Protein AF-A0A931KH08-F1 (afdb_monomer_lite)

pLDDT: mean 78.49, std 17.37, range [25.48, 98.25]

Sequence (1056 aa):
MSSAIGNSGKSTNSNGVFVDVRDFGAKAEVGFDNSPAFQAAVDYVSSIEGGGTVYIPASSLANPYYLEKPVFINGHNVKIQGEGKRATFLKTWGSAFIVGRHPRYWESRKSTYVDSDTGATVNIRNTNNEVILDTRYRTDLFRFKAQGDLGSGPSGVPPLNFPFDTAGQYFGLRTRGVVKGTFRGSSLATGNTNSGNIVSGWENQSQVTFNFIYYAHNAKVFGGIAGCGEVANPDPWLLMGEGNDFIFSLSLTNDTLIDKGLVWLRFAQPATLGLHRVSVQVDFVNKRFSIFVDNVQVAFSMQTMQPLGFQSMSQADVFTKFDKINRWESSDFAIGSTSRSAGKLDANDGNVTDFTIVGVAAYPGAHFVHGSAGQAQARVDGQPINDSNLAMPYYPTVTGAIGCLFNKEATGADLKCIDRGGGFCYGMITPDGNGGNGGPSAISNPIISDLCIQGYDTFGCGEGITLGVYLHCEINDVAIRSTFYSSIGCLDLYVCYALYINDCELQSPGAGMFLVNQSWVIARNIKFGYVGRAAVRASGSSLQLYGGMTNDFEGYAEGFLIAYCGKSIGAGYRLEDIMVNLEGVRYSPRVAHIYIQKSIFHGGNKLILKNMILGSTSTIPSIYLDDPLLLDWTNYPGDVRIEDCGLPSDGPVLKIRGKDWRGTIDVARNSCFDDVVEVVPSMYDYINTKTVHRDFYSTPNLGGWTKDNHQIFIRTPQEGGVSVWGCSAAGREGTATPPSWIPLEFRTTRRKHVLSGNIRSTMYMTASAFLPNVANPMTMAMTVVSDMTAKAILRFLLNRTGTVDRDKIVFRYGVMTPFSFTDTMYGTTSQSSLLNNDANFWNVAANGLKTNKTAINLSAAFTPELVAVITRRAGFTCEIGNSNTASVFVGKTERVTRDFFTNASLSIPANGIQVANAIRDGSWSRYIQNRIADWLFGYPSQTFPSTFHVGLSKTPIAVDGTGITEISGGNYARVAVPLNTTNFRELGEYGTTWCNAIDIQFNNATADWGDCEWFFIADAANGGNVLASGPLNRPVSVKSGDTGPVFLRENLHFQI

Structure (mmCIF, N/CA/C/O backbone):
data_AF-A0A931KH08-F1
#
_entry.id   AF-A0A931KH08-F1
#
loop_
_atom_site.group_PDB
_atom_site.id
_atom_site.type_symbol
_atom_site.label_atom_id
_atom_site.label_alt_id
_atom_site.label_comp_id
_atom_site.label_asym_id
_atom_site.label_entity_id
_atom_site.label_seq_id
_atom_site.pdbx_PDB_ins_code
_atom_site.Cartn_x
_atom_site.Cartn_y
_atom_site.Cartn_z
_atom_site.occupancy
_atom_site.B_iso_or_equiv
_atom_site.auth_seq_id
_atom_site.auth_comp_id
_atom_site.auth_asym_id
_atom_site.auth_atom_id
_atom_site.pdbx_PDB_model_num
ATOM 1 N N . MET A 1 1 ? -50.574 -7.306 25.611 1.00 31.25 1 MET A N 1
ATOM 2 C CA . MET A 1 1 ? -51.346 -8.544 25.361 1.00 31.25 1 MET A CA 1
ATOM 3 C C . MET A 1 1 ? -50.976 -9.622 26.388 1.00 31.25 1 MET A C 1
ATOM 5 O O . MET A 1 1 ? -50.396 -10.637 26.038 1.00 31.25 1 MET A O 1
ATOM 9 N N . SER A 1 2 ? -51.293 -9.417 27.672 1.00 28.56 2 SER A N 1
ATOM 10 C CA . SER A 1 2 ? -50.866 -10.299 28.777 1.00 28.56 2 SER A CA 1
ATOM 11 C C . SER A 1 2 ? -51.854 -11.425 29.129 1.00 28.56 2 SER A C 1
ATOM 13 O O . SER A 1 2 ? -51.730 -12.028 30.188 1.00 28.56 2 SER A O 1
ATOM 15 N N . SER A 1 3 ? -52.828 -11.734 28.268 1.00 25.48 3 SER A N 1
ATOM 16 C CA . SER A 1 3 ? -53.854 -12.751 28.558 1.00 25.48 3 SER A CA 1
ATOM 17 C C . SER A 1 3 ? -53.970 -13.885 27.531 1.00 25.48 3 SER A C 1
ATOM 19 O O . SER A 1 3 ? -54.817 -14.752 27.711 1.00 25.48 3 SER A O 1
ATOM 21 N N . ALA A 1 4 ? -53.122 -13.936 26.493 1.00 31.17 4 ALA A N 1
ATOM 22 C CA . ALA A 1 4 ? -53.201 -14.974 25.451 1.00 31.17 4 ALA A CA 1
ATOM 23 C C . ALA A 1 4 ? -52.070 -16.022 25.474 1.00 31.17 4 ALA A C 1
ATOM 25 O O . ALA A 1 4 ? -52.181 -17.035 24.790 1.00 31.17 4 ALA A O 1
ATOM 26 N N . ILE A 1 5 ? -51.011 -15.845 26.270 1.00 39.91 5 ILE A N 1
ATOM 27 C CA . ILE A 1 5 ? -49.914 -16.827 26.365 1.00 39.91 5 ILE A CA 1
ATOM 28 C C . ILE A 1 5 ? -50.126 -17.669 27.623 1.00 39.91 5 ILE A C 1
ATOM 30 O O . ILE A 1 5 ? -49.432 -17.553 28.631 1.00 39.91 5 ILE A O 1
ATOM 34 N N . GLY A 1 6 ? -51.189 -18.469 27.581 1.00 29.52 6 GLY A N 1
ATOM 35 C CA . GLY A 1 6 ? -51.461 -19.483 28.583 1.00 29.52 6 GLY A CA 1
ATOM 36 C C . GLY A 1 6 ? -50.432 -20.604 28.488 1.00 29.52 6 GLY A C 1
ATOM 37 O O . GLY A 1 6 ? -50.304 -21.249 27.454 1.00 29.52 6 GLY A O 1
ATOM 38 N N . ASN A 1 7 ? -49.719 -20.815 29.590 1.00 35.66 7 ASN A N 1
ATOM 39 C CA . ASN A 1 7 ? -49.328 -22.118 30.117 1.00 35.66 7 ASN A CA 1
ATOM 40 C C . ASN A 1 7 ? -49.026 -23.211 29.067 1.00 35.66 7 ASN A C 1
ATOM 42 O O . ASN A 1 7 ? -49.883 -24.021 28.720 1.00 35.66 7 ASN A O 1
ATOM 46 N N . SER A 1 8 ? -47.771 -23.314 28.636 1.00 30.86 8 SER A N 1
ATOM 47 C CA . SER A 1 8 ? -47.222 -24.614 28.254 1.00 30.86 8 SER A CA 1
ATOM 48 C C . SER A 1 8 ? -45.765 -24.679 28.687 1.00 30.86 8 SER A C 1
ATOM 50 O O . SER A 1 8 ? -44.968 -23.783 28.409 1.00 30.86 8 SER A O 1
ATOM 52 N N . GLY A 1 9 ? -45.439 -25.719 29.457 1.00 33.12 9 GLY A N 1
ATOM 53 C CA . GLY A 1 9 ? -44.058 -26.057 29.763 1.00 33.12 9 GLY A CA 1
ATOM 54 C C . GLY A 1 9 ? -43.259 -26.174 28.471 1.00 33.12 9 GLY A C 1
ATOM 55 O O . GLY A 1 9 ? -43.836 -26.531 27.448 1.00 33.12 9 GLY A O 1
ATOM 56 N N . LYS A 1 10 ? -41.962 -25.836 28.550 1.00 37.25 10 LYS A N 1
ATOM 57 C CA . LYS A 1 10 ? -40.928 -26.024 27.517 1.00 37.25 10 LYS A CA 1
ATOM 58 C C . LYS A 1 10 ? -41.440 -26.865 26.346 1.00 37.25 10 LYS A C 1
ATOM 60 O O . LYS A 1 10 ? -41.394 -28.091 26.402 1.00 37.25 10 LYS A O 1
ATOM 65 N N . SER A 1 11 ? -41.996 -26.196 25.336 1.00 36.28 11 SER A N 1
ATOM 66 C CA . SER A 1 11 ? -42.480 -26.861 24.135 1.00 36.28 11 SER A CA 1
ATOM 67 C C . SER A 1 11 ? -41.288 -27.580 23.515 1.00 36.28 11 SER A C 1
ATOM 69 O O . SER A 1 11 ? -40.350 -26.943 23.046 1.00 36.28 11 SER A O 1
ATOM 71 N N . THR A 1 12 ? -41.347 -28.906 23.520 1.00 40.41 12 THR A N 1
ATOM 72 C CA . THR A 1 12 ? -40.404 -29.848 22.903 1.00 40.41 12 THR A CA 1
ATOM 73 C C . THR A 1 12 ? -40.452 -29.815 21.372 1.00 40.41 12 THR A C 1
ATOM 75 O O . THR A 1 12 ? -39.985 -30.742 20.715 1.00 40.41 12 THR A O 1
ATOM 78 N N . ASN A 1 13 ? -41.065 -28.790 20.779 1.00 42.53 13 ASN A N 1
ATOM 79 C CA . ASN A 1 13 ? -41.221 -28.696 19.340 1.00 42.53 13 ASN A CA 1
ATOM 80 C C . ASN A 1 13 ? -40.033 -27.920 18.778 1.00 42.53 13 ASN A C 1
ATOM 82 O O . ASN A 1 13 ? -39.915 -26.712 18.964 1.00 42.53 13 ASN A O 1
ATOM 86 N N . SER A 1 14 ? -39.183 -28.630 18.047 1.00 51.62 14 SER A N 1
ATOM 87 C CA . SER A 1 14 ? -38.019 -28.174 17.278 1.00 51.62 14 SER A CA 1
ATOM 88 C C . SER A 1 14 ? -38.341 -27.191 16.133 1.00 51.62 14 SER A C 1
ATOM 90 O O . SER A 1 14 ? -37.500 -26.947 15.270 1.00 51.62 14 SER A O 1
ATOM 92 N N . ASN A 1 15 ? -39.539 -26.600 16.118 1.00 59.22 15 ASN A N 1
ATOM 93 C CA . ASN A 1 15 ? -39.967 -25.636 15.112 1.00 59.22 15 ASN A CA 1
ATOM 94 C C . ASN A 1 15 ? -39.592 -24.224 15.584 1.00 59.22 15 ASN A C 1
ATOM 96 O O . ASN A 1 15 ? -40.020 -23.799 16.657 1.00 59.22 15 ASN A O 1
ATOM 100 N N . GLY A 1 16 ? -38.790 -23.504 14.796 1.00 68.69 16 GLY A N 1
ATOM 101 C CA . GLY A 1 16 ? -38.416 -22.121 15.102 1.00 68.69 16 GLY A CA 1
ATOM 102 C C . GLY A 1 16 ? -39.629 -21.183 15.164 1.00 68.69 16 GLY A C 1
ATOM 103 O O . GLY A 1 16 ? -40.637 -21.417 14.496 1.00 68.69 16 GLY A O 1
ATOM 104 N N . VAL A 1 17 ? -39.539 -20.118 15.964 1.00 83.50 17 VAL A N 1
ATOM 105 C CA . VAL A 1 17 ? -40.621 -19.124 16.129 1.00 83.50 17 VAL A CA 1
ATOM 106 C C . VAL A 1 17 ? -40.401 -17.858 15.306 1.00 83.50 17 VAL A C 1
ATOM 108 O O . VAL A 1 17 ? -39.280 -17.547 14.922 1.00 83.50 17 VAL A O 1
ATOM 111 N N . PHE A 1 18 ? -41.465 -17.097 15.064 1.00 90.12 18 PHE A N 1
ATOM 112 C CA . PHE A 1 18 ? -41.415 -15.767 14.457 1.00 90.12 18 PHE A CA 1
ATOM 113 C C . PHE A 1 18 ? -42.080 -14.768 15.406 1.00 90.12 18 PHE A C 1
ATOM 115 O O . PHE A 1 18 ? -43.188 -15.033 15.872 1.00 90.12 18 PHE A O 1
ATOM 122 N N . VAL A 1 19 ? -41.418 -13.646 15.699 1.00 90.25 19 VAL A N 1
ATOM 123 C CA . VAL A 1 19 ? -41.948 -12.601 16.588 1.00 90.25 19 VAL A CA 1
ATOM 124 C C . VAL A 1 19 ? -41.763 -11.204 16.009 1.00 90.25 19 VAL A C 1
ATOM 126 O O . VAL A 1 19 ? -40.718 -10.919 15.433 1.00 90.25 19 VAL A O 1
ATOM 129 N N . ASP A 1 20 ? -42.748 -10.324 16.191 1.00 92.19 20 ASP A N 1
ATOM 130 C CA . ASP A 1 20 ? -42.684 -8.911 15.798 1.00 92.19 20 ASP A CA 1
ATOM 131 C C . ASP A 1 20 ? -42.248 -8.053 16.997 1.00 92.19 20 ASP A C 1
ATOM 133 O O . ASP A 1 20 ? -42.787 -8.184 18.097 1.00 92.19 20 ASP A O 1
ATOM 137 N N . VAL A 1 21 ? -41.281 -7.150 16.812 1.00 90.56 21 VAL A N 1
ATOM 138 C CA . VAL A 1 21 ? -40.794 -6.272 17.897 1.00 90.56 21 VAL A CA 1
ATOM 139 C C . VAL A 1 21 ? -41.888 -5.380 18.504 1.00 90.56 21 VAL A C 1
ATOM 141 O O . VAL A 1 21 ? -41.793 -4.990 19.671 1.00 90.56 21 VAL A O 1
ATOM 144 N N . ARG A 1 22 ? -42.958 -5.074 17.761 1.00 88.44 22 ARG A N 1
ATOM 145 C CA . ARG A 1 22 ? -44.099 -4.286 18.260 1.00 88.44 22 ARG A CA 1
ATOM 146 C C . ARG A 1 22 ? -44.913 -5.038 19.309 1.00 88.44 22 ARG A C 1
ATOM 148 O O . ARG A 1 22 ? -45.469 -4.398 20.201 1.00 88.44 22 ARG A O 1
ATOM 155 N N . ASP A 1 23 ? -44.920 -6.372 19.273 1.00 89.94 23 ASP A N 1
ATOM 156 C CA . ASP A 1 23 ? -45.586 -7.195 20.294 1.00 89.94 23 ASP A CA 1
ATOM 157 C C . ASP A 1 23 ? -44.922 -7.044 21.674 1.00 89.94 23 ASP A C 1
ATOM 159 O O . ASP A 1 23 ? -45.567 -7.236 22.707 1.00 89.94 23 ASP A O 1
ATOM 163 N N . PHE A 1 24 ? -43.654 -6.615 21.689 1.00 88.81 24 PHE A N 1
ATOM 164 C CA . PHE A 1 24 ? -42.860 -6.305 22.880 1.00 88.81 24 PHE A CA 1
ATOM 165 C C . PHE A 1 24 ? -42.834 -4.804 23.217 1.00 88.81 24 PHE A C 1
ATOM 167 O O . PHE A 1 24 ? -42.130 -4.390 24.136 1.00 88.81 24 PHE A O 1
ATOM 174 N N . GLY A 1 25 ? -43.626 -3.984 22.516 1.00 88.75 25 GLY A N 1
ATOM 175 C CA . GLY A 1 25 ? -43.804 -2.561 22.816 1.00 88.75 25 GLY A CA 1
ATOM 176 C C . GLY A 1 25 ? -42.896 -1.599 22.048 1.00 88.75 25 GLY A C 1
ATOM 177 O O . GLY A 1 25 ? -42.836 -0.428 22.421 1.00 88.75 25 GLY A O 1
ATOM 178 N N . ALA A 1 26 ? -42.213 -2.051 20.990 1.00 89.81 26 ALA A N 1
ATOM 179 C CA . ALA A 1 26 ? -41.428 -1.166 20.128 1.00 89.81 26 ALA A CA 1
ATOM 180 C C . ALA A 1 26 ? -42.312 -0.160 19.364 1.00 89.81 26 ALA A C 1
ATOM 182 O O . ALA A 1 26 ? -43.406 -0.493 18.899 1.00 89.81 26 ALA A O 1
ATOM 183 N N . LYS A 1 27 ? -41.811 1.068 19.194 1.00 89.62 27 LYS A N 1
ATOM 184 C CA . LYS A 1 27 ? -42.458 2.181 18.494 1.00 89.62 27 LYS A CA 1
ATOM 185 C C . LYS A 1 27 ? -41.456 2.963 17.642 1.00 89.62 27 LYS A C 1
ATOM 187 O O . LYS A 1 27 ? -40.399 3.375 18.120 1.00 89.62 27 LYS A O 1
ATOM 192 N N . ALA A 1 28 ? -41.834 3.249 16.399 1.00 86.38 28 ALA A N 1
ATOM 193 C CA . ALA A 1 28 ? -41.097 4.137 15.497 1.00 86.38 28 ALA A CA 1
ATOM 194 C C . ALA A 1 28 ? -41.451 5.617 15.766 1.00 86.38 28 ALA A C 1
ATOM 196 O O . ALA A 1 28 ? -42.011 6.315 14.918 1.00 86.38 28 ALA A O 1
ATOM 197 N N . GLU A 1 29 ? -41.186 6.080 16.988 1.00 86.12 29 GLU A N 1
ATOM 198 C CA . GLU A 1 29 ? -41.440 7.448 17.454 1.00 86.12 29 GLU A CA 1
ATOM 199 C C . GLU A 1 29 ? -40.107 8.168 17.729 1.00 86.12 29 GLU A C 1
ATOM 201 O O . GLU A 1 29 ? -39.150 7.564 18.216 1.00 86.12 29 GLU A O 1
ATOM 206 N N . VAL A 1 30 ? -40.021 9.469 17.419 1.00 80.12 30 VAL A N 1
ATOM 207 C CA . VAL A 1 30 ? -38.789 10.255 17.620 1.00 80.12 30 VAL A CA 1
ATOM 208 C C . VAL A 1 30 ? -38.403 10.261 19.099 1.00 80.12 30 VAL A C 1
ATOM 210 O O . VAL A 1 30 ? -39.182 10.694 19.942 1.00 80.12 30 VAL A O 1
ATOM 213 N N . GLY A 1 31 ? -37.181 9.817 19.402 1.00 75.69 31 GLY A N 1
ATOM 214 C CA . GLY A 1 31 ? -36.634 9.820 20.761 1.00 75.69 31 GLY A CA 1
ATOM 215 C C . GLY A 1 31 ? -37.183 8.731 21.688 1.00 75.69 31 GLY A C 1
ATOM 216 O O . GLY A 1 31 ? -36.817 8.720 22.860 1.00 75.69 31 GLY A O 1
ATOM 217 N N . PHE A 1 32 ? -38.030 7.816 21.200 1.00 86.12 32 PHE A N 1
ATOM 218 C CA . PHE A 1 32 ? -38.492 6.674 21.990 1.00 86.12 32 PHE A CA 1
ATOM 219 C C . PHE A 1 32 ? -37.412 5.585 22.038 1.00 86.12 32 PHE A C 1
ATOM 221 O O . PHE A 1 32 ? -37.049 5.034 20.996 1.00 86.12 32 PHE A O 1
ATOM 228 N N . ASP A 1 33 ? -36.906 5.270 23.233 1.00 86.06 33 ASP A N 1
ATOM 229 C CA . ASP A 1 33 ? -35.927 4.194 23.421 1.00 86.06 33 ASP A CA 1
ATOM 230 C C . ASP A 1 33 ? -36.581 2.814 23.251 1.00 86.06 33 ASP A C 1
ATOM 232 O O . ASP A 1 33 ? -37.362 2.351 24.085 1.00 86.06 33 ASP A O 1
ATOM 236 N N . ASN A 1 34 ? -36.245 2.148 22.147 1.00 88.75 34 ASN A N 1
ATOM 237 C CA . ASN A 1 34 ? -36.730 0.816 21.807 1.00 88.75 34 ASN A CA 1
ATOM 238 C C . ASN A 1 34 ? -35.846 -0.313 22.354 1.00 88.75 34 ASN A C 1
ATOM 240 O O . ASN A 1 34 ? -36.223 -1.482 22.219 1.00 88.75 34 ASN A O 1
ATOM 244 N N . SER A 1 35 ? -34.695 -0.010 22.965 1.00 83.25 35 SER A N 1
ATOM 245 C CA . SER A 1 35 ? -33.733 -1.027 23.406 1.00 83.25 35 SER A CA 1
ATOM 246 C C . SER A 1 35 ? -34.346 -2.108 24.312 1.00 83.25 35 SER A C 1
ATOM 248 O O . SER A 1 35 ? -34.107 -3.290 24.042 1.00 83.25 35 SER A O 1
ATOM 250 N N . PRO A 1 36 ? -35.204 -1.793 25.309 1.00 82.25 36 PRO A N 1
ATOM 251 C CA . PRO A 1 36 ? -35.836 -2.822 26.140 1.00 82.25 36 PRO A CA 1
ATOM 252 C C . PRO A 1 36 ? -36.755 -3.776 25.359 1.00 82.25 36 PRO A C 1
ATOM 254 O O . PRO A 1 36 ? -36.759 -4.979 25.619 1.00 82.25 36 PRO A O 1
ATOM 257 N N . ALA A 1 37 ? -37.518 -3.258 24.389 1.00 85.44 37 ALA A N 1
ATOM 258 C CA . ALA A 1 37 ? -38.453 -4.053 23.591 1.00 85.44 37 ALA A CA 1
ATOM 259 C C . ALA A 1 37 ? -37.713 -5.018 22.654 1.00 85.44 37 ALA A C 1
ATOM 261 O O . ALA A 1 37 ? -38.057 -6.198 22.564 1.00 85.44 37 ALA A O 1
ATOM 262 N N . PHE A 1 38 ? -36.654 -4.535 21.999 1.00 88.69 38 PHE A N 1
ATOM 263 C CA . PHE A 1 38 ? -35.813 -5.362 21.135 1.00 88.69 38 PHE A CA 1
ATOM 264 C C . PHE A 1 38 ? -35.087 -6.449 21.936 1.00 88.69 38 PHE A C 1
ATOM 266 O O . PHE A 1 38 ? -35.073 -7.605 21.511 1.00 88.69 38 PHE A O 1
ATOM 273 N N . GLN A 1 39 ? -34.544 -6.116 23.114 1.00 84.75 39 GLN A N 1
ATOM 274 C CA . GLN A 1 39 ? -33.891 -7.101 23.979 1.00 84.75 39 GLN A CA 1
ATOM 275 C C . GLN A 1 39 ? -34.863 -8.209 24.406 1.00 84.75 39 GLN A C 1
ATOM 277 O O . GLN A 1 39 ? -34.530 -9.389 24.302 1.00 84.75 39 GLN A O 1
ATOM 282 N N . ALA A 1 40 ? -36.088 -7.849 24.799 1.00 83.00 40 ALA A N 1
ATOM 283 C CA . ALA A 1 40 ? -37.108 -8.818 25.190 1.00 83.00 40 ALA A CA 1
ATOM 284 C C . ALA A 1 40 ? -37.497 -9.771 24.042 1.00 83.00 40 ALA A C 1
ATOM 286 O O . ALA A 1 40 ? -37.642 -10.975 24.265 1.00 83.00 40 ALA A O 1
ATOM 287 N N . ALA A 1 41 ? -37.619 -9.260 22.812 1.00 87.81 41 ALA A N 1
ATOM 288 C CA . ALA A 1 41 ? -37.918 -10.081 21.638 1.00 87.81 41 ALA A CA 1
ATOM 289 C C . ALA A 1 41 ? -36.796 -11.093 21.340 1.00 87.81 41 ALA A C 1
ATOM 291 O O . ALA A 1 41 ? -37.061 -12.273 21.088 1.00 87.81 41 ALA A O 1
ATOM 292 N N . VAL A 1 42 ? -35.536 -10.652 21.415 1.00 86.12 42 VAL A N 1
ATOM 293 C CA . VAL A 1 42 ? -34.368 -11.519 21.205 1.00 86.12 42 VAL A CA 1
ATOM 294 C C . VAL A 1 42 ? -34.255 -12.580 22.298 1.00 86.12 42 VAL A C 1
ATOM 296 O O . VAL A 1 42 ? -34.029 -13.753 21.985 1.00 86.12 42 VAL A O 1
ATOM 299 N N . ASP A 1 43 ? -34.448 -12.203 23.562 1.00 83.31 43 ASP A N 1
ATOM 300 C CA . ASP A 1 43 ? -34.415 -13.132 24.694 1.00 83.31 43 ASP A CA 1
ATOM 301 C C . ASP A 1 43 ? -35.488 -14.216 24.572 1.00 83.31 43 ASP A C 1
ATOM 303 O O . ASP A 1 43 ? -35.210 -15.392 24.825 1.00 83.31 43 ASP A O 1
ATOM 307 N N . TYR A 1 44 ? -36.687 -13.841 24.118 1.00 83.06 44 TYR A N 1
ATOM 308 C CA . TYR A 1 44 ? -37.782 -14.776 23.893 1.00 83.06 44 TYR A CA 1
ATOM 309 C C . TYR A 1 44 ? -37.436 -15.819 22.826 1.00 83.06 44 TYR A C 1
ATOM 311 O O . TYR A 1 44 ? -37.467 -17.018 23.112 1.00 83.06 44 TYR A O 1
ATOM 319 N N . VAL A 1 45 ? -37.033 -15.386 21.626 1.00 85.62 45 VAL A N 1
ATOM 320 C CA . VAL A 1 45 ? -36.646 -16.295 20.530 1.00 85.62 45 VAL A CA 1
ATOM 321 C C . VAL A 1 45 ? -35.505 -17.216 20.951 1.00 85.62 45 VAL A C 1
ATOM 323 O O . VAL A 1 45 ? -35.523 -18.418 20.698 1.00 85.62 45 VAL A O 1
ATOM 326 N N . SER A 1 46 ? -34.521 -16.659 21.647 1.00 80.62 46 SER A N 1
ATOM 327 C CA . SER A 1 46 ? -33.332 -17.390 22.067 1.00 80.62 46 SER A CA 1
ATOM 328 C C . SER A 1 46 ? -33.596 -18.395 23.197 1.00 80.62 46 SER A C 1
ATOM 330 O O . SER A 1 46 ? -32.737 -19.238 23.477 1.00 80.62 46 SER A O 1
ATOM 332 N N . SER A 1 47 ? -34.728 -18.288 23.900 1.00 79.81 47 SER A N 1
ATOM 333 C CA . SER A 1 47 ? -35.133 -19.235 24.949 1.00 79.81 47 SER A CA 1
ATOM 334 C C . SER A 1 47 ? -35.669 -20.561 24.392 1.00 79.81 47 SER A C 1
ATOM 336 O O . SER A 1 47 ? -35.805 -21.531 25.140 1.00 79.81 47 SER A O 1
ATOM 338 N N . ILE A 1 48 ? -35.938 -20.615 23.084 1.00 77.12 48 ILE A N 1
ATOM 339 C CA . ILE A 1 48 ? -36.557 -21.745 22.391 1.00 77.12 48 ILE A CA 1
ATOM 340 C C . ILE A 1 48 ? -35.475 -22.591 21.716 1.00 77.12 48 ILE A C 1
ATOM 342 O O . ILE A 1 48 ? -34.571 -22.069 21.068 1.00 77.12 48 ILE A O 1
ATOM 346 N N . GLU A 1 49 ? -35.566 -23.914 21.860 1.00 72.88 49 GLU A N 1
ATOM 347 C CA . GLU A 1 49 ? -34.531 -24.864 21.419 1.00 72.88 49 GLU A CA 1
ATOM 348 C C . GLU A 1 49 ? -34.271 -24.818 19.899 1.00 72.88 49 GLU A C 1
ATOM 350 O O . GLU A 1 49 ? -33.125 -24.919 19.466 1.00 72.88 49 GLU A O 1
ATOM 355 N N . GLY A 1 50 ? -35.316 -24.589 19.094 1.00 75.06 50 GLY A N 1
ATOM 356 C CA . GLY A 1 50 ? -35.224 -24.430 17.636 1.00 75.06 50 GLY A CA 1
ATOM 357 C C . GLY A 1 50 ? -34.803 -23.034 17.152 1.00 75.06 50 GLY A C 1
ATOM 358 O O . GLY A 1 50 ? -34.645 -22.840 15.948 1.00 75.06 50 GLY A O 1
ATOM 359 N N . GLY A 1 51 ? -34.626 -22.064 18.055 1.00 84.00 51 GLY A N 1
ATOM 360 C CA . GLY A 1 51 ? -34.385 -20.664 17.704 1.00 84.00 51 GLY A CA 1
ATOM 361 C C . GLY A 1 51 ? -35.592 -19.992 17.037 1.00 84.00 51 GLY A C 1
ATOM 362 O O . GLY A 1 51 ? -36.747 -20.349 17.286 1.00 84.00 51 GLY A O 1
ATOM 363 N N . GLY A 1 52 ? -35.339 -18.993 16.190 1.00 88.50 52 GLY A N 1
ATOM 364 C CA . GLY A 1 52 ? -36.405 -18.256 15.509 1.00 88.50 52 GLY A CA 1
ATOM 365 C C . GLY A 1 52 ? -35.987 -16.909 14.920 1.00 88.50 52 GLY A C 1
ATOM 366 O O . GLY A 1 52 ? -34.810 -16.557 14.898 1.00 88.50 52 GLY A O 1
ATOM 367 N N . THR A 1 53 ? -36.970 -16.157 14.429 1.00 91.31 53 THR A N 1
ATOM 368 C CA . THR A 1 53 ? -36.814 -14.865 13.754 1.00 91.31 53 THR A CA 1
ATOM 369 C C . THR A 1 53 ? -37.451 -13.740 14.564 1.00 91.31 53 THR A C 1
ATOM 371 O O . THR A 1 53 ? -38.637 -13.797 14.880 1.00 91.31 53 THR A O 1
ATOM 374 N N . VAL A 1 54 ? -36.671 -12.699 14.849 1.00 93.38 54 VAL A N 1
ATOM 375 C CA . VAL A 1 54 ? -37.148 -11.394 15.315 1.00 93.38 54 VAL A CA 1
ATOM 376 C C . VAL A 1 54 ? -37.347 -10.503 14.094 1.00 93.38 54 VAL A C 1
ATOM 378 O O . VAL A 1 54 ? -36.394 -10.196 13.377 1.00 93.38 54 VAL A O 1
ATOM 381 N N . TYR A 1 55 ? -38.591 -10.112 13.856 1.00 93.25 55 TYR A N 1
ATOM 382 C CA . TYR A 1 55 ? -39.015 -9.303 12.727 1.00 93.25 55 TYR A CA 1
ATOM 383 C C . TYR A 1 55 ? -39.126 -7.829 13.100 1.00 93.25 55 TYR A C 1
ATOM 385 O O . TYR A 1 55 ? -39.757 -7.471 14.098 1.00 93.25 55 TYR A O 1
ATOM 393 N N . ILE A 1 56 ? -38.529 -6.982 12.264 1.00 92.31 56 ILE A N 1
ATOM 394 C CA . ILE A 1 56 ? -38.555 -5.529 12.378 1.00 92.31 56 ILE A CA 1
ATOM 395 C C . ILE A 1 56 ? -39.355 -4.990 11.183 1.00 92.31 56 ILE A C 1
ATOM 397 O O . ILE A 1 56 ? -38.839 -4.983 10.063 1.00 92.31 56 ILE A O 1
ATOM 401 N N . PRO A 1 57 ? -40.605 -4.553 11.398 1.00 88.88 57 PRO A N 1
ATOM 402 C CA . PRO A 1 57 ? -41.450 -4.060 10.321 1.00 88.88 57 PRO A CA 1
ATOM 403 C C . PRO A 1 57 ? -40.965 -2.708 9.805 1.00 88.88 57 PRO A C 1
ATOM 405 O O . PRO A 1 57 ? -40.412 -1.903 10.563 1.00 88.88 57 PRO A O 1
ATOM 408 N N . ALA A 1 58 ? -41.254 -2.418 8.538 1.00 82.69 58 ALA A N 1
ATOM 409 C CA . ALA A 1 58 ? -41.061 -1.090 7.977 1.00 82.69 58 ALA A CA 1
ATOM 410 C C . ALA A 1 58 ? -41.895 -0.061 8.757 1.00 82.69 58 ALA A C 1
ATOM 412 O O . ALA A 1 58 ? -43.032 -0.326 9.166 1.00 82.69 58 ALA A O 1
ATOM 413 N N . SER A 1 59 ? -41.347 1.138 8.962 1.00 69.00 59 SER A N 1
ATOM 414 C CA . SER A 1 59 ? -42.138 2.249 9.486 1.00 69.00 59 SER A CA 1
ATOM 415 C C . SER A 1 59 ? -42.798 2.989 8.321 1.00 69.00 59 SER A C 1
ATOM 417 O O . SER A 1 59 ? -42.161 3.372 7.345 1.00 69.00 59 SER A O 1
ATOM 419 N N . SER A 1 60 ? -44.113 3.195 8.409 1.00 58.22 60 SER A N 1
ATOM 420 C CA . SER A 1 60 ? -44.887 3.989 7.441 1.00 58.22 60 SER A CA 1
ATOM 421 C C . SER A 1 60 ? -44.702 5.506 7.616 1.00 58.22 60 SER A C 1
ATOM 423 O O . SER A 1 60 ? -45.336 6.298 6.920 1.00 58.22 60 SER A O 1
ATOM 425 N N . LEU A 1 61 ? -43.863 5.920 8.567 1.00 50.09 61 LEU A N 1
ATOM 426 C CA . LEU A 1 61 ? -43.673 7.291 9.028 1.00 50.09 61 LEU A CA 1
ATOM 427 C C . LEU A 1 61 ? -42.196 7.654 8.893 1.00 50.09 61 LEU A C 1
ATOM 429 O O . LEU A 1 61 ? -41.336 6.797 9.048 1.00 50.09 61 LEU A O 1
ATOM 433 N N . ALA A 1 62 ? -41.901 8.934 8.673 1.00 57.97 62 ALA A N 1
ATOM 434 C CA . ALA A 1 62 ? -40.555 9.496 8.506 1.00 57.97 62 ALA A CA 1
ATOM 435 C C . ALA A 1 62 ? -39.572 9.280 9.694 1.00 57.97 62 ALA A C 1
ATOM 437 O O . ALA A 1 62 ? -38.509 9.897 9.721 1.00 57.97 62 ALA A O 1
ATOM 438 N N . ASN A 1 63 ? -39.912 8.432 10.675 1.00 71.56 63 ASN A N 1
ATOM 439 C CA . ASN A 1 63 ? -39.210 8.237 11.940 1.00 71.56 63 ASN A CA 1
ATOM 440 C C . ASN A 1 63 ? -38.585 6.821 12.044 1.00 71.56 63 ASN A C 1
ATOM 442 O O . ASN A 1 63 ? -39.287 5.831 11.802 1.00 71.56 63 ASN A O 1
ATOM 446 N N . PRO A 1 64 ? -37.295 6.704 12.431 1.00 82.12 64 PRO A N 1
ATOM 447 C CA . PRO A 1 64 ? -36.624 5.425 12.708 1.00 82.12 64 PRO A CA 1
ATOM 448 C C . PRO A 1 64 ? -37.125 4.739 13.987 1.00 82.12 64 PRO A C 1
ATOM 450 O O . PRO A 1 64 ? -37.593 5.415 14.904 1.00 82.12 64 PRO A O 1
ATOM 453 N N . TYR A 1 65 ? -36.866 3.433 14.128 1.00 88.94 65 TYR A N 1
ATOM 454 C CA . TYR A 1 65 ? -36.736 2.828 15.463 1.00 88.94 65 TYR A CA 1
ATOM 455 C C . TYR A 1 65 ? -35.423 3.298 16.082 1.00 88.94 65 TYR A C 1
ATOM 457 O O . TYR A 1 65 ? -34.374 3.167 15.457 1.00 88.94 65 TYR A O 1
ATOM 465 N N . TYR A 1 66 ? -35.468 3.856 17.286 1.00 87.25 66 TYR A N 1
ATOM 466 C CA . TYR A 1 66 ? -34.281 4.363 17.968 1.00 87.25 66 TYR A CA 1
ATOM 467 C C . TYR A 1 66 ? -33.877 3.442 19.123 1.00 87.25 66 TYR A C 1
ATOM 469 O O . TYR A 1 66 ? -34.711 3.112 19.962 1.00 87.25 66 TYR A O 1
ATOM 477 N N . LEU A 1 67 ? -32.610 3.028 19.145 1.00 82.75 67 LEU A N 1
ATOM 478 C CA . LEU A 1 67 ? -31.991 2.274 20.233 1.00 82.75 67 LEU A CA 1
ATOM 479 C C . LEU A 1 67 ? -31.042 3.197 20.988 1.00 82.75 67 LEU A C 1
ATOM 481 O O . LEU A 1 67 ? -30.068 3.698 20.420 1.00 82.75 67 LEU A O 1
ATOM 485 N N . GLU A 1 68 ? -31.306 3.418 22.271 1.00 78.00 68 GLU A N 1
ATOM 486 C CA . GLU A 1 68 ? -30.357 4.135 23.118 1.00 78.00 68 GLU A CA 1
ATOM 487 C C . GLU A 1 68 ? -29.170 3.240 23.492 1.00 78.00 68 GLU A C 1
ATOM 489 O O . GLU A 1 68 ? -28.036 3.708 23.591 1.00 78.00 68 GLU A O 1
ATOM 494 N N . LYS A 1 69 ? -29.436 1.942 23.670 1.00 75.69 69 LYS A N 1
ATOM 495 C CA . LYS A 1 69 ? -28.489 0.936 24.159 1.00 75.69 69 LYS A CA 1
ATOM 496 C C . LYS A 1 69 ? -28.361 -0.248 23.197 1.00 75.69 69 LYS A C 1
ATOM 498 O O . LYS A 1 69 ? -29.328 -0.563 22.493 1.00 75.69 69 LYS A O 1
ATOM 503 N N . PRO A 1 70 ? -27.220 -0.956 23.208 1.00 78.25 70 PRO A N 1
ATOM 504 C CA . PRO A 1 70 ? -27.043 -2.142 22.380 1.00 78.25 70 PRO A CA 1
ATOM 505 C C . PRO A 1 70 ? -28.005 -3.297 22.702 1.00 78.25 70 PRO A C 1
ATOM 507 O O . PRO A 1 70 ? -28.380 -3.491 23.857 1.00 78.25 70 PRO A O 1
ATOM 510 N N . VAL A 1 71 ? -28.344 -4.107 21.689 1.00 80.75 71 VAL A N 1
ATOM 511 C CA . VAL A 1 71 ? -29.189 -5.314 21.820 1.00 80.75 71 VAL A CA 1
ATOM 512 C C . VAL A 1 71 ? -28.345 -6.586 21.670 1.00 80.75 71 VAL A C 1
ATOM 514 O O . VAL A 1 71 ? -27.586 -6.720 20.712 1.00 80.75 71 VAL A O 1
ATOM 517 N N . PHE A 1 72 ? -28.478 -7.553 22.583 1.00 79.25 72 PHE A N 1
ATOM 518 C CA . PHE A 1 72 ? -27.634 -8.756 22.638 1.00 79.25 72 PHE A CA 1
ATOM 519 C C . PHE A 1 72 ? -28.301 -10.002 22.049 1.00 79.25 72 PHE A C 1
ATOM 521 O O . PHE A 1 72 ? -29.395 -10.377 22.470 1.00 79.25 72 PHE A O 1
ATOM 528 N N . ILE A 1 73 ? -27.589 -10.727 21.177 1.00 79.88 73 ILE A N 1
ATOM 529 C CA . ILE A 1 73 ? -28.031 -12.023 20.630 1.00 79.88 73 ILE A CA 1
ATOM 530 C C . ILE A 1 73 ? -27.481 -13.172 21.483 1.00 79.88 73 ILE A C 1
ATOM 532 O O . ILE A 1 73 ? -26.296 -13.496 21.406 1.00 79.88 73 ILE A O 1
ATOM 536 N N . ASN A 1 74 ? -28.336 -13.815 22.288 1.00 68.81 74 ASN A N 1
ATOM 537 C CA . ASN A 1 74 ? -27.895 -14.735 23.343 1.00 68.81 74 ASN A CA 1
ATOM 538 C C . ASN A 1 74 ? -28.184 -16.240 23.102 1.00 68.81 74 ASN A C 1
ATOM 540 O O . ASN A 1 74 ? -27.884 -17.060 23.976 1.00 68.81 74 ASN A O 1
ATOM 544 N N . GLY A 1 75 ? -28.728 -16.616 21.938 1.00 69.06 75 GLY A N 1
ATOM 545 C CA . GLY A 1 75 ? -29.099 -17.993 21.575 1.00 69.06 75 GLY A CA 1
ATOM 546 C C . GLY A 1 75 ? -28.468 -18.508 20.277 1.00 69.06 75 GLY A C 1
ATOM 547 O O . GLY A 1 75 ? -27.828 -17.763 19.537 1.00 69.06 75 GLY A O 1
ATOM 548 N N . HIS A 1 76 ? -28.651 -19.803 20.011 1.00 78.56 76 HIS A N 1
ATOM 549 C CA . HIS A 1 76 ? -28.313 -20.425 18.726 1.00 78.56 76 HIS A CA 1
ATOM 550 C C . HIS A 1 76 ? -29.484 -20.275 17.747 1.00 78.56 76 HIS A C 1
ATOM 552 O O . HIS A 1 76 ? -30.633 -20.225 18.182 1.00 78.56 76 HIS A O 1
ATOM 558 N N . ASN A 1 77 ? -29.198 -20.248 16.441 1.00 84.31 77 ASN A N 1
ATOM 559 C CA . ASN A 1 77 ? -30.214 -20.191 15.379 1.00 84.31 77 ASN A CA 1
ATOM 560 C C . ASN A 1 77 ? -31.181 -18.992 15.515 1.00 84.31 77 ASN A C 1
ATOM 562 O O . ASN A 1 77 ? -32.393 -19.123 15.342 1.00 84.31 77 ASN A O 1
ATOM 566 N N . VAL A 1 78 ? -30.647 -17.819 15.867 1.00 87.75 78 VAL A N 1
ATOM 567 C CA . VAL A 1 78 ? -31.420 -16.574 15.990 1.00 87.75 78 VAL A CA 1
ATOM 568 C C . VAL A 1 78 ? -31.259 -15.754 14.717 1.00 87.75 78 VAL A C 1
ATOM 570 O O . VAL A 1 78 ? -30.135 -15.466 14.305 1.00 87.75 78 VAL A O 1
ATOM 573 N N . LYS A 1 79 ? -32.376 -15.335 14.124 1.00 91.31 79 LYS A N 1
ATOM 574 C CA . LYS A 1 79 ? -32.408 -14.443 12.967 1.00 91.31 79 LYS A CA 1
ATOM 575 C C . LYS A 1 79 ? -32.986 -13.081 13.344 1.00 91.31 79 LYS A C 1
ATOM 577 O O . LYS A 1 79 ? -34.062 -13.018 13.927 1.00 91.31 79 LYS A O 1
ATOM 582 N N . ILE A 1 80 ? -32.307 -12.003 12.969 1.00 93.44 80 ILE A N 1
ATOM 583 C CA . ILE A 1 80 ? -32.855 -10.642 12.977 1.00 93.44 80 ILE A CA 1
ATOM 584 C C . ILE A 1 80 ? -33.175 -10.265 11.531 1.00 93.44 80 ILE A C 1
ATOM 586 O O . ILE A 1 80 ? -32.282 -10.279 10.687 1.00 93.44 80 ILE A O 1
ATOM 590 N N . GLN A 1 81 ? -34.438 -9.961 11.243 1.00 92.81 81 GLN A N 1
ATOM 591 C CA . GLN A 1 81 ? -34.944 -9.732 9.889 1.00 92.81 81 GLN A CA 1
ATOM 592 C C . GLN A 1 81 ? -35.669 -8.388 9.818 1.00 92.81 81 GLN A C 1
ATOM 594 O O . GLN A 1 81 ? -36.672 -8.200 10.506 1.00 92.81 81 GLN A O 1
ATOM 599 N N . GLY A 1 82 ? -35.210 -7.484 8.955 1.00 90.75 82 GLY A N 1
ATOM 600 C CA . GLY A 1 82 ? -35.979 -6.298 8.575 1.00 90.75 82 GLY A CA 1
ATOM 601 C C . GLY A 1 82 ? -36.918 -6.542 7.392 1.00 90.75 82 GLY A C 1
ATOM 602 O O . GLY A 1 82 ? -36.820 -7.538 6.677 1.00 90.75 82 GLY A O 1
ATOM 603 N N . GLU A 1 83 ? -37.823 -5.604 7.145 1.00 88.62 83 GLU A N 1
ATOM 604 C CA . GLU A 1 83 ? -38.669 -5.532 5.949 1.00 88.62 83 GLU A CA 1
ATOM 605 C C . GLU A 1 83 ? -37.931 -4.798 4.808 1.00 88.62 83 GLU A C 1
ATOM 607 O O . GLU A 1 83 ? -38.383 -3.779 4.292 1.00 88.62 83 GLU A O 1
ATOM 612 N N . GLY A 1 84 ? -36.729 -5.268 4.458 1.00 83.06 84 GLY A N 1
ATOM 613 C CA . GLY A 1 84 ? -35.878 -4.713 3.400 1.00 83.06 84 GLY A CA 1
ATOM 614 C C . GLY A 1 84 ? -35.063 -3.481 3.816 1.00 83.06 84 GLY A C 1
ATOM 615 O O . GLY A 1 84 ? -35.577 -2.525 4.408 1.00 83.06 84 GLY A O 1
ATOM 616 N N . LYS A 1 85 ? -33.786 -3.424 3.404 1.00 82.06 85 LYS A N 1
ATOM 617 C CA . LYS A 1 85 ? -32.848 -2.362 3.828 1.00 82.06 85 LYS A CA 1
ATOM 618 C C . LYS A 1 85 ? -33.246 -0.931 3.449 1.00 82.06 85 LYS A C 1
ATOM 620 O O . LYS A 1 85 ? -32.702 0.022 3.991 1.00 82.06 85 LYS A O 1
ATOM 625 N N . ARG A 1 86 ? -34.149 -0.749 2.477 1.00 73.31 86 ARG A N 1
ATOM 626 C CA . ARG A 1 86 ? -34.626 0.581 2.044 1.00 73.31 86 ARG A CA 1
ATOM 627 C C . ARG A 1 86 ? -35.875 1.056 2.784 1.00 73.31 86 ARG A C 1
ATOM 629 O O . ARG A 1 86 ? -36.146 2.250 2.748 1.00 73.31 86 ARG A O 1
ATOM 636 N N . ALA A 1 87 ? -36.617 0.147 3.413 1.00 77.56 87 ALA A N 1
ATOM 637 C CA . ALA A 1 87 ? -37.861 0.460 4.114 1.00 77.56 87 ALA A CA 1
ATOM 638 C C . ALA A 1 87 ? -37.733 0.316 5.640 1.00 77.56 87 ALA A C 1
ATOM 640 O O . ALA A 1 87 ? -38.463 0.973 6.377 1.00 77.56 87 ALA A O 1
ATOM 641 N N . THR A 1 88 ? -36.774 -0.481 6.126 1.00 83.56 88 THR A N 1
ATOM 642 C CA . THR A 1 88 ? -36.516 -0.665 7.561 1.00 83.56 88 THR A CA 1
ATOM 643 C C . THR A 1 88 ? -35.292 0.123 8.009 1.00 83.56 88 THR A C 1
ATOM 645 O O . THR A 1 88 ? -34.177 -0.140 7.551 1.00 83.56 88 THR A O 1
ATOM 648 N N . PHE A 1 89 ? -35.499 1.073 8.925 1.00 83.62 89 PHE A N 1
ATOM 649 C CA . PHE A 1 89 ? -34.467 1.996 9.390 1.00 83.62 89 PHE A CA 1
ATOM 650 C C . PHE A 1 89 ? -34.339 2.005 10.918 1.00 83.62 89 PHE A C 1
ATOM 652 O O . PHE A 1 89 ? -35.284 2.339 11.639 1.00 83.62 89 PHE A O 1
ATOM 659 N N . LEU A 1 90 ? -33.148 1.652 11.397 1.00 88.44 90 LEU A N 1
ATOM 660 C CA . LEU A 1 90 ? -32.776 1.600 12.806 1.00 88.44 90 LEU A CA 1
ATOM 661 C C . LEU A 1 90 ? -31.733 2.680 13.097 1.00 88.44 90 LEU A C 1
ATOM 663 O O . LEU A 1 90 ? -30.704 2.729 12.430 1.00 88.44 90 LEU A O 1
ATOM 667 N N . LYS A 1 91 ? -31.969 3.524 14.100 1.00 87.06 91 LYS A N 1
ATOM 668 C CA . LYS A 1 91 ? -31.047 4.579 14.536 1.00 87.06 91 LYS A CA 1
ATOM 669 C C . LYS A 1 91 ? -30.487 4.256 15.921 1.00 87.06 91 LYS A C 1
ATOM 671 O O . LYS A 1 91 ? -31.244 3.847 16.791 1.00 87.06 91 LYS A O 1
ATOM 676 N N . THR A 1 92 ? -29.193 4.450 16.152 1.00 81.62 92 THR A N 1
ATOM 677 C CA . THR A 1 92 ? -28.552 4.092 17.434 1.00 81.62 92 THR A CA 1
ATOM 678 C C . THR A 1 92 ? -27.328 4.959 17.733 1.00 81.62 92 THR A C 1
ATOM 680 O O . THR A 1 92 ? -26.669 5.424 16.807 1.00 81.62 92 THR A O 1
ATOM 683 N N . TRP A 1 93 ? -27.009 5.192 19.009 1.00 74.88 93 TRP A N 1
ATOM 684 C CA . TRP A 1 93 ? -25.755 5.857 19.412 1.00 74.88 93 TRP A CA 1
ATOM 685 C C . TRP A 1 93 ? -24.543 4.926 19.383 1.00 74.88 93 TRP A C 1
ATOM 687 O O . TRP A 1 93 ? -23.461 5.334 18.977 1.00 74.88 93 TRP A O 1
ATOM 697 N N . GLY A 1 94 ? -24.726 3.686 19.837 1.00 74.12 94 GLY A N 1
ATOM 698 C CA . GLY A 1 94 ? -23.707 2.639 19.831 1.00 74.12 94 GLY A CA 1
ATOM 699 C C . GLY A 1 94 ? -24.103 1.502 18.898 1.00 74.12 94 GLY A C 1
ATOM 700 O O . GLY A 1 94 ? -24.933 1.673 18.008 1.00 74.12 94 GLY A O 1
ATOM 701 N N . SER A 1 95 ? -23.549 0.317 19.113 1.00 79.38 95 SER A N 1
ATOM 702 C CA . SER A 1 95 ? -23.882 -0.851 18.295 1.00 79.38 95 SER A CA 1
ATOM 703 C C . SER A 1 95 ? -25.350 -1.217 18.387 1.00 79.38 95 SER A C 1
ATOM 705 O O . SER A 1 95 ? -25.894 -1.329 19.479 1.00 79.38 95 SER A O 1
ATOM 707 N N . ALA A 1 96 ? -25.986 -1.414 17.232 1.00 80.44 96 ALA A N 1
ATOM 708 C CA . ALA A 1 96 ? -27.378 -1.842 17.176 1.00 80.44 96 ALA A CA 1
ATOM 709 C C . ALA A 1 96 ? -27.530 -3.258 17.736 1.00 80.44 96 ALA A C 1
ATOM 711 O O . ALA A 1 96 ? -28.411 -3.523 18.550 1.00 80.44 96 ALA A O 1
ATOM 712 N N . PHE A 1 97 ? -26.628 -4.154 17.328 1.00 81.50 97 PHE A N 1
ATOM 713 C CA . PHE A 1 97 ? -26.603 -5.538 17.777 1.00 81.50 97 PHE A CA 1
ATOM 714 C C . PHE A 1 97 ? -25.193 -5.926 18.214 1.00 81.50 97 PHE A C 1
ATOM 716 O O . PHE A 1 97 ? -24.219 -5.723 17.482 1.00 81.50 97 PHE A O 1
ATOM 723 N N . ILE A 1 98 ? -25.100 -6.518 19.400 1.00 69.50 98 ILE A N 1
ATOM 724 C CA . ILE A 1 98 ? -23.903 -7.184 19.897 1.00 69.50 98 ILE A CA 1
ATOM 725 C C . ILE A 1 98 ? -24.114 -8.685 19.702 1.00 69.50 98 ILE A C 1
ATOM 727 O O . ILE A 1 98 ? -25.046 -9.292 20.239 1.00 69.50 98 ILE A O 1
ATOM 731 N N . VAL A 1 99 ? -23.263 -9.285 18.881 1.00 62.94 99 VAL A N 1
ATOM 732 C CA . VAL A 1 99 ? -23.371 -10.681 18.463 1.00 62.94 99 VAL A CA 1
ATOM 733 C C . VAL A 1 99 ? -22.799 -11.599 19.527 1.00 62.94 99 VAL A C 1
ATOM 735 O O . VAL A 1 99 ? -21.698 -11.380 20.029 1.00 62.94 99 VAL A O 1
ATOM 738 N N . GLY A 1 100 ? -23.504 -12.701 19.772 1.00 54.66 100 GLY A N 1
ATOM 739 C CA . GLY A 1 100 ? -23.016 -13.784 20.607 1.00 54.66 100 GLY A CA 1
ATOM 740 C C . GLY A 1 100 ? -23.295 -13.587 22.073 1.00 54.66 100 GLY A C 1
ATOM 741 O O . GLY A 1 100 ? -22.954 -12.564 22.654 1.00 54.66 100 GLY A O 1
ATOM 742 N N . ARG A 1 101 ? -23.846 -14.634 22.691 1.00 47.25 101 ARG A N 1
ATOM 743 C CA . ARG A 1 101 ? -23.831 -14.859 24.129 1.00 47.25 101 ARG A CA 1
ATOM 744 C C . ARG A 1 101 ? -22.388 -14.717 24.621 1.00 47.25 101 ARG A C 1
ATOM 746 O O . ARG A 1 101 ? -21.667 -15.696 24.758 1.00 47.25 101 ARG A O 1
ATOM 753 N N . HIS A 1 102 ? -21.999 -13.512 25.020 1.00 43.81 102 HIS A N 1
ATOM 754 C CA . HIS A 1 102 ? -21.192 -13.370 26.220 1.00 43.81 102 HIS 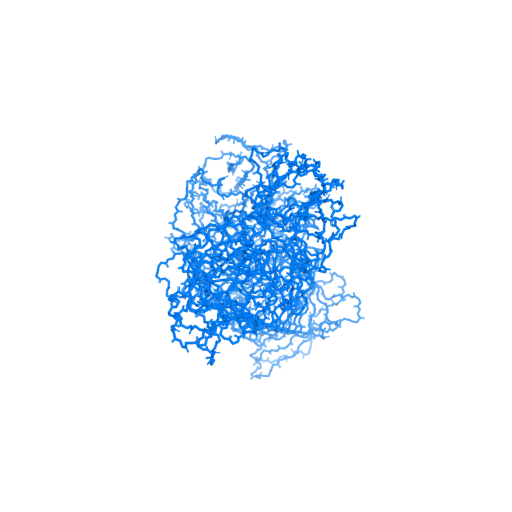A CA 1
ATOM 755 C C . HIS A 1 102 ? -21.853 -14.263 27.279 1.00 43.81 102 HIS A C 1
ATOM 757 O O . HIS A 1 102 ? -23.085 -14.220 27.355 1.00 43.81 102 HIS A O 1
ATOM 763 N N . PRO A 1 103 ? -21.121 -15.126 28.014 1.00 38.16 103 PRO A N 1
ATOM 764 C CA . PRO A 1 103 ? -21.713 -16.179 28.846 1.00 38.16 103 PRO A CA 1
ATOM 765 C C . PRO A 1 103 ? -22.955 -15.630 29.564 1.00 38.16 103 PRO A C 1
ATOM 767 O O . PRO A 1 103 ? -22.813 -14.674 30.319 1.00 38.16 103 PRO A O 1
ATOM 770 N N . ARG A 1 104 ? -24.160 -16.120 29.175 1.00 35.56 104 ARG A N 1
ATOM 771 C CA . ARG A 1 104 ? -25.478 -15.406 29.329 1.00 35.56 104 ARG A CA 1
ATOM 772 C C . ARG A 1 104 ? -25.691 -14.789 30.700 1.00 35.56 104 ARG A C 1
ATOM 774 O O . ARG A 1 104 ? -26.498 -13.885 30.808 1.00 35.56 104 ARG A O 1
ATOM 781 N N . TYR A 1 105 ? -25.060 -15.294 31.739 1.00 36.44 105 TYR A N 1
ATOM 782 C CA . TYR A 1 105 ? -25.044 -14.624 33.014 1.00 36.44 105 TYR A CA 1
ATOM 783 C C . TYR A 1 105 ? -23.660 -14.846 33.591 1.00 36.44 105 TYR A C 1
ATOM 785 O O . TYR A 1 105 ? -22.958 -15.802 33.237 1.00 36.44 105 TYR A O 1
ATOM 793 N N . TRP A 1 106 ? -23.319 -14.044 34.582 1.00 35.50 106 TRP A N 1
ATOM 794 C CA . TRP A 1 106 ? -22.496 -14.545 35.662 1.00 35.50 106 TRP A CA 1
ATOM 795 C C . TRP A 1 106 ? -23.273 -15.693 36.348 1.00 35.50 106 TRP A C 1
ATOM 797 O O . TRP A 1 106 ? -23.822 -15.553 37.433 1.00 35.50 106 TRP A O 1
ATOM 807 N N . GLU A 1 107 ? -23.421 -16.842 35.679 1.00 34.41 107 GLU A N 1
ATOM 808 C CA . GLU A 1 107 ? -23.865 -18.065 36.324 1.00 34.41 107 GLU A CA 1
ATOM 809 C C . GLU A 1 107 ? -22.628 -18.631 36.988 1.00 34.41 107 GLU A C 1
ATOM 811 O O . GLU A 1 107 ? -21.916 -19.476 36.446 1.00 34.41 107 GLU A O 1
ATOM 816 N N . SER A 1 108 ? -22.393 -18.177 38.213 1.00 33.09 108 SER A N 1
ATOM 817 C CA . SER A 1 108 ? -21.872 -19.074 39.224 1.00 33.09 108 SER A CA 1
ATOM 818 C C . SER A 1 108 ? -22.678 -20.382 39.126 1.00 33.09 108 SER A C 1
ATOM 820 O O . SER A 1 108 ? -23.794 -20.471 39.631 1.00 33.09 108 SER A O 1
ATOM 822 N N . ARG A 1 109 ? -22.151 -21.405 38.427 1.00 34.31 109 ARG A N 1
ATOM 823 C CA . ARG A 1 109 ? -22.703 -22.782 38.411 1.00 34.31 109 ARG A CA 1
ATOM 824 C C . ARG A 1 109 ? -22.837 -23.356 39.820 1.00 34.31 109 ARG A C 1
ATOM 826 O O . ARG A 1 109 ? -23.514 -24.351 40.043 1.00 34.31 109 ARG A O 1
ATOM 833 N N . LYS A 1 110 ? -22.169 -22.720 40.770 1.00 40.53 110 LYS A N 1
ATOM 834 C CA . LYS A 1 110 ? -22.403 -22.863 42.186 1.00 40.53 110 LYS A CA 1
ATOM 835 C C . LYS A 1 110 ? -23.800 -22.315 42.501 1.00 40.53 110 LYS A C 1
ATOM 837 O O . LYS A 1 110 ? -24.001 -21.110 42.592 1.00 40.53 110 LYS A O 1
ATOM 842 N N . SER A 1 111 ? -24.756 -23.220 42.712 1.00 42.44 111 SER A N 1
ATOM 843 C CA . SER A 1 111 ? -25.963 -22.928 43.499 1.00 42.44 111 SER A CA 1
ATOM 844 C C . SER A 1 111 ? -25.600 -22.512 44.920 1.00 42.44 111 SER A C 1
ATOM 846 O O . SER A 1 111 ? -26.441 -21.951 45.604 1.00 42.44 111 SER A O 1
ATOM 848 N N . THR A 1 112 ? -24.354 -22.766 45.334 1.00 48.81 112 THR A N 1
ATOM 849 C CA . THR A 1 112 ? -23.774 -22.373 46.608 1.00 48.81 112 THR A CA 1
ATOM 850 C C . THR A 1 112 ? -22.303 -21.992 46.492 1.00 48.81 112 THR A C 1
ATOM 852 O O . THR A 1 112 ? -21.551 -22.733 45.858 1.00 48.81 112 THR A O 1
ATOM 855 N N . TYR A 1 113 ? -21.828 -20.959 47.183 1.00 44.12 113 TYR A N 1
ATOM 856 C CA . TYR A 1 113 ? -20.386 -20.736 47.378 1.00 44.12 113 TYR A CA 1
ATOM 857 C C . TYR A 1 113 ? -20.017 -20.723 48.857 1.00 44.12 113 TYR A C 1
ATOM 859 O O . TYR A 1 113 ? -20.871 -20.504 49.706 1.00 44.12 113 TYR A O 1
ATOM 867 N N . VAL A 1 114 ? -18.744 -20.994 49.144 1.00 42.97 114 VAL A N 1
ATOM 868 C CA . VAL A 1 114 ? -18.180 -20.883 50.490 1.00 42.97 114 VAL A CA 1
ATOM 869 C C . VAL A 1 114 ? -17.623 -19.473 50.621 1.00 42.97 114 VAL A C 1
ATOM 871 O O . VAL A 1 114 ? -16.768 -19.085 49.825 1.00 42.97 114 VAL A O 1
ATOM 874 N N . ASP A 1 115 ? -18.144 -18.708 51.569 1.00 42.66 115 ASP A N 1
ATOM 875 C CA . ASP A 1 115 ? -17.666 -17.374 51.906 1.00 42.66 115 ASP A CA 1
ATOM 876 C C . ASP A 1 115 ? -16.217 -17.453 52.411 1.00 42.66 115 ASP A C 1
ATOM 878 O O . ASP A 1 115 ? -15.940 -18.157 53.378 1.00 42.66 115 ASP A O 1
ATOM 882 N N . SER A 1 116 ? -15.287 -16.751 51.762 1.00 38.47 116 SER A N 1
ATOM 883 C CA . SER A 1 116 ? -13.872 -16.736 52.153 1.00 38.47 116 SER A CA 1
ATOM 884 C C . SER A 1 116 ? -13.616 -16.005 53.469 1.00 38.47 116 SER A C 1
ATOM 886 O O . SER A 1 116 ? -12.621 -16.291 54.129 1.00 38.47 116 SER A O 1
ATOM 888 N N . ASP A 1 117 ? -14.513 -15.101 53.862 1.00 39.31 117 ASP A N 1
ATOM 889 C CA . ASP A 1 117 ? -14.347 -14.261 55.047 1.00 39.31 117 ASP A CA 1
ATOM 890 C C . ASP A 1 117 ? -14.975 -14.915 56.288 1.00 39.31 117 ASP A C 1
ATOM 892 O O . ASP A 1 117 ? -14.586 -14.618 57.417 1.00 39.31 117 ASP A O 1
ATOM 896 N N . THR A 1 118 ? -15.944 -15.824 56.098 1.00 48.75 118 THR A N 1
ATOM 897 C CA . THR A 1 118 ? -16.669 -16.479 57.207 1.00 48.75 118 THR A CA 1
ATOM 898 C C . THR A 1 118 ? -16.743 -18.007 57.143 1.00 48.75 118 THR A C 1
ATOM 900 O O . THR A 1 118 ? -17.167 -18.635 58.111 1.00 48.75 118 THR A O 1
ATOM 903 N N . GLY A 1 119 ? -16.347 -18.631 56.033 1.00 47.06 119 GLY A N 1
ATOM 904 C CA . GLY A 1 119 ? -16.383 -20.083 55.821 1.00 47.06 119 GLY A CA 1
ATOM 905 C C . GLY A 1 119 ? -17.774 -20.680 55.556 1.00 47.06 119 GLY A C 1
ATOM 906 O O . GLY A 1 119 ? -17.895 -21.895 55.399 1.00 47.06 119 GLY A O 1
ATOM 907 N N . ALA A 1 120 ? -18.837 -19.871 55.506 1.00 51.31 120 ALA A N 1
ATOM 908 C CA . ALA A 1 120 ? -20.214 -20.351 55.371 1.00 51.31 120 ALA A CA 1
ATOM 909 C C . ALA A 1 120 ? -20.594 -20.687 53.918 1.00 51.31 120 ALA A C 1
ATOM 911 O O . ALA A 1 120 ? -20.215 -19.982 52.989 1.00 51.31 120 ALA A O 1
ATOM 912 N N . THR A 1 121 ? -21.391 -21.743 53.717 1.00 50.03 121 THR A N 1
ATOM 913 C CA . THR A 1 121 ? -21.930 -22.110 52.394 1.00 50.03 121 THR A CA 1
ATOM 914 C C . THR A 1 121 ? -23.251 -21.378 52.138 1.00 50.03 121 THR A C 1
ATOM 916 O O . THR A 1 121 ? -24.224 -21.598 52.855 1.00 50.03 121 THR A O 1
ATOM 919 N N . VAL A 1 122 ? -23.296 -20.516 51.121 1.00 52.09 122 VAL A N 1
ATOM 920 C CA . VAL A 1 122 ? -24.416 -19.600 50.838 1.00 52.09 122 VAL A CA 1
ATOM 921 C C . VAL A 1 122 ? -25.100 -19.978 49.532 1.00 52.09 122 VAL A C 1
ATOM 923 O O . VAL A 1 122 ? -24.431 -20.029 48.504 1.00 52.09 122 VAL A O 1
ATOM 926 N N . ASN A 1 123 ? -26.421 -20.201 49.562 1.00 51.25 123 ASN A N 1
ATOM 927 C CA . ASN A 1 123 ? -27.234 -20.495 48.377 1.00 51.25 123 ASN A CA 1
ATOM 928 C C . ASN A 1 123 ? -27.416 -19.249 47.491 1.00 51.25 123 ASN A C 1
ATOM 930 O O . ASN A 1 123 ? -27.833 -18.197 47.962 1.00 51.25 123 ASN A O 1
ATOM 934 N N . ILE A 1 124 ? -27.166 -19.391 46.193 1.00 45.91 124 ILE A N 1
ATOM 935 C CA . ILE A 1 124 ? -27.208 -18.323 45.187 1.00 45.91 124 ILE A CA 1
ATOM 936 C C . ILE A 1 124 ? -28.511 -18.381 44.370 1.00 45.91 124 ILE A C 1
ATOM 938 O O . ILE A 1 124 ? -28.811 -17.443 43.637 1.00 45.91 124 ILE A O 1
ATOM 942 N N . ARG A 1 125 ? -29.319 -19.450 44.476 1.00 45.88 125 ARG A N 1
ATOM 943 C CA . ARG A 1 125 ? -30.555 -19.631 43.686 1.00 45.88 125 ARG A CA 1
ATOM 944 C C . ARG A 1 125 ? -31.707 -20.244 44.467 1.00 45.88 125 ARG A C 1
ATOM 946 O O . ARG A 1 125 ? -31.482 -21.111 45.307 1.00 45.88 125 ARG A O 1
ATOM 953 N N . ASN A 1 126 ? -32.926 -19.797 44.166 1.00 52.59 126 ASN A N 1
ATOM 954 C CA . ASN A 1 126 ? -34.154 -20.298 44.768 1.00 52.59 126 ASN A CA 1
ATOM 955 C C . ASN A 1 126 ? -34.684 -21.492 43.964 1.00 52.59 126 ASN A C 1
ATOM 957 O O . ASN A 1 126 ? -34.136 -21.878 42.930 1.00 52.59 126 ASN A O 1
ATOM 961 N N . THR A 1 127 ? -35.775 -22.080 44.437 1.00 48.88 127 THR A N 1
ATOM 962 C CA . THR A 1 127 ? -36.436 -23.231 43.808 1.00 48.88 127 THR A CA 1
ATOM 963 C C . THR A 1 127 ? -37.005 -22.952 42.412 1.00 48.88 127 THR A C 1
ATOM 965 O O . THR A 1 127 ? -37.211 -23.900 41.661 1.00 48.88 127 THR A O 1
ATOM 968 N N . ASN A 1 128 ? -37.184 -21.684 42.025 1.00 41.91 128 ASN A N 1
ATOM 969 C CA . ASN A 1 128 ? -37.578 -21.262 40.674 1.00 41.91 128 ASN A CA 1
ATOM 970 C C . ASN A 1 128 ? -36.366 -20.975 39.764 1.00 41.91 128 ASN A C 1
ATOM 972 O O . ASN A 1 128 ? -36.529 -20.506 38.640 1.00 41.91 128 ASN A O 1
ATOM 976 N N . ASN A 1 129 ? -35.146 -21.268 40.235 1.00 42.03 129 ASN A N 1
ATOM 977 C CA . ASN A 1 129 ? -33.872 -20.984 39.572 1.00 42.03 129 ASN A CA 1
ATOM 978 C C . ASN A 1 129 ? -33.562 -19.483 39.397 1.00 42.03 129 ASN A C 1
ATOM 980 O O . ASN A 1 129 ? -32.685 -19.111 38.613 1.00 42.03 129 ASN A O 1
ATOM 984 N N . GLU A 1 130 ? -34.252 -18.636 40.158 1.00 41.06 130 GLU A N 1
ATOM 985 C CA . GLU A 1 130 ? -34.014 -17.199 40.260 1.00 41.06 130 GLU A CA 1
ATOM 986 C C . GLU A 1 130 ? -32.919 -16.951 41.306 1.00 41.06 130 GLU A C 1
ATOM 988 O O . GLU A 1 130 ? -32.786 -17.702 42.275 1.00 41.06 130 GLU A O 1
ATOM 993 N N . VAL A 1 131 ? -32.106 -15.911 41.127 1.00 42.41 131 VAL A N 1
ATOM 994 C CA . VAL A 1 131 ? -31.000 -15.608 42.050 1.00 42.41 131 VAL A CA 1
ATOM 995 C C . VAL A 1 131 ? -31.557 -15.236 43.434 1.00 42.41 131 VAL A C 1
ATOM 997 O O . VAL A 1 131 ? -32.367 -14.315 43.530 1.00 42.41 131 VAL A O 1
ATOM 1000 N N . ILE A 1 132 ? -31.137 -15.934 44.506 1.00 41.84 132 ILE A N 1
ATOM 1001 C CA . ILE A 1 132 ? -31.499 -15.572 45.892 1.00 41.84 132 ILE A CA 1
ATOM 1002 C C . ILE A 1 132 ? -30.747 -14.306 46.275 1.00 41.84 132 ILE A C 1
ATOM 1004 O O . ILE A 1 132 ? -29.541 -14.170 46.094 1.00 41.84 132 ILE A O 1
ATOM 1008 N N . LEU A 1 133 ? -31.500 -13.371 46.827 1.00 42.12 133 LEU A N 1
ATOM 1009 C CA . LEU A 1 133 ? -31.106 -11.996 47.039 1.00 42.12 133 LEU A CA 1
ATOM 1010 C C . LEU A 1 133 ? -30.629 -11.799 48.487 1.00 42.12 133 LEU A C 1
ATOM 1012 O O . LEU A 1 133 ? -31.347 -11.207 49.288 1.00 42.12 133 LEU A O 1
ATOM 1016 N N . ASP A 1 134 ? -29.434 -12.296 48.825 1.00 38.47 134 ASP A N 1
ATOM 1017 C CA . ASP A 1 134 ? -28.819 -12.040 50.138 1.00 38.47 134 ASP A CA 1
ATOM 1018 C C . ASP A 1 134 ? -28.191 -10.633 50.191 1.00 38.47 134 ASP A C 1
ATOM 1020 O O . ASP A 1 134 ? -27.383 -10.230 49.349 1.00 38.47 134 ASP A O 1
ATOM 1024 N N . THR A 1 135 ? -28.584 -9.880 51.216 1.00 39.31 135 THR A N 1
ATOM 1025 C CA . THR A 1 135 ? -28.149 -8.527 51.580 1.00 39.31 135 THR A CA 1
ATOM 1026 C C . THR A 1 135 ? -26.639 -8.325 51.738 1.00 39.31 135 THR A C 1
ATOM 1028 O O . THR A 1 135 ? -26.187 -7.193 51.571 1.00 39.31 135 THR A O 1
ATOM 1031 N N . ARG A 1 136 ? -25.845 -9.362 52.043 1.00 38.84 136 ARG A N 1
ATOM 1032 C CA . ARG A 1 136 ? -24.400 -9.204 52.311 1.00 38.84 136 ARG A CA 1
ATOM 1033 C C . ARG A 1 136 ? -23.528 -9.130 51.048 1.00 38.84 136 ARG A C 1
ATOM 1035 O O . ARG A 1 136 ? -22.523 -8.429 51.067 1.00 38.84 136 ARG A O 1
ATOM 1042 N N . TYR A 1 137 ? -23.911 -9.811 49.966 1.00 37.44 137 TYR A N 1
ATOM 1043 C CA . TYR A 1 137 ? -23.070 -9.982 48.762 1.00 37.44 137 TYR A CA 1
ATOM 1044 C C . TYR A 1 137 ? -23.718 -9.424 47.483 1.00 37.44 137 TYR A C 1
ATOM 1046 O O . TYR A 1 137 ? -23.162 -9.500 46.392 1.00 37.44 137 TYR A O 1
ATOM 1054 N N . ARG A 1 138 ? -24.902 -8.814 47.630 1.00 37.69 138 ARG A N 1
ATOM 1055 C CA . ARG A 1 138 ? -25.622 -8.045 46.601 1.00 37.69 138 ARG A CA 1
ATOM 1056 C C . ARG A 1 138 ? -24.916 -6.757 46.158 1.00 37.69 138 ARG A C 1
ATOM 1058 O O . ARG A 1 138 ? -25.360 -6.107 45.214 1.00 37.69 138 ARG A O 1
ATOM 1065 N N . THR A 1 139 ? -23.913 -6.295 46.889 1.00 35.41 139 THR A N 1
ATOM 1066 C CA . THR A 1 139 ? -23.580 -4.867 46.926 1.00 35.41 139 THR A CA 1
ATOM 1067 C C . THR A 1 139 ? -22.647 -4.371 45.824 1.00 35.41 139 THR A C 1
ATOM 1069 O O . THR A 1 139 ? -22.476 -3.167 45.684 1.00 35.41 139 THR A O 1
ATOM 1072 N N . ASP A 1 140 ? -22.081 -5.252 45.013 1.00 35.19 140 ASP A N 1
ATOM 1073 C CA . ASP A 1 140 ? -20.937 -4.920 44.158 1.00 35.19 140 ASP A CA 1
ATOM 1074 C C . ASP A 1 140 ? -21.392 -4.363 42.800 1.00 35.19 140 ASP A C 1
ATOM 1076 O O . ASP A 1 140 ? -20.766 -3.458 42.259 1.00 35.19 140 ASP A O 1
ATOM 1080 N N . LEU A 1 141 ? -22.529 -4.862 42.292 1.00 36.78 141 LEU A N 1
ATOM 1081 C CA . LEU A 1 141 ? -23.164 -4.411 41.047 1.00 36.78 141 LEU A CA 1
ATOM 1082 C C . LEU A 1 141 ? -24.347 -3.454 41.255 1.00 36.78 141 LEU A C 1
ATOM 1084 O O . LEU A 1 141 ? -24.804 -2.854 40.289 1.00 36.78 141 LEU A O 1
ATOM 1088 N N . PHE A 1 142 ? -24.872 -3.315 42.480 1.00 34.44 142 PHE A N 1
ATOM 1089 C CA . PHE A 1 142 ? -26.064 -2.492 42.754 1.00 34.44 142 PHE A CA 1
ATOM 1090 C C . PHE A 1 142 ? -25.895 -1.436 43.859 1.00 34.44 142 PHE A C 1
ATOM 1092 O O . PHE A 1 142 ? -26.836 -0.683 44.106 1.00 34.44 142 PHE A O 1
ATOM 1099 N N . ARG A 1 143 ? -24.698 -1.244 44.446 1.00 38.50 143 ARG A N 1
ATOM 1100 C CA . ARG A 1 143 ? -24.384 0.010 45.181 1.00 38.50 143 ARG A CA 1
ATOM 1101 C C . ARG A 1 143 ? -24.306 1.250 44.272 1.00 38.50 143 ARG A C 1
ATOM 1103 O O . ARG A 1 143 ? -24.008 2.339 44.745 1.00 38.50 143 ARG A O 1
ATOM 1110 N N . PHE A 1 144 ? -24.636 1.098 42.992 1.00 40.03 144 PHE A N 1
ATOM 1111 C CA . PHE A 1 144 ? -24.733 2.167 42.006 1.00 40.03 144 PHE A CA 1
ATOM 1112 C C . PHE A 1 144 ? -26.069 2.928 42.013 1.00 40.03 144 PHE A C 1
ATOM 1114 O O . PHE A 1 144 ? -26.244 3.775 41.153 1.00 40.03 144 PHE A O 1
ATOM 1121 N N . LYS A 1 145 ? -27.001 2.693 42.959 1.00 30.14 145 LYS A N 1
ATOM 1122 C CA . LYS A 1 145 ? -28.180 3.565 43.173 1.00 30.14 145 LYS A CA 1
ATOM 1123 C C . LYS A 1 145 ? -28.030 4.498 44.365 1.00 30.14 145 LYS A C 1
ATOM 1125 O O . LYS A 1 145 ? -27.864 4.054 45.496 1.00 30.14 145 LYS A O 1
ATOM 1130 N N . ALA A 1 146 ? -28.213 5.791 44.096 1.00 33.69 146 ALA A N 1
ATOM 1131 C CA . ALA A 1 146 ? -28.612 6.774 45.086 1.00 33.69 146 ALA A CA 1
ATOM 1132 C C . ALA A 1 146 ? -30.118 6.634 45.349 1.00 33.69 146 ALA A C 1
ATOM 1134 O O . ALA A 1 146 ? -30.940 6.964 44.499 1.00 33.69 146 ALA A O 1
ATOM 1135 N N . GLN A 1 147 ? -30.485 6.175 46.536 1.00 26.47 147 GLN A N 1
ATOM 1136 C CA . GLN A 1 147 ? -31.638 6.733 47.230 1.00 26.47 147 GLN A CA 1
ATOM 1137 C C . GLN A 1 147 ? -31.333 6.711 48.723 1.00 26.47 147 GLN A C 1
ATOM 1139 O O . GLN A 1 147 ? -30.637 5.818 49.200 1.00 26.47 147 GLN A O 1
ATOM 1144 N N . GLY A 1 148 ? -31.728 7.797 49.381 1.00 34.91 148 GLY A N 1
ATOM 1145 C CA . GLY A 1 148 ? -31.163 8.278 50.632 1.00 34.91 148 GLY A CA 1
ATOM 1146 C C . GLY A 1 148 ? -31.231 7.305 51.803 1.00 34.91 148 GLY A C 1
ATOM 1147 O O . GLY A 1 148 ? -31.994 6.344 51.814 1.00 34.91 148 GLY A O 1
ATOM 1148 N N . ASP A 1 149 ? -30.402 7.647 52.785 1.00 33.97 149 ASP A N 1
ATOM 1149 C CA . ASP A 1 149 ? -30.299 7.089 54.129 1.00 33.97 149 ASP A CA 1
ATOM 1150 C C . ASP A 1 149 ? -29.845 5.628 54.211 1.00 33.97 149 ASP A C 1
ATOM 1152 O O . ASP A 1 149 ? -30.614 4.711 54.488 1.00 33.97 149 ASP A O 1
ATOM 1156 N N . LEU A 1 150 ? -28.532 5.411 54.078 1.00 35.06 150 LEU A N 1
ATOM 1157 C CA . LEU A 1 150 ? -27.896 4.194 54.582 1.00 35.06 150 LEU A CA 1
ATOM 1158 C C . LEU A 1 150 ? -26.925 4.542 55.705 1.00 35.06 150 LEU A C 1
ATOM 1160 O O . LEU A 1 150 ? -25.766 4.896 55.488 1.00 35.06 150 LEU A O 1
ATOM 1164 N N . GLY A 1 151 ? -27.451 4.416 56.923 1.00 33.00 151 GLY A N 1
ATOM 1165 C CA . GLY A 1 151 ? -26.668 4.264 58.137 1.00 33.00 151 GLY A CA 1
ATOM 1166 C C . GLY A 1 151 ? -25.841 2.974 58.132 1.00 33.00 151 GLY A C 1
ATOM 1167 O O . GLY A 1 151 ? -26.069 2.052 57.349 1.00 33.00 151 GLY A O 1
ATOM 1168 N N . SER A 1 152 ? -24.862 2.957 59.033 1.00 29.70 152 SER A N 1
ATOM 1169 C CA . SER A 1 152 ? -23.892 1.899 59.328 1.00 29.70 152 SER A CA 1
ATOM 1170 C C . SER A 1 152 ? -24.424 0.467 59.169 1.00 29.70 152 SER A C 1
ATOM 1172 O O . SER A 1 152 ? -24.942 -0.134 60.110 1.00 29.70 152 SER A O 1
ATOM 1174 N N . GLY A 1 153 ? -24.240 -0.107 57.982 1.00 32.66 153 GLY A N 1
ATOM 1175 C CA . GLY A 1 153 ? -24.302 -1.550 57.785 1.00 32.66 153 GLY A CA 1
ATOM 1176 C C . GLY A 1 153 ? -22.987 -2.209 58.238 1.00 32.66 153 GLY A C 1
ATOM 1177 O O . GLY A 1 153 ? -21.930 -1.586 58.098 1.00 32.66 153 GLY A O 1
ATOM 1178 N N . PRO A 1 154 ? -22.999 -3.470 58.716 1.00 31.77 154 PRO A N 1
ATOM 1179 C CA . PRO A 1 154 ? -21.849 -4.135 59.351 1.00 31.77 154 PRO A CA 1
ATOM 1180 C C . PRO A 1 154 ? -20.589 -4.291 58.483 1.00 31.77 154 PRO A C 1
ATOM 1182 O O . PRO A 1 154 ? -19.575 -4.769 58.977 1.00 31.77 154 PRO A O 1
ATOM 1185 N N . SER A 1 155 ? -20.641 -3.935 57.193 1.00 35.41 155 SER A N 1
ATOM 1186 C CA . SER A 1 155 ? -19.499 -4.044 56.282 1.00 35.41 155 SER A CA 1
ATOM 1187 C C . SER A 1 155 ? -18.574 -2.824 56.303 1.00 35.41 155 SER A C 1
ATOM 1189 O O . SER A 1 155 ? -17.540 -2.890 55.655 1.00 35.41 155 SER A O 1
ATOM 1191 N N . GLY A 1 156 ? -18.930 -1.710 56.961 1.00 34.75 156 GLY A N 1
ATOM 1192 C CA . GLY A 1 156 ? -18.041 -0.549 57.150 1.00 34.75 156 GLY A CA 1
ATOM 1193 C C . GLY A 1 156 ? -17.529 0.167 55.885 1.00 34.75 156 GLY A C 1
ATOM 1194 O O . GLY A 1 156 ? -16.788 1.135 56.011 1.00 34.75 156 GLY A O 1
ATOM 1195 N N . VAL A 1 157 ? -17.910 -0.257 54.675 1.00 37.56 157 VAL A N 1
ATOM 1196 C CA . VAL A 1 157 ? -17.420 0.323 53.413 1.00 37.56 157 VAL A CA 1
ATOM 1197 C C . VAL A 1 157 ? -18.526 1.178 52.783 1.00 37.56 157 VAL A C 1
ATOM 1199 O O . VAL A 1 157 ? -19.561 0.609 52.417 1.00 37.56 157 VAL A O 1
ATOM 1202 N N . PRO A 1 158 ? -18.352 2.503 52.625 1.00 34.62 158 PRO A N 1
ATOM 1203 C CA . PRO A 1 158 ? -19.333 3.365 51.967 1.00 34.62 158 PRO A CA 1
ATOM 1204 C C . PRO A 1 158 ? -19.403 3.093 50.450 1.00 34.62 158 PRO A C 1
ATOM 1206 O O . PRO A 1 158 ? -18.382 2.770 49.842 1.00 34.62 158 PRO A O 1
ATOM 1209 N N . PRO A 1 159 ? -20.567 3.240 49.789 1.00 41.25 159 PRO A N 1
ATOM 1210 C CA . PRO A 1 159 ? -20.596 3.441 48.341 1.00 41.25 159 PRO A CA 1
ATOM 1211 C C . PRO A 1 159 ? -19.847 4.741 47.991 1.00 41.25 159 PRO A C 1
ATOM 1213 O O . PRO A 1 159 ? -20.098 5.778 48.605 1.00 41.25 159 PRO A O 1
ATOM 1216 N N . LEU A 1 160 ? -18.932 4.700 47.014 1.00 46.47 160 LEU A N 1
ATOM 1217 C CA . LEU A 1 160 ? -18.253 5.893 46.489 1.00 46.47 160 LEU A CA 1
ATOM 1218 C C . LEU A 1 160 ? -19.250 6.727 45.668 1.00 46.47 160 LEU A C 1
ATOM 1220 O O . LEU A 1 160 ? -19.298 6.644 44.445 1.00 46.47 160 LEU A O 1
ATOM 1224 N N . ASN A 1 161 ? -20.076 7.513 46.357 1.00 44.84 161 ASN A N 1
ATOM 1225 C CA . ASN A 1 161 ? -20.811 8.620 45.760 1.00 44.84 161 ASN A CA 1
ATOM 1226 C C . ASN A 1 161 ? -19.804 9.762 45.592 1.00 44.84 161 ASN A C 1
ATOM 1228 O O . ASN A 1 161 ? -19.495 10.450 46.564 1.00 44.84 161 ASN A O 1
ATOM 1232 N N . PHE A 1 162 ? -19.211 9.892 44.403 1.00 49.59 162 PHE A N 1
ATOM 1233 C CA . PHE A 1 162 ? -18.192 10.906 44.145 1.00 49.59 162 PHE A CA 1
ATOM 1234 C C . PHE A 1 162 ? -18.821 12.088 43.390 1.00 49.59 162 PHE A C 1
ATOM 1236 O O . PHE A 1 162 ? -19.032 11.998 42.178 1.00 49.59 162 PHE A O 1
ATOM 1243 N N . PRO A 1 163 ? -19.188 13.186 44.080 1.00 48.03 163 PRO A N 1
ATOM 1244 C CA . PRO A 1 163 ? -19.584 14.414 43.412 1.00 48.03 163 PRO A CA 1
ATOM 1245 C C . PRO A 1 163 ? -18.345 15.025 42.768 1.00 48.03 163 PRO A C 1
ATOM 1247 O O . PRO A 1 163 ? -17.537 15.645 43.448 1.00 48.03 163 PRO A O 1
ATOM 1250 N N . PHE A 1 164 ? -18.208 14.881 41.455 1.00 50.22 164 PHE A N 1
ATOM 1251 C CA . PHE A 1 164 ? -17.218 15.660 40.718 1.00 50.22 164 PHE A CA 1
ATOM 1252 C C . PHE A 1 164 ? -17.539 17.158 40.706 1.00 50.22 164 PHE A C 1
ATOM 1254 O O . PHE A 1 164 ? -16.626 17.930 40.4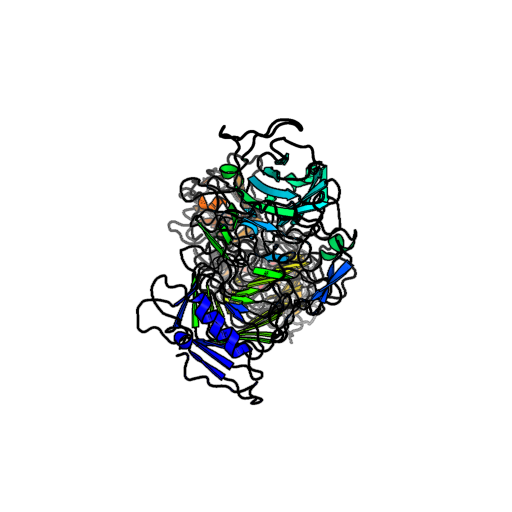98 1.00 50.22 164 PHE A O 1
ATOM 1261 N N . ASP A 1 165 ? -18.798 17.536 40.972 1.00 42.03 165 ASP A N 1
ATOM 1262 C CA . ASP A 1 165 ? -19.261 18.899 41.310 1.00 42.03 165 ASP A CA 1
ATOM 1263 C C . ASP A 1 165 ? -20.770 18.922 41.667 1.00 42.03 165 ASP A C 1
ATOM 1265 O O . ASP A 1 165 ? -21.301 19.909 42.170 1.00 42.03 165 ASP A O 1
ATOM 1269 N N . THR A 1 166 ? -21.510 17.824 41.439 1.00 47.94 166 THR A N 1
ATOM 1270 C CA . THR A 1 166 ? -22.916 17.662 41.858 1.00 47.94 166 THR A CA 1
ATOM 1271 C C . THR A 1 166 ? -23.141 16.258 42.422 1.00 47.94 166 THR A C 1
ATOM 1273 O O . THR A 1 166 ? -22.842 15.258 41.769 1.00 47.94 166 THR A O 1
ATOM 1276 N N . ALA A 1 167 ? -23.641 16.162 43.657 1.00 44.47 167 ALA A N 1
ATOM 1277 C CA . ALA A 1 167 ? -23.878 14.883 44.330 1.00 44.47 167 ALA A CA 1
ATOM 1278 C C . ALA A 1 167 ? -24.898 14.009 43.585 1.00 44.47 167 ALA A C 1
ATOM 1280 O O . ALA A 1 167 ? -25.956 14.487 43.183 1.00 44.47 167 ALA A O 1
ATOM 1281 N N . GLY A 1 168 ? -24.582 12.716 43.429 1.00 45.84 168 GLY A N 1
ATOM 1282 C CA . GLY A 1 168 ? -25.497 11.708 42.885 1.00 45.84 168 GLY A CA 1
ATOM 1283 C C . GLY A 1 168 ? -25.536 11.557 41.359 1.00 45.84 168 GLY A C 1
ATOM 1284 O O . GLY A 1 168 ? -26.393 10.824 40.874 1.00 45.84 168 GLY A O 1
ATOM 1285 N N . GLN A 1 169 ? -24.647 12.211 40.598 1.00 46.91 169 GLN A N 1
ATOM 1286 C CA . GLN A 1 169 ? -24.664 12.146 39.125 1.00 46.91 169 GLN A CA 1
ATOM 1287 C C . GLN A 1 169 ? -23.717 11.102 38.498 1.00 46.91 169 GLN A C 1
ATOM 1289 O O . GLN A 1 169 ? -23.980 10.669 37.375 1.00 46.91 169 GLN A O 1
ATOM 1294 N N . TYR A 1 170 ? -22.652 10.676 39.195 1.00 52.34 170 TYR A N 1
ATOM 1295 C CA . TYR A 1 170 ? -21.559 9.886 38.601 1.00 52.34 170 TYR A CA 1
ATOM 1296 C C . TYR A 1 170 ? -21.060 8.746 39.501 1.00 52.34 170 TYR A C 1
ATOM 1298 O O . TYR A 1 170 ? -21.103 8.852 40.728 1.00 52.34 170 TYR A O 1
ATOM 1306 N N . PHE A 1 171 ? -20.552 7.669 38.882 1.00 54.66 171 PHE A N 1
ATOM 1307 C CA . PHE A 1 171 ? -20.114 6.444 39.570 1.00 54.66 171 PHE A CA 1
ATOM 1308 C C . PHE A 1 171 ? -18.798 5.876 39.002 1.00 54.66 171 PHE A C 1
ATOM 1310 O O . PHE A 1 171 ? -18.560 5.926 37.796 1.00 54.66 171 PHE A O 1
ATOM 1317 N N . GLY A 1 172 ? -17.949 5.287 39.852 1.00 58.81 172 GLY A N 1
ATOM 1318 C CA . GLY A 1 172 ? -16.727 4.588 39.420 1.00 58.81 172 GLY A CA 1
ATOM 1319 C C . GLY A 1 172 ? -16.946 3.091 39.161 1.00 58.81 172 GLY A C 1
ATOM 1320 O O . GLY A 1 172 ? -17.768 2.474 39.830 1.00 58.81 172 GLY A O 1
ATOM 1321 N N . LEU A 1 173 ? -16.203 2.479 38.231 1.00 64.56 173 LEU A N 1
ATOM 1322 C CA . LEU A 1 173 ? -16.285 1.034 37.975 1.00 64.56 173 LEU A CA 1
ATOM 1323 C C . LEU A 1 173 ? -15.295 0.256 38.851 1.00 64.56 173 LEU A C 1
ATOM 1325 O O . LEU A 1 173 ? -14.086 0.475 38.772 1.00 64.56 173 LEU A O 1
ATOM 1329 N N . ARG A 1 174 ? -15.798 -0.679 39.662 1.00 68.69 174 ARG A N 1
ATOM 1330 C CA . ARG A 1 174 ? -14.990 -1.588 40.491 1.00 68.69 174 ARG A CA 1
ATOM 1331 C C . ARG A 1 174 ? -14.686 -2.876 39.726 1.00 68.69 174 ARG A C 1
ATOM 1333 O O . ARG A 1 174 ? -15.602 -3.493 39.194 1.00 68.69 174 ARG A O 1
ATOM 1340 N N . THR A 1 175 ? -13.419 -3.281 39.674 1.00 58.28 175 THR A N 1
ATOM 1341 C CA . THR A 1 175 ? -12.923 -4.288 38.711 1.00 58.28 175 THR A CA 1
ATOM 1342 C C . THR A 1 175 ? -12.644 -5.676 39.300 1.00 58.28 175 THR A C 1
ATOM 1344 O O . THR A 1 175 ? -12.412 -6.593 38.521 1.00 58.28 175 THR A O 1
ATOM 1347 N N . ARG A 1 176 ? -12.685 -5.850 40.635 1.00 57.94 176 ARG A N 1
ATOM 1348 C CA . ARG A 1 176 ? -12.330 -7.063 41.423 1.00 57.94 176 ARG A CA 1
ATOM 1349 C C . ARG A 1 176 ? -12.301 -8.390 40.625 1.00 57.94 176 ARG A C 1
ATOM 1351 O O . ARG A 1 176 ? -13.254 -9.159 40.673 1.00 57.94 176 ARG A O 1
ATOM 1358 N N . GLY A 1 177 ? -11.193 -8.651 39.922 1.00 49.38 177 GLY A N 1
ATOM 1359 C CA . GLY A 1 177 ? -10.764 -9.931 39.326 1.00 49.38 177 GLY A CA 1
ATOM 1360 C C . GLY A 1 177 ? -11.702 -10.713 38.410 1.00 49.38 177 GLY A C 1
ATOM 1361 O O . GLY A 1 177 ? -11.438 -11.897 38.211 1.00 49.38 177 GLY A O 1
ATOM 1362 N N . VAL A 1 178 ? -12.811 -10.152 37.915 1.00 46.41 178 VAL A N 1
ATOM 1363 C CA . VAL A 1 178 ? -13.789 -10.965 37.158 1.00 46.41 178 VAL A CA 1
ATOM 1364 C C . VAL A 1 178 ? -14.450 -10.238 35.981 1.00 46.41 178 VAL A C 1
ATOM 1366 O O . VAL A 1 178 ? -15.009 -10.892 35.098 1.00 46.41 178 VAL A O 1
ATOM 1369 N N . VAL A 1 179 ? -14.399 -8.903 35.932 1.00 51.66 179 VAL A N 1
ATOM 1370 C CA . VAL A 1 179 ? -15.191 -8.106 34.988 1.00 51.66 179 VAL A CA 1
ATOM 1371 C C . VAL A 1 179 ? -14.355 -6.991 34.370 1.00 51.66 179 VAL A C 1
ATOM 1373 O O . VAL A 1 179 ? -13.840 -6.121 35.069 1.00 51.66 179 VAL A O 1
ATOM 1376 N N . LYS A 1 180 ? -14.295 -6.996 33.037 1.00 64.69 180 LYS A N 1
ATOM 1377 C CA . LYS A 1 180 ? -13.706 -5.936 32.216 1.00 64.69 180 LYS A CA 1
ATOM 1378 C C . LYS A 1 180 ? -14.811 -5.146 31.523 1.00 64.69 180 LYS A C 1
ATOM 1380 O O . LYS A 1 180 ? -15.726 -5.745 30.962 1.00 64.69 180 LYS A O 1
ATOM 1385 N N . GLY A 1 181 ? -14.697 -3.820 31.506 1.00 70.38 181 GLY A N 1
ATOM 1386 C CA . GLY A 1 181 ? -15.497 -2.958 30.633 1.00 70.38 181 GLY A CA 1
ATOM 1387 C C . GLY A 1 181 ? -14.764 -2.712 29.319 1.00 70.38 181 GLY A C 1
ATOM 1388 O O . GLY A 1 181 ? -13.628 -2.250 29.349 1.00 70.38 181 GLY A O 1
ATOM 1389 N N . THR A 1 182 ? -15.378 -3.024 28.180 1.00 74.94 182 THR A N 1
ATOM 1390 C CA . THR A 1 182 ? -14.782 -2.825 26.850 1.00 74.94 182 THR A CA 1
ATOM 1391 C C . THR A 1 182 ? -15.589 -1.812 26.037 1.00 74.94 182 THR A C 1
ATOM 1393 O O . THR A 1 182 ? -16.801 -1.968 25.914 1.00 74.94 182 THR A O 1
ATOM 1396 N N . PHE A 1 183 ? -14.921 -0.820 25.438 1.00 77.94 183 PHE A N 1
ATOM 1397 C CA . PHE A 1 183 ? -15.535 0.270 24.667 1.00 77.94 183 PHE A CA 1
ATOM 1398 C C . PHE A 1 183 ? -14.951 0.329 23.254 1.00 77.94 183 PHE A C 1
ATOM 1400 O O . PHE A 1 183 ? -13.792 0.700 23.051 1.00 77.94 183 PHE A O 1
ATOM 1407 N N . ARG A 1 184 ? -15.759 -0.041 22.262 1.00 75.81 184 ARG A N 1
ATOM 1408 C CA . ARG A 1 184 ? -15.333 -0.142 20.861 1.00 75.81 184 ARG A CA 1
ATOM 1409 C C . ARG A 1 184 ? -15.350 1.212 20.177 1.00 75.81 184 ARG A C 1
ATOM 1411 O O . ARG A 1 184 ? -16.294 1.973 20.345 1.00 75.81 184 ARG A O 1
ATOM 1418 N N . GLY A 1 185 ? -14.314 1.516 19.396 1.00 74.94 185 GLY A N 1
ATOM 1419 C CA . GLY A 1 185 ? -14.242 2.787 18.668 1.00 74.94 185 GLY A CA 1
ATOM 1420 C C . GLY A 1 185 ? -14.214 4.026 19.572 1.00 74.94 185 GLY A C 1
ATOM 1421 O O . GLY A 1 185 ? -14.426 5.130 19.084 1.00 74.94 185 GLY A O 1
ATOM 1422 N N . SER A 1 186 ? -13.958 3.856 20.875 1.00 80.25 186 SER A N 1
ATOM 1423 C CA . SER A 1 186 ? -13.777 4.962 21.813 1.00 80.25 186 SER A CA 1
ATOM 1424 C C . SER A 1 186 ? -12.602 5.837 21.379 1.00 80.25 186 SER A C 1
ATOM 1426 O O . SER A 1 186 ? -11.545 5.323 21.007 1.00 80.25 186 SER A O 1
ATOM 1428 N N . SER A 1 187 ? -12.733 7.158 21.506 1.00 80.25 187 SER A N 1
ATOM 1429 C CA . SER A 1 187 ? -11.627 8.099 21.293 1.00 80.25 187 SER A CA 1
ATOM 1430 C C . SER A 1 187 ? -10.418 7.846 22.196 1.00 80.25 187 SER A C 1
ATOM 1432 O O . SER A 1 187 ? -9.300 8.191 21.822 1.00 80.25 187 SER A O 1
ATOM 1434 N N . LEU A 1 188 ? -10.604 7.191 23.349 1.00 83.38 188 LEU A N 1
ATOM 1435 C CA . LEU A 1 188 ? -9.504 6.750 24.213 1.00 83.38 188 LEU A CA 1
ATOM 1436 C C . LEU A 1 188 ? -8.719 5.568 23.617 1.00 83.38 188 LEU A C 1
ATOM 1438 O O . LEU A 1 188 ? -7.537 5.419 23.923 1.00 83.38 188 LEU A O 1
ATOM 1442 N N . ALA A 1 189 ? -9.337 4.767 22.743 1.00 85.00 189 ALA A N 1
ATOM 1443 C CA . ALA A 1 189 ? -8.632 3.786 21.919 1.00 85.00 189 ALA A CA 1
ATOM 1444 C C . ALA A 1 189 ? -8.008 4.463 20.701 1.00 85.00 189 ALA A C 1
ATOM 1446 O O . ALA A 1 189 ? -6.815 4.331 20.464 1.00 85.00 189 ALA A O 1
ATOM 1447 N N . THR A 1 190 ? -8.807 5.214 19.941 1.00 81.25 190 THR A N 1
ATOM 1448 C CA . THR A 1 190 ? -8.472 5.634 18.571 1.00 81.25 190 THR A CA 1
ATOM 1449 C C . THR A 1 190 ? -7.630 6.906 18.490 1.00 81.25 190 THR A C 1
ATOM 1451 O O . THR A 1 190 ? -6.947 7.116 17.487 1.00 81.25 190 THR A O 1
ATOM 1454 N N . GLY A 1 191 ? -7.665 7.750 19.525 1.00 82.50 191 GLY A N 1
ATOM 1455 C CA . GLY A 1 191 ? -7.020 9.064 19.536 1.00 82.50 191 GLY A CA 1
ATOM 1456 C C . GLY A 1 191 ? -7.791 10.134 18.758 1.00 82.50 191 GLY A C 1
ATOM 1457 O O . GLY A 1 191 ? -7.234 11.197 18.474 1.00 82.50 191 GLY A O 1
ATOM 1458 N N . ASN A 1 192 ? -9.051 9.861 18.392 1.00 75.38 192 ASN A N 1
ATOM 1459 C CA . ASN A 1 192 ? -9.854 10.747 17.555 1.00 75.38 192 ASN A CA 1
ATOM 1460 C C . ASN A 1 192 ? -10.647 11.798 18.333 1.00 75.38 192 ASN A C 1
ATOM 1462 O O . ASN A 1 192 ? -11.473 11.480 19.179 1.00 75.38 192 ASN A O 1
ATOM 1466 N N . THR A 1 193 ? -10.404 13.066 18.005 1.00 63.00 193 THR A N 1
ATOM 1467 C CA . THR A 1 193 ? -10.938 14.258 18.671 1.00 63.00 193 THR A CA 1
ATOM 1468 C C . THR A 1 193 ? -12.232 14.806 18.049 1.00 63.00 193 THR A C 1
ATOM 1470 O O . THR A 1 193 ? -12.674 15.871 18.464 1.00 63.00 193 THR A O 1
ATOM 1473 N N . ASN A 1 194 ? -12.847 14.121 17.075 1.00 60.56 194 ASN A N 1
ATOM 1474 C CA . ASN A 1 194 ? -14.189 14.406 16.524 1.00 60.56 194 ASN A CA 1
ATOM 1475 C C . ASN A 1 194 ? -14.492 15.890 16.195 1.00 60.56 194 ASN A C 1
ATOM 1477 O O . ASN A 1 194 ? -15.593 16.382 16.427 1.00 60.56 194 ASN A O 1
ATOM 1481 N N . SER A 1 195 ? -13.538 16.621 15.605 1.00 49.25 195 SER A N 1
ATOM 1482 C CA . SER A 1 195 ? -13.680 18.053 15.278 1.00 49.25 195 SER A CA 1
ATOM 1483 C C . SER A 1 195 ? -14.238 18.348 13.873 1.00 49.25 195 SER A C 1
ATOM 1485 O O . SER A 1 195 ? -13.848 19.338 13.260 1.00 49.25 195 SER A O 1
ATOM 1487 N N . GLY A 1 196 ? -15.091 17.485 13.307 1.00 47.78 196 GLY A N 1
ATOM 1488 C CA . GLY A 1 196 ? -15.589 17.648 11.925 1.00 47.78 196 GLY A CA 1
ATOM 1489 C C . GLY A 1 196 ? -14.539 17.418 10.825 1.00 47.78 196 GLY A C 1
ATOM 1490 O O . GLY A 1 196 ? -14.822 17.595 9.648 1.00 47.78 196 GLY A O 1
ATOM 1491 N N . ASN A 1 197 ? -13.339 17.009 11.225 1.00 47.06 197 ASN A N 1
ATOM 1492 C CA . ASN A 1 197 ? -12.185 16.676 10.405 1.00 47.06 197 ASN A CA 1
ATOM 1493 C C . ASN A 1 197 ? -11.562 15.464 11.113 1.00 47.06 197 ASN A C 1
ATOM 1495 O O . ASN A 1 197 ? -11.031 15.636 12.211 1.00 47.06 197 ASN A O 1
ATOM 1499 N N . ILE A 1 198 ? -11.636 14.245 10.563 1.00 48.69 198 ILE A N 1
ATOM 1500 C CA . ILE A 1 198 ? -11.170 13.000 11.231 1.00 48.69 198 ILE A CA 1
ATOM 1501 C C . ILE A 1 198 ? -9.622 12.901 11.166 1.00 48.69 198 ILE A C 1
ATOM 1503 O O . ILE A 1 198 ? -9.000 11.851 11.286 1.00 48.69 198 ILE A O 1
ATOM 1507 N N . VAL A 1 199 ? -8.956 14.058 11.076 1.00 51.75 199 VAL A N 1
ATOM 1508 C CA . VAL A 1 199 ? -7.501 14.268 11.018 1.00 51.75 199 VAL A CA 1
ATOM 1509 C C . VAL A 1 199 ? -6.836 14.090 12.392 1.00 51.75 199 VAL A C 1
ATOM 1511 O O . VAL A 1 199 ? -5.677 14.440 12.588 1.00 51.75 199 VAL A O 1
ATOM 1514 N N . SER A 1 200 ? -7.524 13.525 13.380 1.00 61.81 200 SER A N 1
ATOM 1515 C CA . SER A 1 200 ? -6.954 13.245 14.698 1.00 61.81 200 SER A CA 1
ATOM 1516 C C . SER A 1 200 ? -6.912 11.744 14.942 1.00 61.81 200 SER A C 1
ATOM 1518 O O . SER A 1 200 ? -7.931 11.133 15.214 1.00 61.81 200 SER A O 1
ATOM 1520 N N . GLY A 1 201 ? -5.737 11.141 14.818 1.00 78.44 201 GLY A N 1
ATOM 1521 C CA . GLY A 1 201 ? -5.390 9.886 15.480 1.00 78.44 201 GLY A CA 1
ATOM 1522 C C . GLY A 1 201 ? -4.307 10.168 16.516 1.00 78.44 201 GLY A C 1
ATOM 1523 O O . GLY A 1 201 ? -3.820 11.302 16.620 1.00 78.44 201 GLY A O 1
ATOM 1524 N N . TRP A 1 202 ? -3.900 9.149 17.271 1.00 87.31 202 TRP A N 1
ATOM 1525 C CA . TRP A 1 202 ? -2.766 9.264 18.194 1.00 87.31 202 TRP A CA 1
ATOM 1526 C C . TRP A 1 202 ? -1.487 9.730 17.490 1.00 87.31 202 TRP A C 1
ATOM 1528 O O . TRP A 1 202 ? -0.748 10.550 18.031 1.00 87.31 202 TRP A O 1
ATOM 1538 N N . GLU A 1 203 ? -1.281 9.306 16.244 1.00 84.62 203 GLU A N 1
ATOM 1539 C CA . GLU A 1 203 ? -0.123 9.666 15.429 1.00 84.62 203 GLU A CA 1
ATOM 1540 C C . GLU A 1 203 ? -0.100 11.136 14.983 1.00 84.62 203 GLU A C 1
ATOM 1542 O O . GLU A 1 203 ? 0.905 11.615 14.462 1.00 84.62 203 GLU A O 1
ATOM 1547 N N . ASN A 1 204 ? -1.196 11.869 15.189 1.00 80.06 204 ASN A N 1
ATOM 1548 C CA . ASN A 1 204 ? -1.282 13.294 14.874 1.00 80.06 204 ASN A CA 1
ATOM 1549 C C . ASN A 1 204 ? -1.114 14.179 16.122 1.00 80.06 204 ASN A C 1
ATOM 1551 O O . ASN A 1 204 ? -1.109 15.404 15.994 1.00 80.06 204 ASN A O 1
ATOM 1555 N N . GLN A 1 205 ? -0.951 13.587 17.313 1.00 81.31 205 GLN A N 1
ATOM 1556 C CA . GLN A 1 205 ? -0.751 14.321 18.562 1.00 81.31 205 GLN A CA 1
ATOM 1557 C C . GLN A 1 205 ? 0.744 14.539 18.828 1.00 81.31 205 GLN A C 1
ATOM 1559 O O . GLN A 1 205 ? 1.484 13.600 19.114 1.00 81.31 205 GLN A O 1
ATOM 1564 N N . SER A 1 206 ? 1.194 15.792 18.774 1.00 81.56 206 SER A N 1
ATOM 1565 C CA . SER A 1 206 ? 2.576 16.167 19.118 1.00 81.56 206 SER A CA 1
ATOM 1566 C C . SER A 1 206 ? 2.817 16.244 20.630 1.00 81.56 206 SER A C 1
ATOM 1568 O O . SER A 1 206 ? 3.951 16.131 21.099 1.00 81.56 206 SER A O 1
ATOM 1570 N N . GLN A 1 207 ? 1.748 16.443 21.398 1.00 88.81 207 GLN A N 1
ATOM 1571 C CA . GLN A 1 207 ? 1.751 16.494 22.852 1.00 88.81 207 GLN A CA 1
ATOM 1572 C C . GLN A 1 207 ? 0.435 15.915 23.370 1.00 88.81 207 GLN A C 1
ATOM 1574 O O . GLN A 1 207 ? -0.621 16.199 22.801 1.00 88.81 207 GLN A O 1
ATOM 1579 N N . VAL A 1 208 ? 0.484 15.135 24.448 1.00 91.75 208 VAL A N 1
ATOM 1580 C CA . VAL A 1 208 ? -0.701 14.533 25.075 1.00 91.75 208 VAL A CA 1
ATOM 1581 C C . VAL A 1 208 ? -0.549 14.524 26.588 1.00 91.75 208 VAL A C 1
ATOM 1583 O O . VAL A 1 208 ? 0.524 14.210 27.100 1.00 91.75 208 VAL A O 1
ATOM 1586 N N . THR A 1 209 ? -1.642 14.788 27.301 1.00 92.25 209 THR A N 1
ATOM 1587 C CA . THR A 1 209 ? -1.751 14.584 28.749 1.00 92.25 209 THR A CA 1
ATOM 1588 C C . THR A 1 209 ? -2.828 13.546 29.064 1.00 92.25 209 THR A C 1
ATOM 1590 O O . THR A 1 209 ? -4.004 13.770 28.781 1.00 92.25 209 THR A O 1
ATOM 1593 N N . PHE A 1 210 ? -2.438 12.424 29.666 1.00 92.94 210 PHE A N 1
ATOM 1594 C CA . PHE A 1 210 ? -3.335 11.389 30.184 1.00 92.94 210 PHE A CA 1
ATOM 1595 C C . PHE A 1 210 ? -3.599 11.630 31.668 1.00 92.94 210 PHE A C 1
ATOM 1597 O O . PHE A 1 210 ? -2.650 11.836 32.419 1.00 92.94 210 PHE A O 1
ATOM 1604 N N . ASN A 1 211 ? -4.856 11.560 32.092 1.00 90.00 211 ASN A N 1
ATOM 1605 C CA . ASN A 1 211 ? -5.285 11.725 33.476 1.00 90.00 211 ASN A CA 1
ATOM 1606 C C . ASN A 1 211 ? -6.101 10.514 33.929 1.00 90.00 211 ASN A C 1
ATOM 1608 O O . ASN A 1 211 ? -6.995 10.044 33.221 1.00 90.00 211 ASN A O 1
ATOM 1612 N N . PHE A 1 212 ? -5.814 10.050 35.139 1.00 87.50 212 PHE A N 1
ATOM 1613 C CA . PHE A 1 212 ? -6.429 8.885 35.756 1.00 87.50 212 PHE A CA 1
ATOM 1614 C C . PHE A 1 212 ? -6.819 9.212 37.191 1.00 87.50 212 PHE A C 1
ATOM 1616 O O . PHE A 1 212 ? -6.020 9.756 37.955 1.00 87.50 212 PHE A O 1
ATOM 1623 N N . ILE A 1 213 ? -8.039 8.837 37.563 1.00 83.50 213 ILE A N 1
ATOM 1624 C CA . ILE A 1 213 ? -8.541 8.912 38.931 1.00 83.50 213 ILE A CA 1
ATOM 1625 C C . ILE A 1 213 ? -9.036 7.523 39.310 1.00 83.50 213 ILE A C 1
ATOM 1627 O O . ILE A 1 213 ? -9.927 6.969 38.659 1.00 83.50 213 ILE A O 1
ATOM 1631 N N . TYR A 1 214 ? -8.462 6.958 40.367 1.00 82.12 214 TYR A N 1
ATOM 1632 C CA . TYR A 1 214 ? -8.847 5.648 40.880 1.00 82.12 214 TYR A CA 1
ATOM 1633 C C . TYR A 1 214 ? -8.891 5.655 42.410 1.00 82.12 214 TYR A C 1
ATOM 1635 O O . TYR A 1 214 ? -8.349 6.545 43.063 1.00 82.12 214 TYR A O 1
ATOM 1643 N N . TYR A 1 215 ? -9.556 4.658 42.980 1.00 80.44 215 TYR A N 1
ATOM 1644 C CA . TYR A 1 215 ? -9.654 4.426 44.411 1.00 80.44 215 TYR A CA 1
ATOM 1645 C C . TYR A 1 215 ? -9.136 3.025 44.746 1.00 80.44 215 TYR A C 1
ATOM 1647 O O . TYR A 1 215 ? -9.701 2.040 44.267 1.00 80.44 215 TYR A O 1
ATOM 1655 N N . ALA A 1 216 ? -8.085 2.925 45.558 1.00 80.75 216 ALA A N 1
ATOM 1656 C CA . ALA A 1 216 ? -7.565 1.662 46.085 1.00 80.75 216 ALA A CA 1
ATOM 1657 C C . ALA A 1 216 ? -8.336 1.249 47.349 1.00 80.75 216 ALA A C 1
ATOM 1659 O O . ALA A 1 216 ? -8.334 1.996 48.328 1.00 80.75 216 ALA A O 1
ATOM 1660 N N . HIS A 1 217 ? -8.975 0.070 47.351 1.00 75.25 217 HIS A N 1
ATOM 1661 C CA . HIS A 1 217 ? -9.777 -0.394 48.496 1.00 75.25 217 HIS A CA 1
ATOM 1662 C C . HIS A 1 217 ? -8.972 -1.178 49.526 1.00 75.25 217 HIS A C 1
ATOM 1664 O O . HIS A 1 217 ? -9.158 -0.973 50.722 1.00 75.25 217 HIS A O 1
ATOM 1670 N N . ASN A 1 218 ? -8.125 -2.106 49.081 1.00 71.19 218 ASN A N 1
ATOM 1671 C CA . ASN A 1 218 ? -7.509 -3.099 49.969 1.00 71.19 218 ASN A CA 1
ATOM 1672 C C . ASN A 1 218 ? -5.979 -3.172 49.879 1.00 71.19 218 ASN A C 1
ATOM 1674 O O . ASN A 1 218 ? -5.334 -3.544 50.856 1.00 71.19 218 ASN A O 1
ATOM 1678 N N . ALA A 1 219 ? -5.397 -2.825 48.733 1.00 78.31 219 ALA A N 1
ATOM 1679 C CA . ALA A 1 219 ? -3.964 -2.875 48.482 1.00 78.31 219 ALA A CA 1
ATOM 1680 C C . ALA A 1 219 ? -3.575 -1.897 47.364 1.00 78.31 219 ALA A C 1
ATOM 1682 O O . ALA A 1 219 ? -4.439 -1.338 46.682 1.00 78.31 219 ALA A O 1
ATOM 1683 N N . LYS A 1 220 ? -2.262 -1.733 47.157 1.00 84.06 220 LYS A N 1
ATOM 1684 C CA . LYS A 1 220 ? -1.719 -1.156 45.921 1.00 84.06 220 LYS A CA 1
ATOM 1685 C C . LYS A 1 220 ? -2.256 -1.918 44.716 1.00 84.06 220 LYS A C 1
ATOM 1687 O O . LYS A 1 220 ? -2.497 -3.120 44.806 1.00 84.06 220 LYS A O 1
ATOM 1692 N N . VAL A 1 221 ? -2.455 -1.214 43.609 1.00 79.75 221 VAL A N 1
ATOM 1693 C CA . VAL A 1 221 ? -3.085 -1.797 42.428 1.00 79.75 221 VAL A CA 1
ATOM 1694 C C . VAL A 1 221 ? -2.108 -2.752 41.757 1.00 79.75 221 VAL A C 1
ATOM 1696 O O . VAL A 1 221 ? -0.928 -2.446 41.588 1.00 79.75 221 VAL A O 1
ATOM 1699 N N . PHE A 1 222 ? -2.623 -3.903 41.357 1.00 77.19 222 PHE A N 1
ATOM 1700 C CA . PHE A 1 222 ? -1.928 -4.896 40.557 1.00 77.19 222 PHE A CA 1
ATOM 1701 C C . PHE A 1 222 ? -2.781 -5.205 39.329 1.00 77.19 222 PHE A C 1
ATOM 1703 O O . PHE A 1 222 ? -3.996 -5.372 39.454 1.00 77.19 222 PHE A O 1
ATOM 1710 N N . GLY A 1 223 ? -2.145 -5.258 38.160 1.00 73.50 223 GLY A N 1
ATOM 1711 C CA . GLY A 1 223 ? -2.809 -5.510 36.884 1.00 73.50 223 GLY A CA 1
ATOM 1712 C C . GLY A 1 223 ? -3.259 -4.240 36.152 1.00 73.50 223 GLY A C 1
ATOM 1713 O O . GLY A 1 223 ? -2.951 -3.108 36.540 1.00 73.50 223 GLY A O 1
ATOM 1714 N N . GLY A 1 224 ? -3.950 -4.441 35.027 1.00 75.88 224 GLY A N 1
ATOM 1715 C CA . GLY A 1 224 ? -4.382 -3.371 34.125 1.00 75.88 224 GLY A CA 1
ATOM 1716 C C . GLY A 1 224 ? -5.436 -2.448 34.742 1.00 75.88 224 GLY A C 1
ATOM 1717 O O . GLY A 1 224 ? -6.479 -2.907 35.205 1.00 75.88 224 GLY A O 1
ATOM 1718 N N . ILE A 1 225 ? -5.182 -1.137 34.701 1.00 80.44 225 ILE A N 1
ATOM 1719 C CA . ILE A 1 225 ? -6.113 -0.103 35.170 1.00 80.44 225 ILE A CA 1
ATOM 1720 C C . ILE A 1 225 ? -6.983 0.353 34.001 1.00 80.44 225 ILE A C 1
ATOM 1722 O O . ILE A 1 225 ? -8.193 0.142 34.008 1.00 80.44 225 ILE A O 1
ATOM 1726 N N . ALA A 1 226 ? -6.368 0.952 32.981 1.00 83.25 226 ALA A N 1
ATOM 1727 C CA . ALA A 1 226 ? -7.062 1.438 31.795 1.00 83.25 226 ALA A CA 1
ATOM 1728 C C . ALA A 1 226 ? -6.116 1.503 30.595 1.00 83.25 226 ALA A C 1
ATOM 1730 O O . ALA A 1 226 ? -4.928 1.801 30.749 1.00 83.25 226 ALA A O 1
ATOM 1731 N N . GLY A 1 227 ? -6.654 1.266 29.402 1.00 85.75 227 GLY A N 1
ATOM 1732 C CA . GLY A 1 227 ? -5.918 1.379 28.146 1.00 85.75 227 GLY A CA 1
ATOM 1733 C C . GLY A 1 227 ? -6.260 0.262 27.173 1.00 85.75 227 GLY A C 1
ATOM 1734 O O . GLY A 1 227 ? -7.346 -0.311 27.234 1.00 85.75 227 GLY A O 1
ATOM 1735 N N . CYS A 1 228 ? -5.333 -0.024 26.265 1.00 82.56 228 CYS A N 1
ATOM 1736 C CA . CYS A 1 228 ? -5.516 -0.940 25.146 1.00 82.56 228 CYS A CA 1
ATOM 1737 C C . CYS A 1 228 ? -4.293 -1.862 24.994 1.00 82.56 228 CYS A C 1
ATOM 1739 O O . CYS A 1 228 ? -3.151 -1.441 25.189 1.00 82.56 228 CYS A O 1
ATOM 1741 N N . GLY A 1 229 ? -4.521 -3.107 24.575 1.00 77.56 229 GLY A N 1
ATOM 1742 C CA . GLY A 1 229 ? -3.456 -4.082 24.311 1.00 77.56 229 GLY A CA 1
ATOM 1743 C C . GLY A 1 229 ? -2.936 -4.782 25.571 1.00 77.56 229 GLY A C 1
ATOM 1744 O O . GLY A 1 229 ? -3.706 -5.095 26.487 1.00 77.56 229 GLY A O 1
ATOM 1745 N N . GLU A 1 230 ? -1.638 -5.080 25.590 1.00 72.44 230 GLU A N 1
ATOM 1746 C CA . GLU A 1 230 ? -0.931 -5.779 26.676 1.00 72.44 230 GLU A CA 1
ATOM 1747 C C . GLU A 1 230 ? 0.368 -5.037 27.033 1.00 72.44 230 GLU A C 1
ATOM 1749 O O . GLU A 1 230 ? 0.855 -4.221 26.259 1.00 72.44 230 GLU A O 1
ATOM 1754 N N . VAL A 1 231 ? 0.990 -5.342 28.178 1.00 70.69 231 VAL A N 1
ATOM 1755 C CA . VAL A 1 231 ? 2.203 -4.639 28.660 1.00 70.69 231 VAL A CA 1
ATOM 1756 C C . VAL A 1 231 ? 3.315 -4.576 27.610 1.00 70.69 231 VAL A C 1
ATOM 1758 O O . VAL A 1 231 ? 3.866 -3.507 27.344 1.00 70.69 231 VAL A O 1
ATOM 1761 N N . ALA A 1 232 ? 3.610 -5.720 26.988 1.00 71.75 232 ALA A N 1
ATOM 1762 C CA . ALA A 1 232 ? 4.653 -5.868 25.975 1.00 71.75 232 ALA A CA 1
ATOM 1763 C C . ALA A 1 232 ? 4.215 -5.437 24.565 1.00 71.75 232 ALA A C 1
ATOM 1765 O O . ALA A 1 232 ? 5.058 -5.357 23.678 1.00 71.75 232 ALA A O 1
ATOM 1766 N N . ASN A 1 233 ? 2.921 -5.179 24.353 1.00 74.69 233 ASN A N 1
ATOM 1767 C CA . ASN A 1 233 ? 2.336 -4.775 23.074 1.00 74.69 233 ASN A CA 1
ATOM 1768 C C . ASN A 1 233 ? 1.130 -3.837 23.326 1.00 74.69 233 ASN A C 1
ATOM 1770 O O . ASN A 1 233 ? -0.015 -4.256 23.125 1.00 74.69 233 ASN A O 1
ATOM 1774 N N . PRO A 1 234 ? 1.342 -2.607 23.836 1.00 83.25 234 PRO A N 1
ATOM 1775 C CA . PRO A 1 234 ? 0.252 -1.659 24.057 1.00 83.25 234 PRO A CA 1
ATOM 1776 C C . PRO A 1 234 ? -0.278 -1.141 22.713 1.00 83.25 234 PRO A C 1
ATOM 1778 O O . PRO A 1 234 ? 0.474 -1.047 21.739 1.00 83.25 234 PRO A O 1
ATOM 1781 N N . ASP A 1 235 ? -1.560 -0.777 22.657 1.00 84.12 235 ASP A N 1
ATOM 1782 C CA . ASP A 1 235 ? -2.230 -0.437 21.390 1.00 84.12 235 ASP A CA 1
ATOM 1783 C C . ASP A 1 235 ? -3.163 0.793 21.487 1.00 84.12 235 ASP A C 1
ATOM 1785 O O . ASP A 1 235 ? -4.381 0.652 21.419 1.00 84.12 235 ASP A O 1
ATOM 1789 N N . PRO A 1 236 ? -2.629 2.016 21.658 1.00 88.56 236 PRO A N 1
ATOM 1790 C CA . PRO A 1 236 ? -1.203 2.316 21.753 1.00 88.56 236 PRO A CA 1
ATOM 1791 C C . PRO A 1 236 ? -0.712 2.584 23.175 1.00 88.56 236 PRO A C 1
ATOM 1793 O O . PRO A 1 236 ? 0.488 2.747 23.364 1.00 88.56 236 PRO A O 1
ATOM 1796 N N . TRP A 1 237 ? -1.584 2.642 24.180 1.00 91.75 237 TRP A N 1
ATOM 1797 C CA . TRP A 1 237 ? -1.192 2.974 25.549 1.00 91.75 237 TRP A CA 1
ATOM 1798 C C . TRP A 1 237 ? -1.907 2.102 26.580 1.00 91.75 237 TRP A C 1
ATOM 1800 O O . TRP A 1 237 ? -3.021 1.632 26.348 1.00 91.75 237 TRP A O 1
ATOM 1810 N N . LEU A 1 238 ? -1.267 1.901 27.732 1.00 87.69 238 LEU A N 1
ATOM 1811 C CA . LEU A 1 238 ? -1.801 1.113 28.839 1.00 87.69 238 LEU A CA 1
ATOM 1812 C C . LEU A 1 238 ? -1.198 1.570 30.172 1.00 87.69 238 LEU A C 1
ATOM 1814 O O . LEU A 1 238 ? 0.023 1.633 30.305 1.00 87.69 238 LEU A O 1
ATOM 1818 N N . LEU A 1 239 ? -2.047 1.842 31.165 1.00 89.50 239 LEU A N 1
ATOM 1819 C CA . LEU A 1 239 ? -1.640 2.048 32.555 1.00 89.50 239 LEU A CA 1
ATOM 1820 C C . LEU A 1 239 ? -1.961 0.802 33.388 1.00 89.50 239 LEU A C 1
ATOM 1822 O O . LEU A 1 239 ? -3.080 0.284 33.341 1.00 89.50 239 LEU A O 1
ATOM 1826 N N . MET A 1 240 ? -1.000 0.358 34.193 1.00 83.75 240 MET A N 1
ATOM 1827 C CA . MET A 1 240 ? -1.150 -0.775 35.111 1.00 83.75 240 MET A CA 1
ATOM 1828 C C . MET A 1 240 ? -0.368 -0.567 36.404 1.00 83.75 240 MET A C 1
ATOM 1830 O O . MET A 1 240 ? 0.555 0.249 36.446 1.00 83.75 240 MET A O 1
ATOM 1834 N N . GLY A 1 241 ? -0.703 -1.350 37.426 1.00 82.75 241 GLY A N 1
ATOM 1835 C CA . GLY A 1 241 ? 0.095 -1.479 38.643 1.00 82.75 241 GLY A CA 1
ATOM 1836 C C . GLY A 1 241 ? 0.864 -2.803 38.708 1.00 82.75 241 GLY A C 1
ATOM 1837 O O . GLY A 1 241 ? 0.372 -3.837 38.260 1.00 82.75 241 GLY A O 1
ATOM 1838 N N . GLU A 1 242 ? 2.067 -2.767 39.279 1.00 80.56 242 GLU A N 1
ATOM 1839 C CA . GLU A 1 242 ? 2.915 -3.929 39.557 1.00 80.56 242 GLU A CA 1
ATOM 1840 C C . GLU A 1 242 ? 3.647 -3.719 40.892 1.00 80.56 242 GLU A C 1
ATOM 1842 O O . GLU A 1 242 ? 4.585 -2.925 41.007 1.00 80.56 242 GLU A O 1
ATOM 1847 N N . GLY A 1 243 ? 3.200 -4.418 41.937 1.00 81.00 243 GLY A N 1
ATOM 1848 C CA . GLY A 1 243 ? 3.778 -4.321 43.278 1.00 81.00 243 GLY A CA 1
ATOM 1849 C C . GLY A 1 243 ? 3.767 -2.892 43.840 1.00 81.00 243 GLY A C 1
ATOM 1850 O O . GLY A 1 243 ? 2.729 -2.382 44.255 1.00 81.00 243 GLY A O 1
ATOM 1851 N N . ASN A 1 244 ? 4.943 -2.259 43.900 1.00 88.12 244 ASN A N 1
ATOM 1852 C CA . ASN A 1 244 ? 5.115 -0.904 44.435 1.00 88.12 244 ASN A CA 1
ATOM 1853 C C . ASN A 1 244 ? 5.033 0.208 43.383 1.00 88.12 244 ASN A C 1
ATOM 1855 O O . ASN A 1 244 ? 4.957 1.373 43.780 1.00 88.12 244 ASN A O 1
ATOM 1859 N N . ASP A 1 245 ? 5.019 -0.134 42.095 1.00 90.81 245 ASP A N 1
ATOM 1860 C CA . ASP A 1 245 ? 5.132 0.818 40.993 1.00 90.81 245 ASP A CA 1
ATOM 1861 C C . ASP A 1 245 ? 3.919 0.761 40.056 1.00 90.81 245 ASP A C 1
ATOM 1863 O O . ASP A 1 245 ? 3.234 -0.256 39.937 1.00 90.81 245 ASP A O 1
ATOM 1867 N N . PHE A 1 246 ? 3.644 1.873 39.390 1.00 91.75 246 PHE A N 1
ATOM 1868 C CA . PHE A 1 246 ? 2.863 1.931 38.167 1.00 91.75 246 PHE A CA 1
ATOM 1869 C C . PHE A 1 246 ? 3.771 1.775 36.955 1.00 91.75 246 PHE A C 1
ATOM 1871 O O . PHE A 1 246 ? 4.925 2.212 36.962 1.00 91.75 246 PHE A O 1
ATOM 1878 N N . ILE A 1 247 ? 3.213 1.210 35.887 1.00 90.19 247 ILE A N 1
ATOM 1879 C CA . ILE A 1 247 ? 3.816 1.199 34.558 1.00 90.19 247 ILE A CA 1
ATOM 1880 C C . ILE A 1 247 ? 2.850 1.859 33.589 1.00 90.19 247 ILE A C 1
ATOM 1882 O O . ILE A 1 247 ? 1.730 1.385 33.385 1.00 90.19 247 ILE A O 1
ATOM 1886 N N . PHE A 1 248 ? 3.314 2.933 32.957 1.00 92.94 248 PHE A N 1
ATOM 1887 C CA . PHE A 1 248 ? 2.689 3.479 31.764 1.00 92.94 248 PHE A CA 1
ATOM 1888 C C . PHE A 1 248 ? 3.439 2.967 30.535 1.00 92.94 248 PHE A C 1
ATOM 1890 O O . PHE A 1 248 ? 4.602 3.309 30.310 1.00 92.94 248 PHE A O 1
ATOM 1897 N N . SER A 1 249 ? 2.773 2.112 29.769 1.00 89.38 249 SER A N 1
ATOM 1898 C CA . SER A 1 249 ? 3.280 1.527 28.534 1.00 89.38 249 SER A CA 1
ATOM 1899 C C . SER A 1 249 ? 2.747 2.315 27.342 1.00 89.38 249 SER A C 1
ATOM 1901 O O . SER A 1 249 ? 1.546 2.579 27.272 1.00 89.38 249 SER A O 1
ATOM 1903 N N . LEU A 1 250 ? 3.629 2.699 26.420 1.00 91.44 250 LEU A N 1
ATOM 1904 C CA . LEU A 1 250 ? 3.298 3.508 25.249 1.00 91.44 250 LEU A CA 1
ATOM 1905 C C . LEU A 1 250 ? 3.999 2.966 24.004 1.00 91.44 250 LEU A C 1
ATOM 1907 O O . LEU A 1 250 ? 5.226 2.857 23.966 1.00 91.44 250 LEU A O 1
ATOM 1911 N N . SER A 1 251 ? 3.221 2.679 22.965 1.00 89.94 251 SER A N 1
ATOM 1912 C CA . SER A 1 251 ? 3.734 2.400 21.633 1.00 89.94 251 SER A CA 1
ATOM 1913 C C . SER A 1 251 ? 3.938 3.708 20.872 1.00 89.94 251 SER A C 1
ATOM 1915 O O . SER A 1 251 ? 3.089 4.599 20.882 1.00 89.94 251 SER A O 1
ATOM 1917 N N . LEU A 1 252 ? 5.083 3.814 20.210 1.00 89.56 252 LEU A N 1
ATOM 1918 C CA . LEU A 1 252 ? 5.511 4.948 19.400 1.00 89.56 252 LEU A CA 1
ATOM 1919 C C . LEU A 1 252 ? 5.591 4.544 17.932 1.00 89.56 252 LEU A C 1
ATOM 1921 O O . LEU A 1 252 ? 5.759 3.363 17.641 1.00 89.56 252 LEU A O 1
ATOM 1925 N N . THR A 1 253 ? 5.516 5.502 17.017 1.00 86.88 253 THR A N 1
ATOM 1926 C CA . THR A 1 253 ? 5.742 5.262 15.588 1.00 86.88 253 THR A CA 1
ATOM 1927 C C . THR A 1 253 ? 6.571 6.376 14.957 1.00 86.88 253 THR A C 1
ATOM 1929 O O . THR A 1 253 ? 6.870 7.390 15.591 1.00 86.88 253 THR A O 1
ATOM 1932 N N . ASN A 1 254 ? 7.013 6.129 13.728 1.00 82.25 254 ASN A N 1
ATOM 1933 C CA . ASN A 1 254 ? 7.755 7.071 12.904 1.00 82.25 254 ASN A CA 1
ATOM 1934 C C . ASN A 1 254 ? 6.881 7.547 11.733 1.00 82.25 254 ASN A C 1
ATOM 1936 O O . ASN A 1 254 ? 5.686 7.259 11.643 1.00 82.25 254 ASN A O 1
ATOM 1940 N N . ASP A 1 255 ? 7.495 8.237 10.779 1.00 76.44 255 ASP A N 1
ATOM 1941 C CA . ASP A 1 255 ? 6.817 8.681 9.566 1.00 76.44 255 ASP A CA 1
ATOM 1942 C C . ASP A 1 255 ? 6.142 7.565 8.763 1.00 76.44 255 ASP A C 1
ATOM 1944 O O . ASP A 1 255 ? 5.131 7.830 8.130 1.00 76.44 255 ASP A O 1
ATOM 1948 N N . THR A 1 256 ? 6.615 6.318 8.798 1.00 76.50 256 THR A N 1
ATOM 1949 C CA . THR A 1 256 ? 5.986 5.229 8.027 1.00 76.50 256 THR A CA 1
ATOM 1950 C C . THR A 1 256 ? 4.634 4.782 8.585 1.00 76.50 256 THR A C 1
ATOM 1952 O O . THR A 1 256 ? 3.907 4.078 7.886 1.00 76.50 256 THR A O 1
ATOM 1955 N N . LEU A 1 257 ? 4.310 5.148 9.833 1.00 81.69 257 LEU A N 1
ATOM 1956 C CA . LEU A 1 257 ? 3.170 4.642 10.612 1.00 81.69 257 LEU A CA 1
ATOM 1957 C C . LEU A 1 257 ? 3.130 3.113 10.799 1.00 81.69 257 LEU A C 1
ATOM 1959 O O . LEU A 1 257 ? 2.107 2.575 11.224 1.00 81.69 257 LEU A O 1
ATOM 1963 N N . ILE A 1 258 ? 4.208 2.411 10.442 1.00 83.31 258 ILE A N 1
ATOM 1964 C CA . ILE A 1 258 ? 4.314 0.949 10.501 1.00 83.31 258 ILE A CA 1
ATOM 1965 C C . ILE A 1 258 ? 5.366 0.521 11.509 1.00 83.31 258 ILE A C 1
ATOM 1967 O O . ILE A 1 258 ? 5.116 -0.372 12.318 1.00 83.31 258 ILE A O 1
ATOM 1971 N N . ASP A 1 259 ? 6.541 1.150 11.473 1.00 81.75 259 ASP A N 1
ATOM 1972 C CA . ASP A 1 259 ? 7.559 0.861 12.471 1.00 81.75 259 ASP A CA 1
ATOM 1973 C C . ASP A 1 259 ? 7.075 1.327 13.832 1.00 81.75 259 ASP A C 1
ATOM 1975 O O . ASP A 1 259 ? 6.601 2.456 13.999 1.00 81.75 259 ASP A O 1
ATOM 1979 N N . LYS A 1 260 ? 7.224 0.444 14.812 1.00 81.88 260 LYS A N 1
ATOM 1980 C CA . LYS A 1 260 ? 6.810 0.714 16.176 1.00 81.88 260 LYS A CA 1
ATOM 1981 C C . LYS A 1 260 ? 8.012 0.764 17.099 1.00 81.88 260 LYS A C 1
ATOM 1983 O O . LYS A 1 260 ? 8.994 0.052 16.908 1.00 81.88 260 LYS A O 1
ATOM 1988 N N . GLY A 1 261 ? 7.901 1.587 18.125 1.00 84.06 261 GLY A N 1
ATOM 1989 C CA . GLY A 1 261 ? 8.726 1.561 19.324 1.00 84.06 261 GLY A CA 1
ATOM 1990 C C . GLY A 1 261 ? 7.860 1.288 20.538 1.00 84.06 261 GLY A C 1
ATOM 1991 O O . GLY A 1 261 ? 6.647 1.490 20.491 1.00 84.06 261 GLY A O 1
ATOM 1992 N N . LEU A 1 262 ? 8.478 0.852 21.628 1.00 86.06 262 LEU A N 1
ATOM 1993 C CA . LEU A 1 262 ? 7.817 0.686 22.914 1.00 86.06 262 LEU A CA 1
ATOM 1994 C C . LEU A 1 262 ? 8.612 1.398 24.002 1.00 86.06 262 LEU A C 1
ATOM 1996 O O . LEU A 1 262 ? 9.833 1.243 24.094 1.00 86.06 262 LEU A O 1
ATOM 2000 N N . VAL A 1 263 ? 7.901 2.144 24.843 1.00 89.31 263 VAL A N 1
ATOM 2001 C CA . VAL A 1 263 ? 8.440 2.780 26.041 1.00 89.31 263 VAL A CA 1
ATOM 2002 C C . VAL A 1 263 ? 7.615 2.367 27.253 1.00 89.31 263 VAL A C 1
ATOM 2004 O O . VAL A 1 263 ? 6.387 2.426 27.228 1.00 89.31 263 VAL A O 1
ATOM 2007 N N . TRP A 1 264 ? 8.302 1.989 28.326 1.00 89.94 264 TRP A N 1
ATOM 2008 C CA . TRP A 1 264 ? 7.736 1.791 29.654 1.00 89.94 264 TRP A CA 1
ATOM 2009 C C . TRP A 1 264 ? 8.252 2.869 30.588 1.00 89.94 264 TRP A C 1
ATOM 2011 O O . TRP A 1 264 ? 9.459 2.993 30.803 1.00 89.94 264 TRP A O 1
ATOM 2021 N N . LEU A 1 265 ? 7.326 3.624 31.163 1.00 92.69 265 LEU A N 1
ATOM 2022 C CA . LEU A 1 265 ? 7.607 4.583 32.217 1.00 92.69 265 LEU A CA 1
ATOM 2023 C C . LEU A 1 265 ? 7.170 3.963 33.542 1.00 92.69 265 LEU A C 1
ATOM 2025 O O . LEU A 1 265 ? 5.972 3.795 33.776 1.00 92.69 265 LEU A O 1
ATOM 2029 N N . ARG A 1 266 ? 8.135 3.608 34.393 1.00 93.56 266 ARG A N 1
ATOM 2030 C CA . ARG A 1 266 ? 7.884 3.019 35.713 1.00 93.56 266 ARG A CA 1
ATOM 2031 C C . ARG A 1 266 ? 8.082 4.060 36.812 1.00 93.56 266 ARG A C 1
ATOM 2033 O O . ARG A 1 266 ? 9.141 4.689 36.868 1.00 93.56 266 ARG A O 1
ATOM 2040 N N . PHE A 1 267 ? 7.081 4.239 37.669 1.00 95.75 267 PHE A N 1
ATOM 2041 C CA . PHE A 1 267 ? 7.044 5.260 38.726 1.00 95.75 267 PHE A CA 1
ATOM 2042 C C . PHE A 1 267 ? 6.262 4.770 39.950 1.00 95.75 267 PHE A C 1
ATOM 2044 O O . PHE A 1 267 ? 5.410 3.902 39.822 1.00 95.75 267 PHE A O 1
ATOM 2051 N N . ALA A 1 268 ? 6.530 5.317 41.135 1.00 94.50 268 ALA A N 1
ATOM 2052 C CA . ALA A 1 268 ? 5.986 4.784 42.387 1.00 94.50 268 ALA A CA 1
ATOM 2053 C C . ALA A 1 268 ? 4.456 4.936 42.513 1.00 94.50 268 ALA A C 1
ATOM 2055 O O . ALA A 1 268 ? 3.896 5.985 42.180 1.00 94.50 268 ALA A O 1
ATOM 2056 N N . GLN A 1 269 ? 3.793 3.918 43.076 1.00 92.06 269 GLN A N 1
ATOM 2057 C CA . GLN A 1 269 ? 2.407 4.029 43.542 1.00 92.06 269 GLN A CA 1
ATOM 2058 C C . GLN A 1 269 ? 2.337 4.735 44.906 1.00 92.06 269 GLN A C 1
ATOM 2060 O O . GLN A 1 269 ? 3.237 4.550 45.738 1.00 92.06 269 GLN A O 1
ATOM 2065 N N . PRO A 1 270 ? 1.237 5.454 45.199 1.00 91.06 270 PRO A N 1
ATOM 2066 C CA . PRO A 1 270 ? 0.929 5.926 46.543 1.00 91.06 270 PRO A CA 1
ATOM 2067 C C . PRO A 1 270 ? 1.011 4.802 47.585 1.00 91.06 270 PRO A C 1
ATOM 2069 O O . PRO A 1 270 ? 0.599 3.667 47.348 1.00 91.06 270 PRO A O 1
ATOM 2072 N N . ALA A 1 271 ? 1.576 5.107 48.755 1.00 84.81 271 ALA A N 1
ATOM 2073 C CA . ALA A 1 271 ? 1.688 4.144 49.854 1.00 84.81 271 ALA A CA 1
ATOM 2074 C C . ALA A 1 271 ? 0.377 3.978 50.642 1.00 84.81 271 ALA A C 1
ATOM 2076 O O . ALA A 1 271 ? 0.215 3.003 51.373 1.00 84.81 271 ALA A O 1
ATOM 2077 N N . THR A 1 272 ? -0.535 4.940 50.521 1.00 84.88 272 THR A N 1
ATOM 2078 C CA . THR A 1 272 ? -1.826 4.965 51.209 1.00 84.88 272 THR A CA 1
ATOM 2079 C C . THR A 1 272 ? -2.909 4.317 50.354 1.00 84.88 272 THR A C 1
ATOM 2081 O O . THR A 1 272 ? -2.829 4.345 49.133 1.00 84.88 272 THR A O 1
ATOM 2084 N N . LEU A 1 273 ? -3.933 3.756 50.998 1.00 83.75 273 LEU A N 1
ATOM 2085 C CA . LEU A 1 273 ? -5.183 3.382 50.331 1.00 83.75 273 LEU A CA 1
ATOM 2086 C C . LEU A 1 273 ? -6.072 4.622 50.157 1.00 83.75 273 LEU A C 1
ATOM 2088 O O . LEU A 1 273 ? -5.882 5.626 50.849 1.00 83.75 273 LEU A O 1
ATOM 2092 N N . GLY A 1 274 ? -7.080 4.532 49.290 1.00 78.75 274 GLY A N 1
ATOM 2093 C CA . GLY A 1 274 ? -8.017 5.621 49.032 1.00 78.75 274 GLY A CA 1
ATOM 2094 C C . GLY A 1 274 ? -7.914 6.199 47.624 1.00 78.75 274 GLY A C 1
ATOM 2095 O O . GLY A 1 274 ? -7.554 5.503 46.677 1.00 78.75 274 GLY A O 1
ATOM 2096 N N . LEU A 1 275 ? -8.326 7.459 47.479 1.00 81.88 275 LEU A N 1
ATOM 2097 C CA . LEU A 1 275 ? -8.453 8.138 46.191 1.00 81.88 275 LEU A CA 1
ATOM 2098 C C . LEU A 1 275 ? -7.114 8.717 45.729 1.00 81.88 275 LEU A C 1
ATOM 2100 O O . LEU A 1 275 ? -6.516 9.514 46.448 1.00 81.88 275 LEU A O 1
ATOM 2104 N N . HIS A 1 276 ? -6.733 8.414 44.491 1.00 87.19 276 HIS A N 1
ATOM 2105 C CA . HIS A 1 276 ? -5.464 8.830 43.909 1.00 87.19 276 HIS A CA 1
ATOM 2106 C C . HIS A 1 276 ? -5.614 9.386 42.495 1.00 87.19 276 HIS A C 1
ATOM 2108 O O . HIS A 1 276 ? -6.480 8.958 41.724 1.00 87.19 276 HIS A O 1
ATOM 2114 N N . ARG A 1 277 ? -4.741 10.342 42.160 1.00 88.69 277 ARG A N 1
ATOM 2115 C CA . ARG A 1 277 ? -4.679 11.023 40.858 1.00 88.69 277 ARG A CA 1
ATOM 2116 C C . ARG A 1 277 ? -3.338 10.761 40.204 1.00 88.69 277 ARG A C 1
ATOM 2118 O O . ARG A 1 277 ? -2.301 10.985 40.821 1.00 88.69 277 ARG A O 1
ATOM 2125 N N . VAL A 1 278 ? -3.361 10.327 38.952 1.00 92.69 278 VAL A N 1
ATOM 2126 C CA . VAL A 1 278 ? -2.152 10.102 38.157 1.00 92.69 278 VAL A CA 1
ATOM 2127 C C . VAL A 1 278 ? -2.282 10.856 36.842 1.00 92.69 278 VAL A C 1
ATOM 2129 O O . VAL A 1 278 ? -3.285 10.713 36.145 1.00 92.69 278 VAL A O 1
ATOM 2132 N N . SER A 1 279 ? -1.258 11.627 36.487 1.00 93.56 279 SER A N 1
ATOM 2133 C CA . SER A 1 279 ? -1.166 12.311 35.197 1.00 93.56 279 SER A CA 1
ATOM 2134 C C . SER A 1 279 ? 0.141 11.961 34.498 1.00 93.56 279 SER A C 1
ATOM 2136 O O . SER A 1 279 ? 1.208 12.060 35.102 1.00 93.56 279 SER A O 1
ATOM 2138 N N . VAL A 1 280 ? 0.080 11.600 33.216 1.00 96.12 280 VAL A N 1
ATOM 2139 C CA . VAL A 1 280 ? 1.254 11.309 32.377 1.00 96.12 280 VAL A CA 1
ATOM 2140 C C . VAL A 1 280 ? 1.234 12.219 31.153 1.00 96.12 280 VAL A C 1
ATOM 2142 O O . VAL A 1 280 ? 0.266 12.218 30.399 1.00 96.12 280 VAL A O 1
ATOM 2145 N N . GLN A 1 281 ? 2.300 12.991 30.941 1.00 94.44 281 GLN A N 1
ATOM 2146 C CA . GLN A 1 281 ? 2.460 13.872 29.782 1.00 94.44 281 GLN A CA 1
ATOM 2147 C C . GLN A 1 281 ? 3.528 13.351 28.831 1.00 94.44 281 GLN A C 1
ATOM 2149 O O . GLN A 1 281 ? 4.660 13.082 29.242 1.00 94.44 281 GLN A O 1
ATOM 2154 N N . VAL A 1 282 ? 3.169 13.292 27.554 1.00 94.44 282 VAL A N 1
ATOM 2155 C CA . VAL A 1 282 ? 4.049 13.000 26.424 1.00 94.44 282 VAL A CA 1
ATOM 2156 C C . VAL A 1 282 ? 4.244 14.289 25.636 1.00 94.44 282 VAL A C 1
ATOM 2158 O O . VAL A 1 282 ? 3.264 14.929 25.259 1.00 94.44 282 VAL A O 1
ATOM 2161 N N . ASP A 1 283 ? 5.493 14.682 25.390 1.00 92.31 283 ASP A N 1
ATOM 2162 C CA . ASP A 1 283 ? 5.833 15.937 24.715 1.00 92.31 283 ASP A CA 1
ATOM 2163 C C . ASP A 1 283 ? 6.927 15.693 23.665 1.00 92.31 283 ASP A C 1
ATOM 2165 O O . ASP A 1 283 ? 8.118 15.733 23.982 1.00 92.31 283 ASP A O 1
ATOM 2169 N N . PHE A 1 284 ? 6.537 15.420 22.412 1.00 87.81 284 PHE A N 1
ATOM 2170 C CA . PHE A 1 284 ? 7.493 15.217 21.311 1.00 87.81 284 PHE A CA 1
ATOM 2171 C C . PHE A 1 284 ? 8.141 16.524 20.852 1.00 87.81 284 PHE A C 1
ATOM 2173 O O . PHE A 1 284 ? 9.263 16.499 20.352 1.00 87.81 284 PHE A O 1
ATOM 2180 N N . VAL A 1 285 ? 7.480 17.667 21.072 1.00 87.69 285 VAL A N 1
ATOM 2181 C CA . VAL A 1 285 ? 8.005 18.995 20.717 1.00 87.69 285 VAL A CA 1
ATOM 2182 C C . VAL A 1 285 ? 9.260 19.299 21.531 1.00 87.69 285 VAL A C 1
ATOM 2184 O O . VAL A 1 285 ? 10.296 19.647 20.969 1.00 87.69 285 VAL A O 1
ATOM 2187 N N . ASN A 1 286 ? 9.190 19.105 22.850 1.00 90.06 286 ASN A N 1
ATOM 2188 C CA . ASN A 1 286 ? 10.326 19.315 23.753 1.00 90.06 286 ASN A CA 1
ATOM 2189 C C . ASN A 1 286 ? 11.065 18.017 24.119 1.00 90.06 286 ASN A C 1
ATOM 2191 O O . ASN A 1 286 ? 11.931 18.041 24.992 1.00 90.06 286 ASN A O 1
ATOM 2195 N N . LYS A 1 287 ? 10.728 16.895 23.467 1.00 90.75 287 LYS A N 1
ATOM 2196 C CA . LYS A 1 287 ? 11.384 15.583 23.599 1.00 90.75 287 LYS A CA 1
ATOM 2197 C C . LYS A 1 287 ? 11.492 15.087 25.047 1.00 90.75 287 LYS A C 1
ATOM 2199 O O . LYS A 1 287 ? 12.579 14.757 25.522 1.00 90.75 287 LYS A O 1
ATOM 2204 N N . ARG A 1 288 ? 10.370 15.067 25.776 1.00 91.19 288 ARG A N 1
ATOM 2205 C CA . ARG A 1 288 ? 10.337 14.700 27.205 1.00 91.19 288 ARG A CA 1
ATOM 2206 C C . ARG A 1 288 ? 9.040 14.020 27.641 1.00 91.19 288 ARG A C 1
ATOM 2208 O O . ARG A 1 288 ? 8.007 14.130 26.985 1.00 91.19 288 ARG A O 1
ATOM 2215 N N . PHE A 1 289 ? 9.102 13.384 28.811 1.00 93.81 289 PHE A N 1
ATOM 2216 C CA . PHE A 1 289 ? 7.945 12.882 29.558 1.00 93.81 289 PHE A CA 1
ATOM 2217 C C . PHE A 1 289 ? 7.841 13.582 30.918 1.00 93.81 289 PHE A C 1
ATOM 2219 O O . PHE A 1 289 ? 8.845 14.032 31.471 1.00 93.81 289 PHE A O 1
ATOM 2226 N N . SER A 1 290 ? 6.632 13.707 31.465 1.00 95.50 290 SER A N 1
ATOM 2227 C CA . SER A 1 290 ? 6.398 14.213 32.831 1.00 95.50 290 SER A CA 1
ATOM 2228 C C . SER A 1 290 ? 5.304 13.405 33.508 1.00 95.50 290 SER A C 1
ATOM 2230 O O . SER A 1 290 ? 4.302 13.102 32.868 1.00 95.50 290 SER A O 1
ATOM 2232 N N . ILE A 1 291 ? 5.481 13.066 34.785 1.00 97.19 291 ILE A N 1
ATOM 2233 C CA . ILE A 1 291 ? 4.528 12.239 35.531 1.00 97.19 291 ILE A CA 1
ATOM 2234 C C . ILE A 1 291 ? 4.206 12.914 36.855 1.00 97.19 291 ILE A C 1
ATOM 2236 O O . ILE A 1 291 ? 5.111 13.382 37.547 1.00 97.19 291 ILE A O 1
ATOM 2240 N N . PHE A 1 292 ? 2.924 12.948 37.199 1.00 95.31 292 PHE A N 1
ATOM 2241 C CA . PHE A 1 292 ? 2.418 13.512 38.440 1.00 95.31 292 PHE A CA 1
ATOM 2242 C C . PHE A 1 292 ? 1.561 12.477 39.161 1.00 95.31 292 PHE A C 1
ATOM 2244 O O . PHE A 1 292 ? 0.749 11.796 38.533 1.00 95.31 292 PHE A O 1
ATOM 2251 N N . VAL A 1 293 ? 1.745 12.369 40.473 1.00 94.38 293 VAL A N 1
ATOM 2252 C CA . VAL A 1 293 ? 0.945 11.527 41.365 1.00 94.38 293 VAL A CA 1
ATOM 2253 C C . VAL A 1 293 ? 0.492 12.399 42.528 1.00 94.38 293 VAL A C 1
ATOM 2255 O O . VAL A 1 293 ? 1.313 13.078 43.138 1.00 94.38 293 VAL A O 1
ATOM 2258 N N . ASP A 1 294 ? -0.813 12.421 42.793 1.00 91.62 294 ASP A N 1
ATOM 2259 C CA . ASP A 1 294 ? -1.444 13.197 43.869 1.00 91.62 294 ASP A CA 1
ATOM 2260 C C . ASP A 1 294 ? -0.971 14.659 43.934 1.00 91.62 294 ASP A C 1
ATOM 2262 O O . ASP A 1 294 ? -0.585 15.177 44.981 1.00 91.62 294 ASP A O 1
ATOM 2266 N N . ASN A 1 295 ? -1.022 15.339 42.784 1.00 89.56 295 ASN A N 1
ATOM 2267 C CA . ASN A 1 295 ? -0.624 16.738 42.610 1.00 89.56 295 ASN A CA 1
ATOM 2268 C C . ASN A 1 295 ? 0.867 17.030 42.835 1.00 89.56 295 ASN A C 1
ATOM 2270 O O . ASN A 1 295 ? 1.238 18.181 43.066 1.00 89.56 295 ASN A O 1
ATOM 2274 N N . VAL A 1 296 ? 1.741 16.028 42.731 1.00 93.38 296 VAL A N 1
ATOM 2275 C CA . VAL A 1 296 ? 3.196 16.196 42.847 1.00 93.38 296 VAL A CA 1
ATOM 2276 C C . VAL A 1 296 ? 3.892 15.538 41.665 1.00 93.38 296 VAL A C 1
ATOM 2278 O O . VAL A 1 296 ? 3.568 14.413 41.292 1.00 93.38 296 VAL A O 1
ATOM 2281 N N . GLN A 1 297 ? 4.870 16.218 41.067 1.00 95.81 297 GLN A N 1
ATOM 2282 C CA . GLN A 1 297 ? 5.700 15.621 40.027 1.00 95.81 297 GLN A CA 1
ATOM 2283 C C . GLN A 1 297 ? 6.592 14.533 40.629 1.00 95.81 297 GLN A C 1
ATOM 2285 O O . GLN A 1 297 ? 7.302 14.776 41.605 1.00 95.81 297 GLN A O 1
ATOM 2290 N N . VAL A 1 298 ? 6.605 13.345 40.032 1.00 96.88 298 VAL A N 1
ATOM 2291 C CA . VAL A 1 298 ? 7.379 12.198 40.527 1.00 96.88 298 VAL A CA 1
ATOM 2292 C C . VAL A 1 298 ? 8.530 11.840 39.595 1.00 96.88 298 VAL A C 1
ATOM 2294 O O . VAL A 1 298 ? 8.512 12.130 38.397 1.00 96.88 298 VAL A O 1
ATOM 2297 N N . ALA A 1 299 ? 9.552 11.200 40.161 1.00 95.25 299 ALA A N 1
ATOM 2298 C CA . ALA A 1 299 ? 10.600 10.564 39.376 1.00 95.25 299 ALA A CA 1
ATOM 2299 C C . ALA A 1 299 ? 10.070 9.282 38.715 1.00 95.25 299 ALA A C 1
ATOM 2301 O O . ALA A 1 299 ? 9.171 8.622 39.239 1.00 95.25 299 ALA A O 1
ATOM 2302 N N . PHE A 1 300 ? 10.661 8.916 37.581 1.00 94.94 300 PHE A N 1
ATOM 2303 C CA . PHE A 1 300 ? 10.354 7.685 36.865 1.00 94.94 300 PHE A CA 1
ATOM 2304 C C . PHE A 1 300 ? 11.622 7.096 36.249 1.00 94.94 300 PHE A C 1
ATOM 2306 O O . PHE A 1 300 ? 12.603 7.801 36.010 1.00 94.94 300 PHE A O 1
ATOM 2313 N N . SER A 1 301 ? 11.590 5.798 35.971 1.00 92.81 301 SER A N 1
ATOM 2314 C CA . SER A 1 301 ? 12.584 5.117 35.145 1.00 92.81 301 SER A CA 1
ATOM 2315 C C . SER A 1 301 ? 11.975 4.771 33.790 1.00 92.81 301 SER A C 1
ATOM 2317 O O . SER A 1 301 ? 10.779 4.496 33.694 1.00 92.81 301 SER A O 1
ATOM 2319 N N . MET A 1 302 ? 12.791 4.818 32.737 1.00 89.94 302 MET A N 1
ATOM 2320 C CA . MET A 1 302 ? 12.359 4.521 31.374 1.00 89.94 302 MET A CA 1
ATOM 2321 C C . MET A 1 302 ? 13.055 3.264 30.856 1.00 89.94 302 MET A C 1
ATOM 2323 O O . MET A 1 302 ? 14.285 3.204 30.807 1.00 89.94 302 MET A O 1
ATOM 2327 N N . GLN A 1 303 ? 12.268 2.281 30.436 1.00 86.69 303 GLN A N 1
ATOM 2328 C CA . GLN A 1 303 ? 12.736 1.123 29.682 1.00 86.69 303 GLN A CA 1
ATOM 2329 C C . GLN A 1 303 ? 12.188 1.209 28.265 1.00 86.69 303 GLN A C 1
ATOM 2331 O O . GLN A 1 303 ? 11.082 1.694 28.040 1.00 86.69 303 GLN A O 1
ATOM 2336 N N . THR A 1 304 ? 12.975 0.772 27.296 1.00 79.69 304 THR A N 1
ATOM 2337 C CA . THR A 1 304 ? 12.632 0.886 25.883 1.00 79.69 304 THR A CA 1
ATOM 2338 C C . THR A 1 304 ? 12.860 -0.457 25.207 1.00 79.69 304 THR A C 1
ATOM 2340 O O . THR A 1 304 ? 13.808 -1.190 25.508 1.00 79.69 304 THR A O 1
ATOM 2343 N N . MET A 1 305 ? 11.977 -0.795 24.280 1.00 69.19 305 MET A N 1
ATOM 2344 C CA . MET A 1 305 ? 12.026 -2.056 23.556 1.00 69.19 305 MET A CA 1
ATOM 2345 C C . MET A 1 305 ? 11.651 -1.815 22.098 1.00 69.19 305 MET A C 1
ATOM 2347 O O . MET A 1 305 ? 10.829 -0.956 21.778 1.00 69.19 305 MET A O 1
ATOM 2351 N N . GLN A 1 306 ? 12.238 -2.594 21.197 1.00 62.97 306 GLN A N 1
ATOM 2352 C CA . GLN A 1 306 ? 11.632 -2.822 19.892 1.00 62.97 306 GLN A CA 1
ATOM 2353 C C . GLN A 1 306 ? 10.384 -3.715 20.066 1.00 62.97 306 GLN A C 1
ATOM 2355 O O . GLN A 1 306 ? 10.357 -4.558 20.974 1.00 62.97 306 GLN A O 1
ATOM 2360 N N . PRO A 1 307 ? 9.356 -3.566 19.214 1.00 51.72 307 PRO A N 1
ATOM 2361 C CA . PRO A 1 307 ? 8.200 -4.453 19.191 1.00 51.72 307 PRO A CA 1
ATOM 2362 C C . PRO A 1 307 ? 8.668 -5.900 19.105 1.00 51.72 307 PRO A C 1
ATOM 2364 O O . PRO A 1 307 ? 9.670 -6.197 18.455 1.00 51.72 307 PRO A O 1
ATOM 2367 N N . LEU A 1 308 ? 7.943 -6.800 19.766 1.00 51.88 308 LEU A N 1
ATOM 2368 C CA . LEU A 1 308 ? 8.229 -8.237 19.764 1.00 51.88 308 LEU A CA 1
ATOM 2369 C C . LEU A 1 308 ? 9.553 -8.645 20.449 1.00 51.88 308 LEU A C 1
ATOM 2371 O O . LEU A 1 308 ? 9.899 -9.818 20.413 1.00 51.88 308 LEU A O 1
ATOM 2375 N N . GLY A 1 309 ? 10.236 -7.736 21.161 1.00 48.09 309 GLY A N 1
ATOM 2376 C CA . GLY A 1 309 ? 11.198 -8.095 22.213 1.00 48.09 309 GLY A CA 1
ATOM 2377 C C . GLY A 1 309 ? 12.649 -8.339 21.791 1.00 48.09 309 GLY A C 1
ATOM 2378 O O . GLY A 1 309 ? 13.393 -8.925 22.572 1.00 48.09 309 GLY A O 1
ATOM 2379 N N . PHE A 1 310 ? 13.083 -7.898 20.605 1.00 50.47 310 PHE A N 1
ATOM 2380 C CA . PHE A 1 310 ? 14.378 -8.345 20.069 1.00 50.47 310 PHE A CA 1
ATOM 2381 C C . PHE A 1 310 ? 15.579 -7.407 20.250 1.00 50.47 310 PHE A C 1
ATOM 2383 O O . PHE A 1 310 ? 16.689 -7.923 20.186 1.00 50.47 310 PHE A O 1
ATOM 2390 N N . GLN A 1 311 ? 15.423 -6.109 20.563 1.00 52.84 311 GLN A N 1
ATOM 2391 C CA . GLN A 1 311 ? 16.530 -5.241 21.030 1.00 52.84 311 GLN A CA 1
ATOM 2392 C C . GLN A 1 311 ? 16.022 -4.071 21.897 1.00 52.84 311 GLN A C 1
ATOM 2394 O O . GLN A 1 311 ? 15.044 -3.407 21.549 1.00 52.84 311 GLN A O 1
ATOM 2399 N N . SER A 1 312 ? 16.695 -3.789 23.016 1.00 56.97 312 SER A N 1
ATOM 2400 C CA . SER A 1 312 ? 16.517 -2.555 23.794 1.00 56.97 312 SER A CA 1
ATOM 2401 C C . SER A 1 312 ? 17.165 -1.385 23.054 1.00 56.97 312 SER A C 1
ATOM 2403 O O . SER A 1 312 ? 18.345 -1.445 22.712 1.00 56.97 312 SER A O 1
ATOM 2405 N N . MET A 1 313 ? 16.405 -0.325 22.788 1.00 69.19 313 MET A N 1
ATOM 2406 C CA . MET A 1 313 ? 16.932 0.899 22.171 1.00 69.19 313 MET A CA 1
ATOM 2407 C C . MET A 1 313 ? 17.511 1.839 23.236 1.00 69.19 313 MET A C 1
ATOM 2409 O O . MET A 1 313 ? 17.148 1.751 24.403 1.00 69.19 313 MET A O 1
ATOM 2413 N N . SER A 1 314 ? 18.408 2.760 22.894 1.00 71.88 314 SER A N 1
ATOM 2414 C CA . SER A 1 314 ? 18.878 3.713 23.910 1.00 71.88 314 SER A CA 1
ATOM 2415 C C . SER A 1 314 ? 17.749 4.687 24.298 1.00 71.88 314 SER A C 1
ATOM 2417 O O . SER A 1 314 ? 16.860 4.968 23.494 1.00 71.88 314 SER A O 1
ATOM 2419 N N . GLN A 1 315 ? 17.769 5.242 25.514 1.00 72.94 315 GLN A N 1
ATOM 2420 C CA . GLN A 1 315 ? 16.814 6.295 25.895 1.00 72.94 315 GLN A CA 1
ATOM 2421 C C . GLN A 1 315 ? 16.960 7.556 25.020 1.00 72.94 315 GLN A C 1
ATOM 2423 O O . GLN A 1 315 ? 15.968 8.225 24.739 1.00 72.94 315 GLN A O 1
ATOM 2428 N N . ALA A 1 316 ? 18.175 7.848 24.539 1.00 71.44 316 ALA A N 1
ATOM 2429 C CA . ALA A 1 316 ? 18.442 8.950 23.612 1.00 71.44 316 ALA A CA 1
ATOM 2430 C C . ALA A 1 316 ? 17.849 8.704 22.210 1.00 71.44 316 ALA A C 1
ATOM 2432 O O . ALA A 1 316 ? 17.593 9.649 21.460 1.00 71.44 316 ALA A O 1
ATOM 2433 N N . ASP A 1 317 ? 17.582 7.441 21.867 1.00 76.56 317 ASP A N 1
ATOM 2434 C CA . ASP A 1 317 ? 17.051 7.059 20.562 1.00 76.56 317 ASP A CA 1
ATOM 2435 C C . ASP A 1 317 ? 15.535 7.281 20.445 1.00 76.56 317 ASP A C 1
ATOM 2437 O O . ASP A 1 317 ? 15.017 7.346 19.333 1.00 76.56 317 ASP A O 1
ATOM 2441 N N . VAL A 1 318 ? 14.811 7.390 21.567 1.00 84.19 318 VAL A N 1
ATOM 2442 C CA . VAL A 1 318 ? 13.337 7.454 21.582 1.00 84.19 318 VAL A CA 1
ATOM 2443 C C . VAL A 1 318 ? 12.831 8.612 20.725 1.00 84.19 318 VAL A C 1
ATOM 2445 O O . VAL A 1 318 ? 12.086 8.389 19.780 1.00 84.19 318 VAL A O 1
ATOM 2448 N N . PHE A 1 319 ? 13.306 9.828 21.000 1.00 85.00 319 PHE A N 1
ATOM 2449 C CA . PHE A 1 319 ? 12.880 11.054 20.314 1.00 85.00 319 PHE A CA 1
ATOM 2450 C C . PHE A 1 319 ? 13.668 11.372 19.032 1.00 85.00 319 PHE A C 1
ATOM 2452 O O . PHE A 1 319 ? 13.530 12.460 18.468 1.00 85.00 319 PHE A O 1
ATOM 2459 N N . THR A 1 320 ? 14.568 10.480 18.612 1.00 83.75 320 THR A N 1
ATOM 2460 C CA . THR A 1 320 ? 15.300 10.608 17.340 1.00 83.75 320 THR A CA 1
ATOM 2461 C C . THR A 1 320 ? 14.808 9.606 16.301 1.00 83.75 320 THR A C 1
ATOM 2463 O O . THR A 1 320 ? 14.797 9.933 15.119 1.00 83.75 320 THR A O 1
ATOM 2466 N N . LYS A 1 321 ? 14.367 8.416 16.729 1.00 81.06 321 LYS A N 1
ATOM 2467 C CA . LYS A 1 321 ? 13.778 7.386 15.860 1.00 81.06 321 LYS A CA 1
ATOM 2468 C C . LYS A 1 321 ? 12.261 7.493 15.749 1.00 81.06 321 LYS A C 1
ATOM 2470 O O . LYS A 1 321 ? 11.715 7.132 14.709 1.00 81.06 321 LYS A O 1
ATOM 2475 N N . PHE A 1 322 ? 11.599 7.964 16.803 1.00 86.06 322 PHE A N 1
ATOM 2476 C CA . PHE A 1 322 ? 10.150 8.098 16.862 1.00 86.06 322 PHE A CA 1
ATOM 2477 C C . PHE A 1 322 ? 9.752 9.524 17.224 1.00 86.06 322 PHE A C 1
ATOM 2479 O O . PHE A 1 322 ? 10.376 10.179 18.060 1.00 86.06 322 PHE A O 1
ATOM 2486 N N . ASP A 1 323 ? 8.692 9.997 16.587 1.00 82.56 323 ASP A N 1
ATOM 2487 C CA . ASP A 1 323 ? 8.207 11.371 16.696 1.00 82.56 323 ASP A CA 1
ATOM 2488 C C . ASP A 1 323 ? 6.701 11.443 16.983 1.00 82.56 323 ASP A C 1
ATOM 2490 O O . ASP A 1 323 ? 6.149 12.534 17.131 1.00 82.56 323 ASP A O 1
ATOM 2494 N N . LYS A 1 324 ? 6.037 10.283 17.060 1.00 85.69 324 LYS A N 1
ATOM 2495 C CA . LYS A 1 324 ? 4.584 10.153 17.184 1.00 85.69 324 LYS A CA 1
ATOM 2496 C C . LYS A 1 324 ? 4.215 9.023 18.134 1.00 85.69 324 LYS A C 1
ATOM 2498 O O . LYS A 1 324 ? 4.932 8.027 18.259 1.00 85.69 324 LYS A O 1
ATOM 2503 N N . ILE A 1 325 ? 3.047 9.146 18.758 1.00 90.50 325 ILE A N 1
ATOM 2504 C CA . ILE A 1 325 ? 2.389 8.004 19.401 1.00 90.50 325 ILE A CA 1
ATOM 2505 C C . ILE A 1 325 ? 1.922 7.056 18.297 1.00 90.50 325 ILE A C 1
ATOM 2507 O O . ILE A 1 325 ? 1.448 7.501 17.252 1.00 90.50 325 ILE A O 1
ATOM 2511 N N . ASN A 1 326 ? 2.069 5.751 18.511 1.00 88.81 326 ASN A N 1
ATOM 2512 C CA . ASN A 1 326 ? 1.548 4.777 17.571 1.00 88.81 326 ASN A CA 1
ATOM 2513 C C . ASN A 1 326 ? 0.018 4.869 17.494 1.00 88.81 326 ASN A C 1
ATOM 2515 O O . ASN A 1 326 ? -0.664 5.288 18.426 1.00 88.81 326 ASN A O 1
ATOM 2519 N N . ARG A 1 327 ? -0.528 4.458 16.363 1.00 85.69 327 ARG A N 1
ATOM 2520 C CA . ARG A 1 327 ? -1.964 4.448 16.117 1.00 85.69 327 ARG A CA 1
ATOM 2521 C C . ARG A 1 327 ? -2.638 3.227 16.743 1.00 85.69 327 ARG A C 1
ATOM 2523 O O . ARG A 1 327 ? -1.988 2.226 17.014 1.00 85.69 327 ARG A O 1
ATOM 2530 N N . TRP A 1 328 ? -3.959 3.299 16.889 1.00 86.25 328 TRP A N 1
ATOM 2531 C CA . TRP A 1 328 ? -4.793 2.162 17.293 1.00 86.25 328 TRP A CA 1
ATOM 2532 C C . TRP A 1 328 ? -4.927 1.135 16.171 1.00 86.25 328 TRP A C 1
ATOM 2534 O O . TRP A 1 328 ? -5.351 1.507 15.072 1.00 86.25 328 TRP A O 1
ATOM 2544 N N . GLU A 1 329 ? -4.630 -0.131 16.423 1.00 80.69 329 GLU A N 1
ATOM 2545 C CA . GLU A 1 329 ? -4.604 -1.159 15.382 1.00 80.69 329 GLU A CA 1
ATOM 2546 C C . GLU A 1 329 ? -5.616 -2.280 15.573 1.00 80.69 329 GLU A C 1
ATOM 2548 O O . GLU A 1 329 ? -6.216 -2.716 14.592 1.00 80.69 329 GLU A O 1
ATOM 2553 N N . SER A 1 330 ? -5.802 -2.776 16.792 1.00 77.25 330 SER A N 1
ATOM 2554 C CA . SER A 1 330 ? -6.530 -4.032 16.993 1.00 77.25 330 SER A CA 1
ATOM 2555 C C . SER A 1 330 ? -7.200 -4.216 18.356 1.00 77.25 330 SER A C 1
ATOM 2557 O O . SER A 1 330 ? -8.154 -4.985 18.444 1.00 77.25 330 SER A O 1
ATOM 2559 N N . SER A 1 331 ? -6.733 -3.529 19.400 1.00 78.00 331 SER A N 1
ATOM 2560 C CA . SER A 1 331 ? -7.102 -3.828 20.788 1.00 78.00 331 SER A CA 1
ATOM 2561 C C . SER A 1 331 ? -8.005 -2.780 21.395 1.00 78.00 331 SER A C 1
ATOM 2563 O O . SER A 1 331 ? -7.737 -1.595 21.321 1.00 78.00 331 SER A O 1
ATOM 2565 N N . ASP A 1 332 ? -9.030 -3.187 22.108 1.00 78.50 332 ASP A N 1
ATOM 2566 C CA . ASP A 1 332 ? -10.058 -2.236 22.534 1.00 78.50 332 ASP A CA 1
ATOM 2567 C C . ASP A 1 332 ? -9.692 -1.465 23.771 1.00 78.50 332 ASP A C 1
ATOM 2569 O O . ASP A 1 332 ? -9.009 -1.991 24.656 1.00 78.50 332 ASP A O 1
ATOM 2573 N N . PHE A 1 333 ? -10.269 -0.267 23.870 1.00 82.94 333 PHE A N 1
ATOM 2574 C CA . PHE A 1 333 ? -10.221 0.451 25.123 1.00 82.94 333 PHE A CA 1
ATOM 2575 C C . PHE A 1 333 ? -10.956 -0.344 26.192 1.00 82.94 333 PHE A C 1
ATOM 2577 O O . PHE A 1 333 ? -12.107 -0.767 26.028 1.00 82.94 333 PHE A O 1
ATOM 2584 N N . ALA A 1 334 ? -10.242 -0.543 27.287 1.00 78.75 334 ALA A N 1
ATOM 2585 C CA . ALA A 1 334 ? -10.629 -1.394 28.378 1.00 78.75 334 ALA A CA 1
ATOM 2586 C C . ALA A 1 334 ? -10.373 -0.741 29.730 1.00 78.75 334 ALA A C 1
ATOM 2588 O O . ALA A 1 334 ? -9.437 0.044 29.891 1.00 78.75 334 ALA A O 1
ATOM 2589 N N . ILE A 1 335 ? -11.178 -1.150 30.706 1.00 75.19 335 ILE A N 1
ATOM 2590 C CA . ILE A 1 335 ? -10.997 -0.874 32.131 1.00 75.19 335 ILE A CA 1
ATOM 2591 C C . ILE A 1 335 ? -11.046 -2.177 32.929 1.00 75.19 335 ILE A C 1
ATOM 2593 O O . ILE A 1 335 ? -11.914 -3.020 32.678 1.00 75.19 335 ILE A O 1
ATOM 2597 N N . GLY A 1 336 ? -10.123 -2.333 33.884 1.00 66.12 336 GLY A N 1
ATOM 2598 C CA . GLY A 1 336 ? -9.813 -3.642 34.482 1.00 66.12 336 GLY A CA 1
ATOM 2599 C C . GLY A 1 336 ? -8.962 -4.513 33.544 1.00 66.12 336 GLY A C 1
ATOM 2600 O O . GLY A 1 336 ? -8.780 -4.155 32.382 1.00 66.12 336 GLY A O 1
ATOM 2601 N N . SER A 1 337 ? -8.398 -5.611 34.055 1.00 55.81 337 SER A N 1
ATOM 2602 C CA . SER A 1 337 ? -7.319 -6.410 33.445 1.00 55.81 337 SER A CA 1
ATOM 2603 C C . SER A 1 337 ? -7.467 -6.761 31.948 1.00 55.81 337 SER A C 1
ATOM 2605 O O . SER A 1 337 ? -8.530 -6.781 31.327 1.00 55.81 337 SER A O 1
ATOM 2607 N N . THR A 1 338 ? -6.295 -6.964 31.356 1.00 53.41 338 THR A N 1
ATOM 2608 C CA . THR A 1 338 ? -5.900 -6.765 29.956 1.00 53.41 338 THR A CA 1
ATOM 2609 C C . THR A 1 338 ? -6.248 -7.902 28.983 1.00 53.41 338 THR A C 1
ATOM 2611 O O . THR A 1 338 ? -6.570 -9.015 29.376 1.00 53.41 338 THR A O 1
ATOM 2614 N N . SER A 1 339 ? -6.191 -7.586 27.683 1.00 45.91 339 SER A N 1
ATOM 2615 C CA . SER A 1 339 ? -6.556 -8.427 26.526 1.00 45.91 339 SER A CA 1
ATOM 2616 C C . SER A 1 339 ? -5.949 -9.849 26.492 1.00 45.91 339 SER A C 1
ATOM 2618 O O . SER A 1 339 ? -5.009 -10.157 27.217 1.00 45.91 339 SER A O 1
ATOM 2620 N N . ARG A 1 340 ? -6.566 -10.706 25.656 1.00 44.28 340 ARG A N 1
ATOM 2621 C CA . ARG A 1 340 ? -6.416 -12.150 25.341 1.00 44.28 340 ARG A CA 1
ATOM 2622 C C . ARG A 1 340 ? -5.287 -13.016 25.948 1.00 44.28 340 ARG A C 1
ATOM 2624 O O . ARG A 1 340 ? -5.457 -14.234 26.003 1.00 44.28 340 ARG A O 1
ATOM 2631 N N . SER A 1 341 ? -4.118 -12.507 26.333 1.00 38.19 341 SER A N 1
ATOM 2632 C CA . SER A 1 341 ? -3.011 -13.285 26.924 1.00 38.19 341 SER A CA 1
ATOM 2633 C C . SER A 1 341 ? -2.378 -12.668 28.183 1.00 38.19 341 SER A C 1
ATOM 2635 O O . SER A 1 341 ? -1.438 -13.250 28.731 1.00 38.19 341 SER A O 1
ATOM 2637 N N . ALA A 1 342 ? -2.891 -11.551 28.697 1.00 34.62 342 ALA A N 1
ATOM 2638 C CA . ALA A 1 342 ? -2.341 -10.890 29.879 1.00 34.62 342 ALA A CA 1
ATOM 2639 C C . ALA A 1 342 ? -2.707 -11.532 31.230 1.00 34.62 342 ALA A C 1
ATOM 2641 O O . ALA A 1 342 ? -2.121 -11.176 32.254 1.00 34.62 342 ALA A O 1
ATOM 2642 N N . GLY A 1 343 ? -3.524 -12.589 31.220 1.00 38.03 343 GLY A N 1
ATOM 2643 C CA . GLY A 1 343 ? -3.650 -13.503 32.357 1.00 38.03 343 GLY A CA 1
ATOM 2644 C C . GLY A 1 343 ? -2.309 -14.093 32.824 1.00 38.03 343 GLY A C 1
ATOM 2645 O O . GLY A 1 343 ? -2.251 -14.676 33.895 1.00 38.03 343 GLY A O 1
ATOM 2646 N N . LYS A 1 344 ? -1.203 -13.923 32.080 1.00 40.53 344 LYS A N 1
ATOM 2647 C CA . LYS A 1 344 ? 0.140 -14.294 32.552 1.00 40.53 344 LYS A CA 1
ATOM 2648 C C . LYS A 1 344 ? 0.653 -13.468 33.737 1.00 40.53 344 LYS A C 1
ATOM 2650 O O . LYS A 1 344 ? 1.453 -14.009 34.489 1.00 40.53 344 LYS A O 1
ATOM 2655 N N . LEU A 1 345 ? 0.241 -12.208 33.916 1.00 42.84 345 LEU A N 1
ATOM 2656 C CA . LEU A 1 345 ? 0.679 -11.406 35.072 1.00 42.84 345 LEU A CA 1
ATOM 2657 C C . LEU A 1 345 ? -0.331 -11.441 36.220 1.00 42.84 345 LEU A C 1
ATOM 2659 O O . LEU A 1 345 ? 0.097 -11.575 37.361 1.00 42.84 345 LEU A O 1
ATOM 2663 N N . ASP A 1 346 ? -1.637 -11.486 35.937 1.00 41.22 346 ASP A N 1
ATOM 2664 C CA . ASP A 1 346 ? -2.646 -11.764 36.975 1.00 41.22 346 ASP A CA 1
ATOM 2665 C C . ASP A 1 346 ? -2.477 -13.175 37.584 1.00 41.22 346 ASP A C 1
ATOM 2667 O O . ASP A 1 346 ? -2.804 -13.399 38.749 1.00 41.22 346 ASP A O 1
ATOM 2671 N N . ALA A 1 347 ? -1.898 -14.123 36.832 1.00 38.53 347 ALA A N 1
ATOM 2672 C CA . ALA A 1 347 ? -1.566 -15.463 37.323 1.00 38.53 347 ALA A CA 1
ATOM 2673 C C . ALA A 1 347 ? -0.163 -15.603 37.941 1.00 38.53 347 ALA A C 1
ATOM 2675 O O . ALA A 1 347 ? 0.093 -16.637 38.556 1.00 38.53 347 ALA A O 1
ATOM 2676 N N . ASN A 1 348 ? 0.744 -14.626 37.794 1.00 41.38 348 ASN A N 1
ATOM 2677 C CA . ASN A 1 348 ? 2.106 -14.780 38.321 1.00 41.38 348 ASN A CA 1
ATOM 2678 C C . ASN A 1 348 ? 2.197 -14.570 39.842 1.00 41.38 348 ASN A C 1
ATOM 2680 O O . ASN A 1 348 ? 3.091 -15.154 40.441 1.00 41.38 348 ASN A O 1
ATOM 2684 N N . ASP A 1 349 ? 1.264 -13.839 40.472 1.00 43.09 349 ASP A N 1
ATOM 2685 C CA . ASP A 1 349 ? 1.353 -13.514 41.912 1.00 43.09 349 ASP A CA 1
ATOM 2686 C C . ASP A 1 349 ? 0.081 -13.779 42.747 1.00 43.09 349 ASP A C 1
ATOM 2688 O O . ASP A 1 349 ? 0.059 -13.496 43.944 1.00 43.09 349 ASP A O 1
ATOM 2692 N N . GLY A 1 350 ? -0.992 -14.337 42.172 1.00 49.00 350 GLY A N 1
ATOM 2693 C CA . GLY A 1 350 ? -2.154 -14.836 42.932 1.00 49.00 350 GLY A CA 1
ATOM 2694 C C . GLY A 1 350 ? -2.989 -13.795 43.706 1.00 49.00 350 GLY A C 1
ATOM 2695 O O . GLY A 1 350 ? -3.960 -14.175 44.361 1.00 49.00 350 GLY A O 1
ATOM 2696 N N . ASN A 1 351 ? -2.665 -12.501 43.624 1.00 52.41 351 ASN A N 1
ATOM 2697 C CA . ASN A 1 351 ? -3.307 -11.435 44.396 1.00 52.41 351 ASN A CA 1
ATOM 2698 C C . ASN A 1 351 ? -4.160 -10.526 43.502 1.00 52.41 351 ASN A C 1
ATOM 2700 O O . ASN A 1 351 ? -3.690 -9.519 42.976 1.00 52.41 351 ASN A O 1
ATOM 2704 N N . VAL A 1 352 ? -5.446 -10.849 43.363 1.00 59.38 352 VAL A N 1
ATOM 2705 C CA . VAL A 1 352 ? -6.431 -9.950 42.743 1.00 59.38 352 VAL A CA 1
ATOM 2706 C C . VAL A 1 352 ? -6.619 -8.719 43.639 1.00 59.38 352 VAL A C 1
ATOM 2708 O O . VAL A 1 352 ? -7.130 -8.830 44.756 1.00 59.38 352 VAL A O 1
ATOM 2711 N N . THR A 1 353 ? -6.231 -7.540 43.148 1.00 68.50 353 THR A N 1
ATOM 2712 C CA . THR A 1 353 ? -6.382 -6.273 43.885 1.00 68.50 353 THR A CA 1
ATOM 2713 C C . THR A 1 353 ? -7.766 -5.672 43.667 1.00 68.50 353 THR A C 1
ATOM 2715 O O . THR A 1 353 ? -8.376 -5.826 42.607 1.00 68.50 353 THR A O 1
ATOM 2718 N N . ASP A 1 354 ? -8.296 -5.010 44.693 1.00 70.69 354 ASP A N 1
ATOM 2719 C CA . ASP A 1 354 ? -9.626 -4.417 44.663 1.00 70.69 354 ASP A CA 1
ATOM 2720 C C . ASP A 1 354 ? -9.519 -2.897 44.562 1.00 70.69 354 ASP A C 1
ATOM 2722 O O . ASP A 1 354 ? -9.053 -2.212 45.477 1.00 70.69 354 ASP A O 1
ATOM 2726 N N . PHE A 1 355 ? -9.945 -2.364 43.424 1.00 74.00 355 PHE A N 1
ATOM 2727 C CA . PHE A 1 355 ? -9.895 -0.940 43.140 1.00 74.00 355 PHE A CA 1
ATOM 2728 C C . PHE A 1 355 ? -11.100 -0.504 42.307 1.00 74.00 355 PHE A C 1
ATOM 2730 O O . PHE A 1 355 ? -11.827 -1.306 41.717 1.00 74.00 355 PHE A O 1
ATOM 2737 N N . THR A 1 356 ? -11.352 0.800 42.301 1.00 74.44 356 THR A N 1
ATOM 2738 C CA . THR A 1 356 ? -12.418 1.432 41.524 1.00 74.44 356 THR A CA 1
ATOM 2739 C C . THR A 1 356 ? -11.837 2.514 40.640 1.00 74.44 356 THR A C 1
ATOM 2741 O O . THR A 1 356 ? -11.161 3.412 41.124 1.00 74.44 356 THR A O 1
ATOM 2744 N N . ILE A 1 357 ? -12.115 2.450 39.345 1.00 77.62 357 ILE A N 1
ATOM 2745 C CA . ILE A 1 357 ? -11.736 3.491 38.391 1.00 77.62 357 ILE A CA 1
ATOM 2746 C C . ILE A 1 357 ? -12.837 4.541 38.408 1.00 77.62 357 ILE A C 1
ATOM 2748 O O . ILE A 1 357 ? -13.992 4.231 38.119 1.00 77.62 357 ILE A O 1
ATOM 2752 N N . VAL A 1 358 ? -12.488 5.769 38.773 1.00 73.88 358 VAL A N 1
ATOM 2753 C CA . VAL A 1 358 ? -13.444 6.872 38.927 1.00 73.88 358 VAL A CA 1
ATOM 2754 C C . VAL A 1 358 ? -13.501 7.721 37.656 1.00 73.88 358 VAL A C 1
ATOM 2756 O O . VAL A 1 358 ? -14.583 8.137 37.256 1.00 73.88 358 VAL A O 1
ATOM 2759 N N . GLY A 1 359 ? -12.364 7.936 36.988 1.00 76.56 359 GLY A N 1
ATOM 2760 C CA . GLY A 1 359 ? -12.310 8.700 35.743 1.00 76.56 359 GLY A CA 1
ATOM 2761 C C . GLY A 1 359 ? -11.018 8.482 34.966 1.00 76.56 359 GLY A C 1
ATOM 2762 O O . GLY A 1 359 ? -9.951 8.277 35.546 1.00 76.56 359 GLY A O 1
ATOM 2763 N N . VAL A 1 360 ? -11.123 8.532 33.640 1.00 82.50 360 VAL A N 1
ATOM 2764 C CA . VAL A 1 360 ? -9.987 8.479 32.711 1.00 82.50 360 VAL A CA 1
ATOM 2765 C C . VAL A 1 360 ? -10.218 9.528 31.638 1.00 82.50 360 VAL A C 1
ATOM 2767 O O . VAL A 1 360 ? -11.310 9.580 31.078 1.00 82.50 360 VAL A O 1
ATOM 2770 N N . ALA A 1 361 ? -9.211 10.338 31.331 1.00 84.88 361 ALA A N 1
ATOM 2771 C CA . ALA A 1 361 ? -9.280 11.312 30.249 1.00 84.88 361 ALA A CA 1
ATOM 2772 C C . ALA A 1 361 ? -7.923 11.481 29.564 1.00 84.88 361 ALA A C 1
ATOM 2774 O O . ALA A 1 361 ? -6.876 11.335 30.190 1.00 84.88 361 ALA A O 1
ATOM 2775 N N . ALA A 1 362 ? -7.943 11.827 28.283 1.00 87.75 362 ALA A N 1
ATOM 2776 C CA . ALA A 1 362 ? -6.756 12.230 27.540 1.00 87.75 362 ALA A CA 1
ATOM 2777 C C . ALA A 1 362 ? -6.997 13.588 26.882 1.00 87.75 362 ALA A C 1
ATOM 2779 O O . ALA A 1 362 ? -8.085 13.833 26.367 1.00 87.75 362 ALA A O 1
ATOM 2780 N N . TYR A 1 363 ? -5.987 14.454 26.874 1.00 85.44 363 TYR A N 1
ATOM 2781 C CA . TYR A 1 363 ? -6.046 15.802 26.311 1.00 85.44 363 TYR A CA 1
ATOM 2782 C C . TYR A 1 363 ? -4.912 16.027 25.309 1.00 85.44 363 TYR A C 1
ATOM 2784 O O . TYR A 1 363 ? -3.804 15.540 25.544 1.00 85.44 363 TYR A O 1
ATOM 2792 N N . PRO A 1 364 ? -5.149 16.776 24.219 1.00 83.56 364 PRO A N 1
ATOM 2793 C CA . PRO A 1 364 ? -4.083 17.270 23.368 1.00 83.56 364 PRO A CA 1
ATOM 2794 C C . PRO A 1 364 ? -3.313 18.375 24.106 1.00 83.56 364 PRO A C 1
ATOM 2796 O O . PRO A 1 364 ? -3.907 19.212 24.783 1.00 83.56 364 PRO A O 1
ATOM 2799 N N . GLY A 1 365 ? -1.992 18.409 23.948 1.00 85.12 365 GLY A N 1
ATOM 2800 C CA . GLY A 1 365 ? -1.137 19.406 24.593 1.00 85.12 365 GLY A CA 1
ATOM 2801 C C . GLY A 1 365 ? -0.589 18.992 25.963 1.00 85.12 365 GLY A C 1
ATOM 2802 O O . GLY A 1 365 ? -1.026 18.023 26.591 1.00 85.12 365 GLY A O 1
ATOM 2803 N N . ALA A 1 366 ? 0.393 19.762 26.436 1.00 87.75 366 ALA A N 1
ATOM 2804 C CA . ALA A 1 366 ? 0.884 19.694 27.809 1.00 87.75 366 ALA A CA 1
ATOM 2805 C C . ALA A 1 366 ? 0.007 20.576 28.716 1.00 87.75 366 ALA A C 1
ATOM 2807 O O . ALA A 1 366 ? -0.049 21.791 28.532 1.00 87.75 366 ALA A O 1
ATOM 2808 N N . HIS A 1 367 ? -0.679 19.977 29.691 1.00 87.19 367 HIS A N 1
ATOM 2809 C CA . HIS A 1 367 ? -1.574 20.703 30.604 1.00 87.19 367 HIS A CA 1
ATOM 2810 C C . HIS A 1 367 ? -0.880 21.198 31.877 1.00 87.19 367 HIS A C 1
ATOM 2812 O O . HIS A 1 367 ? -1.323 22.175 32.482 1.00 87.19 367 HIS A O 1
ATOM 2818 N N . PHE A 1 368 ? 0.210 20.550 32.274 1.00 91.94 368 PHE A N 1
ATOM 2819 C CA . PHE A 1 368 ? 0.969 20.812 33.489 1.00 91.94 368 PHE A CA 1
ATOM 2820 C C . PHE A 1 368 ? 2.390 21.261 33.181 1.00 91.94 368 PHE A C 1
ATOM 2822 O O . PHE A 1 368 ? 3.032 20.793 32.233 1.00 91.94 368 PHE A O 1
ATOM 2829 N N . VAL A 1 369 ? 2.876 22.176 34.014 1.00 93.62 369 VAL A N 1
ATOM 2830 C CA . VAL A 1 369 ? 4.235 22.709 33.943 1.00 93.62 369 VAL A CA 1
ATOM 2831 C C . VAL A 1 369 ? 5.233 21.594 34.252 1.00 93.62 369 VAL A C 1
ATOM 2833 O O . VAL A 1 369 ? 5.096 20.878 35.240 1.00 93.62 369 VAL A O 1
ATOM 2836 N N . HIS A 1 370 ? 6.254 21.453 33.407 1.00 93.94 370 HIS A N 1
ATOM 2837 C CA . HIS A 1 370 ? 7.364 20.536 33.655 1.00 93.94 370 HIS A CA 1
ATOM 2838 C C . HIS A 1 370 ? 8.370 21.160 34.629 1.00 93.94 370 HIS A C 1
ATOM 2840 O O . HIS A 1 370 ? 8.934 22.215 34.334 1.00 93.94 370 HIS A O 1
ATOM 2846 N N . GLY A 1 371 ? 8.629 20.486 35.747 1.00 91.62 371 GLY A N 1
ATOM 2847 C CA . GLY A 1 371 ? 9.657 20.833 36.725 1.00 91.62 371 GLY A CA 1
ATOM 2848 C C . GLY A 1 371 ? 10.510 19.624 37.123 1.00 91.62 371 GLY A C 1
ATOM 2849 O O . GLY A 1 371 ? 10.719 18.700 36.336 1.00 91.62 371 GLY A O 1
ATOM 2850 N N . SER A 1 372 ? 11.001 19.632 38.361 1.00 92.31 372 SER A N 1
ATOM 2851 C CA . SER A 1 372 ? 11.760 18.526 38.963 1.00 92.31 372 SER A CA 1
ATOM 2852 C C . SER A 1 372 ? 10.867 17.667 39.861 1.00 92.31 372 SER A C 1
ATOM 2854 O O . SER A 1 372 ? 9.853 18.140 40.373 1.00 92.31 372 SER A O 1
ATOM 2856 N N . ALA A 1 373 ? 11.261 16.415 40.109 1.00 93.44 373 ALA A N 1
ATOM 2857 C CA . ALA A 1 373 ? 10.559 15.557 41.064 1.00 93.44 373 ALA A CA 1
ATOM 2858 C C . ALA A 1 373 ? 10.436 16.234 42.449 1.00 93.44 373 ALA A C 1
ATOM 2860 O O . ALA A 1 373 ? 11.383 16.858 42.928 1.00 93.44 373 ALA A O 1
ATOM 2861 N N . GLY A 1 374 ? 9.262 16.120 43.072 1.00 93.31 374 GLY A N 1
ATOM 2862 C CA . GLY A 1 374 ? 8.899 16.772 44.334 1.00 93.31 374 GLY A CA 1
ATOM 2863 C C . GLY A 1 374 ? 8.247 18.152 44.185 1.00 93.31 374 GLY A C 1
ATOM 2864 O O . GLY A 1 374 ? 7.737 18.680 45.169 1.00 93.31 374 GLY A O 1
ATOM 2865 N N . GLN A 1 375 ? 8.229 18.742 42.984 1.00 95.00 375 GLN A N 1
ATOM 2866 C CA . GLN A 1 375 ? 7.511 19.997 42.736 1.00 95.00 375 GLN A CA 1
ATOM 2867 C C . GLN A 1 375 ? 5.995 19.772 42.692 1.00 95.00 375 GLN A C 1
ATOM 2869 O O . GLN A 1 375 ? 5.523 18.753 42.183 1.00 95.00 375 GLN A O 1
ATOM 2874 N N . ALA A 1 376 ? 5.232 20.740 43.203 1.00 92.69 376 ALA A N 1
ATOM 2875 C CA . ALA A 1 376 ? 3.777 20.715 43.120 1.00 92.69 376 ALA A CA 1
ATOM 2876 C C . ALA A 1 376 ? 3.316 20.821 41.658 1.00 92.69 376 ALA A C 1
ATOM 2878 O O . ALA A 1 376 ? 3.868 21.588 40.867 1.00 92.69 376 ALA A O 1
ATOM 2879 N N . GLN A 1 377 ? 2.288 20.056 41.304 1.00 92.31 377 GLN A N 1
ATOM 2880 C CA . GLN A 1 377 ? 1.634 20.137 40.007 1.00 92.31 377 GLN A CA 1
ATOM 2881 C C . GLN A 1 377 ? 0.999 21.525 39.858 1.00 92.31 377 GLN A C 1
ATOM 2883 O O . GLN A 1 377 ? 0.342 22.027 40.769 1.00 92.31 377 GLN A O 1
ATOM 2888 N N . ALA A 1 378 ? 1.186 22.142 38.695 1.00 91.12 378 ALA A N 1
ATOM 2889 C CA . ALA A 1 378 ? 0.594 23.428 38.343 1.00 91.12 378 ALA A CA 1
ATOM 2890 C C . ALA A 1 378 ? 0.173 23.407 36.873 1.00 91.12 378 ALA A C 1
ATOM 2892 O O . ALA A 1 378 ? 0.869 22.814 36.043 1.00 91.12 378 ALA A O 1
ATOM 2893 N N . ARG A 1 379 ? -0.956 24.040 36.536 1.00 87.94 379 ARG A N 1
ATOM 2894 C CA . ARG A 1 379 ? -1.404 24.130 35.144 1.00 87.94 379 ARG A CA 1
ATOM 2895 C C . ARG A 1 379 ? -0.591 25.147 34.347 1.00 87.94 379 ARG A C 1
ATOM 2897 O O . ARG A 1 379 ? -0.236 26.204 34.860 1.00 87.94 379 ARG A O 1
ATOM 2904 N N . VAL A 1 380 ? -0.358 24.845 33.069 1.00 88.62 380 VAL A N 1
ATOM 2905 C CA . VAL A 1 380 ? 0.342 25.737 32.124 1.00 88.62 380 VAL A CA 1
ATOM 2906 C C . VAL A 1 380 ? -0.434 27.038 31.883 1.00 88.62 380 VAL A C 1
ATOM 2908 O O . VAL A 1 380 ? 0.174 28.079 31.663 1.00 88.62 380 VAL A O 1
ATOM 2911 N N . ASP A 1 381 ? -1.765 27.003 31.968 1.00 84.19 381 ASP A N 1
ATOM 2912 C CA . ASP A 1 381 ? -2.640 28.173 31.798 1.00 84.19 381 ASP A CA 1
ATOM 2913 C C . ASP A 1 381 ? -2.955 28.923 33.108 1.00 84.19 381 ASP A C 1
ATOM 2915 O O . ASP A 1 381 ? -3.758 29.855 33.108 1.00 84.19 381 ASP A O 1
ATOM 2919 N N . GLY A 1 382 ? -2.355 28.513 34.231 1.00 85.19 382 GLY A N 1
ATOM 2920 C CA . GLY A 1 382 ? -2.553 29.135 35.543 1.00 85.19 382 GLY A CA 1
ATOM 2921 C C . GLY A 1 382 ? -3.887 28.827 36.235 1.00 85.19 382 GLY A C 1
ATOM 2922 O O . GLY A 1 382 ? -4.127 29.355 37.319 1.00 85.19 382 GLY A O 1
ATOM 2923 N N . GLN A 1 383 ? -4.751 27.981 35.662 1.00 82.00 383 GLN A N 1
ATOM 2924 C CA . GLN A 1 383 ? -6.009 27.584 36.304 1.00 82.00 383 GLN A CA 1
ATOM 2925 C C . GLN A 1 383 ? -5.769 26.643 37.504 1.00 82.00 383 GLN A C 1
ATOM 2927 O O . GLN A 1 383 ? -4.795 25.880 37.512 1.00 82.00 383 GLN A O 1
ATOM 2932 N N . PRO A 1 384 ? -6.654 26.646 38.522 1.00 79.25 384 PRO A N 1
ATOM 2933 C CA . PRO A 1 384 ? -6.545 25.732 39.652 1.00 79.25 384 PRO A CA 1
ATOM 2934 C C . PRO A 1 384 ? -6.729 24.271 39.220 1.00 79.25 384 PRO A C 1
ATOM 2936 O O . PRO A 1 384 ? -7.450 23.957 38.268 1.00 79.25 384 PRO A O 1
ATOM 2939 N N . ILE A 1 385 ? -6.078 23.366 39.953 1.00 78.88 385 ILE A N 1
ATOM 2940 C CA . ILE A 1 385 ? -6.206 21.920 39.755 1.00 78.88 385 ILE A CA 1
ATOM 2941 C C . ILE A 1 385 ? -7.445 21.433 40.509 1.00 78.88 385 ILE A C 1
ATOM 2943 O O . ILE A 1 385 ? -7.504 21.524 41.733 1.00 78.88 385 ILE A O 1
ATOM 2947 N N . ASN A 1 386 ? -8.425 20.911 39.774 1.00 74.94 386 ASN A N 1
ATOM 2948 C CA . ASN A 1 386 ? -9.604 20.238 40.313 1.00 74.94 386 ASN A CA 1
ATOM 2949 C C . ASN A 1 386 ? -9.980 19.035 39.429 1.00 74.94 386 ASN A C 1
ATOM 2951 O O . ASN A 1 386 ? -9.504 18.912 38.296 1.00 74.94 386 ASN A O 1
ATOM 2955 N N . ASP A 1 387 ? -10.812 18.137 39.957 1.00 69.94 387 ASP A N 1
ATOM 2956 C CA . ASP A 1 387 ? -11.153 16.880 39.278 1.00 69.94 387 ASP A CA 1
ATOM 2957 C C . ASP A 1 387 ? -11.981 17.098 38.008 1.00 69.94 387 ASP A C 1
ATOM 2959 O O . ASP A 1 387 ? -11.826 16.355 37.036 1.00 69.94 387 ASP A O 1
ATOM 2963 N N . SER A 1 388 ? -12.776 18.166 37.972 1.00 64.19 388 SER A N 1
ATOM 2964 C CA . SER A 1 388 ? -13.557 18.582 36.808 1.00 64.19 388 SER A CA 1
ATOM 2965 C C . SER A 1 388 ? -12.640 18.914 35.628 1.00 64.19 388 SER A C 1
ATOM 2967 O O . SER A 1 388 ? -12.792 18.367 34.541 1.00 64.19 388 SER A O 1
ATOM 2969 N N . ASN A 1 389 ? -11.576 19.683 35.859 1.00 63.31 389 ASN A N 1
ATOM 2970 C CA . ASN A 1 389 ? -10.597 20.051 34.834 1.00 63.31 389 ASN A CA 1
ATOM 2971 C C . ASN A 1 389 ? -9.554 18.951 34.546 1.00 63.31 389 ASN A C 1
ATOM 2973 O O . ASN A 1 389 ? -8.816 19.052 33.562 1.00 63.31 389 ASN A O 1
ATOM 2977 N N . LEU A 1 390 ? -9.447 17.930 35.407 1.00 66.50 390 LEU A N 1
ATOM 2978 C CA . LEU A 1 390 ? -8.546 16.783 35.242 1.00 66.50 390 LEU A CA 1
ATOM 2979 C C . LEU A 1 390 ? -9.198 15.646 34.447 1.00 66.50 390 LEU A C 1
ATOM 2981 O O . LEU A 1 390 ? -8.556 15.089 33.557 1.00 66.50 390 LEU A O 1
ATOM 2985 N N . ALA A 1 391 ? -10.452 15.300 34.739 1.00 61.16 391 ALA A N 1
ATOM 2986 C CA . ALA A 1 391 ? -11.089 14.087 34.224 1.00 61.16 391 ALA A CA 1
ATOM 2987 C C . ALA A 1 391 ? -12.472 14.294 33.578 1.00 61.16 391 ALA A C 1
ATOM 2989 O O . ALA A 1 391 ? -12.942 13.363 32.925 1.00 61.16 391 ALA A O 1
ATOM 2990 N N . MET A 1 392 ? -13.120 15.465 33.712 1.00 63.44 392 MET A N 1
ATOM 2991 C CA . MET A 1 392 ? -14.510 15.657 33.265 1.00 63.44 392 MET A CA 1
ATOM 2992 C C . MET A 1 392 ? -14.737 16.899 32.383 1.00 63.44 392 MET A C 1
ATOM 2994 O O . MET A 1 392 ? -15.020 17.986 32.885 1.00 63.44 392 MET A O 1
ATOM 2998 N N . PRO A 1 393 ? -14.757 16.753 31.049 1.00 54.78 393 PRO A N 1
ATOM 2999 C CA . PRO A 1 393 ? -15.306 17.789 30.186 1.00 54.78 393 PRO A CA 1
ATOM 3000 C C . PRO A 1 393 ? -16.840 17.787 30.311 1.00 54.78 393 PRO A C 1
ATOM 3002 O O . PRO A 1 393 ? -17.528 16.981 29.688 1.00 54.78 393 PRO A O 1
ATOM 3005 N N . TYR A 1 394 ? -17.412 18.667 31.130 1.00 50.47 394 TYR A N 1
ATOM 3006 C CA . TYR A 1 394 ? -18.852 18.933 31.067 1.00 50.47 394 TYR A CA 1
ATOM 3007 C C . TYR A 1 394 ? -19.165 19.756 29.797 1.00 50.47 394 TYR A C 1
ATOM 3009 O O . TYR A 1 394 ? -18.504 20.758 29.517 1.00 50.47 394 TYR A O 1
ATOM 3017 N N . TYR A 1 395 ? -20.160 19.323 29.012 1.00 47.84 395 TYR A N 1
ATOM 3018 C CA . TYR A 1 395 ? -20.715 20.027 27.838 1.00 47.84 395 TYR A CA 1
ATOM 3019 C C . TYR A 1 395 ? -20.958 21.537 28.081 1.00 47.84 395 TYR A C 1
ATOM 3021 O O . TYR A 1 395 ? -21.347 21.912 29.185 1.00 47.84 395 TYR A O 1
ATOM 3029 N N . PRO A 1 396 ? -20.981 22.406 27.048 1.00 43.03 396 PRO A N 1
ATOM 3030 C CA . PRO A 1 396 ? -20.112 22.537 25.880 1.00 43.03 396 PRO A CA 1
ATOM 3031 C C . PRO A 1 396 ? -19.052 23.649 26.084 1.00 43.03 396 PRO A C 1
ATOM 3033 O O . PRO A 1 396 ? -18.543 24.205 25.115 1.00 43.03 396 PRO A O 1
ATOM 3036 N N . THR A 1 397 ? -18.751 24.046 27.324 1.00 38.75 397 THR A N 1
ATOM 3037 C CA . THR A 1 397 ? -17.911 25.228 27.600 1.00 38.75 397 THR A CA 1
ATOM 3038 C C . THR A 1 397 ? -16.434 24.917 27.834 1.00 38.75 397 THR A C 1
ATOM 3040 O O . THR A 1 397 ? -15.623 25.838 27.759 1.00 38.75 397 THR A O 1
ATOM 3043 N N . VAL A 1 398 ? -16.053 23.651 28.054 1.00 42.41 398 VAL A N 1
ATOM 3044 C CA . VAL A 1 398 ? -14.642 23.253 28.197 1.00 42.41 398 VAL A CA 1
ATOM 3045 C C . VAL A 1 398 ? -14.192 22.436 26.987 1.00 42.41 398 VAL A C 1
ATOM 3047 O O . VAL A 1 398 ? -14.235 21.209 26.946 1.00 42.41 398 VAL A O 1
ATOM 3050 N N . THR A 1 399 ? -13.770 23.165 25.964 1.00 52.72 399 THR A N 1
ATOM 3051 C CA . THR A 1 399 ? -13.175 22.667 24.725 1.00 52.72 399 THR A CA 1
ATOM 3052 C C . THR A 1 399 ? -11.840 21.972 25.020 1.00 52.72 399 THR A C 1
ATOM 3054 O O . THR A 1 399 ? -10.937 22.625 25.535 1.00 52.72 399 THR A O 1
ATOM 3057 N N . GLY A 1 400 ? -11.638 20.696 24.653 1.00 66.56 400 GLY A N 1
ATOM 3058 C CA . GLY A 1 400 ? -10.254 20.200 24.555 1.00 66.56 400 GLY A CA 1
ATOM 3059 C C . GLY A 1 400 ? -9.973 18.701 24.584 1.00 66.56 400 GLY A C 1
ATOM 3060 O O . GLY A 1 400 ? -9.078 18.301 23.856 1.00 66.56 400 GLY A O 1
ATOM 3061 N N . ALA A 1 401 ? -10.661 17.875 25.381 1.00 74.94 401 ALA A N 1
ATOM 3062 C CA . ALA A 1 401 ? -10.261 16.469 25.582 1.00 74.94 401 ALA A CA 1
ATOM 3063 C C . ALA A 1 401 ? -10.291 15.640 24.285 1.00 74.94 401 ALA A C 1
ATOM 3065 O O . ALA A 1 401 ? -11.160 15.839 23.450 1.00 74.94 401 ALA A O 1
ATOM 3066 N N . ILE A 1 402 ? -9.380 14.679 24.129 1.00 81.00 402 ILE A N 1
ATOM 3067 C CA . ILE A 1 402 ? -9.441 13.647 23.082 1.00 81.00 402 ILE A CA 1
ATOM 3068 C C . ILE A 1 402 ? -10.613 12.703 23.364 1.00 81.00 402 ILE A C 1
ATOM 3070 O O . ILE A 1 402 ? -11.433 12.445 22.490 1.00 81.00 402 ILE A O 1
ATOM 3074 N N . GLY A 1 403 ? -10.715 12.233 24.605 1.00 81.00 403 GLY A N 1
ATOM 3075 C CA . GLY A 1 403 ? -11.807 11.400 25.089 1.00 81.00 403 GLY A CA 1
ATOM 3076 C C . GLY A 1 403 ? -11.763 11.269 26.604 1.00 81.00 403 GLY A C 1
ATOM 3077 O O . GLY A 1 403 ? -10.743 11.561 27.235 1.00 81.00 403 GLY A O 1
ATOM 3078 N N . CYS A 1 404 ? -12.876 10.840 27.187 1.00 78.56 404 CYS A N 1
ATOM 3079 C CA . CYS A 1 404 ? -13.028 10.626 28.616 1.00 78.56 404 CYS A CA 1
ATOM 3080 C C . CYS A 1 404 ? -14.010 9.486 28.915 1.00 78.56 404 CYS A C 1
ATOM 3082 O O . CYS A 1 404 ? -14.896 9.164 28.124 1.00 78.56 404 CYS A O 1
ATOM 3084 N N . LEU A 1 405 ? -13.847 8.851 30.067 1.00 76.69 405 LEU A N 1
ATOM 3085 C CA . LEU A 1 405 ? -14.738 7.817 30.574 1.00 76.69 405 LEU A CA 1
ATOM 3086 C C . LEU A 1 405 ? -15.412 8.306 31.857 1.00 76.69 405 LEU A C 1
ATOM 3088 O O . LEU A 1 405 ? -14.711 8.648 32.811 1.00 76.69 405 LEU A O 1
ATOM 3092 N N . PHE A 1 406 ? -16.747 8.245 31.904 1.00 68.12 406 PHE A N 1
ATOM 3093 C CA . PHE A 1 406 ? -17.511 8.419 33.139 1.00 68.12 406 PHE A CA 1
ATOM 3094 C C . PHE A 1 406 ? -18.862 7.694 33.088 1.00 68.12 406 PHE A C 1
ATOM 3096 O O . PHE A 1 406 ? -19.549 7.700 32.068 1.00 68.12 406 PHE A O 1
ATOM 3103 N N . ASN A 1 407 ? -19.282 7.092 34.204 1.00 58.56 407 ASN A N 1
ATOM 3104 C CA . ASN A 1 407 ? -20.562 6.385 34.268 1.00 58.56 407 ASN A CA 1
ATOM 3105 C C . ASN A 1 407 ? -21.678 7.338 34.702 1.00 58.56 407 ASN A C 1
ATOM 3107 O O . ASN A 1 407 ? -21.603 7.938 35.777 1.00 58.56 407 ASN A O 1
ATOM 3111 N N . LYS A 1 408 ? -22.708 7.460 33.860 1.00 50.09 408 LYS A N 1
ATOM 3112 C CA . LYS A 1 408 ? -23.911 8.261 34.098 1.00 50.09 408 LYS A CA 1
ATOM 3113 C C . LYS A 1 408 ? -25.061 7.299 34.416 1.00 50.09 408 LYS A C 1
ATOM 3115 O O . LYS A 1 408 ? -25.348 6.429 33.607 1.00 50.09 408 LYS A O 1
ATOM 3120 N N . GLU A 1 409 ? -25.720 7.505 35.554 1.00 49.88 409 GLU A N 1
ATOM 3121 C CA . GLU A 1 409 ? -26.945 6.815 36.004 1.00 49.88 409 GLU A CA 1
ATOM 3122 C C . GLU A 1 409 ? -26.823 5.409 36.615 1.00 49.88 409 GLU A C 1
ATOM 3124 O O . GLU A 1 409 ? -25.870 4.659 36.459 1.00 49.88 409 GLU A O 1
ATOM 3129 N N . ALA A 1 410 ? -27.861 5.098 37.389 1.00 37.66 410 ALA A N 1
ATOM 3130 C CA . ALA A 1 410 ? -27.910 4.069 38.409 1.00 37.66 410 ALA A CA 1
ATOM 3131 C C . ALA A 1 410 ? -28.739 2.829 38.013 1.00 37.66 410 ALA A C 1
ATOM 3133 O O . ALA A 1 410 ? -29.247 2.095 38.864 1.00 37.66 410 ALA A O 1
ATOM 3134 N N . THR A 1 411 ? -28.983 2.618 36.720 1.00 35.50 411 THR A N 1
ATOM 3135 C CA . THR A 1 411 ? -29.926 1.595 36.239 1.00 35.50 411 THR A CA 1
ATOM 3136 C C . THR A 1 411 ? -29.270 0.615 35.274 1.00 35.50 411 THR A C 1
ATOM 3138 O O . THR A 1 411 ? -29.602 0.569 34.100 1.00 35.50 411 THR A O 1
ATOM 3141 N N . GLY A 1 412 ? -28.378 -0.224 35.806 1.00 45.47 412 GLY A N 1
ATOM 3142 C CA . GLY A 1 412 ? -27.835 -1.385 35.092 1.00 45.47 412 GLY A CA 1
ATOM 3143 C C . GLY A 1 412 ? -26.439 -1.179 34.503 1.00 45.47 412 GLY A C 1
ATOM 3144 O O . GLY A 1 412 ? -25.841 -0.121 34.646 1.00 45.47 412 GLY A O 1
ATOM 3145 N N . ALA A 1 413 ? -25.911 -2.248 33.904 1.00 42.50 413 ALA A N 1
ATOM 3146 C CA . ALA A 1 413 ? -24.527 -2.469 33.464 1.00 42.50 413 ALA A CA 1
ATOM 3147 C C . ALA A 1 413 ? -24.024 -1.579 32.300 1.00 42.50 413 ALA A C 1
ATOM 3149 O O . ALA A 1 413 ? -23.121 -1.982 31.566 1.00 42.50 413 ALA A O 1
ATOM 3150 N N . ASP A 1 414 ? -24.598 -0.392 32.112 1.00 48.56 414 ASP A N 1
ATOM 3151 C CA . ASP A 1 414 ? -24.331 0.464 30.961 1.00 48.56 414 ASP A CA 1
ATOM 3152 C C . ASP A 1 414 ? -23.119 1.358 31.220 1.00 48.56 414 ASP A C 1
ATOM 3154 O O . ASP A 1 414 ? -23.156 2.300 32.013 1.00 48.56 414 ASP A O 1
ATOM 3158 N N . LEU A 1 415 ? -22.019 1.049 30.540 1.00 62.31 415 LEU A N 1
ATOM 3159 C CA . LEU A 1 415 ? -20.797 1.832 30.616 1.00 62.31 415 LEU A CA 1
ATOM 3160 C C . LEU A 1 415 ? -20.769 2.864 29.490 1.00 62.31 415 LEU A C 1
ATOM 3162 O O . LEU A 1 415 ? -21.044 2.529 28.337 1.00 62.31 415 LEU A O 1
ATOM 3166 N N . LYS A 1 416 ? -20.370 4.101 29.799 1.00 68.62 416 LYS A N 1
ATOM 3167 C CA . LYS A 1 416 ? -20.363 5.205 28.832 1.00 68.62 416 LYS A CA 1
ATOM 3168 C C . LYS A 1 416 ? -18.998 5.879 28.725 1.00 68.62 416 LYS A C 1
ATOM 3170 O O . LYS A 1 416 ? -18.428 6.316 29.719 1.00 68.62 416 LYS A O 1
ATOM 3175 N N . CYS A 1 417 ? -18.499 6.009 27.501 1.00 72.50 417 CYS A N 1
ATOM 3176 C CA . CYS A 1 417 ? -17.338 6.831 27.165 1.00 72.50 417 CYS A CA 1
ATOM 3177 C C . CYS A 1 417 ? -17.773 7.987 26.251 1.00 72.50 417 CYS A C 1
ATOM 3179 O O . CYS A 1 417 ? -18.667 7.810 25.420 1.00 72.50 417 CYS A O 1
ATOM 3181 N N . ILE A 1 418 ? -17.183 9.169 26.446 1.00 71.06 418 ILE A N 1
ATOM 3182 C CA . ILE A 1 418 ? -17.527 10.409 25.740 1.00 71.06 418 ILE A CA 1
ATOM 3183 C C . ILE A 1 418 ? -16.285 11.019 25.092 1.00 71.06 418 ILE A C 1
ATOM 3185 O O . ILE A 1 418 ? -15.193 10.986 25.658 1.00 71.06 418 ILE A O 1
ATOM 3189 N N . ASP A 1 419 ? -16.452 11.591 23.906 1.00 66.62 419 ASP A N 1
ATOM 3190 C CA . ASP A 1 419 ? -15.403 12.296 23.162 1.00 66.62 419 ASP A CA 1
ATOM 3191 C C . ASP A 1 419 ? -15.436 13.839 23.329 1.00 66.62 419 ASP A C 1
ATOM 3193 O O . ASP A 1 419 ? -16.242 14.393 24.076 1.00 66.62 419 ASP A O 1
ATOM 3197 N N . ARG A 1 420 ? -14.550 14.550 22.609 1.00 61.81 420 ARG A N 1
ATOM 3198 C CA . ARG A 1 420 ? -14.428 16.026 22.578 1.00 61.81 420 ARG A CA 1
ATOM 3199 C C . ARG A 1 420 ? -15.705 16.781 22.186 1.00 61.81 420 ARG A C 1
ATOM 3201 O O . ARG A 1 420 ? -15.853 17.945 22.553 1.00 61.81 420 ARG A O 1
ATOM 3208 N N . GLY A 1 421 ? -16.558 16.164 21.370 1.00 57.62 421 GLY A N 1
ATOM 3209 C CA . GLY A 1 421 ? -17.776 16.746 20.800 1.00 57.62 421 GLY A CA 1
ATOM 3210 C C . GLY A 1 421 ? -19.051 16.298 21.513 1.00 57.62 421 GLY A C 1
ATOM 3211 O O . GLY A 1 421 ? -20.140 16.726 21.133 1.00 57.62 421 GLY A O 1
ATOM 3212 N N . GLY A 1 422 ? -18.921 15.454 22.540 1.00 62.44 422 GLY A N 1
ATOM 3213 C CA . GLY A 1 422 ? -20.048 14.879 23.259 1.00 62.44 422 GLY A CA 1
ATOM 3214 C C . GLY A 1 422 ? -20.618 13.600 22.635 1.00 62.44 422 GLY A C 1
ATOM 3215 O O . GLY A 1 422 ? -21.648 13.118 23.092 1.00 62.44 422 GLY A O 1
ATOM 3216 N N . GLY A 1 423 ? -19.976 13.019 21.620 1.00 67.44 423 GLY A N 1
ATOM 3217 C CA . GLY A 1 423 ? -20.392 11.733 21.063 1.00 67.44 423 GLY A CA 1
ATOM 3218 C C . GLY A 1 423 ? -20.283 10.607 22.096 1.00 67.44 423 GLY A C 1
ATOM 3219 O O . GLY A 1 423 ? -19.436 10.637 22.993 1.00 67.44 423 GLY A O 1
ATOM 3220 N N . PHE A 1 424 ? -21.175 9.617 21.999 1.00 73.62 424 PHE A N 1
ATOM 3221 C CA . PHE A 1 424 ? -21.289 8.533 22.978 1.00 73.62 424 PHE A CA 1
ATOM 3222 C C . PHE A 1 424 ? -20.774 7.206 22.427 1.00 73.62 424 PHE A C 1
ATOM 3224 O O . PHE A 1 424 ? -21.116 6.820 21.315 1.00 73.62 424 PHE A O 1
ATOM 3231 N N . CYS A 1 425 ? -20.016 6.489 23.256 1.00 74.19 425 CYS A N 1
ATOM 3232 C CA . CYS A 1 425 ? -19.674 5.084 23.076 1.00 74.19 425 CYS A CA 1
ATOM 3233 C C . CYS A 1 425 ? -20.225 4.270 24.244 1.00 74.19 425 CYS A C 1
ATOM 3235 O O . CYS A 1 425 ? -19.832 4.488 25.396 1.00 74.19 425 CYS A O 1
ATOM 3237 N N . TYR A 1 426 ? -21.115 3.326 23.939 1.00 74.69 426 TYR A N 1
ATOM 3238 C CA . TYR A 1 426 ? -21.626 2.366 24.912 1.00 74.69 426 TYR A CA 1
ATOM 3239 C C . TYR A 1 426 ? -20.687 1.162 24.976 1.00 74.69 426 TYR A C 1
ATOM 3241 O O . TYR A 1 426 ? -20.392 0.526 23.962 1.00 74.69 426 TYR A O 1
ATOM 3249 N N . GLY A 1 427 ? -20.184 0.883 26.175 1.00 70.88 427 GLY A N 1
ATOM 3250 C CA . GLY A 1 427 ? -19.337 -0.267 26.450 1.00 70.88 427 GLY A CA 1
ATOM 3251 C C . GLY A 1 427 ? -20.140 -1.509 26.824 1.00 70.88 427 GLY A C 1
ATOM 3252 O O . GLY A 1 427 ? -21.334 -1.447 27.106 1.00 70.88 427 GLY A O 1
ATOM 3253 N N . MET A 1 428 ? -19.454 -2.647 26.870 1.00 69.69 428 MET A N 1
ATOM 3254 C CA . MET A 1 428 ? -19.997 -3.910 27.368 1.00 69.69 428 MET A CA 1
ATOM 3255 C C . MET A 1 428 ? -19.096 -4.504 28.443 1.00 69.69 428 MET A C 1
ATOM 3257 O O . MET A 1 428 ? -17.877 -4.317 28.428 1.00 69.69 428 MET A O 1
ATOM 3261 N N . ILE A 1 429 ? -19.699 -5.263 29.349 1.00 67.56 429 ILE A N 1
ATOM 3262 C CA . ILE A 1 429 ? -18.966 -6.120 30.275 1.00 67.56 429 ILE A CA 1
ATOM 3263 C C . ILE A 1 429 ? -18.502 -7.378 29.521 1.00 67.56 429 ILE A C 1
ATOM 3265 O O . ILE A 1 429 ? -19.258 -7.911 28.715 1.00 67.56 429 ILE A O 1
ATOM 3269 N N . THR A 1 430 ? -17.260 -7.815 29.760 1.00 63.19 430 THR A N 1
ATOM 3270 C CA . THR A 1 430 ? -16.625 -9.052 29.248 1.00 63.19 430 THR A CA 1
ATOM 3271 C C . THR A 1 430 ? -16.015 -9.855 30.412 1.00 63.19 430 THR A C 1
ATOM 3273 O O . THR A 1 430 ? -15.413 -9.200 31.271 1.00 63.19 430 THR A O 1
ATOM 3276 N N . PRO A 1 431 ? -16.125 -11.209 30.505 1.00 53.28 431 PRO A N 1
ATOM 3277 C CA . PRO A 1 431 ? -15.482 -11.946 31.590 1.00 53.28 431 PRO A CA 1
ATOM 3278 C C . PRO A 1 431 ? -13.967 -11.967 31.376 1.00 53.28 431 PRO A C 1
ATOM 3280 O O . PRO A 1 431 ? -13.503 -12.020 30.233 1.00 53.28 431 PRO A O 1
ATOM 3283 N N . ASP A 1 432 ? -13.208 -12.007 32.467 1.00 50.75 432 ASP A N 1
ATOM 3284 C CA . ASP A 1 432 ? -11.787 -12.339 32.396 1.00 50.75 432 ASP A CA 1
ATOM 3285 C C . ASP A 1 432 ? -11.626 -13.862 32.219 1.00 50.75 432 ASP A C 1
ATOM 3287 O O . ASP A 1 432 ? -12.085 -14.672 33.032 1.00 50.75 432 ASP A O 1
ATOM 3291 N N . GLY A 1 433 ? -11.065 -14.274 31.084 1.00 45.75 433 GLY A N 1
ATOM 3292 C CA . GLY A 1 433 ? -10.907 -15.679 30.733 1.00 45.75 433 GLY A CA 1
ATOM 3293 C C . GLY A 1 433 ? -9.652 -16.252 31.376 1.00 45.75 433 GLY A C 1
ATOM 3294 O O . GLY A 1 433 ? -8.566 -16.110 30.824 1.00 45.75 433 GLY A O 1
ATOM 3295 N N . ASN A 1 434 ? -9.789 -16.976 32.490 1.00 40.84 434 ASN A N 1
ATOM 3296 C CA . ASN A 1 434 ? -8.664 -17.720 33.059 1.00 40.84 434 ASN A CA 1
ATOM 3297 C C . ASN A 1 434 ? -8.178 -18.770 32.037 1.00 40.84 434 ASN A C 1
ATOM 3299 O O . ASN A 1 434 ? -8.984 -19.575 31.552 1.00 40.84 434 ASN A O 1
ATOM 3303 N N . GLY A 1 435 ? -6.885 -18.735 31.697 1.00 41.81 435 GLY A N 1
ATOM 3304 C CA . GLY A 1 435 ? -6.238 -19.343 30.522 1.00 41.81 435 GLY A CA 1
ATOM 3305 C C . GLY A 1 435 ? -6.242 -20.875 30.407 1.00 41.81 435 GLY A C 1
ATOM 3306 O O . GLY A 1 435 ? -5.279 -21.444 29.905 1.00 41.81 435 GLY A O 1
ATOM 3307 N N . GLY A 1 436 ? -7.303 -21.562 30.833 1.00 34.88 436 GLY A N 1
ATOM 3308 C CA . GLY A 1 436 ? -7.415 -23.010 30.692 1.00 34.88 436 GLY A CA 1
ATOM 3309 C C . GLY A 1 436 ? -8.819 -23.616 30.657 1.00 34.88 436 GLY A C 1
ATOM 3310 O O . GLY A 1 436 ? -8.928 -24.696 30.100 1.00 34.88 436 GLY A O 1
ATOM 3311 N N . ASN A 1 437 ? -9.887 -23.010 31.207 1.00 34.44 437 ASN A N 1
ATOM 3312 C CA . ASN A 1 437 ? -11.185 -23.727 31.310 1.00 34.44 437 ASN A CA 1
ATOM 3313 C C . ASN A 1 437 ? -12.468 -22.871 31.485 1.00 34.44 437 ASN A C 1
ATOM 3315 O O . ASN A 1 437 ? -13.518 -23.418 31.822 1.00 34.44 437 ASN A O 1
ATOM 3319 N N . GLY A 1 438 ? -12.432 -21.548 31.267 1.00 42.69 438 GLY A N 1
ATOM 3320 C CA . GLY A 1 438 ? -13.563 -20.648 31.583 1.00 42.69 438 GLY A CA 1
ATOM 3321 C C . GLY A 1 438 ? -13.948 -19.624 30.509 1.00 42.69 438 GLY A C 1
ATOM 3322 O O . GLY A 1 438 ? -14.466 -18.567 30.855 1.00 42.69 438 GLY A O 1
ATOM 3323 N N . GLY A 1 439 ? -13.662 -19.887 29.230 1.00 49.84 439 GLY A N 1
ATOM 3324 C CA . GLY A 1 439 ? -13.906 -18.929 28.142 1.00 49.84 439 GLY A CA 1
ATOM 3325 C C . GLY A 1 439 ? -15.394 -18.670 27.824 1.00 49.84 439 GLY A C 1
ATOM 3326 O O . GLY A 1 439 ? -16.259 -19.481 28.174 1.00 49.84 439 GLY A O 1
ATOM 3327 N N . PRO A 1 440 ? -15.709 -17.551 27.140 1.00 57.12 440 PRO A N 1
ATOM 3328 C CA . PRO A 1 440 ? -17.062 -17.254 26.672 1.00 57.12 440 PRO A CA 1
ATOM 3329 C C . PRO A 1 440 ? -17.589 -18.357 25.739 1.00 57.12 440 PRO A C 1
ATOM 3331 O O . PRO A 1 440 ? -16.847 -18.920 24.937 1.00 57.12 440 PRO A O 1
ATOM 3334 N N . SER A 1 441 ? -18.881 -18.683 25.839 1.00 63.59 441 SER A N 1
ATOM 3335 C CA . SER A 1 441 ? -19.509 -19.702 24.986 1.00 63.59 441 SER A CA 1
ATOM 3336 C C . SER A 1 441 ? -19.827 -19.131 23.605 1.00 63.59 441 SER A C 1
ATOM 3338 O O . SER A 1 441 ? -20.545 -18.142 23.503 1.00 63.59 441 SER A O 1
ATOM 3340 N N . ALA A 1 442 ? -19.339 -19.768 22.541 1.00 73.38 442 ALA A N 1
ATOM 3341 C CA . ALA A 1 442 ? -19.653 -19.353 21.178 1.00 73.38 442 ALA A CA 1
ATOM 3342 C C . ALA A 1 442 ? -21.141 -19.567 20.855 1.00 73.38 442 ALA A C 1
ATOM 3344 O O . ALA A 1 442 ? -21.705 -20.616 21.181 1.00 73.38 442 ALA A O 1
ATOM 3345 N N . ILE A 1 443 ? -21.768 -18.613 20.161 1.00 75.56 443 ILE A N 1
ATOM 3346 C CA . ILE A 1 443 ? -23.068 -18.865 19.521 1.00 75.56 443 ILE A CA 1
ATOM 3347 C C . ILE A 1 443 ? -22.883 -19.500 18.144 1.00 75.56 443 ILE A C 1
ATOM 3349 O O . ILE A 1 443 ? -21.826 -19.391 17.524 1.00 75.56 443 ILE A O 1
ATOM 3353 N N . SER A 1 444 ? -23.930 -20.160 17.656 1.00 81.44 444 SER A N 1
ATOM 3354 C CA . SER A 1 444 ? -23.916 -20.838 16.358 1.00 81.44 444 SER A CA 1
ATOM 3355 C C . SER A 1 444 ? -25.100 -20.384 15.521 1.00 81.44 444 SER A C 1
ATOM 3357 O O . SER A 1 444 ? -26.215 -20.291 16.039 1.00 81.44 444 SER A O 1
ATOM 3359 N N . ASN A 1 445 ? -24.834 -20.126 14.243 1.00 85.12 445 ASN A N 1
ATOM 3360 C CA . ASN A 1 445 ? -25.790 -19.728 13.217 1.00 85.12 445 ASN A CA 1
ATOM 3361 C C . ASN A 1 445 ? -26.675 -18.494 13.527 1.00 85.12 445 ASN A C 1
ATOM 3363 O O . ASN A 1 445 ? -27.863 -18.539 13.205 1.00 85.12 445 ASN A O 1
ATOM 3367 N N . PRO A 1 446 ? -26.188 -17.396 14.148 1.00 87.88 446 PRO A N 1
ATOM 3368 C CA . PRO A 1 446 ? -26.872 -16.110 14.028 1.00 87.88 446 PRO A CA 1
ATOM 3369 C C . PRO A 1 446 ? -26.939 -15.632 12.572 1.00 87.88 446 PRO A C 1
ATOM 3371 O O . PRO A 1 446 ? -25.968 -15.766 11.821 1.00 87.88 446 PRO A O 1
ATOM 3374 N N . ILE A 1 447 ? -28.068 -15.018 12.216 1.00 92.12 447 ILE A N 1
ATOM 3375 C CA . ILE A 1 447 ? -28.289 -14.373 10.917 1.00 92.12 447 ILE A CA 1
ATOM 3376 C C . ILE A 1 447 ? -28.839 -12.962 11.146 1.00 92.12 447 ILE A C 1
ATOM 3378 O O . ILE A 1 447 ? -29.779 -12.779 11.919 1.00 92.12 447 ILE A O 1
ATOM 3382 N N . ILE A 1 448 ? -28.289 -11.966 10.456 1.00 93.44 448 ILE A N 1
ATOM 3383 C CA . ILE A 1 448 ? -28.827 -10.598 10.413 1.00 93.44 448 ILE A CA 1
ATOM 3384 C C . ILE A 1 448 ? -29.106 -10.251 8.952 1.00 93.44 448 ILE A C 1
ATOM 3386 O O . ILE A 1 448 ? -28.199 -10.373 8.126 1.00 93.44 448 ILE A O 1
ATOM 3390 N N . SER A 1 449 ? -30.329 -9.830 8.615 1.00 94.44 449 SER A N 1
ATOM 3391 C CA . SER A 1 449 ? -30.650 -9.487 7.229 1.00 94.44 449 SER A CA 1
ATOM 3392 C C . SER A 1 449 ? -31.687 -8.386 7.007 1.00 94.44 449 SER A C 1
ATOM 3394 O O . SER A 1 449 ? -32.515 -8.089 7.873 1.00 94.44 449 SER A O 1
ATOM 3396 N N . ASP A 1 450 ? -31.626 -7.801 5.805 1.00 92.88 450 ASP A N 1
ATOM 3397 C CA . ASP A 1 450 ? -32.646 -6.931 5.203 1.00 92.88 450 ASP A CA 1
ATOM 3398 C C . ASP A 1 450 ? -32.978 -5.661 6.005 1.00 92.88 450 ASP A C 1
ATOM 3400 O O . ASP A 1 450 ? -34.139 -5.263 6.119 1.00 92.88 450 ASP A O 1
ATOM 3404 N N . LEU A 1 451 ? -31.975 -4.996 6.581 1.00 90.94 451 LEU A N 1
ATOM 3405 C CA . LEU A 1 451 ? -32.192 -3.802 7.405 1.00 90.94 451 LEU A CA 1
ATOM 3406 C C . LEU A 1 451 ? -31.109 -2.738 7.200 1.00 90.94 451 LEU A C 1
ATOM 3408 O O . LEU A 1 451 ? -29.978 -3.039 6.811 1.00 90.94 451 LEU A O 1
ATOM 3412 N N . CYS A 1 452 ? -31.448 -1.478 7.486 1.00 90.75 452 CYS A N 1
ATOM 3413 C CA . CYS A 1 452 ? -30.485 -0.382 7.533 1.00 90.75 452 CYS A CA 1
ATOM 3414 C C . CYS A 1 452 ? -30.255 0.104 8.969 1.00 90.75 452 CYS A C 1
ATOM 3416 O O . CYS A 1 452 ? -31.208 0.374 9.700 1.00 90.75 452 CYS A O 1
ATOM 3418 N N . ILE A 1 453 ? -28.981 0.227 9.350 1.00 90.12 453 ILE A N 1
ATOM 3419 C CA . ILE A 1 453 ? -28.518 0.760 10.635 1.00 90.12 453 ILE A CA 1
ATOM 3420 C C . ILE A 1 453 ? -27.870 2.119 10.383 1.00 90.12 453 ILE A C 1
ATOM 3422 O O . ILE A 1 453 ? -26.956 2.226 9.562 1.00 90.12 453 ILE A O 1
ATOM 3426 N N . GLN A 1 454 ? -28.305 3.141 11.113 1.00 87.25 454 GLN A N 1
ATOM 3427 C CA . GLN A 1 454 ? -27.731 4.478 11.076 1.00 87.25 454 GLN A CA 1
ATOM 3428 C C . GLN A 1 454 ? -27.240 4.924 12.454 1.00 87.25 454 GLN A C 1
ATOM 3430 O O . GLN A 1 454 ? -27.957 4.808 13.450 1.00 87.25 454 GLN A O 1
ATOM 3435 N N . GLY A 1 455 ? -26.034 5.486 12.509 1.00 81.06 455 GLY A N 1
ATOM 3436 C CA . GLY A 1 455 ? -25.539 6.142 13.715 1.00 81.06 455 GLY A CA 1
ATOM 3437 C C . GLY A 1 455 ? -26.281 7.453 14.014 1.00 81.06 455 GLY A C 1
ATOM 3438 O O . GLY A 1 455 ? -26.698 8.177 13.106 1.00 81.06 455 GLY A O 1
ATOM 3439 N N . TYR A 1 456 ? -26.484 7.756 15.295 1.00 74.31 456 TYR A N 1
ATOM 3440 C CA . TYR A 1 456 ? -27.035 9.028 15.766 1.00 74.31 456 TYR A CA 1
ATOM 3441 C C . TYR A 1 456 ? -25.935 10.115 15.783 1.00 74.31 456 TYR A C 1
ATOM 3443 O O . TYR A 1 456 ? -24.767 9.810 16.018 1.00 74.31 456 TYR A O 1
ATOM 3451 N N . ASP A 1 457 ? -26.305 11.371 15.498 1.00 61.34 457 ASP A N 1
ATOM 3452 C CA . ASP A 1 457 ? -25.419 12.541 15.310 1.00 61.34 457 ASP A CA 1
ATOM 3453 C C . ASP A 1 457 ? -24.416 12.439 14.153 1.00 61.34 457 ASP A C 1
ATOM 3455 O O . ASP A 1 457 ? -24.625 11.636 13.252 1.00 61.34 457 ASP A O 1
ATOM 3459 N N . THR A 1 458 ? -23.420 13.337 14.086 1.00 52.84 458 THR A N 1
ATOM 3460 C CA . THR A 1 458 ? -22.462 13.464 12.971 1.00 52.84 458 THR A CA 1
ATOM 3461 C C . THR A 1 458 ? -21.155 12.680 13.163 1.00 52.84 458 THR A C 1
ATOM 3463 O O . THR A 1 458 ? -20.505 12.406 12.158 1.00 52.84 458 THR A O 1
ATOM 3466 N N . PHE A 1 459 ? -20.802 12.223 14.380 1.00 55.47 459 PHE A N 1
ATOM 3467 C CA . PHE A 1 459 ? -19.561 11.462 14.657 1.00 55.47 459 PHE A CA 1
ATOM 3468 C C . PHE A 1 459 ? -19.691 10.543 15.898 1.00 55.47 459 PHE A C 1
ATOM 3470 O O . PHE A 1 459 ? -19.370 10.946 17.009 1.00 55.47 459 PHE A O 1
ATOM 3477 N N . GLY A 1 460 ? -20.187 9.315 15.730 1.00 56.47 460 GLY A N 1
ATOM 3478 C CA . GLY A 1 460 ? -20.452 8.357 16.804 1.00 56.47 460 GLY A CA 1
ATOM 3479 C C . GLY A 1 460 ? -19.226 7.507 17.145 1.00 56.47 460 GLY A C 1
ATOM 3480 O O . GLY A 1 460 ? -18.568 6.925 16.282 1.00 56.47 460 GLY A O 1
ATOM 3481 N N . CYS A 1 461 ? -18.916 7.389 18.431 1.00 65.56 461 CYS A N 1
ATOM 3482 C CA . CYS A 1 461 ? -17.873 6.486 18.901 1.00 65.56 461 CYS A CA 1
ATOM 3483 C C . CYS A 1 461 ? -18.468 5.075 19.066 1.00 65.56 461 CYS A C 1
ATOM 3485 O O . CYS A 1 461 ? -19.229 4.827 19.993 1.00 65.56 461 CYS A O 1
ATOM 3487 N N . GLY A 1 462 ? -18.166 4.132 18.170 1.00 76.06 462 GLY A N 1
ATOM 3488 C CA . GLY A 1 462 ? -18.766 2.793 18.232 1.00 76.06 462 GLY A CA 1
ATOM 3489 C C . GLY A 1 462 ? -18.688 1.994 16.940 1.00 76.06 462 GLY A C 1
ATOM 3490 O O . GLY A 1 462 ? -18.069 2.414 15.963 1.00 76.06 462 GLY A O 1
ATOM 3491 N N . GLU A 1 463 ? -19.347 0.839 16.936 1.00 83.31 463 GLU A N 1
ATOM 3492 C CA . GLU A 1 463 ? -19.496 -0.022 15.758 1.00 83.31 463 GLU A CA 1
ATOM 3493 C C . GLU A 1 463 ? -20.972 -0.118 15.378 1.00 83.31 463 GLU A C 1
ATOM 3495 O O . GLU A 1 463 ? -21.802 -0.083 16.277 1.00 83.31 463 GLU A O 1
ATOM 3500 N N . GLY A 1 464 ? -21.326 -0.283 14.103 1.00 86.44 464 GLY A N 1
ATOM 3501 C CA . GLY A 1 464 ? -22.725 -0.526 13.718 1.00 86.44 464 GLY A CA 1
ATOM 3502 C C . GLY A 1 464 ? -23.228 -1.889 14.208 1.00 86.44 464 GLY A C 1
ATOM 3503 O O . GLY A 1 464 ? -24.294 -1.990 14.821 1.00 86.44 464 GLY A O 1
ATOM 3504 N N . ILE A 1 465 ? -22.415 -2.926 13.997 1.00 89.50 465 ILE A N 1
ATOM 3505 C CA . ILE A 1 465 ? -22.580 -4.275 14.555 1.00 89.50 465 ILE A CA 1
ATOM 3506 C C . ILE A 1 465 ? -21.258 -4.699 15.201 1.00 89.50 465 ILE A C 1
ATOM 3508 O O . ILE A 1 465 ? -20.210 -4.609 14.559 1.00 89.50 465 ILE A O 1
ATOM 3512 N N . THR A 1 466 ? -21.321 -5.220 16.429 1.00 85.81 466 THR A N 1
ATOM 3513 C CA . THR A 1 466 ? -20.157 -5.787 17.125 1.00 85.81 466 THR A CA 1
ATOM 3514 C C . THR A 1 466 ? -20.227 -7.302 17.165 1.00 85.81 466 THR A C 1
ATOM 3516 O O . THR A 1 466 ? -21.183 -7.874 17.683 1.00 85.81 466 THR A O 1
ATOM 3519 N N . LEU A 1 467 ? -19.186 -7.968 16.680 1.00 84.00 467 LEU A N 1
ATOM 3520 C CA . LEU A 1 467 ? -19.081 -9.414 16.613 1.00 84.00 467 LEU A CA 1
ATOM 3521 C C . LEU A 1 467 ? -18.381 -9.995 17.844 1.00 84.00 467 LEU A C 1
ATOM 3523 O O . LEU A 1 467 ? -17.173 -9.846 17.987 1.00 84.00 467 LEU A O 1
ATOM 3527 N N . GLY A 1 468 ? -19.109 -10.684 18.725 1.00 77.19 468 GLY A N 1
ATOM 3528 C CA . GLY A 1 468 ? -18.517 -11.464 19.815 1.00 77.19 468 GLY A CA 1
ATOM 3529 C C . GLY A 1 468 ? -17.939 -12.803 19.352 1.00 77.19 468 GLY A C 1
ATOM 3530 O O . GLY A 1 468 ? -17.388 -12.920 18.259 1.00 77.19 468 GLY A O 1
ATOM 3531 N N . VAL A 1 469 ? -18.059 -13.835 20.191 1.00 75.31 469 VAL A N 1
ATOM 3532 C CA . VAL A 1 469 ? -17.564 -15.181 19.863 1.00 75.31 469 VAL A CA 1
ATOM 3533 C C . VAL A 1 469 ? -18.652 -15.996 19.161 1.00 75.31 469 VAL A C 1
ATOM 3535 O O . VAL A 1 469 ? -19.752 -16.173 19.693 1.00 75.31 469 VAL A O 1
ATOM 3538 N N . TYR A 1 470 ? -18.338 -16.529 17.980 1.00 80.56 470 TYR A N 1
ATOM 3539 C CA . TYR A 1 470 ? -19.250 -17.347 17.177 1.00 80.56 470 TYR A CA 1
ATOM 3540 C C . TYR A 1 470 ? -18.534 -18.493 16.452 1.00 80.56 470 TYR A C 1
ATOM 3542 O O . TYR A 1 470 ? -17.341 -18.433 16.152 1.00 80.56 470 TYR A O 1
ATOM 3550 N N . LEU A 1 471 ? -19.300 -19.537 16.126 1.00 80.12 471 LEU A N 1
ATOM 3551 C CA . LEU A 1 471 ? -18.869 -20.629 15.247 1.00 80.12 471 LEU A CA 1
ATOM 3552 C C . LEU A 1 471 ? -19.229 -20.359 13.780 1.00 80.12 471 LEU A C 1
ATOM 3554 O O . LEU A 1 471 ? -18.444 -20.626 12.884 1.00 80.12 471 LEU A O 1
ATOM 3558 N N . HIS A 1 472 ? -20.408 -19.814 13.510 1.00 84.62 472 HIS A N 1
ATOM 3559 C CA . HIS A 1 472 ? -20.856 -19.519 12.151 1.00 84.62 472 HIS A CA 1
ATOM 3560 C C . HIS A 1 472 ? -21.802 -18.329 12.198 1.00 84.62 472 HIS A C 1
ATOM 3562 O O . HIS A 1 472 ? -22.736 -18.376 12.990 1.00 84.62 472 HIS A O 1
ATOM 3568 N N . CYS A 1 473 ? -21.566 -17.277 11.417 1.00 88.94 473 CYS A N 1
ATOM 3569 C CA . CYS A 1 473 ? -22.374 -16.054 11.429 1.00 88.94 473 CYS A CA 1
ATOM 3570 C C . CYS A 1 473 ? -22.607 -15.546 10.003 1.00 88.94 473 CYS A C 1
ATOM 3572 O O . CYS A 1 473 ? -21.679 -15.568 9.191 1.00 88.94 473 CYS A O 1
ATOM 3574 N N . GLU A 1 474 ? -23.818 -15.064 9.719 1.00 93.75 474 GLU A N 1
ATOM 3575 C CA . GLU A 1 474 ? -24.168 -14.464 8.429 1.00 93.75 474 GLU A CA 1
ATOM 3576 C C . GLU A 1 474 ? -24.775 -13.064 8.580 1.00 93.75 474 GLU A C 1
ATOM 3578 O O . GLU A 1 474 ? -25.644 -12.826 9.423 1.00 93.75 474 GLU A O 1
ATOM 3583 N N . ILE A 1 475 ? -24.348 -12.147 7.712 1.00 95.38 475 ILE A N 1
ATOM 3584 C CA . ILE A 1 475 ? -24.896 -10.796 7.569 1.00 95.38 475 ILE A CA 1
ATOM 3585 C C . ILE A 1 475 ? -25.225 -10.585 6.089 1.00 95.38 475 ILE A C 1
ATOM 3587 O O . ILE A 1 475 ? -24.316 -10.563 5.261 1.00 95.38 475 ILE A O 1
ATOM 3591 N N . ASN A 1 476 ? -26.509 -10.440 5.757 1.00 96.00 476 ASN A N 1
ATOM 3592 C CA . ASN A 1 476 ? -26.994 -10.444 4.373 1.00 96.00 476 ASN A CA 1
ATOM 3593 C C . ASN A 1 476 ? -27.878 -9.217 4.083 1.00 96.00 476 ASN A C 1
ATOM 3595 O O . ASN A 1 476 ? -28.825 -8.956 4.815 1.00 96.00 476 ASN A O 1
ATOM 3599 N N . ASP A 1 477 ? -27.608 -8.475 3.009 1.00 94.50 477 ASP A N 1
ATOM 3600 C CA . ASP A 1 477 ? -28.385 -7.285 2.608 1.00 94.50 477 ASP A CA 1
ATOM 3601 C C . ASP A 1 477 ? -28.530 -6.223 3.722 1.00 94.50 477 ASP A C 1
ATOM 3603 O O . ASP A 1 477 ? -29.596 -5.647 3.945 1.00 94.50 477 ASP A O 1
ATOM 3607 N N . VAL A 1 478 ? -27.446 -5.949 4.454 1.00 93.94 478 VAL A N 1
ATOM 3608 C CA . VAL A 1 478 ? -27.430 -4.932 5.518 1.00 93.94 478 VAL A CA 1
ATOM 3609 C C . VAL A 1 478 ? -26.727 -3.663 5.037 1.00 93.94 478 VAL A C 1
ATOM 3611 O O . VAL A 1 478 ? -25.630 -3.712 4.479 1.00 93.94 478 VAL A O 1
ATOM 3614 N N . ALA A 1 479 ? -27.341 -2.501 5.270 1.00 93.19 479 ALA A N 1
ATOM 3615 C CA . ALA A 1 479 ? -26.711 -1.201 5.028 1.00 93.19 479 ALA A CA 1
ATOM 3616 C C . ALA A 1 479 ? -26.384 -0.510 6.352 1.00 93.19 479 ALA A C 1
ATOM 3618 O O . ALA A 1 479 ? -27.289 -0.149 7.101 1.00 93.19 479 ALA A O 1
ATOM 3619 N N . ILE A 1 480 ? -25.105 -0.278 6.624 1.00 91.31 480 ILE A N 1
ATOM 3620 C CA . ILE A 1 480 ? -24.644 0.469 7.794 1.00 91.31 480 ILE A CA 1
ATOM 3621 C C . ILE A 1 480 ? -24.142 1.824 7.316 1.00 91.31 480 ILE A C 1
ATOM 3623 O O . ILE A 1 480 ? -23.181 1.906 6.549 1.00 91.31 480 ILE A O 1
ATOM 3627 N N . ARG A 1 481 ? -24.824 2.884 7.745 1.00 85.81 481 ARG A N 1
ATOM 3628 C CA . ARG A 1 481 ? -24.602 4.250 7.273 1.00 85.81 481 ARG A CA 1
ATOM 3629 C C . ARG A 1 481 ? -24.300 5.185 8.423 1.00 85.81 481 ARG A C 1
ATOM 3631 O O . ARG A 1 481 ? -24.899 5.071 9.484 1.00 85.81 481 ARG A O 1
ATOM 3638 N N . SER A 1 482 ? -23.465 6.176 8.130 1.00 71.75 482 SER A N 1
ATOM 3639 C CA . SER A 1 482 ? -23.162 7.295 9.022 1.00 71.75 482 SER A CA 1
ATOM 3640 C C . SER A 1 482 ? -22.468 6.903 10.345 1.00 71.75 482 SER A C 1
ATOM 3642 O O . SER A 1 482 ? -22.812 5.946 11.023 1.00 71.75 482 SER A O 1
ATOM 3644 N N . THR A 1 483 ? -21.472 7.713 10.691 1.00 70.69 483 THR A N 1
ATOM 3645 C CA . THR A 1 483 ? -20.927 7.992 12.031 1.00 70.69 483 THR A CA 1
ATOM 3646 C C . THR A 1 483 ? -20.319 6.889 12.886 1.00 70.69 483 THR A C 1
ATOM 3648 O O . THR A 1 483 ? -19.546 7.259 13.756 1.00 70.69 483 THR A O 1
ATOM 3651 N N . PHE A 1 484 ? -20.530 5.596 12.638 1.00 80.75 484 PHE A N 1
ATOM 3652 C CA . PHE A 1 484 ? -19.831 4.547 13.392 1.00 80.75 484 PHE A CA 1
ATOM 3653 C C . PHE A 1 484 ? -18.341 4.495 13.055 1.00 80.75 484 PHE A C 1
ATOM 3655 O O . PHE A 1 484 ? -17.978 4.377 11.883 1.00 80.75 484 PHE A O 1
ATOM 3662 N N . TYR A 1 485 ? -17.470 4.470 14.065 1.00 80.94 485 TYR A N 1
ATOM 3663 C CA . TYR A 1 485 ? -16.033 4.269 13.852 1.00 80.94 485 TYR A CA 1
ATOM 3664 C C . TYR A 1 485 ? -15.717 2.962 13.119 1.00 80.94 485 TYR A C 1
ATOM 3666 O O . TYR A 1 485 ? -14.765 2.934 12.352 1.00 80.94 485 TYR A O 1
ATOM 3674 N N . SER A 1 486 ? -16.514 1.905 13.279 1.00 87.19 486 SER A N 1
ATOM 3675 C CA . SER A 1 486 ? -16.480 0.780 12.336 1.00 87.19 486 SER A CA 1
ATOM 3676 C C . SER A 1 486 ? -17.883 0.382 11.894 1.00 87.19 486 SER A C 1
ATOM 3678 O O . SER A 1 486 ? -18.799 0.398 12.710 1.00 87.19 486 SER A O 1
ATOM 3680 N N . SER A 1 487 ? -18.106 -0.010 10.636 1.00 90.31 487 SER A N 1
ATOM 3681 C CA . SER A 1 487 ? -19.443 -0.506 10.265 1.00 90.31 487 SER A CA 1
ATOM 3682 C C . SER A 1 487 ? -19.704 -1.855 10.939 1.00 90.31 487 SER A C 1
ATOM 3684 O O . SER A 1 487 ? -20.678 -2.009 11.673 1.00 90.31 487 SER A O 1
ATOM 3686 N N . ILE A 1 488 ? -18.790 -2.806 10.747 1.00 91.62 488 ILE A N 1
ATOM 3687 C CA . ILE A 1 488 ? -18.770 -4.093 11.447 1.00 91.62 488 ILE A CA 1
ATOM 3688 C C . ILE A 1 488 ? -17.434 -4.195 12.171 1.00 91.62 488 ILE A C 1
ATOM 3690 O O . ILE A 1 488 ? -16.391 -4.082 11.529 1.00 91.62 488 ILE A O 1
ATOM 3694 N N . GLY A 1 489 ? -17.444 -4.433 13.479 1.00 87.06 489 GLY A N 1
ATOM 3695 C CA . GLY A 1 489 ? -16.228 -4.743 14.228 1.00 87.06 489 GLY A CA 1
ATOM 3696 C C . GLY A 1 489 ? -16.367 -5.997 15.073 1.00 87.06 489 GLY A C 1
ATOM 3697 O O . GLY A 1 489 ? -17.446 -6.572 15.147 1.00 87.06 489 GLY A O 1
ATOM 3698 N N . CYS A 1 490 ? -15.262 -6.497 15.626 1.00 80.88 490 CYS A N 1
ATOM 3699 C CA . CYS A 1 490 ? -15.224 -7.779 16.333 1.00 80.88 490 CYS A CA 1
ATOM 3700 C C . CYS A 1 490 ? -14.496 -7.664 17.667 1.00 80.88 490 CYS A C 1
ATOM 3702 O O . CYS A 1 490 ? -13.510 -6.940 17.749 1.00 80.88 490 CYS A O 1
ATOM 3704 N N . LEU A 1 491 ? -14.906 -8.459 18.660 1.00 76.00 491 LEU A N 1
ATOM 3705 C CA . LEU A 1 491 ? -14.231 -8.596 19.944 1.00 76.00 491 LEU A CA 1
ATOM 3706 C C . LEU A 1 491 ? -12.955 -9.445 19.828 1.00 76.00 491 LEU A C 1
ATOM 3708 O O . LEU A 1 491 ? -13.042 -10.620 19.473 1.00 76.00 491 LEU A O 1
ATOM 3712 N N . ASP A 1 492 ? -11.783 -8.915 20.202 1.00 72.94 492 ASP A N 1
ATOM 3713 C CA . ASP A 1 492 ? -10.560 -9.730 20.359 1.00 72.94 492 ASP A CA 1
ATOM 3714 C C . ASP A 1 492 ? -10.614 -10.560 21.655 1.00 72.94 492 ASP A C 1
ATOM 3716 O O 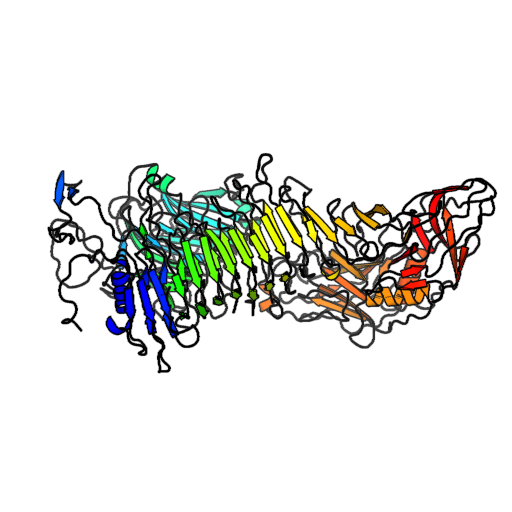. ASP A 1 492 ? -9.978 -10.257 22.666 1.00 72.94 492 ASP A O 1
ATOM 3720 N N . LEU A 1 493 ? -11.465 -11.589 21.646 1.00 65.31 493 LEU A N 1
ATOM 3721 C CA . LEU A 1 493 ? -11.675 -12.498 22.775 1.00 65.31 493 LEU A CA 1
ATOM 3722 C C . LEU A 1 493 ? -11.147 -13.898 22.473 1.00 65.31 493 LEU A C 1
ATOM 3724 O O . LEU A 1 493 ? -10.324 -14.426 23.216 1.00 65.31 493 LEU A O 1
ATOM 3728 N N . TYR A 1 494 ? -11.632 -14.515 21.394 1.00 70.69 494 TYR A N 1
ATOM 3729 C CA . TYR A 1 494 ? -11.348 -15.904 21.043 1.00 70.69 494 TYR A CA 1
ATOM 3730 C C . TYR A 1 494 ? -11.437 -16.120 19.535 1.00 70.69 494 TYR A C 1
ATOM 3732 O O . TYR A 1 494 ? -12.012 -15.310 18.815 1.00 70.69 494 TYR A O 1
ATOM 3740 N N . VAL A 1 495 ? -10.870 -17.239 19.086 1.00 71.62 495 VAL A N 1
ATOM 3741 C CA . VAL A 1 495 ? -10.936 -17.699 17.698 1.00 71.62 495 VAL A CA 1
ATOM 3742 C C . VAL A 1 495 ? -12.390 -17.921 17.278 1.00 71.62 495 VAL A C 1
ATOM 3744 O O . VAL A 1 495 ? -13.122 -18.643 17.956 1.00 71.62 495 VAL A O 1
ATOM 3747 N N . CYS A 1 496 ? -12.780 -17.334 16.151 1.00 76.81 496 CYS A N 1
ATOM 3748 C CA . CYS A 1 496 ? -14.076 -17.550 15.511 1.00 76.81 496 CYS A CA 1
ATOM 3749 C C . CYS A 1 496 ? -13.873 -18.253 14.158 1.00 76.81 496 CYS A C 1
ATOM 3751 O O . CYS A 1 496 ? -12.797 -18.170 13.570 1.00 76.81 496 CYS A O 1
ATOM 3753 N N . TYR A 1 497 ? -14.880 -18.975 13.661 1.00 81.50 497 TYR A N 1
ATOM 3754 C CA . TYR A 1 497 ? -14.758 -19.687 12.380 1.00 81.50 497 TYR A CA 1
ATOM 3755 C C . TYR A 1 497 ? -15.336 -18.857 11.225 1.00 81.50 497 TYR A C 1
ATOM 3757 O O . TYR A 1 497 ? -14.819 -17.777 10.938 1.00 81.50 497 TYR A O 1
ATOM 3765 N N . ALA A 1 498 ? -16.354 -19.358 10.522 1.00 87.88 498 ALA A N 1
ATOM 3766 C CA . ALA A 1 498 ? -16.798 -18.747 9.276 1.00 87.88 498 ALA A CA 1
ATOM 3767 C C . ALA A 1 498 ? -17.735 -17.557 9.536 1.00 87.88 498 ALA A C 1
ATOM 3769 O O . ALA A 1 498 ? -18.768 -17.695 10.196 1.00 87.88 498 ALA A O 1
ATOM 3770 N N . LEU A 1 499 ? -17.370 -16.397 8.989 1.00 92.25 499 LEU A N 1
ATOM 3771 C CA . LEU A 1 499 ? -18.218 -15.209 8.905 1.00 92.25 499 LEU A CA 1
ATOM 3772 C C . LEU A 1 499 ? -18.534 -14.923 7.441 1.00 92.25 499 LEU A C 1
ATOM 3774 O O . LEU A 1 499 ? -17.616 -14.692 6.650 1.00 92.25 499 LEU A O 1
ATOM 3778 N N . TYR A 1 500 ? -19.818 -14.886 7.106 1.00 95.19 500 TYR A N 1
ATOM 3779 C CA . TYR A 1 500 ? -20.299 -14.500 5.787 1.00 95.19 500 TYR A CA 1
ATOM 3780 C C . TYR A 1 500 ? -20.904 -13.101 5.827 1.00 95.19 500 TYR A C 1
ATOM 3782 O O . TYR A 1 500 ? -21.741 -12.804 6.677 1.00 95.19 500 TYR A O 1
ATOM 3790 N N . ILE A 1 501 ? -20.482 -12.245 4.899 1.00 96.31 501 ILE A N 1
ATOM 3791 C CA . ILE A 1 501 ? -21.030 -10.895 4.727 1.00 96.31 501 ILE A CA 1
ATOM 3792 C C . ILE A 1 501 ? -21.387 -10.745 3.252 1.00 96.31 501 ILE A C 1
ATOM 3794 O O . ILE A 1 501 ? -20.489 -10.742 2.414 1.00 96.31 501 ILE A O 1
ATOM 3798 N N . ASN A 1 502 ? -22.668 -10.650 2.911 1.00 96.81 502 ASN A N 1
ATOM 3799 C CA . ASN A 1 502 ? -23.107 -10.640 1.516 1.00 96.81 502 ASN A CA 1
ATOM 3800 C C . ASN A 1 502 ? -24.026 -9.447 1.229 1.00 96.81 502 ASN A C 1
ATOM 3802 O O . ASN A 1 502 ? -24.942 -9.156 1.997 1.00 96.81 502 ASN A O 1
ATOM 3806 N N . ASP A 1 503 ? -23.780 -8.768 0.106 1.00 95.31 503 ASP A N 1
ATOM 3807 C CA . ASP A 1 503 ? -24.639 -7.706 -0.443 1.00 95.31 503 ASP A CA 1
ATOM 3808 C C . ASP A 1 503 ? -24.822 -6.495 0.497 1.00 95.31 503 ASP A C 1
ATOM 3810 O O . ASP A 1 503 ? -25.839 -5.787 0.485 1.00 95.31 503 ASP A O 1
ATOM 3814 N N . CYS A 1 504 ? -23.801 -6.236 1.318 1.00 95.00 504 CYS A N 1
ATOM 3815 C CA . CYS A 1 504 ? -23.809 -5.180 2.323 1.00 95.00 504 CYS A CA 1
ATOM 3816 C C . CYS A 1 504 ? -23.241 -3.850 1.802 1.00 95.00 504 CYS A C 1
ATOM 3818 O O . CYS A 1 504 ? -22.296 -3.805 1.010 1.00 95.00 504 CYS A O 1
ATOM 3820 N N . GLU A 1 505 ? -23.784 -2.747 2.319 1.00 94.44 505 GLU A N 1
ATOM 3821 C CA . GLU A 1 505 ? -23.214 -1.403 2.175 1.00 94.44 505 GLU A CA 1
ATOM 3822 C C . GLU A 1 505 ? -22.615 -0.975 3.518 1.00 94.44 505 GLU A C 1
ATOM 3824 O O . GLU A 1 505 ? -23.334 -0.868 4.509 1.00 94.44 505 GLU A O 1
ATOM 3829 N N . LEU A 1 506 ? -21.305 -0.742 3.556 1.00 93.88 506 LEU A N 1
ATOM 3830 C CA . LEU A 1 506 ? -20.553 -0.418 4.765 1.00 93.88 506 LEU A CA 1
ATOM 3831 C C . LEU A 1 506 ? -19.964 0.987 4.638 1.00 93.88 506 LEU A C 1
ATOM 3833 O O . LEU A 1 506 ? -19.087 1.238 3.813 1.00 93.88 506 LEU A O 1
ATOM 3837 N N . GLN A 1 507 ? -20.464 1.922 5.436 1.00 88.56 507 GLN A N 1
ATOM 3838 C CA . GLN A 1 507 ? -19.949 3.283 5.517 1.00 88.56 507 GLN A CA 1
ATOM 3839 C C . GLN A 1 507 ? -19.366 3.526 6.907 1.00 88.56 507 GLN A C 1
ATOM 3841 O O . GLN A 1 507 ? -20.051 3.294 7.907 1.00 88.56 507 GLN A O 1
ATOM 3846 N N . SER A 1 508 ? -18.126 4.014 6.989 1.00 83.75 508 SER A N 1
ATOM 3847 C CA . SER A 1 508 ? -17.513 4.296 8.287 1.00 83.75 508 SER A CA 1
ATOM 3848 C C . SER A 1 508 ? -16.400 5.354 8.230 1.00 83.75 508 SER A C 1
ATOM 3850 O O . SER A 1 508 ? -15.530 5.256 7.363 1.00 83.75 508 SER A O 1
ATOM 3852 N N . PRO A 1 509 ? -16.365 6.326 9.169 1.00 78.31 509 PRO A N 1
ATOM 3853 C CA . PRO A 1 509 ? -15.196 7.177 9.428 1.00 78.31 509 PRO A CA 1
ATOM 3854 C C . PRO A 1 509 ? -13.948 6.445 9.960 1.00 78.31 509 PRO A C 1
ATOM 3856 O O . PRO A 1 509 ? -12.876 7.037 9.999 1.00 78.31 509 PRO A O 1
ATOM 3859 N N . GLY A 1 510 ? -14.033 5.179 10.374 1.00 80.12 510 GLY A N 1
ATOM 3860 C CA . GLY A 1 510 ? -12.857 4.368 10.695 1.00 80.12 510 GLY A CA 1
ATOM 3861 C C . GLY A 1 510 ? -12.746 3.185 9.743 1.00 80.12 510 GLY A C 1
ATOM 3862 O O . GLY A 1 510 ? -12.228 3.351 8.639 1.00 80.12 510 GLY A O 1
ATOM 3863 N N . ALA A 1 511 ? -13.180 1.995 10.160 1.00 87.69 511 ALA A N 1
ATOM 3864 C CA . ALA A 1 511 ? -13.078 0.782 9.352 1.00 87.69 511 ALA A CA 1
ATOM 3865 C C . ALA A 1 511 ? -14.436 0.271 8.854 1.00 87.69 511 ALA A C 1
ATOM 3867 O O . ALA A 1 511 ? -15.335 0.011 9.647 1.00 87.69 511 ALA A O 1
ATOM 3868 N N . GLY A 1 512 ? -14.592 0.016 7.553 1.00 90.81 512 GLY A N 1
ATOM 3869 C CA . GLY A 1 512 ? -15.788 -0.694 7.069 1.00 90.81 512 GLY A CA 1
ATOM 3870 C C . GLY A 1 512 ? -15.932 -2.060 7.756 1.00 90.81 512 GLY A C 1
ATOM 3871 O O . GLY A 1 512 ? -16.975 -2.390 8.319 1.00 90.81 512 GLY A O 1
ATOM 3872 N N . MET A 1 513 ? -14.841 -2.823 7.789 1.00 93.19 513 MET A N 1
ATOM 3873 C CA . MET A 1 513 ? -14.736 -4.105 8.486 1.00 93.19 513 MET A CA 1
ATOM 3874 C C . MET A 1 513 ? -13.521 -4.098 9.416 1.00 93.19 513 MET A C 1
ATOM 3876 O O . MET A 1 513 ? -12.394 -3.957 8.947 1.00 93.19 513 MET A O 1
ATOM 3880 N N . PHE A 1 514 ? -13.733 -4.282 10.717 1.00 90.69 514 PHE A N 1
ATOM 3881 C CA . PHE A 1 514 ? -12.692 -4.383 11.741 1.00 90.69 514 PHE A CA 1
ATOM 3882 C C . PHE A 1 514 ? -12.632 -5.814 12.307 1.00 90.69 514 PHE A C 1
ATOM 3884 O O . PHE A 1 514 ? -13.403 -6.205 13.181 1.00 90.69 514 PHE A O 1
ATOM 3891 N N . LEU A 1 515 ? -11.733 -6.627 11.754 1.00 88.75 515 LEU A N 1
ATOM 3892 C CA . LEU A 1 515 ? -11.696 -8.085 11.886 1.00 88.75 515 LEU A CA 1
ATOM 3893 C C . LEU A 1 515 ? -10.538 -8.566 12.775 1.00 88.75 515 LEU A C 1
ATOM 3895 O O . LEU A 1 515 ? -9.497 -9.009 12.280 1.00 88.75 515 LEU A O 1
ATOM 3899 N N . VAL A 1 516 ? -10.716 -8.513 14.094 1.00 82.44 516 VAL A N 1
ATOM 3900 C CA . VAL A 1 516 ? -9.652 -8.834 15.074 1.00 82.44 516 VAL A CA 1
ATOM 3901 C C . VAL A 1 516 ? -9.897 -10.103 15.901 1.00 82.44 516 VAL A C 1
ATOM 3903 O O . VAL A 1 516 ? -9.023 -10.553 16.631 1.00 82.44 516 VAL A O 1
ATOM 3906 N N . ASN A 1 517 ? -11.052 -10.752 15.743 1.00 74.88 517 ASN A N 1
ATOM 3907 C CA . ASN A 1 517 ? -11.431 -11.980 16.463 1.00 74.88 517 ASN A CA 1
ATOM 3908 C C . ASN A 1 517 ? -10.878 -13.278 15.836 1.00 74.88 517 ASN A C 1
ATOM 3910 O O . ASN A 1 517 ? -11.347 -14.377 16.129 1.00 74.88 517 ASN A O 1
ATOM 3914 N N . GLN A 1 518 ? -9.889 -13.165 14.952 1.00 79.62 518 GLN A N 1
ATOM 3915 C CA . GLN A 1 518 ? -9.260 -14.284 14.254 1.00 79.62 518 GLN A CA 1
ATOM 3916 C C . GLN A 1 518 ? -10.226 -15.185 13.481 1.00 79.62 518 GLN A C 1
ATOM 3918 O O . GLN A 1 518 ? -10.207 -16.405 13.632 1.00 79.62 518 GLN A O 1
ATOM 3923 N N . SER A 1 519 ? -11.054 -14.564 12.646 1.00 82.62 519 SER A N 1
ATOM 3924 C CA . SER A 1 519 ? -12.052 -15.255 11.828 1.00 82.62 519 SER A CA 1
ATOM 3925 C C . SER A 1 519 ? -11.544 -15.656 10.455 1.00 82.62 519 SER A C 1
ATOM 3927 O O . SER A 1 519 ? -10.614 -15.051 9.915 1.00 82.62 519 SER A O 1
ATOM 3929 N N . TRP A 1 520 ? -12.234 -16.614 9.839 1.00 88.62 520 TRP A N 1
ATOM 3930 C CA . TRP A 1 520 ? -12.217 -16.772 8.391 1.00 88.62 520 TRP A CA 1
ATOM 3931 C C . TRP A 1 520 ? -13.425 -16.057 7.786 1.00 88.62 520 TRP A C 1
ATOM 3933 O O . TRP A 1 520 ? -14.564 -16.502 7.919 1.00 88.62 520 TRP A O 1
ATOM 3943 N N . VAL A 1 521 ? -13.170 -14.920 7.139 1.00 93.25 521 VAL A N 1
ATOM 3944 C CA . VAL A 1 521 ? -14.221 -14.063 6.586 1.00 93.25 521 VAL A CA 1
ATOM 3945 C C . VAL A 1 521 ? -14.357 -14.288 5.089 1.00 93.25 521 VAL A C 1
ATOM 3947 O O . VAL A 1 521 ? -13.371 -14.249 4.349 1.00 93.25 521 VAL A O 1
ATOM 3950 N N . ILE A 1 522 ? -15.590 -14.499 4.642 1.00 95.44 522 ILE A N 1
ATOM 3951 C CA . ILE A 1 522 ? -15.960 -14.572 3.233 1.00 95.44 522 ILE A CA 1
ATOM 3952 C C . ILE A 1 522 ? -16.986 -13.475 2.979 1.00 95.44 522 ILE A C 1
ATOM 3954 O O . ILE A 1 522 ? -18.116 -13.535 3.458 1.00 95.44 522 ILE A O 1
ATOM 3958 N N . ALA A 1 523 ? -16.576 -12.468 2.226 1.00 97.00 523 ALA A N 1
ATOM 3959 C CA . ALA A 1 523 ? -17.388 -11.312 1.917 1.00 97.00 523 ALA A CA 1
ATOM 3960 C C . ALA A 1 523 ? -17.686 -11.255 0.414 1.00 97.00 523 ALA A C 1
ATOM 3962 O O . ALA A 1 523 ? -16.808 -11.541 -0.405 1.00 97.00 523 ALA A O 1
ATOM 3963 N N . ARG A 1 524 ? -18.923 -10.913 0.045 1.00 97.38 524 ARG A N 1
ATOM 3964 C CA . ARG A 1 524 ? -19.353 -10.820 -1.355 1.00 97.38 524 ARG A CA 1
ATOM 3965 C C . ARG A 1 524 ? -20.157 -9.562 -1.624 1.00 97.38 524 ARG A C 1
ATOM 3967 O O . ARG A 1 524 ? -21.009 -9.203 -0.816 1.00 97.38 524 ARG A O 1
ATOM 3974 N N . ASN A 1 525 ? -19.916 -8.942 -2.777 1.00 95.75 525 ASN A N 1
ATOM 3975 C CA . ASN A 1 525 ? -20.643 -7.764 -3.256 1.00 95.75 525 ASN A CA 1
ATOM 3976 C C . ASN A 1 525 ? -20.694 -6.640 -2.211 1.00 95.75 525 ASN A C 1
ATOM 3978 O O . ASN A 1 525 ? -21.760 -6.110 -1.891 1.00 95.75 525 ASN A O 1
ATOM 3982 N N . ILE A 1 526 ? -19.536 -6.294 -1.645 1.00 96.31 526 ILE A N 1
ATOM 3983 C CA . ILE A 1 526 ? -19.463 -5.272 -0.598 1.00 96.31 526 ILE A CA 1
ATOM 3984 C C . ILE A 1 526 ? -19.263 -3.899 -1.222 1.00 96.31 526 ILE A C 1
ATOM 3986 O O . ILE A 1 526 ? -18.290 -3.655 -1.939 1.00 96.31 526 ILE A O 1
ATOM 3990 N N . LYS A 1 527 ? -20.164 -2.974 -0.897 1.00 94.81 527 LYS A N 1
ATOM 3991 C CA . LYS A 1 527 ? -19.997 -1.561 -1.225 1.00 94.81 527 LYS A CA 1
ATOM 3992 C C . LYS A 1 527 ? -19.475 -0.812 -0.007 1.00 94.81 527 LYS A C 1
ATOM 3994 O O . LYS A 1 527 ? -20.192 -0.660 0.979 1.00 94.81 527 LYS A O 1
ATOM 3999 N N . PHE A 1 528 ? -18.265 -0.280 -0.092 1.00 92.81 528 PHE A N 1
ATOM 4000 C CA . PHE A 1 528 ? -17.731 0.632 0.912 1.00 92.81 528 PHE A CA 1
ATOM 4001 C C . PHE A 1 528 ? -18.141 2.065 0.557 1.00 92.81 528 PHE A C 1
ATOM 4003 O O . PHE A 1 528 ? -17.534 2.710 -0.299 1.00 92.81 528 PHE A O 1
ATOM 4010 N N . GLY A 1 529 ? -19.224 2.544 1.172 1.00 88.19 529 GLY A N 1
ATOM 4011 C CA . GLY A 1 529 ? -19.850 3.825 0.825 1.00 88.19 529 GLY A CA 1
ATOM 4012 C C . GLY A 1 529 ? -18.996 5.051 1.167 1.00 88.19 529 GLY A C 1
ATOM 4013 O O . GLY A 1 529 ? -19.115 6.078 0.510 1.00 88.19 529 GLY A O 1
ATOM 4014 N N . TYR A 1 530 ? -18.140 4.929 2.179 1.00 85.56 530 TYR A N 1
ATOM 4015 C CA . TYR A 1 530 ? -17.140 5.914 2.586 1.00 85.56 530 TYR A CA 1
ATOM 4016 C C . TYR A 1 530 ? -16.095 5.192 3.428 1.00 85.56 530 TYR A C 1
ATOM 4018 O O . TYR A 1 530 ? -16.465 4.437 4.337 1.00 85.56 530 TYR A O 1
ATOM 4026 N N . VAL A 1 531 ? -14.822 5.424 3.129 1.00 83.94 531 VAL A N 1
ATOM 4027 C CA . VAL A 1 531 ? -13.693 4.824 3.835 1.00 83.94 531 VAL A CA 1
ATOM 4028 C C . VAL A 1 531 ? -12.920 5.910 4.576 1.00 83.94 531 VAL A C 1
ATOM 4030 O O . VAL A 1 531 ? -12.127 6.620 3.967 1.00 83.94 531 VAL A O 1
ATOM 4033 N N . GLY A 1 532 ? -13.130 6.028 5.888 1.00 81.44 532 GLY A N 1
ATOM 4034 C CA . GLY A 1 532 ? -12.406 7.005 6.703 1.00 81.44 532 GLY A CA 1
ATOM 4035 C C . GLY A 1 532 ? -10.953 6.611 6.957 1.00 81.44 532 GLY A C 1
ATOM 4036 O O . GLY A 1 532 ? -10.024 7.236 6.460 1.00 81.44 532 GLY A O 1
ATOM 4037 N N . ARG A 1 533 ? -10.726 5.508 7.679 1.00 81.44 533 ARG A N 1
ATOM 4038 C CA . ARG A 1 533 ? -9.376 5.027 8.009 1.00 81.44 533 ARG A CA 1
ATOM 4039 C C . ARG A 1 533 ? -8.932 3.847 7.147 1.00 81.44 533 ARG A C 1
ATOM 4041 O O . ARG A 1 533 ? -7.814 3.874 6.640 1.00 81.44 533 ARG A O 1
ATOM 4048 N N . ALA A 1 534 ? -9.774 2.825 6.979 1.00 88.94 534 ALA A N 1
ATOM 4049 C CA . ALA A 1 534 ? -9.542 1.717 6.044 1.00 88.94 534 ALA A CA 1
ATOM 4050 C C . ALA A 1 534 ? -10.850 1.018 5.642 1.00 88.94 534 ALA A C 1
ATOM 4052 O O . ALA A 1 534 ? -11.814 1.022 6.399 1.00 88.94 534 ALA A O 1
ATOM 4053 N N . ALA A 1 535 ? -10.927 0.393 4.466 1.00 92.12 535 ALA A N 1
ATOM 4054 C CA . ALA A 1 535 ? -12.130 -0.368 4.106 1.00 92.12 535 ALA A CA 1
ATOM 4055 C C . ALA A 1 535 ? -12.198 -1.649 4.946 1.00 92.12 535 ALA A C 1
ATOM 4057 O O . ALA A 1 535 ? -13.218 -1.965 5.561 1.00 92.12 535 ALA A O 1
ATOM 4058 N N . VAL A 1 536 ? -11.060 -2.332 5.044 1.00 93.88 536 VAL A N 1
ATOM 4059 C CA . VAL A 1 536 ? -10.862 -3.500 5.890 1.00 93.88 536 VAL A CA 1
ATOM 4060 C C . VAL A 1 536 ? -9.626 -3.287 6.747 1.00 93.88 536 VAL A C 1
ATOM 4062 O O . VAL A 1 536 ? -8.531 -3.030 6.246 1.00 93.88 536 VAL A O 1
ATOM 4065 N N . ARG A 1 537 ? -9.789 -3.487 8.050 1.00 91.44 537 ARG A N 1
ATOM 4066 C CA . ARG A 1 537 ? -8.685 -3.705 8.969 1.00 91.44 537 ARG A CA 1
ATOM 4067 C C . ARG A 1 537 ? -8.805 -5.085 9.588 1.00 91.44 537 ARG A C 1
ATOM 4069 O O . ARG A 1 537 ? -9.863 -5.440 10.093 1.00 91.44 537 ARG A O 1
ATOM 4076 N N . ALA A 1 538 ? -7.727 -5.854 9.563 1.00 89.62 538 ALA A N 1
ATOM 4077 C CA . ALA A 1 538 ? -7.696 -7.198 10.117 1.00 89.62 538 ALA A CA 1
ATOM 4078 C C . ALA A 1 538 ? -6.479 -7.391 11.021 1.00 89.62 538 ALA A C 1
ATOM 4080 O O . ALA A 1 538 ? -5.393 -6.896 10.735 1.00 89.62 538 ALA A O 1
ATOM 4081 N N . SER A 1 539 ? -6.659 -8.148 12.099 1.00 85.44 539 SER A N 1
ATOM 4082 C CA . SER A 1 539 ? -5.560 -8.667 12.910 1.00 85.44 539 SER A CA 1
ATOM 4083 C C . SER A 1 539 ? -5.838 -10.128 13.215 1.00 85.44 539 SER A C 1
ATOM 4085 O O . SER A 1 539 ? -6.858 -10.479 13.809 1.00 85.44 539 SER A O 1
ATOM 4087 N N . GLY A 1 540 ? -4.973 -11.010 12.719 1.00 80.69 540 GLY A N 1
ATOM 4088 C CA . GLY A 1 540 ? -5.119 -12.451 12.905 1.00 80.69 540 GLY A CA 1
ATOM 4089 C C . GLY A 1 540 ? -6.375 -13.088 12.308 1.00 80.69 540 GLY A C 1
ATOM 4090 O O . GLY A 1 540 ? -6.602 -14.261 12.610 1.00 80.69 540 GLY A O 1
ATOM 4091 N N . SER A 1 541 ? -7.131 -12.380 11.457 1.00 86.44 541 SER A N 1
ATOM 4092 C CA . SER A 1 541 ? -8.257 -12.892 10.648 1.00 86.44 541 SER A CA 1
ATOM 4093 C C . SER A 1 541 ? -7.868 -13.016 9.169 1.00 86.44 541 SER A C 1
ATOM 4095 O O . SER A 1 541 ? -7.027 -12.265 8.690 1.00 86.44 541 SER A O 1
ATOM 4097 N N . SER A 1 542 ? -8.454 -13.969 8.444 1.00 90.06 542 SER A N 1
ATOM 4098 C CA . SER A 1 542 ? -8.298 -14.095 6.987 1.00 90.06 542 SER A CA 1
ATOM 4099 C C . SER A 1 542 ? -9.520 -13.529 6.272 1.00 90.06 542 SER A C 1
ATOM 4101 O O . SER A 1 542 ? -10.626 -13.547 6.817 1.00 90.06 542 SER A O 1
ATOM 4103 N N . LEU A 1 543 ? -9.330 -13.044 5.045 1.00 93.56 543 LEU A N 1
ATOM 4104 C CA . LEU A 1 543 ? -10.407 -12.479 4.235 1.00 93.56 543 LEU A CA 1
ATOM 4105 C C . LEU A 1 543 ? -10.377 -13.040 2.815 1.00 93.56 543 LEU A C 1
ATOM 4107 O O . LEU A 1 543 ? -9.338 -13.059 2.155 1.00 93.56 543 LEU A O 1
ATOM 4111 N N . GLN A 1 544 ? -11.547 -13.438 2.333 1.00 95.25 544 GLN A N 1
ATOM 4112 C CA . GLN A 1 544 ? -11.831 -13.631 0.920 1.00 95.25 544 GLN A CA 1
ATOM 4113 C C . GLN A 1 544 ? -12.949 -12.668 0.527 1.00 95.25 544 GLN A C 1
ATOM 4115 O O . GLN A 1 544 ? -14.063 -12.810 1.022 1.00 95.25 544 GLN A O 1
ATOM 4120 N N . LEU A 1 545 ? -12.647 -11.684 -0.313 1.00 96.81 545 LEU A N 1
ATOM 4121 C CA . LEU A 1 545 ? -13.587 -10.663 -0.762 1.00 96.81 545 LEU A CA 1
ATOM 4122 C C . LEU A 1 545 ? -13.787 -10.790 -2.274 1.00 96.81 545 LEU A C 1
ATOM 4124 O O . LEU A 1 545 ? -12.828 -10.648 -3.029 1.00 96.81 545 LEU A O 1
ATOM 4128 N N . TYR A 1 546 ? -15.020 -11.071 -2.690 1.00 97.44 546 TYR A N 1
ATOM 4129 C CA . TYR A 1 546 ? -15.391 -11.280 -4.091 1.00 97.44 546 TYR A CA 1
ATOM 4130 C C . TYR A 1 546 ? -16.448 -10.266 -4.511 1.00 97.44 546 TYR A C 1
ATOM 4132 O O . TYR A 1 546 ? -17.555 -10.280 -3.973 1.00 97.44 546 TYR A O 1
ATOM 4140 N N . GLY A 1 547 ? -16.138 -9.411 -5.478 1.00 95.06 547 GLY A N 1
ATOM 4141 C CA . GLY A 1 547 ? -17.057 -8.366 -5.903 1.00 95.06 547 GLY A CA 1
ATOM 4142 C C . GLY A 1 547 ? -17.138 -7.237 -4.878 1.00 95.06 547 GLY A C 1
ATOM 4143 O O . GLY A 1 547 ? -17.480 -7.429 -3.706 1.00 95.06 547 GLY A O 1
ATOM 4144 N N . GLY A 1 548 ? -16.862 -6.017 -5.315 1.00 91.31 548 GLY A N 1
ATOM 4145 C CA . GLY A 1 548 ? -17.067 -4.859 -4.461 1.00 91.31 548 GLY A CA 1
ATOM 4146 C C . GLY A 1 548 ? -16.571 -3.565 -5.067 1.00 91.31 548 GLY A C 1
ATOM 4147 O O . GLY A 1 548 ? -15.878 -3.547 -6.084 1.00 91.31 548 GLY A O 1
ATOM 4148 N N . MET A 1 549 ? -16.922 -2.465 -4.416 1.00 92.31 549 MET A N 1
ATOM 4149 C CA . MET A 1 549 ? -16.391 -1.159 -4.782 1.00 92.31 549 MET A CA 1
ATOM 4150 C C . MET A 1 549 ? -16.239 -0.251 -3.573 1.00 92.31 549 MET A C 1
ATOM 4152 O O . MET A 1 549 ? -16.987 -0.372 -2.601 1.00 92.31 549 MET A O 1
ATOM 4156 N N . THR A 1 550 ? -15.303 0.685 -3.652 1.00 89.38 550 THR A N 1
ATOM 4157 C CA . THR A 1 550 ? -15.298 1.865 -2.785 1.00 89.38 550 THR A CA 1
ATOM 4158 C C . THR A 1 550 ? -15.892 3.043 -3.540 1.00 89.38 550 THR A C 1
ATOM 4160 O O . THR A 1 550 ? -15.647 3.211 -4.732 1.00 89.38 550 THR A O 1
ATOM 4163 N N . ASN A 1 551 ? -16.668 3.868 -2.845 1.00 80.69 551 ASN A N 1
ATOM 4164 C CA . ASN A 1 551 ? -17.207 5.093 -3.426 1.00 80.69 551 ASN A CA 1
ATOM 4165 C C . ASN A 1 551 ? -16.253 6.272 -3.244 1.00 80.69 551 ASN A C 1
ATOM 4167 O O . ASN A 1 551 ? -16.021 7.018 -4.192 1.00 80.69 551 ASN A O 1
ATOM 4171 N N . ASP A 1 552 ? -15.741 6.432 -2.025 1.00 80.50 552 ASP A N 1
ATOM 4172 C CA . ASP A 1 552 ? -14.955 7.588 -1.619 1.00 80.50 552 ASP A CA 1
ATOM 4173 C C . ASP A 1 552 ? -14.052 7.234 -0.432 1.00 80.50 552 ASP A C 1
ATOM 4175 O O . ASP A 1 552 ? -14.352 6.315 0.344 1.00 80.50 552 ASP A O 1
ATOM 4179 N N . PHE A 1 553 ? -12.967 7.985 -0.289 1.00 80.94 553 PHE A N 1
ATOM 4180 C CA . PHE A 1 553 ? -12.040 7.892 0.829 1.00 80.94 553 PHE A CA 1
ATOM 4181 C C . PHE A 1 553 ? -11.950 9.227 1.550 1.00 80.94 553 PHE A C 1
ATOM 4183 O O . PHE A 1 553 ? -12.070 10.305 0.976 1.00 80.94 553 PHE A O 1
ATOM 4190 N N . GLU A 1 554 ? -11.663 9.167 2.834 1.00 77.38 554 GLU A N 1
ATOM 4191 C CA . GLU A 1 554 ? -11.232 10.354 3.533 1.00 77.38 554 GLU A CA 1
ATOM 4192 C C . GLU A 1 554 ? -9.813 10.761 3.125 1.00 77.38 554 GLU A C 1
ATOM 4194 O O . GLU A 1 554 ? -8.968 9.918 2.827 1.00 77.38 554 GLU A O 1
ATOM 4199 N N . GLY A 1 555 ? -9.523 12.066 3.197 1.00 72.19 555 GLY A N 1
ATOM 4200 C CA . GLY A 1 555 ? -8.201 12.638 2.939 1.00 72.19 555 GLY A CA 1
ATOM 4201 C C . GLY A 1 555 ? -7.047 11.954 3.680 1.00 72.19 555 GLY A C 1
ATOM 4202 O O . GLY A 1 555 ? -5.932 11.966 3.175 1.00 72.19 555 GLY A O 1
ATOM 4203 N N . TYR A 1 556 ? -7.280 11.295 4.814 1.00 73.75 556 TYR A N 1
ATOM 4204 C CA . TYR A 1 556 ? -6.227 10.694 5.643 1.00 73.75 556 TYR A CA 1
ATOM 4205 C C . TYR A 1 556 ? -6.368 9.184 5.856 1.00 73.75 556 TYR A C 1
ATOM 4207 O O . TYR A 1 556 ? -5.761 8.642 6.786 1.00 73.75 556 TYR A O 1
ATOM 4215 N N . ALA A 1 557 ? -7.122 8.501 4.997 1.00 80.00 557 ALA A N 1
ATOM 4216 C CA . ALA A 1 557 ? -7.199 7.053 4.995 1.00 80.00 557 ALA A CA 1
ATOM 4217 C C . ALA A 1 557 ? -5.809 6.401 4.897 1.00 80.00 557 ALA A C 1
ATOM 4219 O O . ALA A 1 557 ? -4.884 6.875 4.238 1.00 80.00 557 ALA A O 1
ATOM 4220 N N . GLU A 1 558 ? -5.637 5.275 5.577 1.00 83.56 558 GLU A N 1
ATOM 4221 C CA . GLU A 1 558 ? -4.363 4.562 5.647 1.00 83.56 558 GLU A CA 1
ATOM 4222 C C . GLU A 1 558 ? -4.170 3.601 4.480 1.00 83.56 558 GLU A C 1
ATOM 4224 O O . GLU A 1 558 ? -3.036 3.421 4.038 1.00 83.56 558 GLU A O 1
ATOM 4229 N N . GLY A 1 559 ? -5.267 3.003 4.007 1.00 87.69 559 GLY A N 1
ATOM 4230 C CA . GLY A 1 559 ? -5.294 1.991 2.956 1.00 87.69 559 GLY A CA 1
ATOM 4231 C C . GLY A 1 559 ? -6.692 1.449 2.699 1.00 87.69 559 GLY A C 1
ATOM 4232 O O . GLY A 1 559 ? -7.632 1.726 3.438 1.00 87.69 559 GLY A O 1
ATOM 4233 N N . PHE A 1 560 ? -6.831 0.635 1.658 1.00 92.00 560 PHE A N 1
ATOM 4234 C CA . PHE A 1 560 ? -8.024 -0.181 1.460 1.00 92.00 560 PHE A CA 1
ATOM 4235 C C . PHE A 1 560 ? -8.021 -1.371 2.430 1.00 92.00 560 PHE A C 1
ATOM 4237 O O . PHE A 1 560 ? -8.975 -1.549 3.185 1.00 92.00 560 PHE A O 1
ATOM 4244 N N . LEU A 1 561 ? -6.928 -2.140 2.458 1.00 93.81 561 LEU A N 1
ATOM 4245 C CA . LEU A 1 561 ? -6.739 -3.280 3.358 1.00 93.81 561 LEU A CA 1
ATOM 4246 C C . LEU A 1 561 ? -5.505 -3.059 4.234 1.00 93.81 561 LEU A C 1
ATOM 4248 O O . LEU A 1 561 ? -4.396 -2.972 3.718 1.00 93.81 561 LEU A O 1
ATOM 4252 N N . ILE A 1 562 ? -5.694 -3.031 5.553 1.00 92.69 562 ILE A N 1
ATOM 4253 C CA . ILE A 1 562 ? -4.612 -2.996 6.542 1.00 92.69 562 ILE A CA 1
ATOM 4254 C C . ILE A 1 562 ? -4.688 -4.264 7.395 1.00 92.69 562 ILE A C 1
ATOM 4256 O O . ILE A 1 562 ? -5.620 -4.444 8.178 1.00 92.69 562 ILE A O 1
ATOM 4260 N N . ALA A 1 563 ? -3.712 -5.149 7.242 1.00 91.56 563 ALA A N 1
ATOM 4261 C CA . ALA A 1 563 ? -3.682 -6.457 7.877 1.00 91.56 563 ALA A CA 1
ATOM 4262 C C . ALA A 1 563 ? -2.433 -6.633 8.745 1.00 91.56 563 ALA A C 1
ATOM 4264 O O . ALA A 1 563 ? -1.314 -6.704 8.240 1.00 91.56 563 ALA A O 1
ATOM 4265 N N . TYR A 1 564 ? -2.635 -6.757 10.051 1.00 87.25 564 TYR A N 1
ATOM 4266 C CA . TYR A 1 564 ? -1.580 -6.987 11.032 1.00 87.25 564 TYR A CA 1
ATOM 4267 C C . TYR A 1 564 ? -1.411 -8.474 11.351 1.00 87.25 564 TYR A C 1
ATOM 4269 O O . TYR A 1 564 ? -2.349 -9.274 11.227 1.00 87.25 564 TYR A O 1
ATOM 4277 N N . CYS A 1 565 ? -0.204 -8.860 11.772 1.00 80.62 565 CYS A N 1
ATOM 4278 C CA . CYS A 1 565 ? 0.092 -10.249 12.094 1.00 80.62 565 CYS A CA 1
ATOM 4279 C C . CYS A 1 565 ? -0.717 -10.688 13.325 1.00 80.62 565 CYS A C 1
ATOM 4281 O O . CYS A 1 565 ? -0.793 -9.969 14.319 1.00 80.62 565 CYS A O 1
ATOM 4283 N N . GLY A 1 566 ? -1.288 -11.895 13.293 1.00 73.69 566 GLY A N 1
ATOM 4284 C CA . GLY A 1 566 ? -1.965 -12.488 14.451 1.00 73.69 566 GLY A CA 1
ATOM 4285 C C . GLY A 1 566 ? -1.606 -13.956 14.675 1.00 73.69 566 GLY A C 1
ATOM 4286 O O . GLY A 1 566 ? -0.755 -14.506 13.973 1.00 73.69 566 GLY A O 1
ATOM 4287 N N . LYS A 1 567 ? -2.232 -14.580 15.687 1.00 65.75 567 LYS A N 1
ATOM 4288 C CA . LYS A 1 567 ? -1.749 -15.833 16.304 1.00 65.75 567 LYS A CA 1
ATOM 4289 C C . LYS A 1 567 ? -2.365 -17.149 15.777 1.00 65.75 567 LYS A C 1
ATOM 4291 O O . LYS A 1 567 ? -1.659 -18.144 15.861 1.00 65.75 567 LYS A O 1
ATOM 4296 N N . SER A 1 568 ? -3.627 -17.211 15.301 1.00 62.91 568 SER A N 1
ATOM 4297 C CA . SER A 1 568 ? -4.329 -18.520 15.142 1.00 62.91 568 SER A CA 1
ATOM 4298 C C . SER A 1 568 ? -4.911 -18.900 13.767 1.00 62.91 568 SER A C 1
ATOM 4300 O O . SER A 1 568 ? -4.668 -20.028 13.359 1.00 62.91 568 SER A O 1
ATOM 4302 N N . ILE A 1 569 ? -5.707 -18.064 13.077 1.00 63.16 569 ILE A N 1
ATOM 4303 C CA . ILE A 1 569 ? -6.415 -18.464 11.824 1.00 63.16 569 ILE A CA 1
ATOM 4304 C C . ILE A 1 569 ? -6.107 -17.539 10.631 1.00 63.16 569 ILE A C 1
ATOM 4306 O O . ILE A 1 569 ? -6.173 -17.944 9.471 1.00 63.16 569 ILE A O 1
ATOM 4310 N N . GLY A 1 570 ? -5.763 -16.280 10.886 1.00 62.97 570 GLY A N 1
ATOM 4311 C CA . GLY A 1 570 ? -5.659 -15.257 9.853 1.00 62.97 570 GLY A CA 1
ATOM 4312 C C . GLY A 1 570 ? -4.266 -15.008 9.339 1.00 62.97 570 GLY A C 1
ATOM 4313 O O . GLY A 1 570 ? -3.633 -14.009 9.674 1.00 62.97 570 GLY A O 1
ATOM 4314 N N . ALA A 1 571 ? -3.846 -15.885 8.446 1.00 72.00 571 ALA A N 1
ATOM 4315 C CA . ALA A 1 571 ? -2.886 -15.523 7.431 1.00 72.00 571 ALA A CA 1
ATOM 4316 C C . ALA A 1 571 ? -3.540 -15.867 6.099 1.00 72.00 571 ALA A C 1
ATOM 4318 O O . ALA A 1 571 ? -3.854 -17.032 5.862 1.00 72.00 571 ALA A O 1
ATOM 4319 N N . GLY A 1 572 ? -3.843 -14.855 5.287 1.00 87.38 572 GLY A N 1
ATOM 4320 C CA . GLY A 1 572 ? -4.332 -15.056 3.932 1.00 87.38 572 GLY A CA 1
ATOM 4321 C C . GLY A 1 572 ? -5.439 -14.106 3.505 1.00 87.38 572 GLY A C 1
ATOM 4322 O O . GLY A 1 572 ? -6.514 -14.065 4.101 1.00 87.38 572 GLY A O 1
ATOM 4323 N N . TYR A 1 573 ? -5.174 -13.399 2.414 1.00 94.25 573 TYR A N 1
ATOM 4324 C CA . TYR A 1 573 ? -6.057 -12.396 1.843 1.00 94.25 573 TYR A CA 1
ATOM 4325 C C . TYR A 1 573 ? -6.250 -12.700 0.360 1.00 94.25 573 TYR A C 1
ATOM 4327 O O . TYR A 1 573 ? -5.277 -12.847 -0.380 1.00 94.25 573 TYR A O 1
ATOM 4335 N N . ARG A 1 574 ? -7.507 -12.855 -0.060 1.00 96.06 574 ARG A N 1
ATOM 4336 C CA . ARG A 1 574 ? -7.896 -13.029 -1.463 1.00 96.06 574 ARG A CA 1
ATOM 4337 C C . ARG A 1 574 ? -8.937 -11.985 -1.828 1.00 96.06 574 ARG A C 1
ATOM 4339 O O . ARG A 1 574 ? -9.946 -11.880 -1.139 1.00 96.06 574 ARG A O 1
ATOM 4346 N N . LEU A 1 575 ? -8.669 -11.211 -2.868 1.00 97.12 575 LEU A N 1
ATOM 4347 C CA . LEU A 1 575 ? -9.512 -10.109 -3.305 1.00 97.12 575 LEU A CA 1
ATOM 4348 C C . LEU A 1 575 ? -9.701 -10.211 -4.814 1.00 97.12 575 LEU A C 1
ATOM 4350 O O . LEU A 1 575 ? -8.715 -10.220 -5.552 1.00 97.12 575 LEU A O 1
ATOM 4354 N N . GLU A 1 576 ? -10.949 -10.326 -5.257 1.00 97.25 576 GLU A N 1
ATOM 4355 C CA . GLU A 1 576 ? -11.285 -10.525 -6.669 1.00 97.25 576 GLU A CA 1
ATOM 4356 C C . GLU A 1 576 ? -12.454 -9.640 -7.090 1.00 97.25 576 GLU A C 1
ATOM 4358 O O . GLU A 1 576 ? -13.410 -9.480 -6.329 1.00 97.25 576 GLU A O 1
ATOM 4363 N N . ASP A 1 577 ? -12.380 -9.087 -8.302 1.00 96.06 577 ASP A N 1
ATOM 4364 C CA . ASP A 1 577 ? -13.444 -8.283 -8.919 1.00 96.06 577 ASP A CA 1
ATOM 4365 C C . ASP A 1 577 ? -13.812 -7.033 -8.095 1.00 96.06 577 ASP A C 1
ATOM 4367 O O . ASP A 1 577 ? -14.982 -6.756 -7.815 1.00 96.06 577 ASP A O 1
ATOM 4371 N N . ILE A 1 578 ? -12.798 -6.274 -7.666 1.00 94.31 578 ILE A N 1
ATOM 4372 C CA . ILE A 1 578 ? -12.975 -5.096 -6.804 1.00 94.31 578 ILE A CA 1
ATOM 4373 C C . ILE A 1 578 ? -12.501 -3.827 -7.506 1.00 94.31 578 ILE A C 1
ATOM 4375 O O . ILE A 1 578 ? -11.380 -3.759 -8.009 1.00 94.31 578 ILE A O 1
ATOM 4379 N N . MET A 1 579 ? -13.322 -2.780 -7.459 1.00 91.69 579 MET A N 1
ATOM 4380 C CA . MET A 1 579 ? -12.929 -1.433 -7.870 1.00 91.69 579 MET A CA 1
ATOM 4381 C C . MET A 1 579 ? -12.708 -0.540 -6.646 1.00 91.69 579 MET A C 1
ATOM 4383 O O . MET A 1 579 ? -13.650 -0.163 -5.954 1.00 91.69 579 MET A O 1
ATOM 4387 N N . VAL A 1 580 ? -11.464 -0.160 -6.384 1.00 90.38 580 VAL A N 1
ATOM 4388 C CA . VAL A 1 580 ? -11.117 0.785 -5.321 1.00 90.38 580 VAL A CA 1
ATOM 4389 C C . VAL A 1 580 ? -10.960 2.171 -5.935 1.00 90.38 580 VAL A C 1
ATOM 4391 O O . VAL A 1 580 ? -9.896 2.519 -6.446 1.00 90.38 580 VAL A O 1
ATOM 4394 N N . ASN A 1 581 ? -12.029 2.963 -5.897 1.00 82.81 581 ASN A N 1
ATOM 4395 C CA . ASN A 1 581 ? -11.985 4.363 -6.288 1.00 82.81 581 ASN A CA 1
ATOM 4396 C C . ASN A 1 581 ? -11.295 5.205 -5.206 1.00 82.81 581 ASN A C 1
ATOM 4398 O O . ASN A 1 581 ? -11.847 5.383 -4.122 1.00 82.81 581 ASN A O 1
ATOM 4402 N N . LEU A 1 582 ? -10.113 5.726 -5.527 1.00 74.50 582 LEU A N 1
ATOM 4403 C CA . LEU A 1 582 ? -9.387 6.737 -4.748 1.00 74.50 582 LEU A CA 1
ATOM 4404 C C . LEU A 1 582 ? -9.342 8.094 -5.473 1.00 74.50 582 LEU A C 1
ATOM 4406 O O . LEU A 1 582 ? -8.758 9.053 -4.970 1.00 74.50 582 LEU A O 1
ATOM 4410 N N . GLU A 1 583 ? -9.945 8.186 -6.662 1.00 67.69 583 GLU A N 1
ATOM 4411 C CA . GLU A 1 583 ? -9.898 9.377 -7.504 1.00 67.69 583 GLU A CA 1
ATOM 4412 C C . GLU A 1 583 ? -10.700 10.514 -6.854 1.00 67.69 583 GLU A C 1
ATOM 4414 O O . GLU A 1 583 ? -11.891 10.388 -6.585 1.00 67.69 583 GLU A O 1
ATOM 4419 N N . GLY A 1 584 ? -10.030 11.639 -6.579 1.00 58.50 584 GLY A N 1
ATOM 4420 C CA . GLY A 1 584 ? -10.605 12.796 -5.874 1.00 58.50 584 GLY A CA 1
ATOM 4421 C C . GLY A 1 584 ? -9.981 13.061 -4.501 1.00 58.50 584 GLY A C 1
ATOM 4422 O O . GLY A 1 584 ? -10.019 14.196 -4.025 1.00 58.50 584 GLY A O 1
ATOM 4423 N N . VAL A 1 585 ? -9.301 12.070 -3.919 1.00 63.25 585 VAL A N 1
ATOM 4424 C CA . VAL A 1 585 ? -8.755 12.132 -2.555 1.00 63.25 585 VAL A CA 1
ATOM 4425 C C . VAL A 1 585 ? -7.226 12.153 -2.607 1.00 63.25 585 VAL A C 1
ATOM 4427 O O . VAL A 1 585 ? -6.546 11.132 -2.550 1.00 63.25 585 VAL A O 1
ATOM 4430 N N . ARG A 1 586 ? -6.664 13.359 -2.752 1.00 58.84 586 ARG A N 1
ATOM 4431 C CA . ARG A 1 586 ? -5.253 13.604 -3.140 1.00 58.84 586 ARG A CA 1
ATOM 4432 C C . ARG A 1 586 ? -4.192 13.305 -2.067 1.00 58.84 586 ARG A C 1
ATOM 4434 O O . ARG A 1 586 ? -3.008 13.542 -2.301 1.00 58.84 586 ARG A O 1
ATOM 4441 N N . TYR A 1 587 ? -4.596 12.865 -0.877 1.00 63.84 587 TYR A N 1
ATOM 4442 C CA . TYR A 1 587 ? -3.712 12.721 0.292 1.00 63.84 587 TYR A CA 1
ATOM 4443 C C . TYR A 1 587 ? -3.706 11.304 0.880 1.00 63.84 587 TYR A C 1
ATOM 4445 O O . TYR A 1 587 ? -3.031 11.059 1.880 1.00 63.84 587 TYR A O 1
ATOM 4453 N N . SER A 1 588 ? -4.431 10.375 0.250 1.00 69.12 588 SER A N 1
ATOM 4454 C CA . SER A 1 588 ? -4.597 8.999 0.707 1.00 69.12 588 SER A CA 1
ATOM 4455 C C . SER A 1 588 ? -4.303 7.982 -0.394 1.00 69.12 588 SER A C 1
ATOM 4457 O O . SER A 1 588 ? -4.501 8.292 -1.565 1.00 69.12 588 SER A O 1
ATOM 4459 N N . PRO A 1 589 ? -3.873 6.760 -0.036 1.00 79.81 589 PRO A N 1
ATOM 4460 C CA . PRO A 1 589 ? -3.609 6.328 1.337 1.00 79.81 589 PRO A CA 1
ATOM 4461 C C . PRO A 1 589 ? -2.319 6.910 1.962 1.00 79.81 589 PRO A C 1
ATOM 4463 O O . PRO A 1 589 ? -1.437 7.412 1.261 1.00 79.81 589 PRO A O 1
ATOM 4466 N N . ARG A 1 590 ? -2.213 6.853 3.296 1.00 80.12 590 ARG A N 1
ATOM 4467 C CA . ARG A 1 590 ? -1.025 7.268 4.074 1.00 80.12 590 ARG A CA 1
ATOM 4468 C C . ARG A 1 590 ? 0.025 6.159 4.222 1.00 80.12 590 ARG A C 1
ATOM 4470 O O . ARG A 1 590 ? 1.196 6.470 4.398 1.00 80.12 590 ARG A O 1
ATOM 4477 N N . VAL A 1 591 ? -0.374 4.885 4.168 1.00 83.75 591 VAL A N 1
ATOM 4478 C CA . VAL A 1 591 ? 0.534 3.739 4.374 1.00 83.75 591 VAL A CA 1
ATOM 4479 C C . VAL A 1 591 ? 0.761 2.952 3.092 1.00 83.75 591 VAL A C 1
ATOM 4481 O O . VAL A 1 591 ? 1.887 2.881 2.606 1.00 83.75 591 VAL A O 1
ATOM 4484 N N . ALA A 1 592 ? -0.299 2.333 2.578 1.00 88.94 592 ALA A N 1
ATOM 4485 C CA . ALA A 1 592 ? -0.303 1.528 1.362 1.00 88.94 592 ALA A CA 1
ATOM 4486 C C . ALA A 1 592 ? -1.758 1.322 0.925 1.00 88.94 592 ALA A C 1
ATOM 4488 O O . ALA A 1 592 ? -2.642 1.349 1.780 1.00 88.94 592 ALA A O 1
ATOM 4489 N N . HIS A 1 593 ? -2.046 1.038 -0.348 1.00 89.69 593 HIS A N 1
ATOM 4490 C CA . HIS A 1 593 ? -3.404 0.581 -0.697 1.00 89.69 593 HIS A CA 1
ATOM 4491 C C . HIS A 1 593 ? -3.709 -0.745 0.000 1.00 89.69 593 HIS A C 1
ATOM 4493 O O . HIS A 1 593 ? -4.794 -0.923 0.555 1.00 89.69 593 HIS A O 1
ATOM 4499 N N . ILE A 1 594 ? -2.737 -1.656 0.012 1.00 93.62 594 ILE A N 1
ATOM 4500 C CA . ILE A 1 594 ? -2.808 -2.936 0.711 1.00 93.62 594 ILE A CA 1
ATOM 4501 C C . ILE A 1 594 ? -1.549 -3.103 1.558 1.00 93.62 594 ILE A C 1
ATOM 4503 O O . ILE A 1 594 ? -0.445 -3.169 1.028 1.00 93.62 594 ILE A O 1
ATOM 4507 N N . TYR A 1 595 ? -1.714 -3.211 2.870 1.00 94.06 595 TYR A N 1
ATOM 4508 C CA . TYR A 1 595 ? -0.649 -3.527 3.817 1.00 94.06 595 TYR A CA 1
ATOM 4509 C C . TYR A 1 595 ? -0.920 -4.874 4.476 1.00 94.06 595 TYR A C 1
ATOM 4511 O O . TYR A 1 595 ? -2.018 -5.087 4.992 1.00 94.06 595 TYR A O 1
ATOM 4519 N N . ILE A 1 596 ? 0.070 -5.770 4.479 1.00 93.06 596 ILE A N 1
ATOM 4520 C CA . ILE A 1 596 ? -0.036 -7.092 5.102 1.00 93.06 596 ILE A CA 1
ATOM 4521 C C . ILE A 1 596 ? 1.244 -7.416 5.860 1.00 93.06 596 ILE A C 1
ATOM 4523 O O . ILE A 1 596 ? 2.319 -7.494 5.269 1.00 93.06 596 ILE A O 1
ATOM 4527 N N . GLN A 1 597 ? 1.105 -7.709 7.149 1.00 89.31 597 GLN A N 1
ATOM 4528 C CA . GLN A 1 597 ? 2.145 -8.348 7.943 1.00 89.31 597 GLN A CA 1
ATOM 4529 C C . GLN A 1 597 ? 2.044 -9.867 7.881 1.00 89.31 597 GLN A C 1
ATOM 4531 O O . GLN A 1 597 ? 0.973 -10.454 8.066 1.00 89.31 597 GLN A O 1
ATOM 4536 N N . LYS A 1 598 ? 3.194 -10.514 7.699 1.00 87.69 598 LYS A N 1
ATOM 4537 C CA . LYS A 1 598 ? 3.332 -11.969 7.748 1.00 87.69 598 LYS A CA 1
ATOM 4538 C C . LYS A 1 598 ? 3.003 -12.488 9.155 1.00 87.69 598 LYS A C 1
ATOM 4540 O O . LYS A 1 598 ? 3.540 -12.003 10.149 1.00 87.69 598 LYS A O 1
ATOM 4545 N N . SER A 1 599 ? 2.145 -13.503 9.254 1.00 82.69 599 SER A N 1
ATOM 4546 C CA . SER A 1 599 ? 1.925 -14.244 10.502 1.00 82.69 599 SER A CA 1
ATOM 4547 C C . SER A 1 599 ? 3.046 -15.263 10.723 1.00 82.69 599 SER A C 1
ATOM 4549 O O . SER A 1 599 ? 3.472 -15.953 9.799 1.00 82.69 599 SER A O 1
ATOM 4551 N N . ILE A 1 600 ? 3.518 -15.374 11.964 1.00 73.00 600 ILE A N 1
ATOM 4552 C CA . ILE A 1 600 ? 4.774 -16.059 12.311 1.00 73.00 600 ILE A CA 1
ATOM 4553 C C . ILE A 1 600 ? 4.618 -17.592 12.382 1.00 73.00 600 ILE A C 1
ATOM 4555 O O . ILE A 1 600 ? 5.596 -18.317 12.218 1.00 73.00 600 ILE A O 1
ATOM 4559 N N . PHE A 1 601 ? 3.398 -18.105 12.587 1.00 72.81 601 PHE A N 1
ATOM 4560 C CA . PHE A 1 601 ? 3.136 -19.534 12.834 1.00 72.81 601 PHE A CA 1
ATOM 4561 C C . PHE A 1 601 ? 2.049 -20.130 11.931 1.00 72.81 601 PHE A C 1
ATOM 4563 O O . PHE A 1 601 ? 1.363 -21.069 12.331 1.00 72.81 601 PHE A O 1
ATOM 4570 N N . HIS A 1 602 ? 1.849 -19.583 10.730 1.00 77.06 602 HIS A N 1
ATOM 4571 C CA . HIS A 1 602 ? 0.729 -19.997 9.888 1.00 77.06 602 HIS A CA 1
ATOM 4572 C C . HIS A 1 602 ? 1.125 -20.187 8.421 1.00 77.06 602 HIS A C 1
ATOM 4574 O O . HIS A 1 602 ? 1.495 -19.240 7.737 1.00 77.06 602 HIS A O 1
ATOM 4580 N N . GLY A 1 603 ? 0.956 -21.404 7.893 1.00 76.88 603 GLY A N 1
ATOM 4581 C CA . GLY A 1 603 ? 1.227 -21.722 6.480 1.00 76.88 603 GLY A CA 1
ATOM 4582 C C . GLY A 1 603 ? 0.252 -21.088 5.480 1.00 76.88 603 GLY A C 1
ATOM 4583 O O . GLY A 1 603 ? 0.424 -21.226 4.277 1.00 76.88 603 GLY A O 1
ATOM 4584 N N . GLY A 1 604 ? -0.783 -20.399 5.964 1.00 83.00 604 GLY A N 1
ATOM 4585 C CA . GLY A 1 604 ? -1.760 -19.701 5.128 1.00 83.00 604 GLY A CA 1
ATOM 4586 C C . GLY A 1 604 ? -1.325 -18.321 4.627 1.00 83.00 604 GLY A C 1
ATOM 4587 O O . GLY A 1 604 ? -2.108 -17.713 3.905 1.00 83.00 604 GLY A O 1
ATOM 4588 N N . ASN A 1 605 ? -0.141 -17.807 5.000 1.00 89.00 605 ASN A N 1
ATOM 4589 C CA . ASN A 1 605 ? 0.347 -16.496 4.548 1.00 89.00 605 ASN A CA 1
ATOM 4590 C C . ASN A 1 605 ? 0.208 -16.371 3.024 1.00 89.00 605 ASN A C 1
ATOM 4592 O O . ASN A 1 605 ? 0.937 -17.008 2.269 1.00 89.00 605 ASN A O 1
ATOM 4596 N N . LYS A 1 606 ? -0.753 -15.563 2.570 1.00 91.88 606 LYS A N 1
ATOM 4597 C CA . LYS A 1 606 ? -0.978 -15.335 1.146 1.00 91.88 606 LYS A CA 1
ATOM 4598 C C . LYS A 1 606 ? -1.583 -13.971 0.864 1.00 91.88 606 LYS A C 1
ATOM 4600 O O . LYS A 1 606 ? -2.403 -13.481 1.643 1.00 91.88 606 LYS A O 1
ATOM 4605 N N . LEU A 1 607 ? -1.232 -13.426 -0.290 1.00 95.50 607 LEU A N 1
ATOM 4606 C CA . LEU A 1 607 ? -1.921 -12.323 -0.939 1.00 95.50 607 LEU A CA 1
ATOM 4607 C C . LEU A 1 607 ? -2.270 -12.747 -2.364 1.00 95.50 607 LEU A C 1
ATOM 4609 O O . LEU A 1 607 ? -1.379 -12.984 -3.178 1.00 95.50 607 LEU A O 1
ATOM 4613 N N . ILE A 1 608 ? -3.564 -12.843 -2.657 1.00 96.75 608 ILE A N 1
ATOM 4614 C CA . ILE A 1 608 ? -4.078 -13.121 -3.997 1.00 96.75 608 ILE A CA 1
ATOM 4615 C C . ILE A 1 608 ? -4.959 -11.953 -4.425 1.00 96.75 608 ILE A C 1
ATOM 4617 O O . ILE A 1 608 ? -5.984 -11.711 -3.790 1.00 96.75 608 ILE A O 1
ATOM 4621 N N . LEU A 1 609 ? -4.577 -11.261 -5.495 1.00 97.25 609 LEU A N 1
ATOM 4622 C CA . LEU A 1 609 ? -5.376 -10.205 -6.114 1.00 97.25 609 LEU A CA 1
ATOM 4623 C C . LEU A 1 609 ? -5.687 -10.602 -7.555 1.00 97.25 609 LEU A C 1
ATOM 4625 O O . LEU A 1 609 ? -4.771 -10.993 -8.281 1.00 97.25 609 LEU A O 1
ATOM 4629 N N . LYS A 1 610 ? -6.957 -10.508 -7.956 1.00 96.56 610 LYS A N 1
ATOM 4630 C CA . LYS A 1 610 ? -7.377 -10.761 -9.340 1.00 96.56 610 LYS A CA 1
ATOM 4631 C C . LYS A 1 610 ? -8.390 -9.740 -9.817 1.00 96.56 610 LYS A C 1
ATOM 4633 O O . LYS A 1 610 ? -9.319 -9.433 -9.075 1.00 96.56 610 LYS A O 1
ATOM 4638 N N . ASN A 1 611 ? -8.243 -9.264 -11.054 1.00 95.00 611 ASN A N 1
ATOM 4639 C CA . ASN A 1 611 ? -9.209 -8.360 -11.690 1.00 95.00 611 ASN A CA 1
ATOM 4640 C C . ASN A 1 611 ? -9.637 -7.211 -10.756 1.00 95.00 611 ASN A C 1
ATOM 4642 O O . ASN A 1 611 ? -10.813 -7.004 -10.453 1.00 95.00 611 ASN A O 1
ATOM 4646 N N . MET A 1 612 ? -8.643 -6.528 -10.196 1.00 91.88 612 MET A N 1
ATOM 4647 C CA . MET A 1 612 ? -8.845 -5.493 -9.187 1.00 91.88 612 MET A CA 1
ATOM 4648 C C . MET A 1 612 ? -8.226 -4.190 -9.668 1.00 91.88 612 MET A C 1
ATOM 4650 O O . MET A 1 612 ? -7.089 -4.179 -10.133 1.00 91.88 612 MET A O 1
ATOM 4654 N N . ILE A 1 613 ? -8.959 -3.088 -9.546 1.00 89.44 613 ILE A N 1
ATOM 4655 C CA . ILE A 1 613 ? -8.490 -1.757 -9.940 1.00 89.44 613 ILE A CA 1
ATOM 4656 C C . ILE A 1 613 ? -8.265 -0.937 -8.676 1.00 89.44 613 ILE A C 1
ATOM 4658 O O . ILE A 1 613 ? -9.173 -0.779 -7.863 1.00 89.44 613 ILE A O 1
ATOM 4662 N N . LEU A 1 614 ? -7.053 -0.417 -8.518 1.00 87.19 614 LEU A N 1
ATOM 4663 C CA . LEU A 1 614 ? -6.664 0.499 -7.458 1.00 87.19 614 LEU A CA 1
ATOM 4664 C C . LEU A 1 614 ? -6.487 1.901 -8.052 1.00 87.19 614 LEU A C 1
ATOM 4666 O O . LEU A 1 614 ? -5.592 2.120 -8.865 1.00 87.19 614 LEU A O 1
ATOM 4670 N N . GLY A 1 615 ? -7.331 2.851 -7.644 1.00 76.94 615 GLY A N 1
ATOM 4671 C CA . GLY A 1 615 ? -7.246 4.245 -8.090 1.00 76.94 615 GLY A CA 1
ATOM 4672 C C . GLY A 1 615 ? -5.918 4.927 -7.721 1.00 76.94 615 GLY A C 1
ATOM 4673 O O . GLY A 1 615 ? -5.244 4.544 -6.756 1.00 76.94 615 GLY A O 1
ATOM 4674 N N . SER A 1 616 ? -5.544 5.951 -8.495 1.00 69.62 616 SER A N 1
ATOM 4675 C CA . SER A 1 616 ? -4.241 6.632 -8.424 1.00 69.62 616 SER A CA 1
ATOM 4676 C C . SER A 1 616 ? -4.319 8.013 -7.763 1.00 69.62 616 SER A C 1
ATOM 4678 O O . SER A 1 616 ? -4.889 8.934 -8.354 1.00 69.62 616 SER A O 1
ATOM 4680 N N . THR A 1 617 ? -3.736 8.179 -6.569 1.00 57.19 617 THR A N 1
ATOM 4681 C CA . THR A 1 617 ? -3.640 9.499 -5.907 1.00 57.19 617 THR A CA 1
ATOM 4682 C C . THR A 1 617 ? -2.460 9.697 -4.937 1.00 57.19 617 THR A C 1
ATOM 4684 O O . THR A 1 617 ? -2.426 10.725 -4.257 1.00 57.19 617 THR A O 1
ATOM 4687 N N . SER A 1 618 ? -1.478 8.789 -4.821 1.00 60.78 618 SER A N 1
ATOM 4688 C CA . SER A 1 618 ? -0.458 8.912 -3.755 1.00 60.78 618 SER A CA 1
ATOM 4689 C C . SER A 1 618 ? 0.879 8.227 -4.054 1.00 60.78 618 SER A C 1
ATOM 4691 O O . SER A 1 618 ? 0.917 7.158 -4.650 1.00 60.78 618 SER A O 1
ATOM 4693 N N . THR A 1 619 ? 1.991 8.809 -3.585 1.00 69.12 619 THR A N 1
ATOM 4694 C CA . THR A 1 619 ? 3.360 8.290 -3.802 1.00 69.12 619 THR A CA 1
ATOM 4695 C C . THR A 1 619 ? 3.804 7.190 -2.832 1.00 69.12 619 THR A C 1
ATOM 4697 O O . THR A 1 619 ? 4.989 6.871 -2.712 1.00 69.12 619 THR A O 1
ATOM 4700 N N . ILE A 1 620 ? 2.836 6.588 -2.150 1.00 78.19 620 ILE A N 1
ATOM 4701 C CA . ILE A 1 620 ? 2.997 5.429 -1.270 1.00 78.19 620 ILE A CA 1
ATOM 4702 C C . ILE A 1 620 ? 2.954 4.110 -2.064 1.00 78.19 620 ILE A C 1
ATOM 4704 O O . ILE A 1 620 ? 2.552 4.105 -3.229 1.00 78.19 620 ILE A O 1
ATOM 4708 N N . PRO A 1 621 ? 3.324 2.973 -1.452 1.00 87.56 621 PRO A N 1
ATOM 4709 C CA . PRO A 1 621 ? 3.194 1.678 -2.103 1.00 87.56 621 PRO A CA 1
ATOM 4710 C C . PRO A 1 621 ? 1.752 1.258 -2.416 1.00 87.56 621 PRO A C 1
ATOM 4712 O O . PRO A 1 621 ? 0.862 1.394 -1.578 1.00 87.56 621 PRO A O 1
ATOM 4715 N N . SER A 1 622 ? 1.548 0.617 -3.571 1.00 89.81 622 SER A N 1
ATOM 4716 C CA . SER A 1 622 ? 0.289 -0.090 -3.862 1.00 89.81 622 SER A CA 1
ATOM 4717 C C . SER A 1 622 ? 0.128 -1.286 -2.924 1.00 89.81 622 SER A C 1
ATOM 4719 O O . SER A 1 622 ? -0.893 -1.453 -2.260 1.00 89.81 622 SER A O 1
ATOM 4721 N N . ILE A 1 623 ? 1.171 -2.107 -2.822 1.00 93.88 623 ILE A N 1
ATOM 4722 C CA . ILE A 1 623 ? 1.228 -3.243 -1.909 1.00 93.88 623 ILE A CA 1
ATOM 4723 C C . ILE A 1 623 ? 2.445 -3.085 -1.007 1.00 93.88 623 ILE A C 1
ATOM 4725 O O . ILE A 1 623 ? 3.562 -2.915 -1.492 1.00 93.88 623 ILE A O 1
ATOM 4729 N N . TYR A 1 624 ? 2.245 -3.197 0.302 1.00 94.12 624 TYR A N 1
ATOM 4730 C CA . TYR A 1 624 ? 3.318 -3.315 1.275 1.00 94.12 624 TYR A CA 1
ATOM 4731 C C . TYR A 1 624 ? 3.222 -4.662 2.000 1.00 94.12 624 TYR A C 1
ATOM 4733 O O . TYR A 1 624 ? 2.320 -4.895 2.805 1.00 94.12 624 TYR A O 1
ATOM 4741 N N . LEU A 1 625 ? 4.171 -5.547 1.687 1.00 94.00 625 LEU A N 1
ATOM 4742 C CA . LEU A 1 625 ? 4.361 -6.833 2.347 1.00 94.00 625 LEU A CA 1
ATOM 4743 C C . LEU A 1 625 ? 5.435 -6.710 3.418 1.00 94.00 625 LEU A C 1
ATOM 4745 O O . LEU A 1 625 ? 6.606 -6.464 3.130 1.00 94.00 625 LEU A O 1
ATOM 4749 N N . ASP A 1 626 ? 5.033 -6.882 4.662 1.00 89.81 626 ASP A N 1
ATOM 4750 C CA . ASP A 1 626 ? 5.900 -6.678 5.806 1.00 89.81 626 ASP A CA 1
ATOM 4751 C C . ASP A 1 626 ? 6.183 -8.011 6.492 1.00 89.81 626 ASP A C 1
ATOM 4753 O O . ASP A 1 626 ? 5.276 -8.780 6.819 1.00 89.81 626 ASP A O 1
ATOM 4757 N N . ASP A 1 627 ? 7.463 -8.304 6.676 1.00 86.50 627 ASP A N 1
ATOM 4758 C CA . ASP A 1 627 ? 7.926 -9.373 7.544 1.00 86.50 627 ASP A CA 1
ATOM 4759 C C . ASP A 1 627 ? 8.479 -8.740 8.825 1.00 86.50 627 ASP A C 1
ATOM 4761 O O . ASP A 1 627 ? 9.649 -8.340 8.863 1.00 86.50 627 ASP A O 1
ATOM 4765 N N . PRO A 1 628 ? 7.642 -8.585 9.868 1.00 76.31 628 PRO A N 1
ATOM 4766 C CA . PRO A 1 628 ? 8.041 -7.856 11.065 1.00 76.31 628 PRO A CA 1
ATOM 4767 C C . PRO A 1 628 ? 9.096 -8.611 11.888 1.00 76.31 628 PRO A C 1
ATOM 4769 O O . PRO A 1 628 ? 9.740 -8.001 12.739 1.00 76.31 628 PRO A O 1
ATOM 4772 N N . LEU A 1 629 ? 9.292 -9.916 11.643 1.00 72.19 629 LEU A N 1
ATOM 4773 C CA . LEU A 1 629 ? 10.293 -10.749 12.309 1.00 72.19 629 LEU A CA 1
ATOM 4774 C C . LEU A 1 629 ? 11.210 -11.412 11.279 1.00 72.19 629 LEU A C 1
ATOM 4776 O O . LEU A 1 629 ? 10.940 -12.503 10.779 1.00 72.19 629 LEU A O 1
ATOM 4780 N N . LEU A 1 630 ? 12.338 -10.756 11.020 1.00 72.31 630 LEU A N 1
ATOM 4781 C CA . LEU A 1 630 ? 13.408 -11.249 10.157 1.00 72.31 630 LEU A CA 1
ATOM 4782 C C . LEU A 1 630 ? 14.179 -12.372 10.873 1.00 72.31 630 LEU A C 1
ATOM 4784 O O . LEU A 1 630 ? 15.193 -12.125 11.519 1.00 72.31 630 LEU A O 1
ATOM 4788 N N . LEU A 1 631 ? 13.659 -13.599 10.820 1.00 67.69 631 LEU A N 1
ATOM 4789 C CA . LEU A 1 631 ? 14.284 -14.784 11.417 1.00 67.69 631 LEU A CA 1
ATOM 4790 C C . LEU A 1 631 ? 14.629 -15.813 10.333 1.00 67.69 631 LEU A C 1
ATOM 4792 O O . LEU A 1 631 ? 13.797 -16.129 9.483 1.00 67.69 631 LEU A O 1
ATOM 4796 N N . ASP A 1 632 ? 15.820 -16.413 10.411 1.00 62.38 632 ASP A N 1
ATOM 4797 C CA . ASP A 1 632 ? 16.288 -17.416 9.437 1.00 62.38 632 ASP A CA 1
ATOM 4798 C C . ASP A 1 632 ? 15.439 -18.706 9.413 1.00 62.38 632 ASP A C 1
ATOM 4800 O O . ASP A 1 632 ? 15.436 -19.421 8.411 1.00 62.38 632 ASP A O 1
ATOM 4804 N N . TRP A 1 633 ? 14.715 -19.024 10.495 1.00 57.78 633 TRP A N 1
ATOM 4805 C CA . TRP A 1 633 ? 14.023 -20.312 10.682 1.00 57.78 633 TRP A CA 1
ATOM 4806 C C . TRP A 1 633 ? 12.509 -20.292 10.442 1.00 57.78 633 TRP A C 1
ATOM 4808 O O . TRP A 1 633 ? 11.831 -21.252 10.819 1.00 57.78 633 TRP A O 1
ATOM 4818 N N . THR A 1 634 ? 11.922 -19.233 9.872 1.00 58.47 634 THR A N 1
ATOM 4819 C CA . THR A 1 634 ? 10.463 -19.265 9.679 1.00 58.47 634 THR A CA 1
ATOM 4820 C C . THR A 1 634 ? 10.084 -20.276 8.583 1.00 58.47 634 THR A C 1
ATOM 4822 O O . THR A 1 634 ? 10.326 -20.078 7.396 1.00 58.47 634 THR A O 1
ATOM 4825 N N . ASN A 1 635 ? 9.475 -21.397 8.985 1.00 63.53 635 ASN A N 1
ATOM 4826 C CA . ASN A 1 635 ? 8.976 -22.451 8.086 1.00 63.53 635 ASN A CA 1
ATOM 4827 C C . ASN A 1 635 ? 7.683 -22.052 7.336 1.00 63.53 635 ASN A C 1
ATOM 4829 O O . ASN A 1 635 ? 7.028 -22.907 6.742 1.00 63.53 635 ASN A O 1
ATOM 4833 N N . TYR A 1 636 ? 7.289 -20.775 7.366 1.00 81.56 636 TYR A N 1
ATOM 4834 C CA . TYR A 1 636 ? 5.985 -20.302 6.892 1.00 81.56 636 TYR A CA 1
ATOM 4835 C C . TYR A 1 636 ? 6.129 -19.107 5.933 1.00 81.56 636 TYR A C 1
ATOM 4837 O O . TYR A 1 636 ? 5.754 -17.987 6.294 1.00 81.56 636 TYR A O 1
ATOM 4845 N N . PRO A 1 637 ? 6.688 -19.319 4.721 1.00 86.94 637 PRO A N 1
ATOM 4846 C CA . PRO A 1 637 ? 6.778 -18.273 3.706 1.00 86.94 637 PRO A CA 1
ATOM 4847 C C . PRO A 1 637 ? 5.387 -17.784 3.288 1.00 86.94 637 PRO A C 1
ATOM 4849 O O . PRO A 1 637 ? 4.387 -18.480 3.474 1.00 86.94 637 PRO A O 1
ATOM 4852 N N . GLY A 1 638 ? 5.337 -16.579 2.723 1.00 89.44 638 GLY A N 1
ATOM 4853 C CA . GLY A 1 638 ? 4.106 -16.005 2.192 1.00 89.44 638 GLY A CA 1
ATOM 4854 C C . GLY A 1 638 ? 4.022 -16.119 0.674 1.00 89.44 638 GLY A C 1
ATOM 4855 O O . GLY A 1 638 ? 4.979 -15.775 -0.017 1.00 89.44 638 GLY A O 1
ATOM 4856 N N . ASP A 1 639 ? 2.873 -16.547 0.155 1.00 92.81 639 ASP A N 1
ATOM 4857 C CA . ASP A 1 639 ? 2.624 -16.658 -1.285 1.00 92.81 639 ASP A CA 1
ATOM 4858 C C . ASP A 1 639 ? 1.923 -15.411 -1.841 1.00 92.81 639 ASP A C 1
ATOM 4860 O O . ASP A 1 639 ? 0.868 -14.998 -1.362 1.00 92.81 639 ASP A O 1
ATOM 4864 N N . VAL A 1 640 ? 2.469 -14.834 -2.906 1.00 95.88 640 VAL A N 1
ATOM 4865 C CA . VAL A 1 640 ? 1.942 -13.637 -3.572 1.00 95.88 640 VAL A CA 1
ATOM 4866 C C . VAL A 1 640 ? 1.569 -13.978 -5.008 1.00 95.88 640 VAL A C 1
ATOM 4868 O O . VAL A 1 640 ? 2.391 -14.503 -5.762 1.00 95.88 640 VAL A O 1
ATOM 4871 N N . ARG A 1 641 ? 0.324 -13.687 -5.393 1.00 96.50 641 ARG A N 1
ATOM 4872 C CA . ARG A 1 641 ? -0.169 -13.825 -6.770 1.00 96.50 641 ARG A CA 1
ATOM 4873 C C . ARG A 1 641 ? -1.057 -12.642 -7.114 1.00 96.50 641 ARG A C 1
ATOM 4875 O O . ARG A 1 641 ? -2.135 -12.498 -6.545 1.00 96.50 641 ARG A O 1
ATOM 4882 N N . ILE A 1 642 ? -0.594 -11.796 -8.020 1.00 96.38 642 ILE A N 1
ATOM 4883 C CA . ILE A 1 642 ? -1.331 -10.615 -8.473 1.00 96.38 642 ILE A CA 1
ATOM 4884 C C . ILE A 1 642 ? -1.458 -10.723 -9.985 1.00 96.38 642 ILE A C 1
ATOM 4886 O O . ILE A 1 642 ? -0.441 -10.786 -10.673 1.00 96.38 642 ILE A O 1
ATOM 4890 N N . GLU A 1 643 ? -2.694 -10.798 -10.466 1.00 94.94 643 GLU A N 1
ATOM 4891 C CA . GLU A 1 643 ? -3.040 -11.091 -11.859 1.00 94.94 643 GLU A CA 1
ATOM 4892 C C . GLU A 1 643 ? -4.116 -10.106 -12.331 1.00 94.94 643 GLU A C 1
ATOM 4894 O O . GLU A 1 643 ? -5.110 -9.885 -11.637 1.00 94.94 643 GLU A O 1
ATOM 4899 N N . ASP A 1 644 ? -3.925 -9.521 -13.515 1.00 91.38 644 ASP A N 1
ATOM 4900 C CA . ASP A 1 644 ? -4.897 -8.619 -14.151 1.00 91.38 644 ASP A CA 1
ATOM 4901 C C . ASP A 1 644 ? -5.381 -7.471 -13.239 1.00 91.38 644 ASP A C 1
ATOM 4903 O O . ASP A 1 644 ? -6.558 -7.108 -13.221 1.00 91.38 644 ASP A O 1
ATOM 4907 N N . CYS A 1 645 ? -4.475 -6.894 -12.444 1.00 92.31 645 CYS A N 1
ATOM 4908 C CA . CYS A 1 645 ? -4.782 -5.768 -11.564 1.00 92.31 645 CYS A CA 1
ATOM 4909 C C . CYS A 1 645 ? -4.324 -4.429 -12.158 1.00 92.31 645 CYS A C 1
ATOM 4911 O O . CYS A 1 645 ? -3.191 -4.291 -12.615 1.00 92.31 645 CYS A O 1
ATOM 4913 N N . GLY A 1 646 ? -5.180 -3.408 -12.078 1.00 89.62 646 GLY A N 1
ATOM 4914 C CA . GLY A 1 646 ? -4.813 -2.022 -12.362 1.00 89.62 646 GLY A CA 1
ATOM 4915 C C . GLY A 1 646 ? -4.146 -1.395 -11.141 1.00 89.62 646 GLY A C 1
ATOM 4916 O O . GLY A 1 646 ? -4.846 -0.945 -10.238 1.00 89.62 646 GLY A O 1
ATOM 4917 N N . LEU A 1 647 ? -2.811 -1.398 -11.092 1.00 88.56 647 LEU A N 1
ATOM 4918 C CA . LEU A 1 647 ? -2.030 -0.835 -9.983 1.00 88.56 647 LEU A CA 1
ATOM 4919 C C . LEU A 1 647 ? -1.618 0.618 -10.294 1.00 88.56 647 LEU A C 1
ATOM 4921 O O . LEU A 1 647 ? -1.242 0.910 -11.434 1.00 88.56 647 LEU A O 1
ATOM 4925 N N . PRO A 1 648 ? -1.666 1.547 -9.327 1.00 82.12 648 PRO A N 1
ATOM 4926 C CA . PRO A 1 648 ? -1.322 2.944 -9.561 1.00 82.12 648 PRO A CA 1
ATOM 4927 C C . PRO A 1 648 ? 0.179 3.137 -9.811 1.00 82.12 648 PRO A C 1
ATOM 4929 O O . PRO A 1 648 ? 1.017 2.343 -9.393 1.00 82.12 648 PRO A O 1
ATOM 4932 N N . SER A 1 649 ? 0.514 4.234 -10.488 1.00 74.62 649 SER A N 1
ATOM 4933 C CA . SER A 1 649 ? 1.876 4.596 -10.911 1.00 74.62 649 SER A CA 1
ATOM 4934 C C . SER A 1 649 ? 2.579 5.600 -9.999 1.00 74.62 649 SER A C 1
ATOM 4936 O O . SER A 1 649 ? 3.733 5.975 -10.211 1.00 74.62 649 SER A O 1
ATOM 4938 N N . ASP A 1 650 ? 1.844 6.115 -9.021 1.00 73.19 650 ASP A N 1
ATOM 4939 C CA . ASP A 1 650 ? 2.236 7.287 -8.250 1.00 73.19 650 ASP A CA 1
ATOM 4940 C C . ASP A 1 650 ? 3.309 6.983 -7.208 1.00 73.19 650 ASP A C 1
ATOM 4942 O O . ASP A 1 650 ? 4.082 7.872 -6.861 1.00 73.19 650 ASP A O 1
ATOM 4946 N N . GLY A 1 651 ? 3.422 5.741 -6.756 1.00 79.00 651 GLY A N 1
ATOM 4947 C CA . GLY A 1 651 ? 4.439 5.274 -5.823 1.00 79.00 651 GLY A CA 1
ATOM 4948 C C . GLY A 1 651 ? 4.892 3.866 -6.182 1.00 79.00 651 GLY A C 1
ATOM 4949 O O . GLY A 1 651 ? 4.580 3.385 -7.275 1.00 79.00 651 GLY A O 1
ATOM 4950 N N . PRO A 1 652 ? 5.651 3.200 -5.301 1.00 87.50 652 PRO A N 1
ATOM 4951 C CA . PRO A 1 652 ? 6.133 1.877 -5.617 1.00 87.50 652 PRO A CA 1
ATOM 4952 C C . PRO A 1 652 ? 5.006 0.863 -5.780 1.00 87.50 652 PRO A C 1
ATOM 4954 O O . PRO A 1 652 ? 4.015 0.886 -5.052 1.00 87.50 652 PRO A O 1
ATOM 4957 N N . VAL A 1 653 ? 5.142 -0.068 -6.721 1.00 91.25 653 VAL A N 1
ATOM 4958 C CA . VAL A 1 653 ? 4.120 -1.114 -6.872 1.00 91.25 653 VAL A CA 1
ATOM 4959 C C . VAL A 1 653 ? 4.178 -2.060 -5.675 1.00 91.25 653 VAL A C 1
ATOM 4961 O O . VAL A 1 653 ? 3.171 -2.288 -5.003 1.00 91.25 653 VAL A O 1
ATOM 4964 N N . LEU A 1 654 ? 5.376 -2.551 -5.360 1.00 93.50 654 LEU A N 1
ATOM 4965 C CA . LEU A 1 654 ? 5.632 -3.381 -4.191 1.00 93.50 654 LEU A CA 1
ATOM 4966 C C . LEU A 1 654 ? 6.647 -2.701 -3.277 1.00 93.50 654 LEU A C 1
ATOM 4968 O O . LEU A 1 654 ? 7.783 -2.461 -3.670 1.00 93.50 654 LEU A O 1
ATOM 4972 N N . LYS A 1 655 ? 6.277 -2.499 -2.018 1.00 92.44 655 LYS A N 1
ATOM 4973 C CA . LYS A 1 655 ? 7.226 -2.334 -0.922 1.00 92.44 655 LYS A CA 1
ATOM 4974 C C . LYS A 1 655 ? 7.298 -3.632 -0.136 1.00 92.44 655 LYS A C 1
ATOM 4976 O O . LYS A 1 655 ? 6.271 -4.252 0.134 1.00 92.44 655 LYS A O 1
ATOM 4981 N N . ILE A 1 656 ? 8.499 -4.066 0.216 1.00 91.88 656 ILE A N 1
ATOM 4982 C CA . ILE A 1 656 ? 8.683 -5.372 0.843 1.00 91.88 656 ILE A CA 1
ATOM 4983 C C . ILE A 1 656 ? 9.805 -5.356 1.874 1.00 91.88 656 ILE A C 1
ATOM 4985 O O . ILE A 1 656 ? 10.888 -4.832 1.621 1.00 91.88 656 ILE A O 1
ATOM 4989 N N . ARG A 1 657 ? 9.543 -5.940 3.045 1.00 88.44 657 ARG A N 1
ATOM 4990 C CA . ARG A 1 657 ? 10.545 -6.202 4.083 1.00 88.44 657 ARG A CA 1
ATOM 4991 C C . ARG A 1 657 ? 10.753 -7.709 4.204 1.00 88.44 657 ARG A C 1
ATOM 4993 O O . ARG A 1 657 ? 9.783 -8.446 4.346 1.00 88.44 657 ARG A O 1
ATOM 5000 N N . GLY A 1 658 ? 12.012 -8.145 4.181 1.00 84.56 658 GLY A N 1
ATOM 5001 C CA . GLY A 1 658 ? 12.387 -9.553 4.320 1.00 84.56 658 GLY A CA 1
ATOM 5002 C C . GLY A 1 658 ? 12.216 -10.392 3.048 1.00 84.56 658 GLY A C 1
ATOM 5003 O O . GLY A 1 658 ? 11.536 -10.018 2.094 1.00 84.56 658 GLY A O 1
ATOM 5004 N N . LYS A 1 659 ? 12.862 -11.562 3.041 1.00 85.19 659 LYS A N 1
ATOM 5005 C CA . LYS A 1 659 ? 12.954 -12.464 1.878 1.00 85.19 659 LYS A CA 1
ATOM 5006 C C . LYS A 1 659 ? 11.807 -13.477 1.761 1.00 85.19 659 LYS A C 1
ATOM 5008 O O . LYS A 1 659 ? 11.738 -14.205 0.772 1.00 85.19 659 LYS A O 1
ATOM 5013 N N . ASP A 1 660 ? 10.970 -13.620 2.788 1.00 87.88 660 ASP A N 1
ATOM 5014 C CA . ASP A 1 660 ? 10.105 -14.801 2.937 1.00 87.88 660 ASP A CA 1
ATOM 5015 C C . ASP A 1 660 ? 8.836 -14.770 2.077 1.00 87.88 660 ASP A C 1
ATOM 5017 O O . ASP A 1 660 ? 8.228 -15.818 1.854 1.00 87.88 660 ASP A O 1
ATOM 5021 N N . TRP A 1 661 ? 8.463 -13.606 1.546 1.00 90.75 661 TRP A N 1
ATOM 5022 C CA . TRP A 1 661 ? 7.414 -13.495 0.535 1.00 90.75 661 TRP A CA 1
ATOM 5023 C C . TRP A 1 661 ? 7.929 -13.951 -0.835 1.00 90.75 661 TRP A C 1
ATOM 5025 O O . TRP A 1 661 ? 9.036 -13.598 -1.248 1.00 90.75 661 TRP A O 1
ATOM 5035 N N . ARG A 1 662 ? 7.125 -14.744 -1.549 1.00 91.75 662 ARG A N 1
ATOM 5036 C CA . ARG A 1 662 ? 7.480 -15.375 -2.829 1.00 91.75 662 ARG A CA 1
ATOM 5037 C C . ARG A 1 662 ? 6.313 -15.312 -3.802 1.00 91.75 662 ARG A C 1
ATOM 5039 O O . ARG A 1 662 ? 5.163 -15.259 -3.386 1.00 91.75 662 ARG A O 1
ATOM 5046 N N . GLY A 1 663 ? 6.605 -15.376 -5.095 1.00 94.12 663 GLY A N 1
ATOM 5047 C CA . GLY A 1 663 ? 5.585 -15.450 -6.142 1.00 94.12 663 GLY A CA 1
ATOM 5048 C C . GLY A 1 663 ? 5.667 -14.300 -7.136 1.00 94.12 663 GLY A C 1
ATOM 5049 O O . GLY A 1 663 ? 6.715 -13.664 -7.259 1.00 94.12 663 GLY A O 1
ATOM 5050 N N . THR A 1 664 ? 4.587 -14.078 -7.880 1.00 95.25 664 THR A N 1
ATOM 5051 C CA . THR A 1 664 ? 4.575 -13.195 -9.050 1.00 95.25 664 THR A CA 1
ATOM 5052 C C . THR A 1 664 ? 3.567 -12.068 -8.915 1.00 95.25 664 THR A C 1
ATOM 5054 O O . THR A 1 664 ? 2.461 -12.254 -8.404 1.00 95.25 664 THR A O 1
ATOM 5057 N N . ILE A 1 665 ? 3.959 -10.901 -9.413 1.00 95.88 665 ILE A N 1
ATOM 5058 C CA . ILE A 1 665 ? 3.119 -9.712 -9.477 1.00 95.88 665 ILE A CA 1
ATOM 5059 C C . ILE A 1 665 ? 3.085 -9.238 -10.919 1.00 95.88 665 ILE A C 1
ATOM 5061 O O . ILE A 1 665 ? 4.111 -8.803 -11.443 1.00 95.88 665 ILE A O 1
ATOM 5065 N N . ASP A 1 666 ? 1.921 -9.321 -11.546 1.00 94.62 666 ASP A N 1
ATOM 5066 C CA . ASP A 1 666 ? 1.713 -8.751 -12.865 1.00 94.62 666 ASP A CA 1
ATOM 5067 C C . ASP A 1 666 ? 1.644 -7.229 -12.748 1.00 94.62 666 ASP A C 1
ATOM 5069 O O . ASP A 1 666 ? 0.857 -6.678 -11.978 1.00 94.62 666 ASP A O 1
ATOM 5073 N N . VAL A 1 667 ? 2.519 -6.553 -13.486 1.00 93.00 667 VAL A N 1
ATOM 5074 C CA . VAL A 1 667 ? 2.645 -5.098 -13.476 1.00 93.00 667 VAL A CA 1
ATOM 5075 C C . VAL A 1 667 ? 2.552 -4.601 -14.908 1.00 93.00 667 VAL A C 1
ATOM 5077 O O . VAL A 1 667 ? 3.230 -5.110 -15.803 1.00 93.00 667 VAL A O 1
ATOM 5080 N N . ALA A 1 668 ? 1.693 -3.612 -15.118 1.00 88.62 668 ALA A N 1
ATOM 5081 C CA . ALA A 1 668 ? 1.592 -2.911 -16.383 1.00 88.62 668 ALA A CA 1
ATOM 5082 C C . ALA A 1 668 ? 2.583 -1.737 -16.417 1.00 88.62 668 ALA A C 1
ATOM 5084 O O . ALA A 1 668 ? 2.910 -1.129 -15.397 1.00 88.62 668 ALA A O 1
ATOM 5085 N N . ARG A 1 669 ? 3.044 -1.382 -17.614 1.00 86.00 669 ARG A N 1
ATOM 5086 C CA . ARG A 1 669 ? 3.952 -0.274 -17.910 1.00 86.00 669 ARG A CA 1
ATOM 5087 C C . ARG A 1 669 ? 3.496 1.037 -17.292 1.00 86.00 669 ARG A C 1
ATOM 5089 O O . ARG A 1 669 ? 4.345 1.813 -16.859 1.00 86.00 669 ARG A O 1
ATOM 5096 N N . ASN A 1 670 ? 2.191 1.310 -17.270 1.00 80.50 670 ASN A N 1
ATOM 5097 C CA . ASN A 1 670 ? 1.672 2.541 -16.679 1.00 80.50 670 ASN A CA 1
ATOM 5098 C C . ASN A 1 670 ? 2.024 2.644 -15.188 1.00 80.50 670 ASN A C 1
ATOM 5100 O O . ASN A 1 670 ? 2.347 3.740 -14.754 1.00 80.50 670 ASN A O 1
ATOM 5104 N N . SER A 1 671 ? 2.073 1.535 -14.445 1.00 84.25 671 SER A N 1
ATOM 5105 C CA . SER A 1 671 ? 2.431 1.490 -13.019 1.00 84.25 671 SER A CA 1
ATOM 5106 C C . SER A 1 671 ? 3.930 1.672 -12.740 1.00 84.25 671 SER A C 1
ATOM 5108 O O . SER A 1 671 ? 4.329 1.840 -11.592 1.00 84.25 671 SER A O 1
ATOM 5110 N N . CYS A 1 672 ? 4.786 1.656 -13.764 1.00 86.00 672 CYS A N 1
ATOM 5111 C CA . CYS A 1 672 ? 6.241 1.637 -13.599 1.00 86.00 672 CYS A CA 1
ATOM 5112 C C . CYS A 1 672 ? 6.870 3.035 -13.495 1.00 86.00 672 CYS A C 1
ATOM 5114 O O . CYS A 1 672 ? 8.046 3.181 -13.791 1.00 86.00 672 CYS A O 1
ATOM 5116 N N . PHE A 1 673 ? 6.133 4.088 -13.135 1.00 79.56 673 PHE A N 1
ATOM 5117 C CA . PHE A 1 673 ? 6.702 5.442 -13.113 1.00 79.56 673 PHE A CA 1
ATOM 5118 C C . PHE A 1 673 ? 7.629 5.696 -11.915 1.00 79.56 673 PHE A C 1
ATOM 5120 O O . PHE A 1 673 ? 8.534 6.513 -12.031 1.00 79.56 673 PHE A O 1
ATOM 5127 N N . ASP A 1 674 ? 7.432 5.011 -10.782 1.00 80.88 674 ASP A N 1
ATOM 5128 C CA . ASP A 1 674 ? 8.348 5.022 -9.631 1.00 80.88 674 ASP A CA 1
ATOM 5129 C C . ASP A 1 674 ? 9.176 3.723 -9.545 1.00 80.88 674 ASP A C 1
ATOM 5131 O O . ASP A 1 674 ? 9.287 2.969 -10.512 1.00 80.88 674 ASP A O 1
ATOM 5135 N N . ASP A 1 675 ? 9.796 3.456 -8.397 1.00 87.12 675 ASP A N 1
ATOM 5136 C CA . ASP A 1 675 ? 10.339 2.138 -8.073 1.00 87.12 675 ASP A CA 1
ATOM 5137 C C . ASP A 1 675 ? 9.271 1.065 -8.250 1.00 87.12 675 ASP A C 1
ATOM 5139 O O . ASP A 1 675 ? 8.301 1.023 -7.511 1.00 87.12 675 ASP A O 1
ATOM 5143 N N . VAL A 1 676 ? 9.448 0.136 -9.181 1.00 92.19 676 VAL A N 1
ATOM 5144 C CA . VAL A 1 676 ? 8.529 -0.999 -9.303 1.00 92.19 676 VAL A CA 1
ATOM 5145 C C . VAL A 1 676 ? 8.569 -1.832 -8.013 1.00 92.19 676 VAL A C 1
ATOM 5147 O O . VAL A 1 676 ? 7.537 -2.301 -7.534 1.00 92.19 676 VAL A O 1
ATOM 5150 N N . VAL A 1 677 ? 9.756 -1.970 -7.416 1.00 92.75 677 VAL A N 1
ATOM 5151 C CA . VAL A 1 677 ? 9.959 -2.640 -6.129 1.00 92.75 677 VAL A CA 1
ATOM 5152 C C . VAL A 1 677 ? 10.856 -1.793 -5.224 1.00 92.75 677 VAL A C 1
ATOM 5154 O O . VAL A 1 677 ? 11.967 -1.435 -5.605 1.00 92.75 677 VAL A O 1
ATOM 5157 N N . GLU A 1 678 ? 10.401 -1.527 -4.001 1.00 89.75 678 GLU A N 1
ATOM 5158 C CA . GLU A 1 678 ? 11.193 -0.966 -2.905 1.00 89.75 678 GLU A CA 1
ATOM 5159 C C . GLU A 1 678 ? 11.469 -2.060 -1.867 1.00 89.75 678 GLU A C 1
ATOM 5161 O O . GLU A 1 678 ? 10.560 -2.524 -1.171 1.00 89.75 678 GLU A O 1
ATOM 5166 N N . VAL A 1 679 ? 12.737 -2.445 -1.724 1.00 89.12 679 VAL A N 1
ATOM 5167 C CA . VAL A 1 679 ? 13.176 -3.339 -0.646 1.00 89.12 679 VAL A CA 1
ATOM 5168 C C . VAL A 1 679 ? 13.497 -2.496 0.584 1.00 89.12 679 VAL A C 1
ATOM 5170 O O . VAL A 1 679 ? 14.358 -1.618 0.546 1.00 89.12 679 VAL A O 1
ATOM 5173 N N . VAL A 1 680 ? 12.790 -2.748 1.683 1.00 85.31 680 VAL A N 1
ATOM 5174 C CA . VAL A 1 680 ? 13.069 -2.113 2.973 1.00 85.31 680 VAL A CA 1
ATOM 5175 C C . VAL A 1 680 ? 14.395 -2.661 3.502 1.00 85.31 680 VAL A C 1
ATOM 5177 O O . VAL A 1 680 ? 14.533 -3.886 3.562 1.00 85.31 680 VAL A O 1
ATOM 5180 N N . PRO A 1 681 ? 15.347 -1.801 3.921 1.00 80.31 681 PRO A N 1
ATOM 5181 C CA . PRO A 1 681 ? 16.592 -2.250 4.530 1.00 80.31 681 PRO A CA 1
ATOM 5182 C C . PRO A 1 681 ? 16.328 -3.256 5.649 1.00 80.31 681 PRO A C 1
ATOM 5184 O O . PRO A 1 681 ? 15.557 -3.002 6.575 1.00 80.31 681 PRO A O 1
ATOM 5187 N N . SER A 1 682 ? 16.947 -4.422 5.532 1.00 72.94 682 SER A N 1
ATOM 5188 C CA . SER A 1 682 ? 16.755 -5.559 6.423 1.00 72.94 682 SER A CA 1
ATOM 5189 C C . SER A 1 682 ? 18.070 -6.339 6.511 1.00 72.94 682 SER A C 1
ATOM 5191 O O . SER A 1 682 ? 19.031 -6.002 5.821 1.00 72.94 682 SER A O 1
ATOM 5193 N N . MET A 1 683 ? 18.142 -7.393 7.329 1.00 76.81 683 MET A N 1
ATOM 5194 C CA . MET A 1 683 ? 19.314 -8.287 7.321 1.00 76.81 683 MET A CA 1
ATOM 5195 C C . MET A 1 683 ? 19.517 -9.014 5.976 1.00 76.81 683 MET A C 1
ATOM 5197 O O . MET A 1 683 ? 20.582 -9.576 5.741 1.00 76.81 683 MET A O 1
ATOM 5201 N N . TYR A 1 684 ? 18.505 -8.991 5.103 1.00 79.69 684 TYR A N 1
ATOM 5202 C CA . TYR A 1 684 ? 18.573 -9.457 3.723 1.00 79.69 684 TYR A CA 1
ATOM 5203 C C . TYR A 1 684 ? 18.397 -8.274 2.767 1.00 79.69 684 TYR A C 1
ATOM 5205 O O . TYR A 1 684 ? 17.500 -7.444 2.939 1.00 79.69 684 TYR A O 1
ATOM 5213 N N . ASP A 1 685 ? 19.235 -8.228 1.741 1.00 74.62 685 ASP A N 1
ATOM 5214 C CA . ASP A 1 685 ? 19.235 -7.235 0.663 1.00 74.62 685 ASP A CA 1
ATOM 5215 C C . ASP A 1 685 ? 18.546 -7.742 -0.618 1.00 74.62 685 ASP A C 1
ATOM 5217 O O . ASP A 1 685 ? 18.527 -7.049 -1.634 1.00 74.62 685 ASP A O 1
ATOM 5221 N N . TYR A 1 686 ? 17.948 -8.935 -0.565 1.00 84.06 686 TYR A N 1
ATOM 5222 C CA . TYR A 1 686 ? 17.241 -9.577 -1.670 1.00 84.06 686 TYR A CA 1
ATOM 5223 C C . TYR A 1 686 ? 15.844 -10.052 -1.256 1.00 84.06 686 TYR A C 1
ATOM 5225 O O . TYR A 1 686 ? 15.538 -10.239 -0.075 1.00 84.06 686 TYR A O 1
ATOM 5233 N N . ILE A 1 687 ? 15.003 -10.304 -2.260 1.00 89.69 687 ILE A N 1
ATOM 5234 C CA . ILE A 1 687 ? 13.634 -10.809 -2.100 1.00 89.69 687 ILE A CA 1
ATOM 5235 C C . ILE A 1 687 ? 13.362 -11.956 -3.076 1.00 89.69 687 ILE A C 1
ATOM 5237 O O . ILE A 1 687 ? 14.026 -12.082 -4.105 1.00 89.69 687 ILE A O 1
ATOM 5241 N N . ASN A 1 688 ? 12.348 -12.769 -2.776 1.00 91.31 688 ASN A N 1
ATOM 5242 C CA . ASN A 1 688 ? 11.953 -13.921 -3.594 1.00 91.31 688 ASN A CA 1
ATOM 5243 C C . ASN A 1 688 ? 10.678 -13.684 -4.427 1.00 91.31 688 ASN A C 1
ATOM 5245 O O . ASN A 1 688 ? 10.201 -14.598 -5.107 1.00 91.31 688 ASN A O 1
ATOM 5249 N N . THR A 1 689 ? 10.104 -12.481 -4.382 1.00 92.94 689 THR A N 1
ATOM 5250 C CA . THR A 1 689 ? 9.021 -12.071 -5.281 1.00 92.94 689 THR A CA 1
ATOM 5251 C C . THR A 1 689 ? 9.583 -11.595 -6.621 1.00 92.94 689 THR A C 1
ATOM 5253 O O . THR A 1 689 ? 10.691 -11.058 -6.710 1.00 92.94 689 THR A O 1
ATOM 5256 N N . LYS A 1 690 ? 8.810 -11.803 -7.689 1.00 93.94 690 LYS A N 1
ATOM 5257 C CA . LYS A 1 690 ? 9.128 -11.338 -9.040 1.00 93.94 690 LYS A CA 1
ATOM 5258 C C . LYS A 1 690 ? 7.993 -10.494 -9.588 1.00 93.94 690 LYS A C 1
ATOM 5260 O O . LYS A 1 690 ? 6.832 -10.870 -9.473 1.00 93.94 690 LYS A O 1
ATOM 5265 N N . THR A 1 691 ? 8.326 -9.390 -10.240 1.00 95.69 691 THR A N 1
ATOM 5266 C CA . THR A 1 691 ? 7.350 -8.669 -11.062 1.00 95.69 691 THR A CA 1
ATOM 5267 C C . THR A 1 691 ? 7.454 -9.119 -12.510 1.00 95.69 691 THR A C 1
ATOM 5269 O O . THR A 1 691 ? 8.553 -9.339 -13.032 1.00 95.69 691 THR A O 1
ATOM 5272 N N . VAL A 1 692 ? 6.302 -9.277 -13.145 1.00 95.06 692 VAL A N 1
ATOM 5273 C CA . VAL A 1 692 ? 6.170 -9.764 -14.510 1.00 95.06 692 VAL A CA 1
ATOM 5274 C C . VAL A 1 692 ? 5.425 -8.722 -15.329 1.00 95.06 692 VAL A C 1
ATOM 5276 O O . VAL A 1 692 ? 4.338 -8.293 -14.961 1.00 95.06 692 VAL A O 1
ATOM 5279 N N . HIS A 1 693 ? 6.012 -8.329 -16.454 1.00 94.62 693 HIS A N 1
ATOM 5280 C CA . HIS A 1 693 ? 5.500 -7.258 -17.306 1.00 94.62 693 HIS A CA 1
ATOM 5281 C C . HIS A 1 693 ? 5.241 -7.831 -18.694 1.00 94.62 693 HIS A C 1
ATOM 5283 O O . HIS A 1 693 ? 6.131 -8.472 -19.247 1.00 94.62 693 HIS A O 1
ATOM 5289 N N . ARG A 1 694 ? 4.042 -7.645 -19.253 1.00 90.38 694 ARG A N 1
ATOM 5290 C CA . ARG A 1 694 ? 3.634 -8.264 -20.540 1.00 90.38 694 ARG A CA 1
ATOM 5291 C C . ARG A 1 694 ? 3.226 -7.260 -21.617 1.00 90.38 694 ARG A C 1
ATOM 5293 O O . ARG A 1 694 ? 2.935 -7.644 -22.747 1.00 90.38 694 ARG A O 1
ATOM 5300 N N . ASP A 1 695 ? 3.191 -5.980 -21.280 1.00 86.44 695 ASP A N 1
ATOM 5301 C CA . ASP A 1 695 ? 2.724 -4.893 -22.140 1.00 86.44 695 ASP A CA 1
ATOM 5302 C C . ASP A 1 695 ? 3.865 -4.066 -22.756 1.00 86.44 695 ASP A C 1
ATOM 5304 O O . ASP A 1 695 ? 3.632 -3.115 -23.506 1.00 86.44 695 ASP A O 1
ATOM 5308 N N . PHE A 1 696 ? 5.114 -4.463 -22.509 1.00 89.25 696 PHE A N 1
ATOM 5309 C CA . PHE A 1 696 ? 6.284 -3.841 -23.109 1.00 89.25 696 PHE A CA 1
ATOM 5310 C C . PHE A 1 696 ? 6.601 -4.406 -24.500 1.00 89.25 696 PHE A C 1
ATOM 5312 O O . PHE A 1 696 ? 6.480 -5.600 -24.785 1.00 89.25 696 PHE A O 1
ATOM 5319 N N . TYR A 1 697 ? 7.084 -3.517 -25.369 1.00 87.88 697 TYR A N 1
ATOM 5320 C CA . TYR A 1 697 ? 7.574 -3.846 -26.713 1.00 87.88 697 TYR A CA 1
ATOM 5321 C C . TYR A 1 697 ? 9.111 -3.928 -26.787 1.00 87.88 697 TYR A C 1
ATOM 5323 O O . TYR A 1 697 ? 9.665 -4.394 -27.778 1.00 87.88 697 TYR A O 1
ATOM 5331 N N . SER A 1 698 ? 9.808 -3.471 -25.744 1.00 88.12 698 SER A N 1
ATOM 5332 C CA . SER A 1 698 ? 11.269 -3.465 -25.595 1.00 88.12 698 SER A CA 1
ATOM 5333 C C . SER A 1 698 ? 11.617 -3.350 -24.106 1.00 88.12 698 SER A C 1
ATOM 5335 O O . SER A 1 698 ? 10.720 -3.337 -23.265 1.00 88.12 698 SER A O 1
ATOM 5337 N N . THR A 1 699 ? 12.900 -3.236 -23.763 1.00 88.88 699 THR A N 1
ATOM 5338 C CA . THR A 1 699 ? 13.321 -2.880 -22.403 1.00 88.88 699 THR A CA 1
ATOM 5339 C C . THR A 1 699 ? 12.613 -1.605 -21.916 1.00 88.88 699 THR A C 1
ATOM 5341 O O . THR A 1 699 ? 12.398 -0.693 -22.726 1.00 88.88 699 THR A O 1
ATOM 5344 N N . PRO A 1 700 ? 12.254 -1.518 -20.625 1.00 89.50 700 PRO A N 1
ATOM 5345 C CA . PRO A 1 700 ? 11.615 -0.340 -20.054 1.00 89.50 700 PRO A CA 1
ATOM 5346 C C . PRO A 1 700 ? 12.409 0.956 -20.247 1.00 89.50 700 PRO A C 1
ATOM 5348 O O . PRO A 1 700 ? 13.634 0.938 -20.312 1.00 89.50 700 PRO A O 1
ATOM 5351 N N . ASN A 1 701 ? 11.691 2.079 -20.326 1.00 83.69 701 ASN A N 1
ATOM 5352 C CA . ASN A 1 701 ? 12.241 3.435 -20.456 1.00 83.69 701 ASN A CA 1
ATOM 5353 C C . ASN A 1 701 ? 11.878 4.348 -19.268 1.00 83.69 701 ASN A C 1
ATOM 5355 O O . ASN A 1 701 ? 12.094 5.553 -19.316 1.00 83.69 701 ASN A O 1
ATOM 5359 N N . LEU A 1 702 ? 11.261 3.779 -18.234 1.00 84.62 702 LEU A N 1
ATOM 5360 C CA . LEU A 1 702 ? 10.803 4.457 -17.028 1.00 84.62 702 LEU A CA 1
ATOM 5361 C C . LEU A 1 702 ? 10.878 3.492 -15.834 1.00 84.62 702 LEU A C 1
ATOM 5363 O O . LEU A 1 702 ? 10.978 2.275 -16.022 1.00 84.62 702 LEU A O 1
ATOM 5367 N N . GLY A 1 703 ? 10.867 4.048 -14.625 1.00 86.50 703 GLY A N 1
ATOM 5368 C CA . GLY A 1 703 ? 10.801 3.292 -13.376 1.00 86.50 703 GLY A CA 1
ATOM 5369 C C . GLY A 1 703 ? 12.124 2.960 -12.710 1.00 86.50 703 GLY A C 1
ATOM 5370 O O . GLY A 1 703 ? 13.202 3.039 -13.304 1.00 86.50 703 GLY A O 1
ATOM 5371 N N . GLY A 1 704 ? 12.022 2.592 -11.435 1.00 89.69 704 GLY A N 1
ATOM 5372 C CA . GLY A 1 704 ? 13.108 2.023 -10.640 1.00 89.69 704 GLY A CA 1
ATOM 5373 C C . GLY A 1 704 ? 13.030 0.501 -10.604 1.00 89.69 704 GLY A C 1
ATOM 5374 O O . GLY A 1 704 ? 11.962 -0.074 -10.396 1.00 89.69 704 GLY A O 1
ATOM 5375 N N . TRP A 1 705 ? 14.166 -0.153 -10.810 1.00 92.62 705 TRP A N 1
ATOM 5376 C CA . TRP A 1 705 ? 14.259 -1.594 -10.992 1.00 92.62 705 TRP A CA 1
ATOM 5377 C C . TRP A 1 705 ? 15.290 -2.177 -10.031 1.00 92.62 705 TRP A C 1
ATOM 5379 O O . TRP A 1 705 ? 16.369 -1.623 -9.818 1.00 92.62 705 TRP A O 1
ATOM 5389 N N . THR A 1 706 ? 14.954 -3.327 -9.464 1.00 92.88 706 THR A N 1
ATOM 5390 C CA . THR A 1 706 ? 15.795 -4.101 -8.550 1.00 92.88 706 THR A CA 1
ATOM 5391 C C . THR A 1 706 ? 16.470 -5.245 -9.297 1.00 92.88 706 THR A C 1
ATOM 5393 O O . THR A 1 706 ? 16.015 -5.685 -10.350 1.00 92.88 706 THR A O 1
ATOM 5396 N N . LYS A 1 707 ? 17.620 -5.702 -8.817 1.00 92.50 707 LYS A N 1
ATOM 5397 C CA . LYS A 1 707 ? 18.366 -6.766 -9.489 1.00 92.50 707 LYS A CA 1
ATOM 5398 C C . LYS A 1 707 ? 17.637 -8.107 -9.316 1.00 92.50 707 LYS A C 1
ATOM 5400 O O . LYS A 1 707 ? 17.163 -8.397 -8.231 1.00 92.50 707 LYS A O 1
ATOM 5405 N N . ASP A 1 708 ? 17.551 -8.916 -10.372 1.00 90.94 708 ASP A N 1
ATOM 5406 C CA . ASP A 1 708 ? 17.021 -10.294 -10.376 1.00 90.94 708 ASP A CA 1
ATOM 5407 C C . ASP A 1 708 ? 15.521 -10.477 -10.017 1.00 90.94 708 ASP A C 1
ATOM 5409 O O . ASP A 1 708 ? 15.009 -11.602 -10.032 1.00 90.94 708 ASP A O 1
ATOM 5413 N N . ASN A 1 709 ? 14.766 -9.393 -9.792 1.00 92.75 709 ASN A N 1
ATOM 5414 C CA . ASN A 1 709 ? 13.349 -9.439 -9.386 1.00 92.75 709 ASN A CA 1
ATOM 5415 C C . ASN A 1 709 ? 12.336 -9.042 -10.478 1.00 92.75 709 ASN A C 1
ATOM 5417 O O . ASN A 1 709 ? 11.139 -8.935 -10.198 1.00 92.75 709 ASN A O 1
ATOM 5421 N N . HIS A 1 710 ? 12.768 -8.835 -11.726 1.00 95.38 710 HIS A N 1
ATOM 5422 C CA . HIS A 1 710 ? 11.879 -8.405 -12.816 1.00 95.38 710 HIS A CA 1
ATOM 5423 C C . HIS A 1 710 ? 12.053 -9.247 -14.075 1.00 95.38 710 HIS A C 1
ATOM 5425 O O . HIS A 1 710 ? 13.178 -9.568 -14.467 1.00 95.38 710 HIS A O 1
ATOM 5431 N N . GLN A 1 711 ? 10.932 -9.553 -14.726 1.00 95.56 711 GLN A N 1
ATOM 5432 C CA . GLN A 1 711 ? 10.883 -10.196 -16.034 1.00 95.56 711 GLN A CA 1
ATOM 5433 C C . GLN A 1 711 ? 9.986 -9.398 -16.979 1.00 95.56 711 GLN A C 1
ATOM 5435 O O . GLN A 1 711 ? 8.821 -9.146 -16.671 1.00 95.56 711 GLN A O 1
ATOM 5440 N N . ILE A 1 712 ? 10.529 -9.022 -18.136 1.00 95.94 712 ILE A N 1
ATOM 5441 C CA . ILE A 1 712 ? 9.804 -8.281 -19.172 1.00 95.94 712 ILE A CA 1
ATOM 5442 C C . ILE A 1 712 ? 9.547 -9.223 -20.342 1.00 95.94 712 ILE A C 1
ATOM 5444 O O . ILE A 1 712 ? 10.466 -9.546 -21.095 1.00 95.94 712 ILE A O 1
ATOM 5448 N N . PHE A 1 713 ? 8.304 -9.662 -20.484 1.00 95.00 713 PHE A N 1
ATOM 5449 C CA . PHE A 1 713 ? 7.827 -10.451 -21.610 1.00 95.00 713 PHE A CA 1
ATOM 5450 C C . PHE A 1 713 ? 7.423 -9.503 -22.734 1.00 95.00 713 PHE A C 1
ATOM 5452 O O . PHE A 1 713 ? 6.540 -8.661 -22.575 1.00 95.00 713 PHE A O 1
ATOM 5459 N N . ILE A 1 714 ? 8.079 -9.637 -23.882 1.00 92.19 714 ILE A N 1
ATOM 5460 C CA . ILE A 1 714 ? 7.793 -8.801 -25.045 1.00 92.19 714 ILE A CA 1
ATOM 5461 C C . ILE A 1 714 ? 6.470 -9.251 -25.674 1.00 92.19 714 ILE A C 1
ATOM 5463 O O . ILE A 1 714 ? 6.294 -10.434 -25.955 1.00 92.19 714 ILE A O 1
ATOM 5467 N N . ARG A 1 715 ? 5.544 -8.313 -25.926 1.00 86.38 715 ARG A N 1
ATOM 5468 C CA . ARG A 1 715 ? 4.189 -8.614 -26.442 1.00 86.38 715 ARG A CA 1
ATOM 5469 C C . ARG A 1 715 ? 4.197 -9.326 -27.802 1.00 86.38 715 ARG A C 1
ATOM 5471 O O . ARG A 1 715 ? 3.374 -10.201 -28.054 1.00 86.38 715 ARG A O 1
ATOM 5478 N N . THR A 1 716 ? 5.120 -8.953 -28.690 1.00 85.31 716 THR A N 1
ATOM 5479 C CA . THR A 1 716 ? 5.233 -9.491 -30.059 1.00 85.31 716 THR A CA 1
ATOM 5480 C C . THR A 1 716 ? 6.700 -9.562 -30.511 1.00 85.31 716 THR A C 1
ATOM 5482 O O . THR A 1 716 ? 7.111 -8.784 -31.379 1.00 85.31 716 THR A O 1
ATOM 5485 N N . PRO A 1 717 ? 7.530 -10.448 -29.927 1.00 89.75 717 PRO A N 1
ATOM 5486 C CA . PRO A 1 717 ? 8.945 -10.516 -30.270 1.00 89.75 717 PRO A CA 1
ATOM 5487 C C . PRO A 1 717 ? 9.088 -10.993 -31.715 1.00 89.75 717 PRO A C 1
ATOM 5489 O O . PRO A 1 717 ? 8.415 -11.942 -32.119 1.00 89.75 717 PRO A O 1
ATOM 5492 N N . GLN A 1 718 ? 9.937 -10.355 -32.518 1.00 89.12 718 GLN A N 1
ATOM 5493 C CA . GLN A 1 718 ? 10.205 -10.814 -33.882 1.00 89.12 718 GLN A CA 1
ATOM 5494 C C . GLN A 1 718 ? 11.123 -12.032 -33.909 1.00 89.12 718 GLN A C 1
ATOM 5496 O O . GLN A 1 718 ? 11.736 -12.401 -32.908 1.00 89.12 718 GLN A O 1
ATOM 5501 N N . GLU A 1 719 ? 11.165 -12.710 -35.053 1.00 91.88 719 GLU A N 1
ATOM 5502 C CA . GLU A 1 719 ? 12.030 -13.868 -35.262 1.00 91.88 719 GLU A CA 1
ATOM 5503 C C . GLU A 1 719 ? 13.493 -13.537 -34.888 1.00 91.88 719 GLU A C 1
ATOM 5505 O O . GLU A 1 719 ? 14.059 -12.553 -35.359 1.00 91.88 719 GLU A O 1
ATOM 5510 N N . GLY A 1 720 ? 14.108 -14.337 -34.008 1.00 90.12 720 GLY A N 1
ATOM 5511 C CA . GLY A 1 720 ? 15.479 -14.115 -33.525 1.00 90.12 720 GLY A CA 1
ATOM 5512 C C . GLY A 1 720 ? 15.667 -12.905 -32.595 1.00 90.12 720 GLY A C 1
ATOM 5513 O O . GLY A 1 720 ? 16.786 -12.667 -32.137 1.00 90.12 720 GLY A O 1
ATOM 5514 N N . GLY A 1 721 ? 14.599 -12.160 -32.298 1.00 92.25 721 GLY A N 1
ATOM 5515 C CA . GLY A 1 721 ? 14.574 -11.107 -31.288 1.00 92.25 721 GLY A CA 1
ATOM 5516 C C . GLY A 1 721 ? 14.432 -11.661 -29.868 1.00 92.25 721 GLY A C 1
ATOM 5517 O O . GLY A 1 721 ? 14.073 -12.823 -29.659 1.00 92.25 721 GLY A O 1
ATOM 5518 N N . VAL A 1 722 ? 14.711 -10.815 -28.877 1.00 94.19 722 VAL A N 1
ATOM 5519 C CA . VAL A 1 722 ? 14.577 -11.158 -27.453 1.00 94.19 722 VAL A CA 1
ATOM 5520 C C . VAL A 1 722 ? 13.094 -11.263 -27.089 1.00 94.19 722 VAL A C 1
ATOM 5522 O O . VAL A 1 722 ? 12.328 -10.340 -27.362 1.00 94.19 722 VAL A O 1
ATOM 5525 N N . SER A 1 723 ? 12.681 -12.377 -26.480 1.00 95.12 723 SER A N 1
ATOM 5526 C CA . SER A 1 723 ? 11.304 -12.600 -26.015 1.00 95.12 723 SER A CA 1
ATOM 5527 C C . SER A 1 723 ? 11.117 -12.279 -24.536 1.00 95.12 723 SER A C 1
ATOM 5529 O O . SER A 1 723 ? 10.036 -11.829 -24.156 1.00 95.12 723 SER A O 1
ATOM 5531 N N . VAL A 1 724 ? 12.158 -12.466 -23.718 1.00 96.56 724 VAL A N 1
ATOM 5532 C CA . VAL A 1 724 ? 12.130 -12.159 -22.282 1.00 96.56 724 VAL A CA 1
ATOM 5533 C C . VAL A 1 724 ? 13.416 -11.455 -21.865 1.00 96.56 724 VAL A C 1
ATOM 5535 O O . VAL A 1 724 ? 14.512 -11.941 -22.151 1.00 96.56 724 VAL A O 1
ATOM 5538 N N . TRP A 1 725 ? 13.284 -10.338 -21.151 1.00 96.19 725 TRP A N 1
ATOM 5539 C CA . TRP A 1 725 ? 14.396 -9.632 -20.507 1.00 96.19 725 TRP A CA 1
ATOM 5540 C C . TRP A 1 725 ? 14.388 -9.822 -18.991 1.00 96.19 725 TRP A C 1
ATOM 5542 O O . TRP A 1 725 ? 13.323 -9.893 -18.377 1.00 96.19 725 TRP A O 1
ATOM 5552 N N . GLY A 1 726 ? 15.579 -9.836 -18.392 1.00 95.94 726 GLY A N 1
ATOM 5553 C CA . GLY A 1 726 ? 15.802 -9.791 -16.947 1.00 95.94 726 GLY A CA 1
ATOM 5554 C C . GLY A 1 726 ? 16.630 -8.574 -16.541 1.00 95.94 726 GLY A C 1
ATOM 5555 O O . GLY A 1 726 ? 17.445 -8.083 -17.326 1.00 95.94 726 GLY A O 1
ATOM 5556 N N . CYS A 1 727 ? 16.427 -8.091 -15.316 1.00 94.56 727 CYS A N 1
ATOM 5557 C CA . CYS A 1 727 ? 17.208 -6.995 -14.740 1.00 94.56 727 CYS A CA 1
ATOM 5558 C C . CYS A 1 727 ? 18.474 -7.545 -14.060 1.00 94.56 727 CYS A C 1
ATOM 5560 O O . CYS A 1 727 ? 18.375 -8.192 -13.021 1.00 94.56 727 CYS A O 1
ATOM 5562 N N . SER A 1 728 ? 19.656 -7.299 -14.630 1.00 93.06 728 SER A N 1
ATOM 5563 C CA . SER A 1 728 ? 20.941 -7.810 -14.119 1.00 93.06 728 SER A CA 1
ATOM 5564 C C . SER A 1 728 ? 21.638 -6.876 -13.129 1.00 93.06 728 SER A C 1
ATOM 5566 O O . SER A 1 728 ? 22.504 -7.312 -12.367 1.00 93.06 728 SER A O 1
ATOM 5568 N N . ALA A 1 729 ? 21.271 -5.594 -13.121 1.00 93.06 729 ALA A N 1
ATOM 5569 C CA . ALA A 1 729 ? 21.759 -4.613 -12.162 1.00 93.06 729 ALA A CA 1
ATOM 5570 C C . ALA A 1 729 ? 20.648 -3.622 -11.820 1.00 93.06 729 ALA A C 1
ATOM 5572 O O . ALA A 1 729 ? 19.999 -3.085 -12.721 1.00 93.06 729 ALA A O 1
ATOM 5573 N N . ALA A 1 730 ? 20.461 -3.387 -10.520 1.00 92.44 730 ALA A N 1
ATOM 5574 C CA . ALA A 1 730 ? 19.496 -2.425 -10.015 1.00 92.44 730 ALA A CA 1
ATOM 5575 C C . ALA A 1 730 ? 19.840 -1.007 -10.488 1.00 92.44 730 ALA A C 1
ATOM 5577 O O . ALA A 1 730 ? 21.006 -0.662 -10.681 1.00 92.44 730 ALA A O 1
ATOM 5578 N N . GLY A 1 731 ? 18.819 -0.181 -10.655 1.00 91.38 731 GLY A N 1
ATOM 5579 C CA . GLY A 1 731 ? 18.975 1.192 -11.102 1.00 91.38 731 GLY A CA 1
ATOM 5580 C C . GLY A 1 731 ? 17.632 1.815 -11.431 1.00 91.38 731 GLY A C 1
ATOM 5581 O O . GLY A 1 731 ? 16.593 1.158 -11.386 1.00 91.38 731 GLY A O 1
ATOM 5582 N N . ARG A 1 732 ? 17.648 3.095 -11.782 1.00 89.81 732 ARG A N 1
ATOM 5583 C CA . ARG A 1 732 ? 16.429 3.846 -12.085 1.00 89.81 732 ARG A CA 1
ATOM 5584 C C . ARG A 1 732 ? 16.559 4.541 -13.425 1.00 89.81 732 ARG A C 1
ATOM 5586 O O . ARG A 1 732 ? 17.531 5.260 -13.659 1.00 89.81 732 ARG A O 1
ATOM 5593 N N . GLU A 1 733 ? 15.593 4.303 -14.305 1.00 88.50 733 GLU A N 1
ATOM 5594 C CA . GLU A 1 733 ? 15.506 5.021 -15.573 1.00 88.50 733 GLU A CA 1
ATOM 5595 C C . GLU A 1 733 ? 15.398 6.523 -15.283 1.00 88.50 733 GLU A C 1
ATOM 5597 O O . GLU A 1 733 ? 14.751 6.937 -14.318 1.00 88.50 733 GLU A O 1
ATOM 5602 N N . GLY A 1 734 ? 16.083 7.345 -16.076 1.00 85.31 734 GLY A N 1
ATOM 5603 C CA . GLY A 1 734 ? 16.118 8.782 -15.818 1.00 85.31 734 GLY A CA 1
ATOM 5604 C C . GLY A 1 734 ? 17.075 9.223 -14.699 1.00 85.31 734 GLY A C 1
ATOM 5605 O O . GLY A 1 734 ? 16.829 10.222 -14.019 1.00 85.31 734 GLY A O 1
ATOM 5606 N N . THR A 1 735 ? 18.156 8.469 -14.470 1.00 88.06 735 THR A N 1
ATOM 5607 C CA . THR A 1 735 ? 19.227 8.809 -13.516 1.00 88.06 735 THR A CA 1
ATOM 5608 C C . THR A 1 735 ? 20.613 8.512 -14.094 1.00 88.06 735 THR A C 1
ATOM 5610 O O . THR A 1 735 ? 20.737 7.862 -15.130 1.00 88.06 735 THR A O 1
ATOM 5613 N N . ALA A 1 736 ? 21.670 8.933 -13.388 1.00 88.31 736 ALA A N 1
ATOM 5614 C CA . ALA A 1 736 ? 23.059 8.619 -13.738 1.00 88.31 736 ALA A CA 1
ATOM 5615 C C . ALA A 1 736 ? 23.378 7.110 -13.701 1.00 88.31 736 ALA A C 1
ATOM 5617 O O . ALA A 1 736 ? 24.325 6.664 -14.348 1.00 88.31 736 ALA A O 1
ATOM 5618 N N . THR A 1 737 ? 22.596 6.335 -12.944 1.00 90.31 737 THR A N 1
ATOM 5619 C CA . THR A 1 737 ? 22.773 4.895 -12.709 1.00 90.31 737 THR A CA 1
ATOM 5620 C C . THR A 1 737 ? 21.488 4.144 -13.072 1.00 90.31 737 THR A C 1
ATOM 5622 O O . THR A 1 737 ? 20.722 3.726 -12.193 1.00 90.31 737 THR A O 1
ATOM 5625 N N . PRO A 1 738 ? 21.195 4.013 -14.371 1.00 90.38 738 PRO A N 1
ATOM 5626 C CA . PRO A 1 738 ? 19.999 3.335 -14.834 1.00 90.38 738 PRO A CA 1
ATOM 5627 C C . PRO A 1 738 ? 20.192 1.805 -14.803 1.00 90.38 738 PRO A C 1
ATOM 5629 O O . PRO A 1 738 ? 21.328 1.326 -14.753 1.00 90.38 738 PRO A O 1
ATOM 5632 N N . PRO A 1 739 ? 19.109 1.008 -14.819 1.00 92.19 739 PRO A N 1
ATOM 5633 C CA . PRO A 1 739 ? 19.208 -0.444 -14.678 1.00 92.19 739 PRO A CA 1
ATOM 5634 C C . PRO A 1 739 ? 19.893 -1.100 -15.882 1.00 92.19 739 PRO A C 1
ATOM 5636 O O . PRO A 1 739 ? 19.922 -0.545 -16.986 1.00 92.19 739 PRO A O 1
ATOM 5639 N N . SER A 1 740 ? 20.418 -2.308 -15.684 1.00 91.69 740 SER A N 1
ATOM 5640 C CA . SER A 1 740 ? 20.977 -3.124 -16.771 1.00 91.69 740 SER A CA 1
ATOM 5641 C C . SER A 1 740 ? 20.051 -4.277 -17.126 1.00 91.69 740 SER A C 1
ATOM 5643 O O . SER A 1 740 ? 19.526 -4.961 -16.249 1.00 91.69 740 SER A O 1
ATOM 5645 N N . TRP A 1 741 ? 19.878 -4.503 -18.428 1.00 92.62 741 TRP A N 1
ATOM 5646 C CA . TRP A 1 741 ? 18.975 -5.516 -18.966 1.00 92.62 741 TRP A CA 1
ATOM 5647 C C . TRP A 1 741 ? 19.749 -6.579 -19.735 1.00 92.62 741 TRP A C 1
ATOM 5649 O O . TRP A 1 741 ? 20.557 -6.243 -20.607 1.00 92.62 741 TRP A O 1
ATOM 5659 N N . ILE A 1 742 ? 19.457 -7.846 -19.445 1.00 93.56 742 ILE A N 1
ATOM 5660 C CA . ILE A 1 742 ? 20.015 -9.012 -20.137 1.00 93.56 742 ILE A CA 1
ATOM 5661 C C . ILE A 1 742 ? 18.904 -9.830 -20.802 1.00 93.56 742 ILE A C 1
ATOM 5663 O O . ILE A 1 742 ? 17.812 -9.953 -20.235 1.00 93.56 742 ILE A O 1
ATOM 5667 N N . PRO A 1 743 ? 19.146 -10.387 -21.997 1.00 94.81 743 PRO A N 1
ATOM 5668 C CA . PRO A 1 743 ? 18.201 -11.299 -22.617 1.00 94.81 743 PRO A CA 1
ATOM 5669 C C . PRO A 1 743 ? 18.191 -12.626 -21.848 1.00 94.81 743 PRO A C 1
ATOM 5671 O O . PRO A 1 743 ? 19.239 -13.227 -21.622 1.00 94.81 743 PRO A O 1
ATOM 5674 N N . LEU A 1 744 ? 17.006 -13.080 -21.445 1.00 95.81 744 LEU A N 1
ATOM 5675 C CA . LEU A 1 744 ? 16.807 -14.391 -20.819 1.00 95.81 744 LEU A CA 1
ATOM 5676 C C . LEU A 1 744 ? 16.351 -15.431 -21.843 1.00 95.81 744 LEU A C 1
ATOM 5678 O O . LEU A 1 744 ? 16.751 -16.589 -21.771 1.00 95.81 744 LEU A O 1
ATOM 5682 N N . GLU A 1 745 ? 15.533 -15.012 -22.810 1.00 96.12 745 GLU A N 1
ATOM 5683 C CA . GLU A 1 745 ? 14.974 -15.884 -23.842 1.00 96.12 745 GLU A CA 1
ATOM 5684 C C . GLU A 1 745 ? 14.889 -15.159 -25.190 1.00 96.12 745 GLU A C 1
ATOM 5686 O O . GLU A 1 745 ? 14.733 -13.936 -25.251 1.00 96.12 745 GLU A O 1
ATOM 5691 N N . PHE A 1 746 ? 14.956 -15.926 -26.279 1.00 94.94 746 PHE A N 1
ATOM 5692 C CA . PHE A 1 746 ? 14.822 -15.435 -27.651 1.00 94.94 746 PHE A CA 1
ATOM 5693 C C . PHE A 1 746 ? 13.712 -16.181 -28.381 1.00 94.94 746 PHE A C 1
ATOM 5695 O O . PHE A 1 746 ? 13.540 -17.391 -28.211 1.00 94.94 746 PHE A O 1
ATOM 5702 N N . ARG A 1 747 ? 13.026 -15.492 -29.296 1.00 94.56 747 ARG A N 1
ATOM 5703 C CA . ARG A 1 747 ? 12.137 -16.160 -30.246 1.00 94.56 747 ARG A CA 1
ATOM 5704 C C . ARG A 1 747 ? 12.965 -16.994 -31.221 1.00 94.56 747 ARG A C 1
ATOM 5706 O O . ARG A 1 747 ? 13.936 -16.516 -31.807 1.00 94.56 747 ARG A O 1
ATOM 5713 N N . THR A 1 748 ? 12.541 -18.234 -31.443 1.00 92.06 748 THR A N 1
ATOM 5714 C CA . THR A 1 748 ? 13.183 -19.157 -32.388 1.00 92.06 748 THR A CA 1
ATOM 5715 C C . THR A 1 748 ? 13.302 -18.550 -33.784 1.00 92.06 748 THR A C 1
ATOM 5717 O O . THR A 1 748 ? 12.375 -17.882 -34.243 1.00 92.06 748 THR A O 1
ATOM 5720 N N . THR A 1 749 ? 14.399 -18.845 -34.480 1.00 90.44 749 THR A N 1
ATOM 5721 C CA . THR A 1 749 ? 14.647 -18.396 -35.855 1.00 90.44 749 THR A CA 1
ATOM 5722 C C . THR A 1 749 ? 15.133 -19.533 -36.744 1.00 90.44 749 THR A C 1
ATOM 5724 O O . THR A 1 749 ? 15.795 -20.457 -36.275 1.00 90.44 749 THR A O 1
ATOM 5727 N N . ARG A 1 750 ? 14.804 -19.456 -38.038 1.00 87.19 750 ARG A N 1
ATOM 5728 C CA . ARG A 1 750 ? 15.321 -20.335 -39.096 1.00 87.19 750 ARG A CA 1
ATOM 5729 C C . ARG A 1 750 ? 16.572 -19.764 -39.771 1.00 87.19 750 ARG A C 1
ATOM 5731 O O . ARG A 1 750 ? 17.250 -20.486 -40.495 1.00 87.19 750 ARG A O 1
ATOM 5738 N N . ARG A 1 751 ? 16.877 -18.478 -39.569 1.00 84.75 751 ARG A N 1
ATOM 5739 C CA . ARG A 1 751 ? 18.056 -17.806 -40.131 1.00 84.75 751 ARG A CA 1
ATOM 5740 C C . ARG A 1 751 ? 19.237 -17.917 -39.155 1.00 84.75 751 ARG A C 1
ATOM 5742 O O . ARG A 1 751 ? 19.116 -17.609 -37.972 1.00 84.75 751 ARG A O 1
ATOM 5749 N N . LYS A 1 752 ? 20.399 -18.338 -39.668 1.00 84.75 752 LYS A N 1
ATOM 5750 C CA . LYS A 1 752 ? 21.618 -18.606 -38.878 1.00 84.75 752 LYS A CA 1
ATOM 5751 C C . LYS A 1 752 ? 22.153 -17.357 -38.159 1.00 84.75 752 LYS A C 1
ATOM 5753 O O . LYS A 1 752 ? 22.410 -17.412 -36.963 1.00 84.75 752 LYS A O 1
ATOM 5758 N N . HIS A 1 753 ? 22.249 -16.232 -38.872 1.00 91.94 753 HIS A N 1
ATOM 5759 C CA . HIS A 1 753 ? 22.904 -14.999 -38.406 1.00 91.94 753 HIS A CA 1
ATOM 5760 C C . HIS A 1 753 ? 21.922 -13.841 -38.189 1.00 91.94 753 HIS A C 1
ATOM 5762 O O . HIS A 1 753 ? 22.140 -12.722 -38.652 1.00 91.94 753 HIS A O 1
ATOM 5768 N N . VAL A 1 754 ? 20.805 -14.112 -37.507 1.00 94.75 754 VAL A N 1
ATOM 5769 C CA . VAL A 1 754 ? 19.890 -13.039 -37.082 1.00 94.75 754 VAL A CA 1
ATOM 5770 C C . VAL A 1 754 ? 20.494 -12.278 -35.916 1.00 94.75 754 VAL A C 1
ATOM 5772 O O . VAL A 1 754 ? 20.812 -12.874 -34.879 1.00 94.75 754 VAL A O 1
ATOM 5775 N N . LEU A 1 755 ? 20.595 -10.969 -36.110 1.00 95.94 755 LEU A N 1
ATOM 5776 C CA . LEU A 1 755 ? 21.047 -9.988 -35.143 1.00 95.94 755 LEU A CA 1
ATOM 5777 C C . LEU A 1 755 ? 19.848 -9.362 -34.429 1.00 95.94 755 LEU A C 1
ATOM 5779 O O . LEU A 1 755 ? 18.782 -9.176 -35.023 1.00 95.94 755 LEU A O 1
ATOM 5783 N N . SER A 1 756 ? 20.050 -8.991 -33.168 1.00 94.81 756 SER A N 1
ATOM 5784 C CA . SER A 1 756 ? 19.192 -8.051 -32.451 1.00 94.81 756 SER A CA 1
ATOM 5785 C C . SER A 1 756 ? 20.037 -7.157 -31.550 1.00 94.81 756 SER A C 1
ATOM 5787 O O . SER A 1 756 ? 21.096 -7.571 -31.069 1.00 94.81 756 SER A O 1
ATOM 5789 N N . GLY A 1 757 ? 19.598 -5.915 -31.376 1.00 94.00 757 GLY A N 1
ATOM 5790 C CA . GLY A 1 757 ? 20.356 -4.897 -30.661 1.00 94.00 757 GLY A CA 1
ATOM 5791 C C . GLY A 1 757 ? 19.477 -3.736 -30.219 1.00 94.00 757 GLY A C 1
ATOM 5792 O O . GLY A 1 757 ? 18.450 -3.438 -30.832 1.00 94.00 757 GLY A O 1
ATOM 5793 N N . ASN A 1 758 ? 19.885 -3.081 -29.137 1.00 92.88 758 ASN A N 1
ATOM 5794 C CA . ASN A 1 758 ? 19.112 -2.026 -28.498 1.00 92.88 758 ASN A CA 1
ATOM 5795 C C . ASN A 1 758 ? 19.996 -0.800 -28.263 1.00 92.88 758 ASN A C 1
ATOM 5797 O O . ASN A 1 758 ? 21.067 -0.899 -27.667 1.00 92.88 758 ASN A O 1
ATOM 5801 N N . ILE A 1 759 ? 19.515 0.360 -28.699 1.00 91.81 759 ILE A N 1
ATOM 5802 C CA . ILE A 1 759 ? 20.016 1.672 -28.296 1.00 91.81 759 ILE A CA 1
ATOM 5803 C C . ILE A 1 759 ? 19.026 2.202 -27.264 1.00 91.81 759 ILE A C 1
ATOM 5805 O O . ILE A 1 759 ? 17.862 2.451 -27.583 1.00 91.81 759 ILE A O 1
ATOM 5809 N N . ARG A 1 760 ? 19.472 2.294 -26.013 1.00 87.69 760 ARG A N 1
ATOM 5810 C CA . ARG A 1 760 ? 18.632 2.610 -24.855 1.00 87.69 760 ARG A CA 1
ATOM 5811 C C . ARG A 1 760 ? 18.538 4.115 -24.628 1.00 87.69 760 ARG A C 1
ATOM 5813 O O . ARG A 1 760 ? 19.382 4.880 -25.097 1.00 87.69 760 ARG A O 1
ATOM 5820 N N . SER A 1 761 ? 17.528 4.503 -23.847 1.00 75.62 761 SER A N 1
ATOM 5821 C CA . SER A 1 761 ? 17.407 5.857 -23.309 1.00 75.62 761 SER A CA 1
ATOM 5822 C C . SER A 1 761 ? 18.652 6.223 -22.507 1.00 75.62 761 SER A C 1
ATOM 5824 O O . SER A 1 761 ? 19.167 5.418 -21.716 1.00 75.62 761 SER A O 1
ATOM 5826 N N . THR A 1 762 ? 19.128 7.444 -22.734 1.00 74.62 762 THR A N 1
ATOM 5827 C CA . THR A 1 762 ? 20.283 8.000 -22.032 1.00 74.62 762 THR A CA 1
ATOM 5828 C C . THR A 1 762 ? 19.964 9.309 -21.341 1.00 74.62 762 THR A C 1
ATOM 5830 O O . THR A 1 762 ? 20.663 9.636 -20.395 1.00 74.62 762 THR A O 1
ATOM 5833 N N . MET A 1 763 ? 18.955 10.068 -21.769 1.00 85.94 763 MET A N 1
ATOM 5834 C CA . MET A 1 763 ? 18.812 11.457 -21.340 1.00 85.94 763 MET A CA 1
ATOM 5835 C C . MET A 1 763 ? 18.027 11.582 -20.034 1.00 85.94 763 MET A C 1
ATOM 5837 O O . MET A 1 763 ? 16.922 11.062 -19.908 1.00 85.94 763 MET A O 1
ATOM 5841 N N . TYR A 1 764 ? 18.576 12.328 -19.081 1.00 88.12 764 TYR A N 1
ATOM 5842 C CA . TYR A 1 764 ? 17.905 12.681 -17.835 1.00 88.12 764 TYR A CA 1
ATOM 5843 C C . TYR A 1 764 ? 18.270 14.103 -17.411 1.00 88.12 764 TYR A C 1
ATOM 5845 O O . TYR A 1 764 ? 19.244 14.690 -17.876 1.00 88.12 764 TYR A O 1
ATOM 5853 N N . MET A 1 765 ? 17.479 14.664 -16.512 1.00 89.62 765 MET A N 1
ATOM 5854 C CA . MET A 1 765 ? 17.668 15.968 -15.889 1.00 89.62 765 MET A CA 1
ATOM 5855 C C . MET A 1 765 ? 17.843 15.827 -14.368 1.00 89.62 765 MET A C 1
ATOM 5857 O O . MET A 1 765 ? 17.143 15.074 -13.696 1.00 89.62 765 MET A O 1
ATOM 5861 N N . THR A 1 766 ? 18.743 16.595 -13.776 1.00 88.94 766 THR A N 1
ATOM 5862 C CA . THR A 1 766 ? 18.757 16.827 -12.331 1.00 88.94 766 THR A CA 1
ATOM 5863 C C . THR A 1 766 ? 18.525 18.302 -12.064 1.00 88.94 766 THR A C 1
ATOM 5865 O O . THR A 1 766 ? 18.832 19.166 -12.888 1.00 88.94 766 THR A O 1
ATOM 5868 N N . ALA A 1 767 ? 17.933 18.579 -10.910 1.00 86.25 767 ALA A N 1
ATOM 5869 C CA . ALA A 1 767 ? 17.752 19.924 -10.403 1.00 86.25 767 ALA A CA 1
ATOM 5870 C C . ALA A 1 767 ? 18.236 19.956 -8.955 1.00 86.25 767 ALA A C 1
ATOM 5872 O O . ALA A 1 767 ? 17.795 19.132 -8.156 1.00 86.25 767 ALA A O 1
ATOM 5873 N N . SER A 1 768 ? 19.123 20.897 -8.641 1.00 84.12 768 SER A N 1
ATOM 5874 C CA . SER A 1 768 ? 19.550 21.243 -7.285 1.00 84.12 768 SER A CA 1
ATOM 5875 C C . SER A 1 768 ? 18.730 22.433 -6.814 1.00 84.12 768 SER A C 1
ATOM 5877 O O . SER A 1 768 ? 18.999 23.571 -7.202 1.00 84.12 768 SER A O 1
ATOM 5879 N N . ALA A 1 769 ? 17.702 22.167 -6.018 1.00 77.12 769 ALA A N 1
ATOM 5880 C CA . ALA A 1 769 ? 16.738 23.172 -5.600 1.00 77.12 769 ALA A CA 1
ATOM 5881 C C . ALA A 1 769 ? 16.904 23.512 -4.110 1.00 77.12 769 ALA A C 1
ATOM 5883 O O . ALA A 1 769 ? 17.105 22.626 -3.277 1.00 77.12 769 ALA A O 1
ATOM 5884 N N . PHE A 1 770 ? 16.832 24.800 -3.777 1.00 75.00 770 PHE A N 1
ATOM 5885 C CA . PHE A 1 770 ? 17.077 25.326 -2.434 1.00 75.00 770 PHE A CA 1
ATOM 5886 C C . PHE A 1 770 ? 15.791 25.864 -1.818 1.00 75.00 770 PHE A C 1
ATOM 5888 O O . PHE A 1 770 ? 15.149 26.758 -2.379 1.00 75.00 770 PHE A O 1
ATOM 5895 N N . LEU A 1 771 ? 15.452 25.342 -0.640 1.00 71.31 771 LEU A N 1
ATOM 5896 C CA . LEU A 1 771 ? 14.477 25.964 0.249 1.00 71.31 771 LEU A CA 1
ATOM 5897 C C . LEU A 1 771 ? 15.182 26.961 1.184 1.00 71.31 771 LEU A C 1
ATOM 5899 O O . LEU A 1 771 ? 16.331 26.715 1.554 1.00 71.31 771 LEU A O 1
ATOM 5903 N N . PRO A 1 772 ? 14.500 28.022 1.660 1.00 61.88 772 PRO A N 1
ATOM 5904 C CA . PRO A 1 772 ? 15.098 29.041 2.530 1.00 61.88 772 PRO A CA 1
ATOM 5905 C C . PRO A 1 772 ? 15.726 28.500 3.826 1.00 61.88 772 PRO A C 1
ATOM 5907 O O . PRO A 1 772 ? 16.630 29.127 4.366 1.00 61.88 772 PRO A O 1
ATOM 5910 N N . ASN A 1 773 ? 15.274 27.333 4.305 1.00 61.47 773 ASN A N 1
ATOM 5911 C CA . ASN A 1 773 ? 15.672 26.750 5.592 1.00 61.47 773 ASN A CA 1
ATOM 5912 C C . ASN A 1 773 ? 16.405 25.399 5.471 1.00 61.47 773 ASN A C 1
ATOM 5914 O O . ASN A 1 773 ? 16.558 24.700 6.471 1.00 61.47 773 ASN A O 1
ATOM 5918 N N . VAL A 1 774 ? 16.844 24.996 4.272 1.00 64.88 774 VAL A N 1
ATOM 5919 C CA . VAL A 1 774 ? 17.572 23.730 4.071 1.00 64.88 774 VAL A CA 1
ATOM 5920 C C . VAL A 1 774 ? 18.999 24.032 3.624 1.00 64.88 774 VAL A C 1
ATOM 5922 O O . VAL A 1 774 ? 19.214 24.649 2.585 1.00 64.88 774 VAL A O 1
ATOM 5925 N N . ALA A 1 775 ? 19.981 23.592 4.418 1.00 61.91 775 ALA A N 1
ATOM 5926 C CA . ALA A 1 775 ? 21.398 23.893 4.192 1.00 61.91 775 ALA A CA 1
ATOM 5927 C C . ALA A 1 775 ? 21.984 23.224 2.932 1.00 61.91 775 ALA A C 1
ATOM 5929 O O . ALA A 1 775 ? 22.922 23.753 2.341 1.00 61.91 775 ALA A O 1
ATOM 5930 N N . ASN A 1 776 ? 21.429 22.080 2.514 1.00 75.06 776 ASN A N 1
ATOM 5931 C CA . ASN A 1 776 ? 21.867 21.335 1.333 1.00 75.06 776 ASN A CA 1
ATOM 5932 C C . ASN A 1 776 ? 20.811 21.399 0.220 1.00 75.06 776 ASN A C 1
ATOM 5934 O O . ASN A 1 776 ? 19.617 21.321 0.518 1.00 75.06 776 ASN A O 1
ATOM 5938 N N . PRO A 1 777 ? 21.218 21.488 -1.059 1.00 75.81 777 PRO A N 1
ATOM 5939 C CA . PRO A 1 777 ? 20.278 21.418 -2.167 1.00 75.81 777 PRO A CA 1
ATOM 5940 C C . PRO A 1 777 ? 19.555 20.073 -2.178 1.00 75.81 777 PRO A C 1
ATOM 5942 O O . PRO A 1 777 ? 20.170 19.016 -2.038 1.00 75.81 777 PRO A O 1
ATOM 5945 N N . MET A 1 778 ? 18.249 20.118 -2.408 1.00 78.44 778 MET A N 1
ATOM 5946 C CA . MET A 1 778 ? 17.479 18.934 -2.747 1.00 78.44 778 MET A CA 1
ATOM 5947 C C . MET A 1 778 ? 17.738 18.561 -4.200 1.00 78.44 778 MET A C 1
ATOM 5949 O O . MET A 1 778 ? 17.627 19.412 -5.084 1.00 78.44 778 MET A O 1
ATOM 5953 N N . THR A 1 779 ? 18.018 17.286 -4.445 1.00 81.38 779 THR A N 1
ATOM 5954 C CA . THR A 1 779 ? 18.157 16.730 -5.790 1.00 81.38 779 THR A CA 1
ATOM 5955 C C . THR A 1 779 ? 16.893 15.992 -6.223 1.00 81.38 779 THR A C 1
ATOM 5957 O O . THR A 1 779 ? 16.119 15.487 -5.403 1.00 81.38 779 THR A O 1
ATOM 5960 N N . MET A 1 780 ? 16.672 15.921 -7.535 1.00 82.69 780 MET A N 1
ATOM 5961 C CA . MET A 1 780 ? 15.661 15.028 -8.105 1.00 82.69 780 MET A CA 1
ATOM 5962 C C . MET A 1 780 ? 16.169 13.584 -8.052 1.00 82.69 780 MET A C 1
ATOM 5964 O O . MET A 1 780 ? 17.271 13.313 -8.524 1.00 82.69 780 MET A O 1
ATOM 5968 N N . ALA A 1 781 ? 15.361 12.674 -7.505 1.00 79.44 781 ALA A N 1
ATOM 5969 C CA . ALA A 1 781 ? 15.646 11.240 -7.437 1.00 79.44 781 ALA A CA 1
ATOM 5970 C C . ALA A 1 781 ? 15.574 10.568 -8.816 1.00 79.44 781 ALA A C 1
ATOM 5972 O O . ALA A 1 781 ? 16.220 9.552 -9.059 1.00 79.44 781 ALA A O 1
ATOM 5973 N N . MET A 1 782 ? 14.760 11.124 -9.717 1.00 83.38 782 MET A N 1
ATOM 5974 C CA . MET A 1 782 ? 14.708 10.770 -11.136 1.00 83.38 782 MET A CA 1
ATOM 5975 C C . MET A 1 782 ? 14.089 11.876 -11.962 1.00 83.38 782 MET A C 1
ATOM 5977 O O . MET A 1 782 ? 13.229 12.615 -11.475 1.00 83.38 782 MET A O 1
ATOM 5981 N N . THR A 1 783 ? 14.438 11.894 -13.243 1.00 86.50 783 THR A N 1
ATOM 5982 C CA . THR A 1 783 ? 13.613 12.509 -14.277 1.00 86.50 783 THR A CA 1
ATOM 5983 C C . THR A 1 783 ? 13.703 11.701 -15.570 1.00 86.50 783 THR A C 1
ATOM 5985 O O . THR A 1 783 ? 14.784 11.346 -16.029 1.00 86.50 783 THR A O 1
ATOM 5988 N N . VAL A 1 784 ? 12.563 11.426 -16.187 1.00 82.44 784 VAL A N 1
ATOM 5989 C CA . VAL A 1 784 ? 12.485 10.744 -17.480 1.00 82.44 784 VAL A CA 1
ATOM 5990 C C . VAL A 1 784 ? 11.973 11.707 -18.540 1.00 82.44 784 VAL A C 1
ATOM 5992 O O . VAL A 1 784 ? 11.222 12.640 -18.238 1.00 82.44 784 VAL A O 1
ATOM 5995 N N . VAL A 1 785 ? 12.382 11.483 -19.788 1.00 84.31 785 VAL A N 1
ATOM 5996 C CA . VAL A 1 785 ? 11.787 12.175 -20.933 1.00 84.31 785 VAL A CA 1
ATOM 5997 C C . VAL A 1 785 ? 10.347 11.682 -21.091 1.00 84.31 785 VAL A C 1
ATOM 5999 O O . VAL A 1 785 ? 10.097 10.479 -21.013 1.00 84.31 785 VAL A O 1
ATOM 6002 N N . SER A 1 786 ? 9.390 12.591 -21.292 1.00 82.56 786 SER A N 1
ATOM 6003 C CA . SER A 1 786 ? 7.993 12.191 -21.502 1.00 82.56 786 SER A CA 1
ATOM 6004 C C . SER A 1 786 ? 7.833 11.356 -22.772 1.00 82.56 786 SER A C 1
ATOM 6006 O O . SER A 1 786 ? 8.585 11.509 -23.742 1.00 82.56 786 SER A O 1
ATOM 6008 N N . ASP A 1 787 ? 6.803 10.510 -22.808 1.00 82.38 787 ASP A N 1
ATOM 6009 C CA . ASP A 1 787 ? 6.567 9.623 -23.945 1.00 82.38 787 ASP A CA 1
ATOM 6010 C C . ASP A 1 787 ? 6.317 10.425 -25.237 1.00 82.38 787 ASP A C 1
ATOM 6012 O O . ASP A 1 787 ? 6.813 10.073 -26.310 1.00 82.38 787 ASP A O 1
ATOM 6016 N N . MET A 1 788 ? 5.607 11.554 -25.134 1.00 79.06 788 MET A N 1
ATOM 6017 C CA . MET A 1 788 ? 5.315 12.432 -26.270 1.00 79.06 788 MET A CA 1
ATOM 6018 C C . MET A 1 788 ? 6.562 13.138 -26.801 1.00 79.06 788 MET A C 1
ATOM 6020 O O . MET A 1 788 ? 6.763 13.207 -28.019 1.00 79.06 788 MET A O 1
ATOM 6024 N N . THR A 1 789 ? 7.430 13.624 -25.915 1.00 82.81 789 THR A N 1
ATOM 6025 C CA . THR A 1 789 ? 8.672 14.281 -26.324 1.00 82.81 789 THR A CA 1
ATOM 6026 C C . THR A 1 789 ? 9.671 13.277 -26.887 1.00 82.81 789 THR A C 1
ATOM 6028 O O . THR A 1 789 ? 10.239 13.526 -27.952 1.00 82.81 789 THR A O 1
ATOM 6031 N N . ALA A 1 790 ? 9.833 12.112 -26.253 1.00 86.12 790 ALA A N 1
ATOM 6032 C CA . ALA A 1 790 ? 10.678 11.032 -26.760 1.00 86.12 790 ALA A CA 1
ATOM 6033 C C . ALA A 1 790 ? 10.254 10.623 -28.180 1.00 86.12 790 ALA A C 1
ATOM 6035 O O . ALA A 1 790 ? 11.077 10.555 -29.099 1.00 86.12 790 ALA A O 1
ATOM 6036 N N . LYS A 1 791 ? 8.943 10.463 -28.392 1.00 86.12 791 LYS A N 1
ATOM 6037 C CA . LYS A 1 791 ? 8.339 10.190 -29.697 1.00 86.12 791 LYS A CA 1
ATOM 6038 C C . LYS A 1 791 ? 8.641 11.281 -30.722 1.00 86.12 791 LYS A C 1
ATOM 6040 O O . LYS A 1 791 ? 9.002 10.962 -31.854 1.00 86.12 791 LYS A O 1
ATOM 6045 N N . ALA A 1 792 ? 8.522 12.557 -30.361 1.00 85.75 792 ALA A N 1
ATOM 6046 C CA . ALA A 1 792 ? 8.821 13.664 -31.269 1.00 85.75 792 ALA A CA 1
ATOM 6047 C C . ALA A 1 792 ? 10.313 13.729 -31.648 1.00 85.75 792 ALA A C 1
ATOM 6049 O O . ALA A 1 792 ? 10.635 13.926 -32.825 1.00 85.75 792 ALA A O 1
ATOM 6050 N N . ILE A 1 793 ? 11.216 13.493 -30.687 1.00 87.44 793 ILE A N 1
ATOM 6051 C CA . ILE A 1 793 ? 12.664 13.453 -30.931 1.00 87.44 793 ILE A CA 1
ATOM 6052 C C . ILE A 1 793 ? 13.013 12.297 -31.874 1.00 87.44 793 ILE A C 1
ATOM 6054 O O . ILE A 1 793 ? 13.653 12.519 -32.901 1.00 87.44 793 ILE A O 1
ATOM 6058 N N . LEU A 1 794 ? 12.552 11.077 -31.585 1.00 90.81 794 LEU A N 1
ATOM 6059 C CA . LEU A 1 794 ? 12.835 9.907 -32.423 1.00 90.81 794 LEU A CA 1
ATOM 6060 C C . LEU A 1 794 ? 12.235 10.052 -33.830 1.00 90.81 794 LEU A C 1
ATOM 6062 O O . LEU A 1 794 ? 12.912 9.744 -34.811 1.00 90.81 794 LEU A O 1
ATOM 6066 N N . ARG A 1 795 ? 11.029 10.625 -33.964 1.00 90.50 795 ARG A N 1
ATOM 6067 C CA . ARG A 1 795 ? 10.436 10.980 -35.271 1.00 90.50 795 ARG A CA 1
ATOM 6068 C C . ARG A 1 795 ? 11.320 11.927 -36.070 1.00 90.50 795 ARG A C 1
ATOM 6070 O O . ARG A 1 795 ? 11.496 11.740 -37.274 1.00 90.50 795 ARG A O 1
ATOM 6077 N N . PHE A 1 796 ? 11.872 12.950 -35.426 1.00 88.94 796 PHE A N 1
ATOM 6078 C CA . PHE A 1 796 ? 12.767 13.894 -36.084 1.00 88.94 796 PHE A CA 1
ATOM 6079 C C . PHE A 1 796 ? 14.108 13.249 -36.462 1.00 88.94 796 PHE A C 1
ATOM 6081 O O . PHE A 1 796 ? 14.592 13.453 -37.578 1.00 88.94 796 PHE A O 1
ATOM 6088 N N . LEU A 1 797 ? 14.694 12.450 -35.566 1.00 90.12 797 LEU A N 1
ATOM 6089 C CA . LEU A 1 797 ? 15.991 11.810 -35.779 1.00 90.12 797 LEU A CA 1
ATOM 6090 C C . LEU A 1 797 ? 15.946 10.723 -36.852 1.00 90.12 797 LEU A C 1
ATOM 6092 O O . LEU A 1 797 ? 16.849 10.687 -37.680 1.00 90.12 797 LEU A O 1
ATOM 6096 N N . LEU A 1 798 ? 14.919 9.872 -36.848 1.00 92.69 798 LEU A N 1
ATOM 6097 C CA . LEU A 1 798 ? 14.855 8.675 -37.691 1.00 92.69 798 LEU A CA 1
ATOM 6098 C C . LEU A 1 798 ? 14.066 8.886 -38.988 1.00 92.69 798 LEU A C 1
ATOM 6100 O O . LEU A 1 798 ? 14.399 8.266 -39.994 1.00 92.69 798 LEU A O 1
ATOM 6104 N N . ASN A 1 799 ? 13.070 9.785 -38.991 1.00 89.06 799 ASN A N 1
ATOM 6105 C CA . ASN A 1 799 ? 12.189 10.014 -40.146 1.00 89.06 799 ASN A CA 1
ATOM 6106 C C . ASN A 1 799 ? 12.186 11.449 -40.685 1.00 89.06 799 ASN A C 1
ATOM 6108 O O . ASN A 1 799 ? 11.586 11.680 -41.731 1.00 89.06 799 ASN A O 1
ATOM 6112 N N . ARG A 1 800 ? 12.822 12.413 -40.005 1.00 85.06 800 ARG A N 1
ATOM 6113 C CA . ARG A 1 800 ? 12.889 13.832 -40.416 1.00 85.06 800 ARG A CA 1
ATOM 6114 C C . ARG A 1 800 ? 11.538 14.563 -40.486 1.00 85.06 800 ARG A C 1
ATOM 6116 O O . ARG A 1 800 ? 11.463 15.634 -41.076 1.00 85.06 800 ARG A O 1
ATOM 6123 N N . THR A 1 801 ? 10.491 14.038 -39.841 1.00 80.38 801 THR A N 1
ATOM 6124 C CA . THR A 1 801 ? 9.129 14.619 -39.856 1.00 80.38 801 THR A CA 1
ATOM 6125 C C . THR A 1 801 ? 8.633 15.146 -38.501 1.00 80.38 801 THR A C 1
ATOM 6127 O O . THR A 1 801 ? 7.546 15.710 -38.435 1.00 80.38 801 THR A O 1
ATOM 6130 N N . GLY A 1 802 ? 9.387 14.969 -37.409 1.00 71.50 802 GLY A N 1
ATOM 6131 C CA . GLY A 1 802 ? 9.005 15.457 -36.073 1.00 71.50 802 GLY A CA 1
ATOM 6132 C C . GLY A 1 802 ? 9.202 16.969 -35.902 1.00 71.50 802 GLY A C 1
ATOM 6133 O O . GLY A 1 802 ? 10.210 17.516 -36.344 1.00 71.50 802 GLY A O 1
ATOM 6134 N N . THR A 1 803 ? 8.265 17.650 -35.236 1.00 73.06 803 THR A N 1
ATOM 6135 C CA . THR A 1 803 ? 8.367 19.073 -34.858 1.00 73.06 803 THR A CA 1
ATOM 6136 C C . THR A 1 803 ? 8.068 19.224 -33.369 1.00 73.06 803 THR A C 1
ATOM 6138 O O . THR A 1 803 ? 7.196 18.535 -32.847 1.00 73.06 803 THR A O 1
ATOM 6141 N N . VAL A 1 804 ? 8.806 20.104 -32.692 1.00 73.62 804 VAL A N 1
ATOM 6142 C CA . VAL A 1 804 ? 8.641 20.433 -31.270 1.00 73.62 804 VAL A CA 1
ATOM 6143 C C . VAL A 1 804 ? 8.635 21.959 -31.155 1.00 73.62 804 VAL A C 1
ATOM 6145 O O . VAL A 1 804 ? 9.556 22.595 -31.682 1.00 73.62 804 VAL A O 1
ATOM 6148 N N . ASP A 1 805 ? 7.612 22.537 -30.515 1.00 78.44 805 ASP A N 1
ATOM 6149 C CA . ASP A 1 805 ? 7.620 23.953 -30.119 1.00 78.44 805 ASP A CA 1
ATOM 6150 C C . ASP A 1 805 ? 8.661 24.132 -29.009 1.00 78.44 805 ASP A C 1
ATOM 6152 O O . ASP A 1 805 ? 8.636 23.441 -27.993 1.00 78.44 805 ASP A O 1
ATOM 6156 N N . ARG A 1 806 ? 9.636 25.006 -29.251 1.00 84.31 806 ARG A N 1
ATOM 6157 C CA . ARG A 1 806 ? 10.831 25.169 -28.419 1.00 84.31 806 ARG A CA 1
ATOM 6158 C C . ARG A 1 806 ? 11.066 26.626 -28.057 1.00 84.31 806 ARG A C 1
ATOM 6160 O O . ARG A 1 806 ? 12.170 26.939 -27.637 1.00 84.31 806 ARG A O 1
ATOM 6167 N N . ASP A 1 807 ? 10.089 27.513 -28.219 1.00 84.62 807 ASP A N 1
ATOM 6168 C CA . ASP A 1 807 ? 10.325 28.951 -28.032 1.00 84.62 807 ASP A CA 1
ATOM 6169 C C . ASP A 1 807 ? 10.393 29.349 -26.549 1.00 84.62 807 ASP A C 1
ATOM 6171 O O . ASP A 1 807 ? 11.106 30.284 -26.164 1.00 84.62 807 ASP A O 1
ATOM 6175 N N . LYS A 1 808 ? 9.661 28.630 -25.692 1.00 86.88 808 LYS A N 1
ATOM 6176 C CA . LYS A 1 808 ? 9.526 28.920 -24.258 1.00 86.88 808 LYS A CA 1
ATOM 6177 C C . LYS A 1 808 ? 9.749 27.695 -23.390 1.00 86.88 808 LYS A C 1
ATOM 6179 O O . LYS A 1 808 ? 9.699 26.573 -23.884 1.00 86.88 808 LYS A O 1
ATOM 6184 N N . ILE A 1 809 ? 9.978 27.930 -22.100 1.00 87.06 809 ILE A N 1
ATOM 6185 C CA . ILE A 1 809 ? 10.144 26.894 -21.080 1.00 87.06 809 ILE A CA 1
ATOM 6186 C C . ILE A 1 809 ? 9.545 27.320 -19.730 1.00 87.06 809 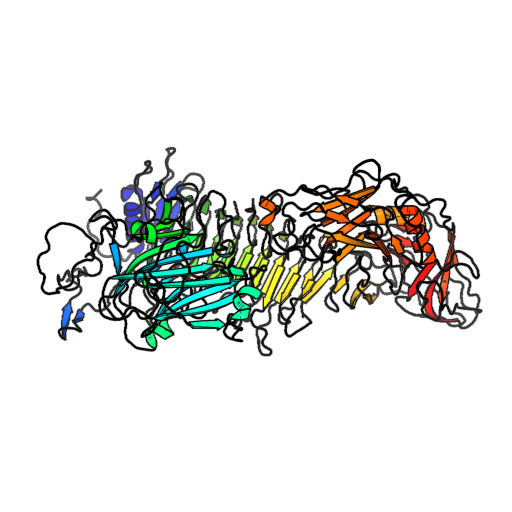ILE A C 1
ATOM 6188 O O . ILE A 1 809 ? 9.620 28.492 -19.348 1.00 87.06 809 ILE A O 1
ATOM 6192 N N . VAL A 1 810 ? 8.959 26.363 -19.007 1.00 86.94 810 VAL A N 1
ATOM 6193 C CA . VAL A 1 810 ? 8.406 26.522 -17.652 1.00 86.94 810 VAL A CA 1
ATOM 6194 C C . VAL A 1 810 ? 8.830 25.341 -16.788 1.00 86.94 810 VAL A C 1
ATOM 6196 O O . VAL A 1 810 ? 8.849 24.200 -17.243 1.00 86.94 810 VAL A O 1
ATOM 6199 N N . PHE A 1 811 ? 9.131 25.612 -15.520 1.00 86.06 811 PHE A N 1
ATOM 6200 C CA . PHE A 1 811 ? 9.383 24.581 -14.519 1.00 86.06 811 PHE A CA 1
ATOM 6201 C C . PHE A 1 811 ? 8.260 24.564 -13.491 1.00 86.06 811 PHE A C 1
ATOM 6203 O O . PHE A 1 811 ? 7.846 25.625 -13.011 1.00 86.06 811 PHE A O 1
ATOM 6210 N N . ARG A 1 812 ? 7.787 23.369 -13.131 1.00 82.62 812 ARG A N 1
ATOM 6211 C CA . ARG A 1 812 ? 6.770 23.173 -12.093 1.00 82.62 812 ARG A CA 1
ATOM 6212 C C . ARG A 1 812 ? 7.259 22.226 -11.018 1.00 82.62 812 ARG A C 1
ATOM 6214 O O . ARG A 1 812 ? 8.053 21.320 -11.266 1.00 82.62 812 ARG A O 1
ATOM 6221 N N . TYR A 1 813 ? 6.753 22.449 -9.816 1.00 79.50 813 TYR A N 1
ATOM 6222 C CA . TYR A 1 813 ? 7.100 21.678 -8.641 1.00 79.50 813 TYR A CA 1
ATOM 6223 C C . TYR A 1 813 ? 5.905 21.564 -7.692 1.00 79.50 813 TYR A C 1
ATOM 6225 O O . TYR A 1 813 ? 5.227 22.561 -7.424 1.00 79.50 813 TYR A O 1
ATOM 6233 N N . GLY A 1 814 ? 5.644 20.376 -7.143 1.00 75.06 814 GLY A N 1
ATOM 6234 C CA . GLY A 1 814 ? 4.600 20.243 -6.133 1.00 75.06 814 GLY A CA 1
ATOM 6235 C C . GLY A 1 814 ? 4.264 18.829 -5.687 1.00 75.06 814 GLY A C 1
ATOM 6236 O O . GLY A 1 814 ? 4.988 17.867 -5.908 1.00 75.06 814 GLY A O 1
ATOM 6237 N N . VAL A 1 815 ? 3.129 18.729 -5.007 1.00 67.25 815 VAL A N 1
ATOM 6238 C CA . VAL A 1 815 ? 2.688 17.551 -4.251 1.00 67.25 815 VAL A CA 1
ATOM 6239 C C . VAL A 1 815 ? 2.201 16.387 -5.132 1.00 67.25 815 VAL A C 1
ATOM 6241 O O . VAL A 1 815 ? 2.210 15.239 -4.694 1.00 67.25 815 VAL A O 1
ATOM 6244 N N . MET A 1 816 ? 1.779 16.669 -6.362 1.00 66.62 816 MET A N 1
ATOM 6245 C CA . MET A 1 816 ? 1.108 15.705 -7.239 1.00 66.62 816 MET A CA 1
ATOM 6246 C C . MET A 1 816 ? 2.083 14.982 -8.173 1.00 66.62 816 MET A C 1
ATOM 6248 O O . MET A 1 816 ? 3.123 15.534 -8.543 1.00 66.62 816 MET A O 1
ATOM 6252 N N . THR A 1 817 ? 1.726 13.764 -8.587 1.00 65.75 817 THR A N 1
ATOM 6253 C CA . THR A 1 817 ? 2.524 12.970 -9.527 1.00 65.75 817 THR A CA 1
ATOM 6254 C C . THR A 1 817 ? 2.473 13.570 -10.933 1.00 65.75 817 THR A C 1
ATOM 6256 O O . THR A 1 817 ? 1.387 13.871 -11.434 1.00 65.75 817 THR A O 1
ATOM 6259 N N . PRO A 1 818 ? 3.623 13.733 -11.602 1.00 68.50 818 PRO A N 1
ATOM 6260 C CA . PRO A 1 818 ? 3.646 14.028 -13.022 1.00 68.50 818 PRO A CA 1
ATOM 6261 C C . PRO A 1 818 ? 3.409 12.742 -13.825 1.00 68.50 818 PRO A C 1
ATOM 6263 O O . PRO A 1 818 ? 3.992 11.703 -13.528 1.00 68.50 818 PRO A O 1
ATOM 6266 N N . PHE A 1 819 ? 2.577 12.807 -14.859 1.00 68.38 819 PHE A N 1
ATOM 6267 C CA . PHE A 1 819 ? 2.352 11.677 -15.761 1.00 68.38 819 PHE A CA 1
ATOM 6268 C C . PHE A 1 819 ? 3.300 11.764 -16.960 1.00 68.38 819 PHE A C 1
ATOM 6270 O O . PHE A 1 819 ? 3.443 12.826 -17.559 1.00 68.38 819 PHE A O 1
ATOM 6277 N N . SER A 1 820 ? 3.892 10.643 -17.378 1.00 65.25 820 SER A N 1
ATOM 6278 C CA . SER A 1 820 ? 4.729 10.589 -18.590 1.00 65.25 820 SER A CA 1
ATOM 6279 C C . SER A 1 820 ? 3.938 10.723 -19.899 1.00 65.25 820 SER A C 1
ATOM 6281 O O . SER A 1 820 ? 4.543 10.926 -20.951 1.00 65.25 820 SER A O 1
ATOM 6283 N N . PHE A 1 821 ? 2.606 10.604 -19.841 1.00 60.94 821 PHE A N 1
ATOM 6284 C CA . PHE A 1 821 ? 1.714 10.539 -21.004 1.00 60.94 821 PHE A CA 1
ATOM 6285 C C . PHE A 1 821 ? 0.899 11.814 -21.260 1.00 60.94 821 PHE A C 1
ATOM 6287 O O . PHE A 1 821 ? 0.387 11.970 -22.364 1.00 60.94 821 PHE A O 1
ATOM 6294 N N . THR A 1 822 ? 0.737 12.696 -20.265 1.00 53.06 822 THR A N 1
ATOM 6295 C CA . THR A 1 822 ? -0.108 13.901 -20.369 1.00 53.06 822 THR A CA 1
ATOM 6296 C C . THR A 1 822 ? 0.720 15.178 -20.268 1.00 53.06 822 THR A C 1
ATOM 6298 O O . THR A 1 822 ? 1.730 15.223 -19.574 1.00 53.06 822 THR A O 1
ATOM 6301 N N . ASP A 1 823 ? 0.259 16.238 -20.927 1.00 51.41 823 ASP A N 1
ATOM 6302 C CA . ASP A 1 823 ? 0.986 17.496 -21.138 1.00 51.41 823 ASP A CA 1
ATOM 6303 C C . ASP A 1 823 ? 1.231 18.362 -19.883 1.00 51.41 823 ASP A C 1
ATOM 6305 O O . ASP A 1 823 ? 1.758 19.465 -20.015 1.00 51.41 823 ASP A O 1
ATOM 6309 N N . THR A 1 824 ? 0.846 17.948 -18.667 1.00 55.25 824 THR A N 1
ATOM 6310 C CA . THR A 1 824 ? 0.885 18.840 -17.486 1.00 55.25 824 THR A CA 1
ATOM 6311 C C . THR A 1 824 ? 0.914 18.091 -16.145 1.00 55.25 824 THR A C 1
ATOM 6313 O O . THR A 1 824 ? 0.383 16.986 -16.021 1.00 55.25 824 THR A O 1
ATOM 6316 N N . MET A 1 825 ? 1.468 18.725 -15.102 1.00 64.00 825 MET A N 1
ATOM 6317 C CA . MET A 1 825 ? 1.194 18.372 -13.698 1.00 64.00 825 MET A CA 1
ATOM 6318 C C . MET A 1 825 ? -0.213 18.831 -13.278 1.00 64.00 825 MET A C 1
ATOM 6320 O O . MET A 1 825 ? -0.517 20.022 -13.330 1.00 64.00 825 MET A O 1
ATOM 6324 N N . TYR A 1 826 ? -1.064 17.923 -12.793 1.00 57.31 826 TYR A N 1
ATOM 6325 C CA . TYR A 1 826 ? -2.415 18.264 -12.323 1.00 57.31 826 TYR A CA 1
ATOM 6326 C C . TYR A 1 826 ? -2.458 18.587 -10.820 1.00 57.31 826 TYR A C 1
ATOM 6328 O O . TYR A 1 826 ? -2.345 17.682 -9.997 1.00 57.31 826 TYR A O 1
ATOM 6336 N N . GLY A 1 827 ? -2.748 19.837 -10.434 1.00 57.00 827 GLY A N 1
ATOM 6337 C CA . GLY A 1 827 ? -3.072 20.222 -9.046 1.00 57.00 827 GLY A CA 1
ATOM 6338 C C . GLY A 1 827 ? -2.314 21.450 -8.529 1.00 57.00 827 GLY A C 1
ATOM 6339 O O . GLY A 1 827 ? -1.822 22.257 -9.309 1.00 57.00 827 GLY A O 1
ATOM 6340 N N . THR A 1 828 ? -2.241 21.608 -7.203 1.00 60.62 828 THR A N 1
ATOM 6341 C CA . THR A 1 828 ? -1.568 22.738 -6.539 1.00 60.62 828 THR A CA 1
ATOM 6342 C C . THR A 1 828 ? -0.047 22.638 -6.706 1.00 60.62 828 THR A C 1
ATOM 6344 O O . THR A 1 828 ? 0.617 21.862 -6.014 1.00 60.62 828 THR A O 1
ATOM 6347 N N . THR A 1 829 ? 0.510 23.412 -7.637 1.00 70.00 829 THR A N 1
ATOM 6348 C CA . THR A 1 829 ? 1.945 23.427 -7.963 1.00 70.00 829 THR A CA 1
ATOM 6349 C C . THR A 1 829 ? 2.507 24.842 -7.931 1.00 70.00 829 THR A C 1
ATOM 6351 O O . THR A 1 829 ? 1.872 25.778 -8.415 1.00 70.00 829 THR A O 1
ATOM 6354 N N . SER A 1 830 ? 3.736 24.981 -7.447 1.00 78.81 830 SER A N 1
ATOM 6355 C CA . SER A 1 830 ? 4.571 26.155 -7.689 1.00 78.81 830 SER A CA 1
ATOM 6356 C C . SER A 1 830 ? 5.126 26.111 -9.114 1.00 78.81 830 SER A C 1
ATOM 6358 O O . SER A 1 830 ? 5.470 25.039 -9.610 1.00 78.81 830 SER A O 1
ATOM 6360 N N . GLN A 1 831 ? 5.233 27.265 -9.772 1.00 83.19 831 GLN A N 1
ATOM 6361 C CA . GLN A 1 831 ? 5.747 27.366 -11.142 1.00 83.19 831 GLN A CA 1
ATOM 6362 C C . GLN A 1 831 ? 6.708 28.546 -11.298 1.00 83.19 831 GLN A C 1
ATOM 6364 O O . GLN A 1 831 ? 6.664 29.500 -10.515 1.00 83.19 831 GLN A O 1
ATOM 6369 N N . SER A 1 832 ? 7.572 28.480 -12.309 1.00 86.12 832 SER A N 1
ATOM 6370 C CA . SER A 1 832 ? 8.384 29.620 -12.734 1.00 86.12 832 SER A CA 1
ATOM 6371 C C . SER A 1 832 ? 7.540 30.607 -13.541 1.00 86.12 832 SER A C 1
ATOM 6373 O O . SER A 1 832 ? 6.451 30.279 -14.014 1.00 86.12 832 SER A O 1
ATOM 6375 N N . SER A 1 833 ? 8.068 31.810 -13.777 1.00 86.56 833 SER A N 1
ATOM 6376 C CA . SER A 1 833 ? 7.600 32.613 -14.909 1.00 86.56 833 SER A CA 1
ATOM 6377 C C . SER A 1 833 ? 7.856 31.874 -16.230 1.00 86.56 833 SER A C 1
ATOM 6379 O O . SER A 1 833 ? 8.671 30.949 -16.288 1.00 86.56 833 SER A O 1
ATOM 6381 N N . LEU A 1 834 ? 7.180 32.294 -17.300 1.00 86.94 834 LEU A N 1
ATOM 6382 C CA . LEU A 1 834 ? 7.469 31.814 -18.650 1.00 86.94 834 LEU A CA 1
ATOM 6383 C C . LEU A 1 834 ? 8.843 32.344 -19.089 1.00 86.94 834 LEU A C 1
ATOM 6385 O O . LEU A 1 834 ? 9.043 33.559 -19.158 1.00 86.94 834 LEU A O 1
ATOM 6389 N N . LEU A 1 835 ? 9.791 31.445 -19.348 1.00 88.81 835 LEU A N 1
ATOM 6390 C CA . LEU A 1 835 ? 11.170 31.774 -19.720 1.00 88.81 835 LEU A CA 1
ATOM 6391 C C . LEU A 1 835 ? 11.387 31.555 -21.222 1.00 88.81 835 LEU A C 1
ATOM 6393 O O . LEU A 1 835 ? 10.690 30.758 -21.849 1.00 88.81 835 LEU A O 1
ATOM 6397 N N . ASN A 1 836 ? 12.363 32.251 -21.807 1.00 91.06 836 ASN A N 1
ATOM 6398 C CA . ASN A 1 836 ? 12.807 31.962 -23.172 1.00 91.06 836 ASN A CA 1
ATOM 6399 C C . ASN A 1 836 ? 13.658 30.690 -23.172 1.00 91.06 836 ASN A C 1
ATOM 6401 O O . ASN A 1 836 ? 14.553 30.545 -22.339 1.00 91.06 836 ASN A O 1
ATOM 6405 N N . ASN A 1 837 ? 13.402 29.789 -24.115 1.00 90.06 837 ASN A N 1
ATOM 6406 C CA . ASN A 1 837 ? 14.223 28.600 -24.311 1.00 90.06 837 ASN A CA 1
ATOM 6407 C C . ASN A 1 837 ? 15.274 28.890 -25.391 1.00 90.06 837 ASN A C 1
ATOM 6409 O O . ASN A 1 837 ? 15.085 28.576 -26.561 1.00 90.06 837 ASN A O 1
ATOM 6413 N N . ASP A 1 838 ? 16.352 29.571 -25.002 1.00 90.62 838 ASP A N 1
ATOM 6414 C CA . ASP A 1 838 ? 17.371 30.082 -25.920 1.00 90.62 838 ASP A CA 1
ATOM 6415 C C . ASP A 1 838 ? 18.800 29.978 -25.342 1.00 90.62 838 ASP A C 1
ATOM 6417 O O . ASP A 1 838 ? 19.033 29.509 -24.223 1.00 90.62 838 ASP A O 1
ATOM 6421 N N . ALA A 1 839 ? 19.784 30.449 -26.113 1.00 89.94 839 ALA A N 1
ATOM 6422 C CA . ALA A 1 839 ? 21.192 30.499 -25.713 1.00 89.94 839 ALA A CA 1
ATOM 6423 C C . ALA A 1 839 ? 21.503 31.499 -24.573 1.00 89.94 839 ALA A C 1
ATOM 6425 O O . ALA A 1 839 ? 22.620 31.498 -24.048 1.00 89.94 839 ALA A O 1
ATOM 6426 N N . ASN A 1 840 ? 20.558 32.367 -24.188 1.00 91.00 840 ASN A N 1
ATOM 6427 C CA . ASN A 1 840 ? 20.711 33.219 -23.007 1.00 91.00 840 ASN A CA 1
ATOM 6428 C C . ASN A 1 840 ? 20.353 32.450 -21.737 1.00 91.00 840 ASN A C 1
ATOM 6430 O O . ASN A 1 840 ? 20.992 32.658 -20.705 1.00 91.00 840 ASN A O 1
ATOM 6434 N N . PHE A 1 841 ? 19.370 31.552 -21.822 1.00 91.50 841 PHE A N 1
ATOM 6435 C CA . PHE A 1 841 ? 18.965 30.709 -20.707 1.00 91.50 841 PHE A CA 1
ATOM 6436 C C . PHE A 1 841 ? 19.845 29.462 -20.538 1.00 91.50 841 PHE A C 1
ATOM 6438 O O . PHE A 1 841 ? 20.117 29.068 -19.404 1.00 91.50 841 PHE A O 1
ATOM 6445 N N . TRP A 1 842 ? 20.341 28.863 -21.625 1.00 92.69 842 TRP A N 1
ATOM 6446 C CA . TRP A 1 842 ? 21.141 27.632 -21.589 1.00 92.69 842 TRP A CA 1
ATOM 6447 C C . TRP A 1 842 ? 22.613 27.836 -21.958 1.00 92.69 842 TRP A C 1
ATOM 6449 O O . TRP A 1 842 ? 22.941 28.530 -22.918 1.00 92.69 842 TRP A O 1
ATOM 6459 N N . ASN A 1 843 ? 23.508 27.126 -21.268 1.00 93.19 843 ASN A N 1
ATOM 6460 C CA . ASN A 1 843 ? 24.874 26.912 -21.750 1.00 93.19 843 ASN A CA 1
ATOM 6461 C C . ASN A 1 843 ? 24.883 25.927 -22.933 1.00 93.19 843 ASN A C 1
ATOM 6463 O O . ASN A 1 843 ? 23.976 25.101 -23.070 1.00 93.19 843 ASN A O 1
ATOM 6467 N N . VAL A 1 844 ? 25.907 26.004 -23.789 1.00 91.75 844 VAL A N 1
ATOM 6468 C CA . VAL A 1 844 ? 26.123 25.036 -24.881 1.00 91.75 844 VAL A CA 1
ATOM 6469 C C . VAL A 1 844 ? 26.338 23.630 -24.313 1.00 91.75 844 VAL A C 1
ATOM 6471 O O . VAL A 1 844 ? 26.985 23.484 -23.274 1.00 91.75 844 VAL A O 1
ATOM 6474 N N . ALA A 1 845 ? 25.788 22.602 -24.961 1.00 91.44 845 ALA A N 1
ATOM 6475 C CA . ALA A 1 845 ? 25.991 21.229 -24.524 1.00 91.44 845 ALA A CA 1
ATOM 6476 C C . ALA A 1 845 ? 27.438 20.776 -24.786 1.00 91.44 845 ALA A C 1
ATOM 6478 O O . ALA A 1 845 ? 27.959 20.898 -25.895 1.00 91.44 845 ALA A O 1
ATOM 6479 N N . ALA A 1 846 ? 28.093 20.218 -23.770 1.00 90.38 846 ALA A N 1
ATOM 6480 C CA . ALA A 1 846 ? 29.450 19.691 -23.872 1.00 90.38 846 ALA A CA 1
ATOM 6481 C C . ALA A 1 846 ? 29.615 18.460 -22.979 1.00 90.38 846 ALA A C 1
ATOM 6483 O O . ALA A 1 846 ? 29.038 18.381 -21.899 1.00 90.38 846 ALA A O 1
ATOM 6484 N N . ASN A 1 847 ? 30.415 17.484 -23.424 1.00 87.75 847 ASN A N 1
ATOM 6485 C CA . ASN A 1 847 ? 30.667 16.232 -22.692 1.00 87.75 847 ASN A CA 1
ATOM 6486 C C . ASN A 1 847 ? 29.399 15.459 -22.264 1.00 87.75 847 ASN A C 1
ATOM 6488 O O . ASN A 1 847 ? 29.435 14.707 -21.293 1.00 87.75 847 ASN A O 1
ATOM 6492 N N . GLY A 1 848 ? 28.290 15.605 -22.998 1.00 85.88 848 GLY A N 1
ATOM 6493 C CA . GLY A 1 848 ? 27.012 14.965 -22.684 1.00 85.88 848 GLY A CA 1
ATOM 6494 C C . GLY A 1 848 ? 26.183 15.705 -21.631 1.00 85.88 848 GLY A C 1
ATOM 6495 O O . GLY A 1 848 ? 25.223 15.117 -21.136 1.00 85.88 848 GLY A O 1
ATOM 6496 N N . LEU A 1 849 ? 26.548 16.948 -21.286 1.00 90.38 849 LEU A N 1
ATOM 6497 C CA . LEU A 1 849 ? 25.933 17.777 -20.248 1.00 90.38 849 LEU A CA 1
ATOM 6498 C C . LEU A 1 849 ? 25.478 19.133 -20.811 1.00 90.38 849 LEU A C 1
ATOM 6500 O O . LEU A 1 849 ? 26.225 19.803 -21.524 1.00 90.38 849 LEU A O 1
ATOM 6504 N N . LYS A 1 850 ? 24.280 19.574 -20.420 1.00 92.12 850 LYS A N 1
ATOM 6505 C CA . LYS A 1 850 ? 23.742 20.919 -20.663 1.00 92.12 850 LYS A CA 1
ATOM 6506 C C . LYS A 1 850 ? 23.232 21.515 -19.354 1.00 92.12 850 LYS A C 1
ATOM 6508 O O . LYS A 1 850 ? 22.541 20.834 -18.603 1.00 92.12 850 LYS A O 1
ATOM 6513 N N . THR A 1 851 ? 23.556 22.776 -19.073 1.00 94.38 851 THR A N 1
ATOM 6514 C CA . THR A 1 851 ? 23.175 23.432 -17.811 1.00 94.38 851 THR A CA 1
ATOM 6515 C C . THR A 1 851 ? 22.501 24.776 -18.028 1.00 94.38 851 THR A C 1
ATOM 6517 O O . THR A 1 851 ? 22.750 25.455 -19.029 1.00 94.38 851 THR A O 1
ATOM 6520 N N . ASN A 1 852 ? 21.640 25.175 -17.091 1.00 93.88 852 ASN A N 1
ATOM 6521 C CA . ASN A 1 852 ? 21.038 26.506 -17.115 1.00 93.88 852 ASN A CA 1
ATOM 6522 C C . ASN A 1 852 ? 22.080 27.580 -16.764 1.00 93.88 852 ASN A C 1
ATOM 6524 O O . ASN A 1 852 ? 22.896 27.418 -15.859 1.00 93.88 852 ASN A O 1
ATOM 6528 N N . LYS A 1 853 ? 22.019 28.714 -17.454 1.00 94.00 853 LYS A N 1
ATOM 6529 C CA . LYS A 1 853 ? 22.884 29.880 -17.254 1.00 94.00 853 LYS A CA 1
ATOM 6530 C C . LYS A 1 853 ? 22.276 30.894 -16.285 1.00 94.00 853 LYS A C 1
ATOM 6532 O O . LYS A 1 853 ? 23.005 31.583 -15.577 1.00 94.00 853 LYS A O 1
ATOM 6537 N N . THR A 1 854 ? 20.948 30.966 -16.230 1.00 90.62 854 THR A N 1
ATOM 6538 C CA . THR A 1 854 ? 20.197 31.882 -15.361 1.00 90.62 854 THR A CA 1
ATOM 6539 C C . THR A 1 854 ? 19.495 31.110 -14.247 1.00 90.62 854 THR A C 1
ATOM 6541 O O . THR A 1 854 ? 18.986 30.013 -14.476 1.00 90.62 854 THR A O 1
ATOM 6544 N N . ALA A 1 855 ? 19.464 31.679 -13.039 1.00 90.31 855 ALA A N 1
ATOM 6545 C CA . ALA A 1 855 ? 18.716 31.121 -11.916 1.00 90.31 855 ALA A CA 1
ATOM 6546 C C . ALA A 1 855 ? 17.197 31.153 -12.172 1.00 90.31 855 ALA A C 1
ATOM 6548 O O . ALA A 1 855 ? 16.690 32.035 -12.865 1.00 90.31 855 ALA A O 1
ATOM 6549 N N . ILE A 1 856 ? 16.479 30.200 -11.587 1.00 91.12 856 ILE A N 1
ATOM 6550 C CA . ILE A 1 856 ? 15.033 30.019 -11.717 1.00 91.12 856 ILE A CA 1
ATOM 6551 C C . ILE A 1 856 ? 14.417 30.193 -10.332 1.00 91.12 856 ILE A C 1
ATOM 6553 O O . ILE A 1 856 ? 14.874 29.587 -9.365 1.00 91.12 856 ILE A O 1
ATOM 6557 N N . ASN A 1 857 ? 13.355 30.987 -10.239 1.00 87.62 857 ASN A N 1
ATOM 6558 C CA . ASN A 1 857 ? 12.581 31.142 -9.011 1.00 87.62 857 ASN A CA 1
ATOM 6559 C C . ASN A 1 857 ? 11.167 30.603 -9.231 1.00 87.62 857 ASN A C 1
ATOM 6561 O O . ASN A 1 857 ? 10.547 30.895 -10.254 1.00 87.62 857 ASN A O 1
ATOM 6565 N N . LEU A 1 858 ? 10.670 29.828 -8.269 1.00 84.75 858 LEU A N 1
ATOM 6566 C CA . LEU A 1 858 ? 9.342 29.220 -8.292 1.00 84.75 858 LEU A CA 1
ATOM 6567 C C . LEU A 1 858 ? 8.473 29.876 -7.212 1.00 84.75 858 LEU A C 1
ATOM 6569 O O . LEU A 1 858 ? 8.870 29.949 -6.047 1.00 84.75 858 LEU A O 1
ATOM 6573 N N . SER A 1 859 ? 7.290 30.367 -7.587 1.00 74.88 859 SER A N 1
ATOM 6574 C CA . SER A 1 859 ? 6.385 31.068 -6.663 1.00 74.88 859 SER A CA 1
ATOM 6575 C C . SER A 1 859 ? 5.738 30.105 -5.661 1.00 74.88 859 SER A C 1
ATOM 6577 O O . SER A 1 859 ? 5.168 29.099 -6.083 1.00 74.88 859 SER A O 1
ATOM 6579 N N . ALA A 1 860 ? 5.759 30.405 -4.358 1.00 67.06 860 ALA A N 1
ATOM 6580 C CA . ALA A 1 860 ? 5.102 29.584 -3.332 1.00 67.06 860 ALA A CA 1
ATOM 6581 C C . ALA A 1 860 ? 3.571 29.550 -3.527 1.00 67.06 860 ALA A C 1
ATOM 6583 O O . ALA A 1 860 ? 2.941 30.601 -3.617 1.00 67.06 860 ALA A O 1
ATOM 6584 N N . ALA A 1 861 ? 2.976 28.353 -3.595 1.00 62.38 861 ALA A N 1
ATOM 6585 C CA . ALA A 1 861 ? 1.531 28.179 -3.806 1.00 62.38 861 ALA A CA 1
ATOM 6586 C C . ALA A 1 861 ? 0.902 27.058 -2.949 1.00 62.38 861 ALA A C 1
ATOM 6588 O O . ALA A 1 861 ? -0.170 26.559 -3.278 1.00 62.38 861 ALA A O 1
ATOM 6589 N N . PHE A 1 862 ? 1.553 26.623 -1.866 1.00 64.62 862 PHE A N 1
ATOM 6590 C CA . PHE A 1 862 ? 1.075 25.493 -1.057 1.00 64.62 862 PHE A CA 1
ATOM 6591 C C . PHE A 1 862 ? 0.013 25.923 -0.031 1.00 64.62 862 PHE A C 1
ATOM 6593 O O . PHE A 1 862 ? 0.178 26.932 0.651 1.00 64.62 862 PHE A O 1
ATOM 6600 N N . THR A 1 863 ? -1.071 25.152 0.103 1.00 57.59 863 THR A N 1
ATOM 6601 C CA . THR A 1 863 ? -2.092 25.354 1.145 1.00 57.59 863 THR A CA 1
ATOM 6602 C C . THR A 1 863 ? -1.689 24.663 2.465 1.00 57.59 863 THR A C 1
ATOM 6604 O O . THR A 1 863 ? -1.051 23.608 2.424 1.00 57.59 863 THR A O 1
ATOM 6607 N N . PRO A 1 864 ? -2.062 25.194 3.651 1.00 51.91 864 PRO A N 1
ATOM 6608 C CA . PRO A 1 864 ? -1.679 24.628 4.958 1.00 51.91 864 PRO A CA 1
ATOM 6609 C C . PRO A 1 864 ? -2.122 23.176 5.208 1.00 51.91 864 PRO A C 1
ATOM 6611 O O . PRO A 1 864 ? -1.455 22.440 5.929 1.00 51.91 864 PRO A O 1
ATOM 6614 N N . GLU A 1 865 ? -3.217 22.735 4.586 1.00 52.03 865 GLU A N 1
ATOM 6615 C CA . GLU A 1 865 ? -3.731 21.359 4.691 1.00 52.03 865 GLU A CA 1
ATOM 6616 C C . GLU A 1 865 ? -2.767 20.313 4.087 1.00 52.03 865 GLU A C 1
ATOM 6618 O O . GLU A 1 865 ? -2.805 19.143 4.458 1.00 52.03 865 GLU A O 1
ATOM 6623 N N . LEU A 1 866 ? -1.836 20.730 3.216 1.00 52.94 866 LEU A N 1
ATOM 6624 C CA . LEU A 1 866 ? -0.828 19.862 2.584 1.00 52.94 866 LEU A CA 1
ATOM 6625 C C . LEU A 1 866 ? 0.313 19.447 3.525 1.00 52.94 866 LEU A C 1
ATOM 6627 O O . LEU A 1 866 ? 1.090 18.551 3.188 1.00 52.94 866 LEU A O 1
ATOM 6631 N N . VAL A 1 867 ? 0.412 20.090 4.692 1.00 49.75 867 VAL A N 1
ATOM 6632 C CA . VAL A 1 867 ? 1.496 19.947 5.676 1.00 49.75 867 VAL A CA 1
ATOM 6633 C C . VAL A 1 867 ? 1.250 18.759 6.609 1.00 49.75 867 VAL A C 1
ATOM 6635 O O . VAL A 1 867 ? 1.982 18.586 7.559 1.00 49.75 867 VAL A O 1
ATOM 6638 N N . ALA A 1 868 ? 0.226 17.922 6.426 1.00 50.31 868 ALA A N 1
ATOM 6639 C CA . ALA A 1 868 ? -0.054 16.782 7.320 1.00 50.31 868 ALA A CA 1
ATOM 6640 C C . ALA A 1 868 ? 0.429 15.414 6.786 1.00 50.31 868 ALA A C 1
ATOM 6642 O O . ALA A 1 868 ? 0.191 14.380 7.414 1.00 50.31 868 ALA A O 1
ATOM 6643 N N . VAL A 1 869 ? 1.109 15.389 5.636 1.00 53.97 869 VAL A N 1
ATOM 6644 C CA . VAL A 1 869 ? 1.438 14.150 4.912 1.00 53.97 869 VAL A CA 1
ATOM 6645 C C . VAL A 1 869 ? 2.807 13.591 5.324 1.00 53.97 869 VAL A C 1
ATOM 6647 O O . VAL A 1 869 ? 3.747 14.335 5.593 1.00 53.97 869 VAL A O 1
ATOM 6650 N N . ILE A 1 870 ? 2.894 12.261 5.374 1.00 63.03 870 ILE A N 1
ATOM 6651 C CA . ILE A 1 870 ? 4.106 11.467 5.620 1.00 63.03 870 ILE A CA 1
ATOM 6652 C C . ILE A 1 870 ? 5.191 11.770 4.581 1.00 63.03 870 ILE A C 1
ATOM 6654 O O . ILE A 1 870 ? 4.913 12.282 3.495 1.00 63.03 870 ILE A O 1
ATOM 6658 N N . THR A 1 871 ? 6.429 11.407 4.913 1.00 68.44 871 THR A N 1
ATOM 6659 C CA . THR A 1 871 ? 7.577 11.447 4.014 1.00 68.44 871 THR A CA 1
ATOM 6660 C C . THR A 1 871 ? 7.262 10.858 2.628 1.00 68.44 871 THR A C 1
ATOM 6662 O O . THR A 1 871 ? 6.973 9.668 2.490 1.00 68.44 871 THR A O 1
ATOM 6665 N N . ARG A 1 872 ? 7.338 11.696 1.585 1.00 72.50 872 ARG A N 1
ATOM 6666 C CA . ARG A 1 872 ? 6.918 11.353 0.217 1.00 72.50 872 ARG A CA 1
ATOM 6667 C C . ARG A 1 872 ? 7.816 11.961 -0.850 1.00 72.50 872 ARG A C 1
ATOM 6669 O O . ARG A 1 872 ? 8.545 12.905 -0.577 1.00 72.50 872 ARG A O 1
ATOM 6676 N N . ARG A 1 873 ? 7.737 11.473 -2.086 1.00 77.56 873 ARG A N 1
ATOM 6677 C CA . ARG A 1 873 ? 8.362 12.157 -3.229 1.00 77.56 873 ARG A CA 1
ATOM 6678 C C . ARG A 1 873 ? 7.419 13.214 -3.799 1.00 77.56 873 ARG A C 1
ATOM 6680 O O . ARG A 1 873 ? 6.223 12.959 -3.916 1.00 77.56 873 ARG A O 1
ATOM 6687 N N . ALA A 1 874 ? 7.956 14.376 -4.147 1.00 76.62 874 ALA A N 1
ATOM 6688 C CA . ALA A 1 874 ? 7.226 15.455 -4.800 1.00 76.62 874 ALA A CA 1
ATOM 6689 C C . ALA A 1 874 ? 7.472 15.420 -6.311 1.00 76.62 874 ALA A C 1
ATOM 6691 O O . ALA A 1 874 ? 8.557 15.036 -6.743 1.00 76.62 874 ALA A O 1
ATOM 6692 N N . GLY A 1 875 ? 6.484 15.818 -7.106 1.00 79.12 875 GLY A N 1
ATOM 6693 C CA . GLY A 1 875 ? 6.602 15.899 -8.554 1.00 79.12 875 GLY A CA 1
ATOM 6694 C C . GLY A 1 875 ? 7.374 17.132 -9.022 1.00 79.12 875 GLY A C 1
ATOM 6695 O O . GLY A 1 875 ? 7.311 18.200 -8.408 1.00 79.12 875 GLY A O 1
ATOM 6696 N N . PHE A 1 876 ? 8.066 16.981 -10.146 1.00 82.31 876 PHE A N 1
ATOM 6697 C CA . PHE A 1 876 ? 8.776 18.038 -10.857 1.00 82.31 876 PHE A CA 1
ATOM 6698 C C . PHE A 1 876 ? 8.573 17.875 -12.365 1.00 82.31 876 PHE A C 1
ATOM 6700 O O . PHE A 1 876 ? 8.676 16.756 -12.876 1.00 82.31 876 PHE A O 1
ATOM 6707 N N . THR A 1 877 ? 8.329 18.972 -13.085 1.00 84.31 877 THR A N 1
ATOM 6708 C CA . THR A 1 877 ? 8.296 18.965 -14.555 1.00 84.31 877 THR A CA 1
ATOM 6709 C C . THR A 1 877 ? 9.051 20.131 -15.170 1.00 84.31 877 THR A C 1
ATOM 6711 O O . THR A 1 877 ? 9.145 21.223 -14.607 1.00 84.31 877 THR A O 1
ATOM 6714 N N . CYS A 1 878 ? 9.577 19.872 -16.364 1.00 86.38 878 CYS A N 1
ATOM 6715 C CA . CYS A 1 878 ? 10.075 20.862 -17.306 1.00 86.38 878 CYS A CA 1
ATOM 6716 C C . CYS A 1 878 ? 9.196 20.789 -18.556 1.00 86.38 878 CYS A C 1
ATOM 6718 O O . CYS A 1 878 ? 9.119 19.732 -19.179 1.00 86.38 878 CYS A O 1
ATOM 6720 N N . GLU A 1 879 ? 8.537 21.886 -18.911 1.00 84.38 879 GLU A N 1
ATOM 6721 C CA . GLU A 1 879 ? 7.597 22.008 -20.033 1.00 84.38 879 GLU A CA 1
ATOM 6722 C C . GLU A 1 879 ? 8.154 23.004 -21.057 1.00 84.38 879 GLU A C 1
ATOM 6724 O O . GLU A 1 879 ? 8.712 24.025 -20.655 1.00 84.38 879 GLU A O 1
ATOM 6729 N N . ILE A 1 880 ? 8.012 22.733 -22.361 1.00 81.38 880 ILE A N 1
ATOM 6730 C CA . ILE A 1 880 ? 8.441 23.648 -23.439 1.00 81.38 880 ILE A CA 1
ATOM 6731 C C . ILE A 1 880 ? 7.265 24.050 -24.334 1.00 81.38 880 ILE A C 1
ATOM 6733 O O . ILE A 1 880 ? 6.399 23.233 -24.608 1.00 81.38 880 ILE A O 1
ATOM 6737 N N . GLY A 1 881 ? 7.259 25.297 -24.811 1.00 75.19 881 GLY A N 1
ATOM 6738 C CA . GLY A 1 881 ? 6.246 25.833 -25.733 1.00 75.19 881 GLY A CA 1
ATOM 6739 C C . GLY A 1 881 ? 5.398 26.987 -25.178 1.00 75.19 881 GLY A C 1
ATOM 6740 O O . GLY A 1 881 ? 5.432 27.301 -23.988 1.00 75.19 881 GLY A O 1
ATOM 6741 N N . ASN A 1 882 ? 4.669 27.674 -26.068 1.00 61.78 882 ASN A N 1
ATOM 6742 C CA . ASN A 1 882 ? 3.918 28.910 -25.759 1.00 61.78 882 ASN A CA 1
ATOM 6743 C C . ASN A 1 882 ? 2.532 28.685 -25.106 1.00 61.78 882 ASN A C 1
ATOM 6745 O O . ASN A 1 882 ? 1.919 29.633 -24.610 1.00 61.78 882 ASN A O 1
ATOM 6749 N N . SER A 1 883 ? 2.037 27.449 -25.089 1.00 53.47 883 SER A N 1
ATOM 6750 C CA . SER A 1 883 ? 0.840 26.992 -24.366 1.00 53.47 883 SER A CA 1
ATOM 6751 C C . SER A 1 883 ? 1.227 25.835 -23.439 1.00 53.47 883 SER A C 1
ATOM 6753 O O . SER A 1 883 ? 2.294 25.272 -23.627 1.00 53.47 883 SER A O 1
ATOM 6755 N N . ASN A 1 884 ? 0.406 25.474 -22.445 1.00 52.16 884 ASN A N 1
ATOM 6756 C CA . ASN A 1 884 ? 0.614 24.326 -21.535 1.00 52.16 884 ASN A CA 1
ATOM 6757 C C . ASN A 1 884 ? 0.665 22.968 -22.284 1.00 52.16 884 ASN A C 1
ATOM 6759 O O . ASN A 1 884 ? -0.229 22.139 -22.136 1.00 52.16 884 ASN A O 1
ATOM 6763 N N . THR A 1 885 ? 1.644 22.759 -23.155 1.00 54.59 885 THR A N 1
ATOM 6764 C CA . THR A 1 885 ? 1.660 21.695 -24.158 1.00 54.59 885 THR A CA 1
ATOM 6765 C C . THR A 1 885 ? 3.033 21.036 -24.148 1.00 54.59 885 THR A C 1
ATOM 6767 O O . THR A 1 885 ? 4.001 21.649 -24.572 1.00 54.59 885 THR A O 1
ATOM 6770 N N . ALA A 1 886 ? 3.076 19.787 -23.684 1.00 63.41 886 ALA A N 1
ATOM 6771 C CA . ALA A 1 886 ? 4.198 18.855 -23.577 1.00 63.41 886 ALA A CA 1
ATOM 6772 C C . ALA A 1 886 ? 5.245 19.114 -22.475 1.00 63.41 886 ALA A C 1
ATOM 6774 O O . ALA A 1 886 ? 6.219 19.854 -22.637 1.00 63.41 886 ALA A O 1
ATOM 6775 N N . SER A 1 887 ? 5.116 18.360 -21.373 1.00 72.25 887 SER A N 1
ATOM 6776 C CA . SER A 1 887 ? 6.236 18.103 -20.456 1.00 72.25 887 SER A CA 1
ATOM 6777 C C . SER A 1 887 ? 7.375 17.429 -21.226 1.00 72.25 887 SER A C 1
ATOM 6779 O O . SER A 1 887 ? 7.159 16.395 -21.842 1.00 72.25 887 SER A O 1
ATOM 6781 N N . VAL A 1 888 ? 8.585 17.981 -21.184 1.00 81.06 888 VAL A N 1
ATOM 6782 C CA . VAL A 1 888 ? 9.815 17.380 -21.731 1.00 81.06 888 VAL A CA 1
ATOM 6783 C C . VAL A 1 888 ? 10.385 16.384 -20.747 1.00 81.06 888 VAL A C 1
ATOM 6785 O O . VAL A 1 888 ? 10.635 15.238 -21.104 1.00 81.06 888 VAL A O 1
ATOM 6788 N N . PHE A 1 889 ? 10.571 16.833 -19.506 1.00 85.94 889 PHE A N 1
ATOM 6789 C CA . PHE A 1 889 ? 11.035 16.005 -18.407 1.00 85.94 889 PHE A CA 1
ATOM 6790 C C . PHE A 1 889 ? 9.970 15.969 -17.332 1.00 85.94 889 PHE A C 1
ATOM 6792 O O . PHE A 1 889 ? 9.424 17.003 -16.943 1.00 85.94 889 PHE A O 1
ATOM 6799 N N . VAL A 1 890 ? 9.726 14.769 -16.834 1.00 82.88 890 VAL A N 1
ATOM 6800 C CA . VAL A 1 890 ? 8.869 14.507 -15.686 1.00 82.88 890 VAL A CA 1
ATOM 6801 C C . VAL A 1 890 ? 9.694 13.762 -14.655 1.00 82.88 890 VAL A C 1
ATOM 6803 O O . VAL A 1 890 ? 10.477 12.880 -14.998 1.00 82.88 890 VAL A O 1
ATOM 6806 N N . GLY A 1 891 ? 9.572 14.122 -13.389 1.00 82.38 891 GLY A N 1
ATOM 6807 C CA . GLY A 1 891 ? 10.418 13.529 -12.371 1.00 82.38 891 GLY A CA 1
ATOM 6808 C C . GLY A 1 891 ? 9.927 13.738 -10.963 1.00 82.38 891 GLY A C 1
ATOM 6809 O O . GLY A 1 891 ? 8.865 14.311 -10.717 1.00 82.38 891 GLY A O 1
ATOM 6810 N N . LYS A 1 892 ? 10.720 13.228 -10.030 1.00 80.69 892 LYS A N 1
ATOM 6811 C CA . LYS A 1 892 ? 10.397 13.235 -8.613 1.00 80.69 892 LYS A CA 1
ATOM 6812 C C . LYS A 1 892 ? 11.601 13.625 -7.777 1.00 80.69 892 LYS A C 1
ATOM 6814 O O . LYS A 1 892 ? 12.734 13.292 -8.119 1.00 80.69 892 LYS A O 1
ATOM 6819 N N . THR A 1 893 ? 11.353 14.292 -6.660 1.00 80.06 893 THR A N 1
ATOM 6820 C CA . THR A 1 893 ? 12.380 14.591 -5.657 1.00 80.06 893 THR A CA 1
ATOM 6821 C C . THR A 1 893 ? 12.839 13.342 -4.927 1.00 80.06 893 THR A C 1
ATOM 6823 O O . THR A 1 893 ? 12.170 12.304 -4.945 1.00 80.06 893 THR A O 1
ATOM 6826 N N . GLU A 1 894 ? 13.934 13.473 -4.181 1.00 80.50 894 GLU A N 1
ATOM 6827 C CA . GLU A 1 894 ? 14.121 12.627 -3.005 1.00 80.50 894 GLU A CA 1
ATOM 6828 C C . GLU A 1 894 ? 12.956 12.764 -2.021 1.00 80.50 894 GLU A C 1
ATOM 6830 O O . GLU A 1 894 ? 12.161 13.705 -2.082 1.00 80.50 894 GLU A O 1
ATOM 6835 N N . ARG A 1 895 ? 12.813 11.788 -1.126 1.00 77.75 895 ARG A N 1
ATOM 6836 C CA . ARG A 1 895 ? 11.736 11.812 -0.137 1.00 77.75 895 ARG A CA 1
ATOM 6837 C C . ARG A 1 895 ? 11.852 13.054 0.755 1.00 77.75 895 ARG A C 1
ATOM 6839 O O . ARG A 1 895 ? 12.902 13.306 1.336 1.00 77.75 895 ARG A O 1
ATOM 6846 N N . VAL A 1 896 ? 10.765 13.813 0.851 1.00 72.06 896 VAL A N 1
ATOM 6847 C CA . VAL A 1 896 ? 10.670 15.066 1.605 1.00 72.06 896 VAL A CA 1
ATOM 6848 C C . VAL A 1 896 ? 9.778 14.866 2.819 1.00 72.06 896 VAL A C 1
ATOM 6850 O O . VAL A 1 896 ? 8.769 14.167 2.721 1.00 72.06 896 VAL A O 1
ATOM 6853 N N . THR A 1 897 ? 10.145 15.463 3.951 1.00 67.25 897 THR A N 1
ATOM 6854 C CA . THR A 1 897 ? 9.378 15.371 5.198 1.00 67.25 897 THR A CA 1
ATOM 6855 C C . THR A 1 897 ? 8.165 16.302 5.183 1.00 67.25 897 THR A C 1
ATOM 6857 O O . THR A 1 897 ? 8.014 17.174 4.324 1.00 67.25 897 THR A O 1
ATOM 6860 N N . ARG A 1 898 ? 7.299 16.121 6.178 1.00 61.66 898 ARG A N 1
ATOM 6861 C CA . ARG A 1 898 ? 6.058 16.865 6.403 1.00 61.66 898 ARG A CA 1
ATOM 6862 C C . ARG A 1 898 ? 6.195 18.396 6.283 1.00 61.66 898 ARG A C 1
ATOM 6864 O O . ARG A 1 898 ? 5.372 19.040 5.633 1.00 61.66 898 ARG A O 1
ATOM 6871 N N . ASP A 1 899 ? 7.249 18.969 6.862 1.00 62.31 899 ASP A N 1
ATOM 6872 C CA . ASP A 1 899 ? 7.432 20.427 6.967 1.00 62.31 899 ASP A CA 1
ATOM 6873 C C . ASP A 1 899 ? 7.910 21.085 5.665 1.00 62.31 899 ASP A C 1
ATOM 6875 O O . ASP A 1 899 ? 7.929 22.314 5.551 1.00 62.31 899 ASP A O 1
ATOM 6879 N N . PHE A 1 900 ? 8.260 20.277 4.661 1.00 65.50 900 PHE A N 1
ATOM 6880 C CA . PHE A 1 900 ? 8.881 20.733 3.422 1.00 65.50 900 PHE A CA 1
ATOM 6881 C C . PHE A 1 900 ? 8.047 21.784 2.665 1.00 65.50 900 PHE A C 1
ATOM 6883 O O . PHE A 1 900 ? 8.600 22.709 2.076 1.00 65.50 900 PHE A O 1
ATOM 6890 N N . PHE A 1 901 ? 6.715 21.677 2.691 1.00 63.81 901 PHE A N 1
ATOM 6891 C CA . PHE A 1 901 ? 5.817 22.541 1.910 1.00 63.81 901 PHE A CA 1
ATOM 6892 C C . PHE A 1 901 ? 5.334 23.797 2.658 1.00 63.81 901 PHE A C 1
ATOM 6894 O O . PHE A 1 901 ? 4.461 24.510 2.163 1.00 63.81 901 PHE A O 1
ATOM 6901 N N . THR A 1 902 ? 5.880 24.097 3.840 1.00 61.19 902 THR A N 1
ATOM 6902 C CA . THR A 1 902 ? 5.466 25.266 4.633 1.00 61.19 902 THR A CA 1
ATOM 6903 C C . THR A 1 902 ? 6.132 26.559 4.140 1.00 61.19 902 THR A C 1
ATOM 6905 O O . THR A 1 902 ? 7.336 26.740 4.276 1.00 61.19 902 THR A O 1
ATOM 6908 N N . ASN A 1 903 ? 5.345 27.485 3.569 1.00 55.72 903 ASN A N 1
ATOM 6909 C CA . ASN A 1 903 ? 5.708 28.893 3.295 1.00 55.72 903 ASN A CA 1
ATOM 6910 C C . ASN A 1 903 ? 7.060 29.160 2.587 1.00 55.72 903 ASN A C 1
ATOM 6912 O O . ASN A 1 903 ? 7.640 30.235 2.748 1.00 55.72 903 ASN A O 1
ATOM 6916 N N . ALA A 1 904 ? 7.563 28.225 1.781 1.00 62.22 904 ALA A N 1
ATOM 6917 C CA . ALA A 1 904 ? 8.873 28.346 1.151 1.00 62.22 904 ALA A CA 1
ATOM 6918 C C . ALA A 1 904 ? 8.779 28.620 -0.360 1.00 62.22 904 ALA A C 1
ATOM 6920 O O . ALA A 1 904 ? 8.151 27.868 -1.106 1.00 62.22 904 ALA A O 1
ATOM 6921 N N . SER A 1 905 ? 9.450 29.680 -0.823 1.00 71.12 905 SER A N 1
ATOM 6922 C CA . SER A 1 905 ? 9.783 29.869 -2.243 1.00 71.12 905 SER A CA 1
ATOM 6923 C C . SER A 1 905 ? 10.994 29.003 -2.593 1.00 71.12 905 SER A C 1
ATOM 6925 O O . SER A 1 905 ? 11.988 29.021 -1.869 1.00 71.12 905 SER A O 1
ATOM 6927 N N . LEU A 1 906 ? 10.920 28.260 -3.699 1.00 79.19 906 LEU A N 1
ATOM 6928 C CA . LEU A 1 906 ? 11.992 27.374 -4.162 1.00 79.19 906 LEU A CA 1
ATOM 6929 C C . LEU A 1 906 ? 12.847 28.106 -5.206 1.00 79.19 906 LEU A C 1
ATOM 6931 O O . LEU A 1 906 ? 12.311 28.655 -6.173 1.00 79.19 906 LEU A O 1
ATOM 6935 N N . SER A 1 907 ? 14.170 28.106 -5.028 1.00 85.88 907 SER A N 1
ATOM 6936 C CA . SER A 1 907 ? 15.113 28.682 -5.997 1.00 85.88 907 SER A CA 1
ATOM 6937 C C . SER A 1 907 ? 16.057 27.616 -6.546 1.00 85.88 907 SER A C 1
ATOM 6939 O O . SER A 1 907 ? 16.541 26.758 -5.808 1.00 85.88 907 SER A O 1
ATOM 6941 N N . ILE A 1 908 ? 16.324 27.673 -7.848 1.00 89.44 908 ILE A N 1
ATOM 6942 C CA . ILE A 1 908 ? 17.309 26.839 -8.539 1.00 89.44 908 ILE A CA 1
ATOM 6943 C C . ILE A 1 908 ? 18.387 27.785 -9.080 1.00 89.44 908 ILE A C 1
ATOM 6945 O O . ILE A 1 908 ? 18.075 28.643 -9.910 1.00 89.44 908 ILE A O 1
ATOM 6949 N N . PRO A 1 909 ? 19.652 27.684 -8.642 1.00 91.00 909 PRO A N 1
ATOM 6950 C CA . PRO A 1 909 ? 20.696 28.602 -9.076 1.00 91.00 909 PRO A CA 1
ATOM 6951 C C . PRO A 1 909 ? 21.087 28.368 -10.540 1.00 91.00 909 PRO A C 1
ATOM 6953 O O . PRO A 1 909 ? 20.701 27.380 -11.173 1.00 91.00 909 PRO A O 1
ATOM 6956 N N . ALA A 1 910 ? 21.909 29.267 -11.083 1.00 91.88 910 ALA A N 1
ATOM 6957 C CA . ALA A 1 910 ? 22.643 28.984 -12.313 1.00 91.88 910 ALA A CA 1
ATOM 6958 C C . ALA A 1 910 ? 23.467 27.694 -12.146 1.00 91.88 910 ALA A C 1
ATOM 6960 O O . ALA A 1 910 ? 24.034 27.446 -11.082 1.00 91.88 910 ALA A O 1
ATOM 6961 N N . ASN A 1 911 ? 23.517 26.870 -13.191 1.00 91.50 911 ASN A N 1
ATOM 6962 C CA . ASN A 1 911 ? 24.048 25.503 -13.197 1.00 91.50 911 ASN A CA 1
ATOM 6963 C C . ASN A 1 911 ? 23.338 24.509 -12.258 1.00 91.50 911 ASN A C 1
ATOM 6965 O O . ASN A 1 911 ? 23.803 23.378 -12.105 1.00 91.50 911 ASN A O 1
ATOM 6969 N N . GLY A 1 912 ? 22.226 24.915 -11.637 1.00 89.31 912 GLY A N 1
ATOM 6970 C CA . GLY A 1 912 ? 21.405 24.068 -10.780 1.00 89.31 912 GLY A CA 1
ATOM 6971 C C . GLY A 1 912 ? 20.570 23.047 -11.553 1.00 89.31 912 GLY A C 1
ATOM 6972 O O . GLY A 1 912 ? 20.260 22.004 -10.991 1.00 89.31 912 GLY A O 1
ATOM 6973 N N . ILE A 1 913 ? 20.241 23.307 -12.823 1.00 91.88 913 ILE A N 1
ATOM 6974 C CA . ILE A 1 913 ? 19.685 22.326 -13.762 1.00 91.88 913 ILE A CA 1
ATOM 6975 C C . ILE A 1 913 ? 20.820 21.706 -14.566 1.00 91.88 913 ILE A C 1
ATOM 6977 O O . ILE A 1 913 ? 21.622 22.421 -15.171 1.00 91.88 913 ILE A O 1
ATOM 6981 N N . GLN A 1 914 ? 20.836 20.379 -14.627 1.00 91.62 914 GLN A N 1
ATOM 6982 C CA . GLN A 1 914 ? 21.787 19.605 -15.413 1.00 91.62 914 GLN A CA 1
ATOM 6983 C C . GLN A 1 914 ? 21.037 18.564 -16.236 1.00 91.62 914 GLN A C 1
ATOM 6985 O O . GLN A 1 914 ? 20.496 17.612 -15.688 1.00 91.62 914 GLN A O 1
ATOM 6990 N N . VAL A 1 915 ? 21.002 18.732 -17.555 1.00 91.50 915 VAL A N 1
ATOM 6991 C CA . VAL A 1 915 ? 20.547 17.693 -18.484 1.00 91.50 915 VAL A CA 1
ATOM 6992 C C . VAL A 1 915 ? 21.766 16.891 -18.897 1.00 91.50 915 VAL A C 1
ATOM 6994 O O . VAL A 1 915 ? 22.669 17.422 -19.542 1.00 91.50 915 VAL A O 1
ATOM 6997 N N . ALA A 1 916 ? 21.812 15.636 -18.484 1.00 88.94 916 ALA A N 1
ATOM 6998 C CA . ALA A 1 916 ? 22.943 14.748 -18.663 1.00 88.94 916 ALA A CA 1
ATOM 6999 C C . ALA A 1 916 ? 22.518 13.457 -19.363 1.00 88.94 916 ALA A C 1
ATOM 7001 O O . ALA A 1 916 ? 21.332 13.193 -19.576 1.00 88.94 916 ALA A O 1
ATOM 7002 N N . ASN A 1 917 ? 23.514 12.652 -19.729 1.00 82.62 917 ASN A N 1
ATOM 7003 C CA . ASN A 1 917 ? 23.289 11.342 -20.309 1.00 82.62 917 ASN A CA 1
ATOM 7004 C C . ASN A 1 917 ? 23.903 10.230 -19.467 1.00 82.62 917 ASN A C 1
ATOM 7006 O O . ASN A 1 917 ? 25.065 10.307 -19.067 1.00 82.62 917 ASN A O 1
ATOM 7010 N N . ALA A 1 918 ? 23.123 9.184 -19.227 1.00 82.88 918 ALA A N 1
ATOM 7011 C CA . ALA A 1 918 ? 23.565 7.993 -18.537 1.00 82.88 918 ALA A CA 1
ATOM 7012 C C . ALA A 1 918 ? 24.474 7.152 -19.439 1.00 82.88 918 ALA A C 1
ATOM 7014 O O . ALA A 1 918 ? 24.218 6.981 -20.633 1.00 82.88 918 ALA A O 1
ATOM 7015 N N . ILE A 1 919 ? 25.533 6.602 -18.848 1.00 76.25 919 ILE A N 1
ATOM 7016 C CA . ILE A 1 919 ? 26.448 5.687 -19.531 1.00 76.25 919 ILE A CA 1
ATOM 7017 C C . ILE A 1 919 ? 25.825 4.291 -19.493 1.00 76.25 919 ILE A C 1
ATOM 7019 O O . ILE A 1 919 ? 25.536 3.773 -18.416 1.00 76.25 919 ILE A O 1
ATOM 7023 N N . ARG A 1 920 ? 25.596 3.691 -20.666 1.00 83.88 920 ARG A N 1
ATOM 7024 C CA . ARG A 1 920 ? 25.014 2.349 -20.805 1.00 83.88 920 ARG A CA 1
ATOM 7025 C C . ARG A 1 920 ? 25.652 1.600 -21.965 1.00 83.88 920 ARG A C 1
ATOM 7027 O O . ARG A 1 920 ? 25.942 2.201 -23.004 1.00 83.88 920 ARG A O 1
ATOM 7034 N N . ASP A 1 921 ? 25.738 0.283 -21.822 1.00 76.81 921 ASP A N 1
ATOM 7035 C CA . ASP A 1 921 ? 25.942 -0.618 -22.952 1.00 76.81 921 ASP A CA 1
ATOM 7036 C C . ASP A 1 921 ? 24.703 -0.524 -23.856 1.00 76.81 921 ASP A C 1
ATOM 7038 O O . ASP A 1 921 ? 23.583 -0.792 -23.404 1.00 76.81 921 ASP A O 1
ATOM 7042 N N . GLY A 1 922 ? 24.874 -0.079 -25.104 1.00 85.69 922 GLY A N 1
ATOM 7043 C CA . GLY A 1 922 ? 23.737 0.237 -25.976 1.00 85.69 922 GLY A CA 1
ATOM 7044 C C . GLY A 1 922 ? 23.206 1.651 -25.770 1.00 85.69 922 GLY A C 1
ATOM 7045 O O . GLY A 1 922 ? 22.166 1.826 -25.140 1.00 85.69 922 GLY A O 1
ATOM 7046 N N . SER A 1 923 ? 23.892 2.665 -26.297 1.00 89.62 923 SER A N 1
ATOM 7047 C CA . SER A 1 923 ? 23.556 4.079 -26.091 1.00 89.62 923 SER A CA 1
ATOM 7048 C C . SER A 1 923 ? 23.856 4.955 -27.310 1.00 89.62 923 SER A C 1
ATOM 7050 O O . SER A 1 923 ? 24.623 4.595 -28.208 1.00 89.62 923 SER A O 1
ATOM 7052 N N . TRP A 1 924 ? 23.223 6.129 -27.343 1.00 90.81 924 TRP A N 1
ATOM 7053 C CA . TRP A 1 924 ? 23.634 7.232 -28.209 1.00 90.81 924 TRP A CA 1
ATOM 7054 C C . TRP A 1 924 ? 25.009 7.753 -27.772 1.00 90.81 924 TRP A C 1
ATOM 7056 O O . TRP A 1 924 ? 25.309 7.792 -26.580 1.00 90.81 924 TRP A O 1
ATOM 7066 N N . SER A 1 925 ? 25.849 8.177 -28.715 1.00 91.12 925 SER A N 1
ATOM 7067 C CA . SER A 1 925 ? 27.159 8.739 -28.388 1.00 91.12 925 SER A CA 1
ATOM 7068 C C . SER A 1 925 ? 27.040 10.155 -27.818 1.00 91.12 925 SER A C 1
ATOM 7070 O O . SER A 1 925 ? 26.112 10.904 -28.142 1.00 91.12 925 SER A O 1
ATOM 7072 N N . ARG A 1 926 ? 28.033 10.583 -27.029 1.00 89.75 926 ARG A N 1
ATOM 7073 C CA . ARG A 1 926 ? 28.125 11.962 -26.513 1.00 89.75 926 ARG A CA 1
ATOM 7074 C C . ARG A 1 926 ? 28.033 13.002 -27.628 1.00 89.75 926 ARG A C 1
ATOM 7076 O O . ARG A 1 926 ? 27.473 14.077 -27.425 1.00 89.75 926 ARG A O 1
ATOM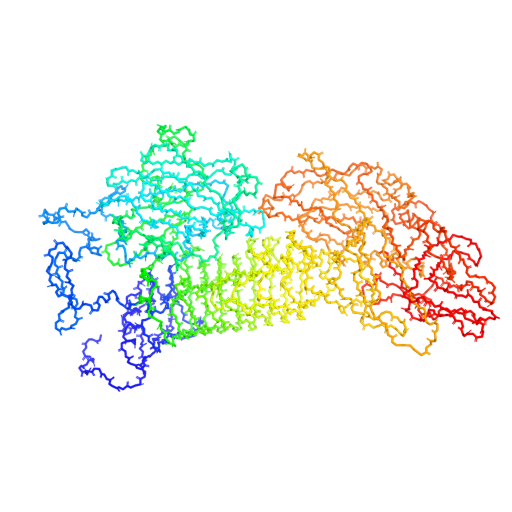 7083 N N . TYR A 1 927 ? 28.561 12.675 -28.809 1.00 90.00 927 TYR A N 1
ATOM 7084 C CA . TYR A 1 927 ? 28.512 13.542 -29.981 1.00 90.00 927 TYR A CA 1
ATOM 7085 C C . TYR A 1 927 ? 27.072 13.877 -30.385 1.00 90.00 927 TYR A C 1
ATOM 7087 O O . TYR A 1 927 ? 26.719 15.054 -30.477 1.00 90.00 927 TYR A O 1
ATOM 7095 N N . ILE A 1 928 ? 26.227 12.866 -30.605 1.00 90.38 928 ILE A N 1
ATOM 7096 C CA . ILE A 1 928 ? 24.847 13.108 -31.036 1.00 90.38 928 ILE A CA 1
ATOM 7097 C C . ILE A 1 928 ? 23.976 13.599 -29.876 1.00 90.38 928 ILE A C 1
ATOM 7099 O O . ILE A 1 928 ? 23.108 14.438 -30.089 1.00 90.38 928 ILE A O 1
ATOM 7103 N N . GLN A 1 929 ? 24.245 13.157 -28.645 1.00 89.88 929 GLN A N 1
ATOM 7104 C CA . GLN A 1 929 ? 23.544 13.614 -27.446 1.00 89.88 929 GLN A CA 1
ATOM 7105 C C . GLN A 1 929 ? 23.664 15.128 -27.239 1.00 89.88 929 GLN A C 1
ATOM 7107 O O . GLN A 1 929 ? 22.650 15.783 -27.007 1.00 89.88 929 GLN A O 1
ATOM 7112 N N . ASN A 1 930 ? 24.868 15.699 -27.385 1.00 90.56 930 ASN A N 1
ATOM 7113 C CA . ASN A 1 930 ? 25.064 17.151 -27.291 1.00 90.56 930 ASN A CA 1
ATOM 7114 C C . ASN A 1 930 ? 24.224 17.892 -28.341 1.00 90.56 930 ASN A C 1
ATOM 7116 O O . ASN A 1 930 ? 23.542 18.860 -28.017 1.00 90.56 930 ASN A O 1
ATOM 7120 N N . ARG A 1 931 ? 24.200 17.389 -29.583 1.00 91.06 931 ARG A N 1
ATOM 7121 C CA . ARG A 1 931 ? 23.408 17.981 -30.673 1.00 91.06 931 ARG A CA 1
ATOM 7122 C C . ARG A 1 931 ? 21.907 17.887 -30.421 1.00 91.06 931 ARG A C 1
ATOM 7124 O O . ARG A 1 931 ? 21.184 18.837 -30.707 1.00 91.06 931 ARG A O 1
ATOM 7131 N N . ILE A 1 932 ? 21.431 16.759 -29.890 1.00 89.88 932 ILE A N 1
ATOM 7132 C CA . ILE A 1 932 ? 20.021 16.585 -29.521 1.00 89.88 932 ILE A CA 1
ATOM 7133 C C . ILE A 1 932 ? 19.647 17.564 -28.404 1.00 89.88 932 ILE A C 1
ATOM 7135 O O . ILE A 1 932 ? 18.623 18.231 -28.518 1.00 89.88 932 ILE A O 1
ATOM 7139 N N . ALA A 1 933 ? 20.471 17.685 -27.358 1.00 90.06 933 ALA A N 1
ATOM 7140 C CA . ALA A 1 933 ? 20.215 18.591 -26.241 1.00 90.06 933 ALA A CA 1
ATOM 7141 C C . ALA A 1 933 ? 20.214 20.064 -26.685 1.00 90.06 933 ALA A C 1
ATOM 7143 O O . ALA A 1 933 ? 19.307 20.813 -26.328 1.00 90.06 933 ALA A O 1
ATOM 7144 N N . ASP A 1 934 ? 21.184 20.479 -27.502 1.00 91.12 934 ASP A N 1
ATOM 7145 C CA . ASP A 1 934 ? 21.237 21.834 -28.056 1.00 91.12 934 ASP A CA 1
ATOM 7146 C C . ASP A 1 934 ? 20.054 22.130 -28.980 1.00 91.12 934 ASP A C 1
ATOM 7148 O O . ASP A 1 934 ? 19.457 23.201 -28.882 1.00 91.12 934 ASP A O 1
ATOM 7152 N N . TRP A 1 935 ? 19.658 21.169 -29.820 1.00 88.06 935 TRP A N 1
ATOM 7153 C CA . TRP A 1 935 ? 18.460 21.293 -30.644 1.00 88.06 935 TRP A CA 1
ATOM 7154 C C . TRP A 1 935 ? 17.201 21.423 -29.778 1.00 88.06 935 TRP A C 1
ATOM 7156 O O . TRP A 1 935 ? 16.430 22.356 -29.975 1.00 88.06 935 TRP A O 1
ATOM 7166 N N . LEU A 1 936 ? 16.975 20.535 -28.810 1.00 86.94 936 LEU A N 1
ATOM 7167 C CA . LEU A 1 936 ? 15.755 20.526 -27.992 1.00 86.94 936 LEU A CA 1
ATOM 7168 C C . LEU A 1 936 ? 15.583 21.821 -27.180 1.00 86.94 936 LEU A C 1
ATOM 7170 O O . LEU A 1 936 ? 14.476 22.339 -27.055 1.00 86.94 936 LEU A O 1
ATOM 7174 N N . PHE A 1 937 ? 16.688 22.380 -26.693 1.00 88.31 937 PHE A N 1
ATOM 7175 C CA . PHE A 1 937 ? 16.715 23.539 -25.802 1.00 88.31 937 PHE A CA 1
ATOM 7176 C C . PHE A 1 937 ? 17.175 24.836 -26.498 1.00 88.31 937 PHE A C 1
ATOM 7178 O O . PHE A 1 937 ? 17.842 25.681 -25.900 1.00 88.31 937 PHE A O 1
ATOM 7185 N N . GLY A 1 938 ? 16.829 24.981 -27.782 1.00 79.94 938 GLY A N 1
ATOM 7186 C CA . GLY A 1 938 ? 16.818 26.271 -28.484 1.00 79.94 938 GLY A CA 1
ATOM 7187 C C . GLY A 1 938 ? 18.183 26.882 -28.817 1.00 79.94 938 GLY A C 1
ATOM 7188 O O . GLY A 1 938 ? 18.277 28.088 -29.046 1.00 79.94 938 GLY A O 1
ATOM 7189 N N . TYR A 1 939 ? 19.253 26.083 -28.864 1.00 79.75 939 TYR A N 1
ATOM 7190 C CA . TYR A 1 939 ? 20.576 26.548 -29.290 1.00 79.75 939 TYR A CA 1
ATOM 7191 C C . TYR A 1 939 ? 20.715 26.482 -30.833 1.00 79.75 939 TYR A C 1
ATOM 7193 O O . TYR A 1 939 ? 20.242 25.521 -31.450 1.00 79.75 939 TYR A O 1
ATOM 7201 N N . PRO A 1 940 ? 21.332 27.479 -31.502 1.00 71.69 940 PRO A N 1
ATOM 7202 C CA . PRO A 1 940 ? 21.319 27.585 -32.967 1.00 71.69 940 PRO A CA 1
ATOM 7203 C C . PRO A 1 940 ? 22.056 26.459 -33.734 1.00 71.69 940 PRO A C 1
ATOM 7205 O O . PRO A 1 940 ? 22.973 25.818 -33.227 1.00 71.69 940 PRO A O 1
ATOM 7208 N N . SER A 1 941 ? 21.607 26.249 -34.985 1.00 66.00 941 SER A N 1
ATOM 7209 C CA . SER A 1 941 ? 22.120 25.381 -36.072 1.00 66.00 941 SER A CA 1
ATOM 7210 C C . SER A 1 941 ? 22.773 24.042 -35.678 1.00 66.00 941 SER A C 1
ATOM 7212 O O . SER A 1 941 ? 23.996 23.920 -35.630 1.00 66.00 941 SER A O 1
ATOM 7214 N N . GLN A 1 942 ? 21.955 22.995 -35.533 1.00 72.12 942 GLN A N 1
ATOM 7215 C CA . GLN A 1 942 ? 22.423 21.608 -35.417 1.00 72.12 942 GLN A CA 1
ATOM 7216 C C . GLN A 1 942 ? 22.203 20.861 -36.740 1.00 72.12 942 GLN A C 1
ATOM 7218 O O . GLN A 1 942 ? 21.067 20.721 -37.196 1.00 72.12 942 GLN A O 1
ATOM 7223 N N . THR A 1 943 ? 23.276 20.375 -37.369 1.00 83.19 943 THR A N 1
ATOM 7224 C CA . THR A 1 943 ? 23.173 19.486 -38.537 1.00 83.19 943 THR A CA 1
ATOM 7225 C C . THR A 1 943 ? 23.010 18.040 -38.075 1.00 83.19 943 THR A C 1
ATOM 7227 O O . THR A 1 943 ? 23.798 17.538 -37.274 1.00 83.19 943 THR A O 1
ATOM 7230 N N . PHE A 1 944 ? 21.983 17.357 -38.573 1.00 87.56 944 PHE A N 1
ATOM 7231 C CA . PHE A 1 944 ? 21.774 15.930 -38.335 1.00 87.56 944 PHE A CA 1
ATOM 7232 C C . PHE A 1 944 ? 21.997 15.155 -39.646 1.00 87.56 944 PHE A C 1
ATOM 7234 O O . PHE A 1 944 ? 21.655 15.675 -40.710 1.00 87.56 944 PHE A O 1
ATOM 7241 N N . PRO A 1 945 ? 22.566 13.936 -39.605 1.00 90.62 945 PRO A N 1
ATOM 7242 C CA . PRO A 1 945 ? 22.858 13.154 -40.811 1.00 90.62 945 PRO A CA 1
ATOM 7243 C C . PRO A 1 945 ? 21.569 12.745 -41.531 1.00 90.62 945 PRO A C 1
ATOM 7245 O O . PRO A 1 945 ? 20.559 12.514 -40.884 1.00 90.62 945 PRO A O 1
ATOM 7248 N N . SER A 1 946 ? 21.564 12.610 -42.855 1.00 92.25 946 SER A N 1
ATOM 7249 C CA . SER A 1 946 ? 20.379 12.138 -43.602 1.00 92.25 946 SER A CA 1
ATOM 7250 C C . SER A 1 946 ? 20.337 10.616 -43.789 1.00 92.25 946 SER A C 1
ATOM 7252 O O . SER A 1 946 ? 19.300 10.068 -44.162 1.00 92.25 946 SER A O 1
ATOM 7254 N N . THR A 1 947 ? 21.451 9.932 -43.524 1.00 95.19 947 THR A N 1
ATOM 7255 C CA . THR A 1 947 ? 21.633 8.485 -43.701 1.00 95.19 947 THR A CA 1
ATOM 7256 C C . THR A 1 947 ? 22.405 7.923 -42.514 1.00 95.19 947 THR A C 1
ATOM 7258 O O . THR A 1 947 ? 23.367 8.538 -42.056 1.00 95.19 947 THR A O 1
ATOM 7261 N N . PHE A 1 948 ? 21.985 6.763 -42.017 1.00 96.81 948 PHE A N 1
ATOM 7262 C CA . PHE A 1 948 ? 22.735 5.979 -41.039 1.00 96.81 948 PHE A CA 1
ATOM 7263 C C . PHE A 1 948 ? 23.549 4.895 -41.734 1.00 96.81 948 PHE A C 1
ATOM 7265 O O . PHE A 1 948 ? 23.060 4.246 -42.652 1.00 96.81 948 PHE A O 1
ATOM 7272 N N . HIS A 1 949 ? 24.775 4.671 -41.271 1.00 97.75 949 HIS A N 1
ATOM 7273 C CA . HIS A 1 949 ? 25.614 3.563 -41.715 1.00 97.75 949 HIS A CA 1
ATOM 7274 C C . HIS A 1 949 ? 25.775 2.559 -40.575 1.00 97.75 949 HIS A C 1
ATOM 7276 O O . HIS A 1 949 ? 26.449 2.853 -39.590 1.00 97.75 949 HIS A O 1
ATOM 7282 N N . VAL A 1 950 ? 25.133 1.396 -40.696 1.00 98.12 950 VAL A N 1
ATOM 7283 C CA . VAL A 1 950 ? 25.137 0.344 -39.668 1.00 98.12 950 VAL A CA 1
ATOM 7284 C C . VAL A 1 950 ? 26.328 -0.586 -39.886 1.00 98.12 950 VAL A C 1
ATOM 7286 O O . VAL A 1 950 ? 26.473 -1.155 -40.968 1.00 98.12 950 VAL A O 1
ATOM 7289 N N . GLY A 1 951 ? 27.168 -0.751 -38.867 1.00 97.25 951 GLY A N 1
ATOM 7290 C CA . GLY A 1 951 ? 28.345 -1.619 -38.895 1.00 97.25 951 GLY A CA 1
ATOM 7291 C C . GLY A 1 951 ? 28.433 -2.569 -37.698 1.00 97.25 951 GLY A C 1
ATOM 7292 O O . GLY A 1 951 ? 27.646 -2.474 -36.754 1.00 97.25 951 GLY A O 1
ATOM 7293 N N . LEU A 1 952 ? 29.400 -3.489 -37.752 1.00 97.31 952 LEU A N 1
ATOM 7294 C CA . LEU A 1 952 ? 29.698 -4.503 -36.738 1.00 97.31 952 LEU A CA 1
ATOM 7295 C C . LEU A 1 952 ? 31.114 -4.321 -36.175 1.00 97.31 952 LEU A C 1
ATOM 7297 O O . LEU A 1 952 ? 32.041 -3.948 -36.896 1.00 97.31 952 LEU A O 1
ATOM 7301 N N . SER A 1 953 ? 31.278 -4.617 -34.888 1.00 96.31 953 SER A N 1
ATOM 7302 C CA . SER A 1 953 ? 32.546 -4.526 -34.160 1.00 96.31 953 SER A CA 1
ATOM 7303 C C . SER A 1 953 ? 32.821 -5.808 -33.376 1.00 96.31 953 SER A C 1
ATOM 7305 O O . SER A 1 953 ? 31.902 -6.455 -32.863 1.00 96.31 953 SER A O 1
ATOM 7307 N N . LYS A 1 954 ? 34.108 -6.150 -33.269 1.00 96.19 954 LYS A N 1
ATOM 7308 C CA . LYS A 1 954 ? 34.609 -7.241 -32.417 1.00 96.19 954 LYS A CA 1
ATOM 7309 C C . LYS A 1 954 ? 34.763 -6.829 -30.957 1.00 96.19 954 LYS A C 1
ATOM 7311 O O . LYS A 1 954 ? 34.904 -7.685 -30.102 1.00 96.19 954 LYS A O 1
ATOM 7316 N N . THR A 1 955 ? 34.796 -5.527 -30.685 1.00 94.75 955 THR A N 1
ATOM 7317 C CA . THR A 1 955 ? 35.049 -4.978 -29.349 1.00 94.75 955 THR A CA 1
ATOM 7318 C C . THR A 1 955 ? 33.940 -4.024 -28.913 1.00 94.75 955 THR A C 1
ATOM 7320 O O . THR A 1 955 ? 33.294 -3.409 -29.776 1.00 94.75 955 THR A O 1
ATOM 7323 N N . PRO A 1 956 ? 33.747 -3.853 -27.590 1.00 93.50 956 PRO A N 1
ATOM 7324 C CA . PRO A 1 956 ? 32.911 -2.796 -27.036 1.00 93.50 956 PRO A CA 1
ATOM 7325 C C . PRO A 1 956 ? 33.299 -1.405 -27.535 1.00 93.50 956 PRO A C 1
ATOM 7327 O O . PRO A 1 956 ? 34.476 -1.116 -27.742 1.00 93.50 956 PRO A O 1
ATOM 7330 N N . ILE A 1 957 ? 32.299 -0.539 -27.698 1.00 92.31 957 ILE A N 1
ATOM 7331 C CA . ILE A 1 957 ? 32.477 0.842 -28.160 1.00 92.31 957 ILE A CA 1
ATOM 7332 C C . ILE A 1 957 ? 32.110 1.782 -27.016 1.00 92.31 957 ILE A C 1
ATOM 7334 O O . ILE A 1 957 ? 31.035 1.667 -26.425 1.00 92.31 957 ILE A O 1
ATOM 7338 N N . ALA A 1 958 ? 33.013 2.706 -26.696 1.00 88.94 958 ALA A N 1
ATOM 7339 C CA . ALA A 1 958 ? 32.810 3.685 -25.640 1.00 88.94 958 ALA A CA 1
ATOM 7340 C C . ALA A 1 958 ? 31.799 4.767 -26.059 1.00 88.94 958 ALA A C 1
ATOM 7342 O O . ALA A 1 958 ? 31.591 5.042 -27.239 1.00 88.94 958 ALA A O 1
ATOM 7343 N N . VAL A 1 959 ? 31.193 5.442 -25.077 1.00 86.38 959 VAL A N 1
ATOM 7344 C CA . VAL A 1 959 ? 30.157 6.472 -25.306 1.00 86.38 959 VAL A CA 1
ATOM 7345 C C . VAL A 1 959 ? 30.645 7.703 -26.080 1.00 86.38 959 VAL A C 1
ATOM 7347 O O . VAL A 1 959 ? 29.837 8.492 -26.560 1.00 86.38 959 VAL A O 1
ATOM 7350 N N . ASP A 1 960 ? 31.954 7.908 -26.205 1.00 87.00 960 ASP A N 1
ATOM 7351 C CA . ASP A 1 960 ? 32.550 8.947 -27.052 1.00 87.00 960 ASP A CA 1
ATOM 7352 C C . ASP A 1 960 ? 32.791 8.488 -28.503 1.00 87.00 960 ASP A C 1
ATOM 7354 O O . ASP A 1 960 ? 33.282 9.266 -29.316 1.00 87.00 960 ASP A O 1
ATOM 7358 N N . GLY A 1 961 ? 32.403 7.255 -28.843 1.00 87.94 961 GLY A N 1
ATOM 7359 C CA . GLY A 1 961 ? 32.567 6.670 -30.170 1.00 87.94 961 GLY A CA 1
ATOM 7360 C C . GLY A 1 961 ? 33.936 6.033 -30.417 1.00 87.94 961 GLY A C 1
ATOM 7361 O O . GLY A 1 961 ? 34.246 5.717 -31.565 1.00 87.94 961 GLY A O 1
ATOM 7362 N N . THR A 1 962 ? 34.759 5.847 -29.380 1.00 91.31 962 THR A N 1
ATOM 7363 C CA . THR A 1 962 ? 36.097 5.235 -29.479 1.00 91.31 962 THR A CA 1
ATOM 7364 C C . THR A 1 962 ? 36.101 3.744 -29.097 1.00 91.31 962 THR A C 1
ATOM 7366 O O . THR A 1 962 ? 35.090 3.195 -28.661 1.00 91.31 962 THR A O 1
ATOM 7369 N N . GLY A 1 963 ? 37.234 3.052 -29.289 1.00 90.12 963 GLY A N 1
ATOM 7370 C CA . GLY A 1 963 ? 37.401 1.633 -28.914 1.00 90.12 963 GLY A CA 1
ATOM 7371 C C . GLY A 1 963 ? 36.892 0.611 -29.940 1.00 90.12 963 GLY A C 1
ATOM 7372 O O . GLY A 1 963 ? 36.933 -0.593 -29.693 1.00 90.12 963 GLY A O 1
ATOM 7373 N N . ILE A 1 964 ? 36.440 1.078 -31.106 1.00 92.94 964 ILE A N 1
ATOM 7374 C CA . ILE A 1 964 ? 35.906 0.241 -32.180 1.00 92.94 964 ILE A CA 1
ATOM 7375 C C . ILE A 1 964 ? 36.986 -0.612 -32.866 1.00 92.94 964 ILE A C 1
ATOM 7377 O O . ILE A 1 964 ? 37.976 -0.094 -33.380 1.00 92.94 964 ILE A O 1
ATOM 7381 N N . THR A 1 965 ? 36.737 -1.920 -32.950 1.00 95.62 965 THR A N 1
ATOM 7382 C CA . THR A 1 965 ? 37.468 -2.855 -33.818 1.00 95.62 965 THR A CA 1
ATOM 7383 C C . THR A 1 965 ? 36.508 -3.340 -34.894 1.00 95.62 965 THR A C 1
ATOM 7385 O O . THR A 1 965 ? 35.878 -4.392 -34.768 1.00 95.62 965 THR A O 1
ATOM 7388 N N . GLU A 1 966 ? 36.341 -2.519 -35.928 1.00 95.62 966 GLU A N 1
ATOM 7389 C CA . GLU A 1 966 ? 35.403 -2.792 -37.016 1.00 95.62 966 GLU A CA 1
ATOM 7390 C C . GLU A 1 966 ? 35.823 -4.032 -37.822 1.00 95.62 966 GLU A C 1
ATOM 7392 O O . GLU A 1 966 ? 37.011 -4.289 -38.044 1.00 95.62 966 GLU A O 1
ATOM 7397 N N . ILE A 1 967 ? 34.834 -4.807 -38.275 1.00 94.69 967 ILE A N 1
ATOM 7398 C CA . ILE A 1 967 ? 35.069 -5.918 -39.201 1.00 94.69 967 ILE A CA 1
ATOM 7399 C C . ILE A 1 967 ? 35.713 -5.389 -40.494 1.00 94.69 967 ILE A C 1
ATOM 7401 O O . ILE A 1 967 ? 35.371 -4.323 -40.996 1.00 94.69 967 ILE A O 1
ATOM 7405 N N . SER A 1 968 ? 36.664 -6.134 -41.054 1.00 90.50 968 SER A N 1
ATOM 7406 C CA . SER A 1 968 ? 37.319 -5.776 -42.315 1.00 90.50 968 SER A CA 1
ATOM 7407 C C . SER A 1 968 ? 37.557 -7.012 -43.183 1.00 90.50 968 SER A C 1
ATOM 7409 O O . SER A 1 968 ? 37.725 -8.121 -42.677 1.00 90.50 968 SER A O 1
ATOM 7411 N N . GLY A 1 969 ? 37.555 -6.819 -44.506 1.00 88.50 969 GLY A N 1
ATOM 7412 C CA . GLY A 1 969 ? 37.701 -7.898 -45.489 1.00 88.50 969 GLY A CA 1
ATOM 7413 C C . GLY A 1 969 ? 36.419 -8.711 -45.736 1.00 88.50 969 GLY A C 1
ATOM 7414 O O . GLY A 1 969 ? 35.338 -8.371 -45.265 1.00 88.50 969 GLY A O 1
ATOM 7415 N N . GLY A 1 970 ? 36.525 -9.776 -46.540 1.00 90.19 970 GLY A N 1
ATOM 7416 C CA . GLY A 1 970 ? 35.464 -10.781 -46.712 1.00 90.19 970 GLY A CA 1
ATOM 7417 C C . GLY A 1 970 ? 34.100 -10.272 -47.201 1.00 90.19 970 GLY A C 1
ATOM 7418 O O . GLY A 1 970 ? 33.093 -10.836 -46.785 1.00 90.19 970 GLY A O 1
ATOM 7419 N N . ASN A 1 971 ? 34.056 -9.229 -48.042 1.00 94.81 971 ASN A N 1
ATOM 7420 C CA . ASN A 1 971 ? 32.849 -8.515 -48.511 1.00 94.81 971 ASN A CA 1
ATOM 7421 C C . ASN A 1 971 ? 32.070 -7.707 -47.452 1.00 94.81 971 ASN A C 1
ATOM 7423 O O . ASN A 1 971 ? 30.995 -7.183 -47.766 1.00 94.81 971 ASN A O 1
ATOM 7427 N N . TYR A 1 972 ? 32.591 -7.548 -46.232 1.00 96.38 972 TYR A N 1
ATOM 7428 C CA . TYR A 1 972 ? 31.968 -6.683 -45.231 1.00 96.38 972 TYR A CA 1
ATOM 7429 C C . TYR A 1 972 ? 31.985 -5.207 -45.674 1.00 96.38 972 TYR A C 1
ATOM 7431 O O . TYR A 1 972 ? 33.011 -4.682 -46.108 1.00 96.38 972 TYR A O 1
ATOM 7439 N N . ALA A 1 973 ? 30.841 -4.537 -45.530 1.00 96.25 973 ALA A N 1
ATOM 7440 C CA . ALA A 1 973 ? 30.681 -3.093 -45.666 1.00 96.25 973 ALA A CA 1
ATOM 7441 C C . ALA A 1 973 ? 29.552 -2.622 -44.737 1.00 96.25 973 ALA A C 1
ATOM 7443 O O . ALA A 1 973 ? 28.590 -3.365 -44.515 1.00 96.25 973 ALA A O 1
ATOM 7444 N N . ARG A 1 974 ? 29.639 -1.386 -44.223 1.00 97.62 974 ARG A N 1
ATOM 7445 C CA . ARG A 1 974 ? 28.542 -0.778 -43.454 1.00 97.62 974 ARG A CA 1
ATOM 7446 C C . ARG A 1 974 ? 27.295 -0.650 -44.332 1.00 97.62 974 ARG A C 1
ATOM 7448 O O . ARG A 1 974 ? 27.381 -0.197 -45.473 1.00 97.62 974 ARG A O 1
ATOM 7455 N 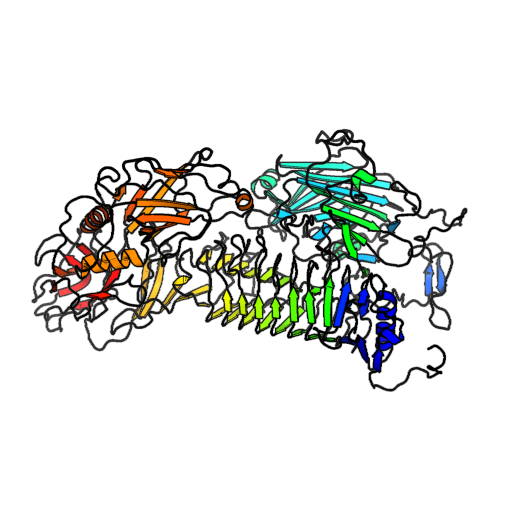N . VAL A 1 975 ? 26.127 -0.983 -43.794 1.00 98.25 975 VAL A N 1
ATOM 7456 C CA . VAL A 1 975 ? 24.853 -0.896 -44.522 1.00 98.25 975 VAL A CA 1
ATOM 7457 C C . VAL A 1 975 ? 24.319 0.533 -44.448 1.00 98.25 975 VAL A C 1
ATOM 7459 O O . VAL A 1 975 ? 24.095 1.053 -43.357 1.00 98.25 975 VAL A O 1
ATOM 7462 N N . ALA A 1 976 ? 24.120 1.180 -45.599 1.00 97.81 976 ALA A N 1
ATOM 7463 C CA . ALA A 1 976 ? 23.536 2.518 -45.678 1.00 97.81 976 ALA A CA 1
ATOM 7464 C C . ALA A 1 976 ? 22.004 2.453 -45.573 1.00 97.81 976 ALA A C 1
ATOM 7466 O O . ALA A 1 976 ? 21.345 1.793 -46.374 1.00 97.81 976 ALA A O 1
ATOM 7467 N N . VAL A 1 977 ? 21.439 3.169 -44.606 1.00 97.69 977 VAL A N 1
ATOM 7468 C CA . VAL A 1 977 ? 20.008 3.190 -44.297 1.00 97.69 977 VAL A CA 1
ATOM 7469 C C . VAL A 1 977 ? 19.527 4.647 -44.275 1.00 97.69 977 VAL A C 1
ATOM 7471 O O . VAL A 1 977 ? 19.759 5.361 -43.294 1.00 97.69 977 VAL A O 1
ATOM 7474 N N . PRO A 1 978 ? 18.888 5.133 -45.357 1.00 96.62 978 PRO A N 1
ATOM 7475 C CA . PRO A 1 978 ? 18.314 6.478 -45.397 1.00 96.62 978 PRO A CA 1
ATOM 7476 C C . PRO A 1 978 ? 17.292 6.707 -44.274 1.00 96.62 978 PRO A C 1
ATOM 7478 O O . PRO A 1 978 ? 16.488 5.824 -43.978 1.00 96.62 978 PRO A O 1
ATOM 7481 N N . LEU A 1 979 ? 17.287 7.895 -43.672 1.00 95.00 979 LEU A N 1
ATOM 7482 C CA . LEU A 1 979 ? 16.407 8.225 -42.547 1.00 95.00 979 LEU A CA 1
ATOM 7483 C C . LEU A 1 979 ? 15.033 8.688 -43.042 1.00 95.00 979 LEU A C 1
ATOM 7485 O O . LEU A 1 979 ? 14.839 9.859 -43.372 1.00 95.00 979 LEU A O 1
ATOM 7489 N N . ASN A 1 980 ? 14.092 7.750 -43.148 1.00 94.56 980 ASN A N 1
ATOM 7490 C CA . ASN A 1 980 ? 12.732 7.991 -43.618 1.00 94.56 980 ASN A CA 1
ATOM 7491 C C . ASN A 1 980 ? 11.749 6.933 -43.083 1.00 94.56 980 ASN A C 1
ATOM 7493 O O . ASN A 1 980 ? 12.139 5.887 -42.561 1.00 94.56 980 ASN A O 1
ATOM 7497 N N . THR A 1 981 ? 10.457 7.178 -43.310 1.00 93.06 981 THR A N 1
ATOM 7498 C CA . THR A 1 981 ? 9.343 6.313 -42.886 1.00 93.06 981 THR A CA 1
ATOM 7499 C C . THR A 1 981 ? 9.334 4.916 -43.510 1.00 93.06 981 THR A C 1
ATOM 7501 O O . THR A 1 981 ? 8.628 4.044 -43.010 1.00 93.06 981 THR A O 1
ATOM 7504 N N . THR A 1 982 ? 10.085 4.684 -44.592 1.00 95.06 982 THR A N 1
ATOM 7505 C CA . THR A 1 982 ? 10.229 3.348 -45.196 1.00 95.06 982 THR A CA 1
ATOM 7506 C C . THR A 1 982 ? 11.199 2.487 -44.394 1.00 95.06 982 THR A C 1
ATOM 7508 O O . THR A 1 982 ? 10.989 1.284 -44.280 1.00 95.06 982 THR A O 1
ATOM 7511 N N . ASN A 1 983 ? 12.236 3.097 -43.815 1.00 95.94 983 ASN A N 1
ATOM 7512 C CA . ASN A 1 983 ? 13.311 2.383 -43.135 1.00 95.94 983 ASN A CA 1
ATOM 7513 C C . ASN A 1 983 ? 13.159 2.346 -41.617 1.00 95.94 983 ASN A C 1
ATOM 7515 O O . ASN A 1 983 ? 13.651 1.406 -40.995 1.00 95.94 983 ASN A O 1
ATOM 7519 N N . PHE A 1 984 ? 12.465 3.317 -41.018 1.00 95.19 984 PHE A N 1
ATOM 7520 C CA . PHE A 1 984 ? 12.226 3.357 -39.578 1.00 95.19 984 PHE A CA 1
ATOM 7521 C C . PHE A 1 984 ? 10.763 3.613 -39.246 1.00 95.19 984 PHE A C 1
ATOM 7523 O O . PHE A 1 984 ? 10.069 4.422 -39.871 1.00 95.19 984 PHE A O 1
ATOM 7530 N N . ARG A 1 985 ? 10.297 2.922 -38.208 1.00 92.75 985 ARG A N 1
ATOM 7531 C CA . ARG A 1 985 ? 8.931 3.046 -37.712 1.00 92.75 985 ARG A CA 1
ATOM 7532 C C . ARG A 1 985 ? 8.872 3.019 -36.196 1.00 92.75 985 ARG A C 1
ATOM 7534 O O . ARG A 1 985 ? 9.710 2.421 -35.522 1.00 92.75 985 ARG A O 1
ATOM 7541 N N . GLU A 1 986 ? 7.814 3.631 -35.694 1.00 91.75 986 GLU A N 1
ATOM 7542 C CA . GLU A 1 986 ? 7.384 3.531 -34.308 1.00 91.75 986 GLU A CA 1
ATOM 7543 C C . GLU A 1 986 ? 7.008 2.074 -33.977 1.00 91.75 986 GLU A C 1
ATOM 7545 O O . GLU A 1 986 ? 6.303 1.416 -34.753 1.00 91.75 986 GLU A O 1
ATOM 7550 N N . LEU A 1 987 ? 7.503 1.572 -32.843 1.00 87.56 987 LEU A N 1
ATOM 7551 C CA . LEU A 1 987 ? 7.221 0.239 -32.322 1.00 87.56 987 LEU A CA 1
ATOM 7552 C C . LEU A 1 987 ? 6.316 0.347 -31.090 1.00 87.56 987 LEU A C 1
ATOM 7554 O O . LEU A 1 987 ? 6.667 0.980 -30.094 1.00 87.56 987 LEU A O 1
ATOM 7558 N N . GLY A 1 988 ? 5.168 -0.323 -31.149 1.00 80.44 988 GLY A N 1
ATOM 7559 C CA . GLY A 1 988 ? 4.173 -0.298 -30.082 1.00 80.44 988 GLY A CA 1
ATOM 7560 C C . GLY A 1 988 ? 3.328 0.975 -30.045 1.00 80.44 988 GLY A C 1
ATOM 7561 O O . GLY A 1 988 ? 3.447 1.858 -30.891 1.00 80.44 988 GLY A O 1
ATOM 7562 N N . GLU A 1 989 ? 2.435 1.039 -29.061 1.00 74.44 989 GLU A N 1
ATOM 7563 C CA . GLU A 1 989 ? 1.389 2.070 -28.966 1.00 74.44 989 GLU A CA 1
ATOM 7564 C C . GLU A 1 989 ? 1.878 3.358 -28.274 1.00 74.44 989 GLU A C 1
ATOM 7566 O O . GLU A 1 989 ? 1.364 4.442 -28.538 1.00 74.44 989 GLU A O 1
ATOM 7571 N N . TYR A 1 990 ? 2.907 3.254 -27.425 1.00 70.38 990 TYR A N 1
ATOM 7572 C CA . TYR A 1 990 ? 3.412 4.364 -26.603 1.00 70.38 990 TYR A CA 1
ATOM 7573 C C . TYR A 1 990 ? 4.414 5.278 -27.325 1.00 70.38 990 TYR A C 1
ATOM 7575 O O . TYR A 1 990 ? 4.675 6.393 -26.887 1.00 70.38 990 TYR A O 1
ATOM 7583 N N . GLY A 1 991 ? 5.000 4.816 -28.431 1.00 77.44 991 GLY A N 1
ATOM 7584 C CA . GLY A 1 991 ? 5.866 5.622 -29.293 1.00 77.44 991 GLY A CA 1
ATOM 7585 C C . GLY A 1 991 ? 7.252 5.989 -28.771 1.00 77.44 991 GLY A C 1
ATOM 7586 O O . GLY A 1 991 ? 7.971 6.733 -29.440 1.00 77.44 991 GLY A O 1
ATOM 7587 N N . THR A 1 992 ? 7.647 5.432 -27.628 1.00 82.81 992 THR A N 1
ATOM 7588 C CA . THR A 1 992 ? 8.967 5.613 -27.001 1.00 82.81 992 THR A CA 1
ATOM 7589 C C . THR A 1 992 ? 10.041 4.683 -27.539 1.00 82.81 992 THR A C 1
ATOM 7591 O O . THR A 1 992 ? 11.224 4.890 -27.286 1.00 82.81 992 THR A O 1
ATOM 7594 N N . THR A 1 993 ? 9.641 3.652 -28.283 1.00 89.94 993 THR A N 1
ATOM 7595 C CA . THR A 1 993 ? 10.556 2.726 -28.945 1.00 89.94 993 THR A CA 1
ATOM 7596 C C . THR A 1 993 ? 10.344 2.794 -30.446 1.00 89.94 993 THR A C 1
ATOM 7598 O O . THR A 1 993 ? 9.219 2.781 -30.940 1.00 89.94 993 THR A O 1
ATOM 7601 N N . TRP A 1 994 ? 11.444 2.882 -31.173 1.00 93.50 994 TRP A N 1
ATOM 7602 C CA . TRP A 1 994 ? 11.501 2.909 -32.624 1.00 93.50 994 TRP A CA 1
ATOM 7603 C C . TRP A 1 994 ? 12.354 1.760 -33.123 1.00 93.50 994 TRP A C 1
ATOM 7605 O O . TRP A 1 994 ? 13.168 1.218 -32.382 1.00 93.50 994 TRP A O 1
ATOM 7615 N N . CYS A 1 995 ? 12.164 1.366 -34.373 1.00 94.19 995 CYS A N 1
ATOM 7616 C CA . CYS A 1 995 ? 12.863 0.217 -34.919 1.00 94.19 995 CYS A CA 1
ATOM 7617 C C . CYS A 1 995 ? 13.051 0.305 -36.431 1.00 94.19 995 CYS A C 1
ATOM 7619 O O . CYS A 1 995 ? 12.423 1.130 -37.104 1.00 94.19 995 CYS A O 1
ATOM 7621 N N . ASN A 1 996 ? 13.902 -0.569 -36.969 1.00 95.69 996 ASN A N 1
ATOM 7622 C CA . ASN A 1 996 ? 14.026 -0.755 -38.408 1.00 95.69 996 ASN A CA 1
ATOM 7623 C C . ASN A 1 996 ? 12.739 -1.373 -38.989 1.00 95.69 996 ASN A C 1
ATOM 7625 O O . ASN A 1 996 ? 12.268 -2.418 -38.542 1.00 95.69 996 ASN A O 1
ATOM 7629 N N . ALA A 1 997 ? 12.167 -0.731 -40.003 1.00 95.62 997 ALA A N 1
ATOM 7630 C CA . ALA A 1 997 ? 10.932 -1.155 -40.661 1.00 95.62 997 ALA A CA 1
ATOM 7631 C C . ALA A 1 997 ? 11.161 -2.215 -41.755 1.00 95.62 997 ALA A C 1
ATOM 7633 O O . ALA A 1 997 ? 10.223 -2.921 -42.128 1.00 95.62 997 ALA A O 1
ATOM 7634 N N . ILE A 1 998 ? 12.401 -2.346 -42.233 1.00 96.12 998 ILE A N 1
ATOM 7635 C CA . ILE A 1 998 ? 12.841 -3.346 -43.213 1.00 96.12 998 ILE A CA 1
ATOM 7636 C C . ILE A 1 998 ? 14.099 -4.066 -42.716 1.00 96.12 998 ILE A C 1
ATOM 7638 O O . ILE A 1 998 ? 14.778 -3.582 -41.806 1.00 96.12 998 ILE A O 1
ATOM 7642 N N . ASP A 1 999 ? 14.413 -5.212 -43.321 1.00 96.56 999 ASP A N 1
ATOM 7643 C CA . ASP A 1 999 ? 15.641 -5.959 -43.040 1.00 96.56 999 ASP A CA 1
ATOM 7644 C C . ASP A 1 999 ? 16.881 -5.106 -43.369 1.00 96.56 999 ASP A C 1
ATOM 7646 O O . ASP A 1 999 ? 17.000 -4.550 -44.462 1.00 96.56 999 ASP A O 1
ATOM 7650 N N . ILE A 1 1000 ? 17.832 -5.036 -42.435 1.00 97.62 1000 ILE A N 1
ATOM 7651 C CA . ILE A 1 1000 ? 19.156 -4.434 -42.646 1.00 97.62 1000 ILE A CA 1
ATOM 7652 C C . ILE A 1 1000 ? 20.135 -5.588 -42.863 1.00 97.62 1000 ILE A C 1
ATOM 7654 O O . ILE A 1 1000 ? 20.599 -6.220 -41.910 1.00 97.62 1000 ILE A O 1
ATOM 7658 N N . GLN A 1 1001 ? 20.386 -5.895 -44.135 1.00 96.75 1001 GLN A N 1
ATOM 7659 C CA . GLN A 1 1001 ? 21.133 -7.070 -44.581 1.00 96.75 1001 GLN A CA 1
ATOM 7660 C C . GLN A 1 1001 ? 22.588 -6.712 -44.902 1.00 96.75 1001 GLN A C 1
ATOM 7662 O O . GLN A 1 1001 ? 22.850 -5.860 -45.750 1.00 96.75 1001 GLN A O 1
ATOM 7667 N N . PHE A 1 1002 ? 23.532 -7.405 -44.263 1.00 97.25 1002 PHE A N 1
ATOM 7668 C CA . PHE A 1 1002 ? 24.948 -7.353 -44.630 1.00 97.25 1002 PHE A CA 1
ATOM 7669 C C . PHE A 1 1002 ? 25.232 -8.292 -45.813 1.00 97.25 1002 PHE A C 1
ATOM 7671 O O . PHE A 1 1002 ? 24.491 -9.248 -46.057 1.00 97.25 1002 PHE A O 1
ATOM 7678 N N . ASN A 1 1003 ? 26.318 -8.050 -46.547 1.00 96.69 1003 ASN A N 1
ATOM 7679 C CA . ASN A 1 1003 ? 26.723 -8.910 -47.663 1.00 96.69 1003 ASN A CA 1
ATOM 7680 C C . ASN A 1 1003 ? 27.107 -10.324 -47.195 1.00 96.69 1003 ASN A C 1
ATOM 7682 O O . ASN A 1 1003 ? 27.533 -10.522 -46.060 1.00 96.69 1003 ASN A O 1
ATOM 7686 N N . ASN A 1 1004 ? 27.009 -11.304 -48.097 1.00 95.62 1004 ASN A N 1
ATOM 7687 C CA . ASN A 1 1004 ? 27.488 -12.662 -47.830 1.00 95.62 1004 ASN A CA 1
ATOM 7688 C C . ASN A 1 1004 ? 29.008 -12.678 -47.637 1.00 95.62 1004 ASN A C 1
ATOM 7690 O O . ASN A 1 1004 ? 29.742 -12.040 -48.399 1.00 95.62 1004 ASN A O 1
ATOM 7694 N N . ALA A 1 1005 ? 29.463 -13.438 -46.643 1.00 95.12 1005 ALA A N 1
ATOM 7695 C CA . ALA A 1 1005 ? 30.863 -13.478 -46.256 1.00 95.12 1005 ALA A CA 1
ATOM 7696 C C . ALA A 1 1005 ? 31.688 -14.306 -47.253 1.00 95.12 1005 ALA A C 1
ATOM 7698 O O . ALA A 1 1005 ? 31.408 -15.481 -47.489 1.00 95.12 1005 ALA A O 1
ATOM 7699 N N . THR A 1 1006 ? 32.736 -13.709 -47.826 1.00 96.31 1006 THR A N 1
ATOM 7700 C CA . THR A 1 1006 ? 33.713 -14.410 -48.692 1.00 96.31 1006 THR A CA 1
ATOM 7701 C C . THR A 1 1006 ? 34.992 -14.817 -47.958 1.00 96.31 1006 THR A C 1
ATOM 7703 O O . THR A 1 1006 ? 35.842 -15.504 -48.520 1.00 96.31 1006 THR A O 1
ATOM 7706 N N . ALA A 1 1007 ? 35.122 -14.415 -46.694 1.00 94.44 1007 ALA A N 1
ATOM 7707 C CA . ALA A 1 1007 ? 36.176 -14.810 -45.766 1.00 94.44 1007 ALA A CA 1
ATOM 7708 C C . ALA A 1 1007 ? 35.610 -14.830 -44.337 1.00 94.44 1007 ALA A C 1
ATOM 7710 O O . ALA A 1 1007 ? 34.516 -14.314 -44.103 1.00 94.44 1007 ALA A O 1
ATOM 7711 N N . ASP A 1 1008 ? 36.350 -15.397 -43.387 1.00 94.19 1008 ASP A N 1
ATOM 7712 C CA . ASP A 1 1008 ? 35.953 -15.390 -41.978 1.00 94.19 1008 ASP A CA 1
ATOM 7713 C C . ASP A 1 1008 ? 35.982 -13.959 -41.420 1.00 94.19 1008 ASP A C 1
ATOM 7715 O O . ASP A 1 1008 ? 37.009 -13.280 -41.480 1.00 94.19 1008 ASP A O 1
ATOM 7719 N N . TRP A 1 1009 ? 34.863 -13.494 -40.858 1.00 94.00 1009 TRP A N 1
ATOM 7720 C CA . TRP A 1 1009 ? 34.806 -12.198 -40.164 1.00 94.00 1009 TRP A CA 1
ATOM 7721 C C . TRP A 1 1009 ? 35.157 -12.346 -38.679 1.00 94.00 1009 TRP A C 1
ATOM 7723 O O . TRP A 1 1009 ? 35.641 -11.396 -38.059 1.00 94.00 1009 TRP A O 1
ATOM 7733 N N . GLY A 1 1010 ? 34.990 -13.552 -38.127 1.00 90.75 1010 GLY A N 1
ATOM 7734 C CA . GLY A 1 1010 ? 35.190 -13.859 -36.711 1.00 90.75 1010 GLY A CA 1
ATOM 7735 C C . GLY A 1 1010 ? 33.956 -13.542 -35.867 1.00 90.75 1010 GLY A C 1
ATOM 7736 O O . GLY A 1 1010 ? 32.835 -13.502 -36.383 1.00 90.75 1010 GLY A O 1
ATOM 7737 N N . ASP A 1 1011 ? 34.179 -13.337 -34.570 1.00 93.44 1011 ASP A N 1
ATOM 7738 C CA . ASP A 1 1011 ? 33.120 -13.051 -33.604 1.00 93.44 1011 ASP A CA 1
ATOM 7739 C C . ASP A 1 1011 ? 32.689 -11.585 -33.688 1.00 93.44 1011 ASP A C 1
ATOM 7741 O O . ASP A 1 1011 ? 33.480 -10.657 -33.513 1.00 93.44 1011 ASP A O 1
ATOM 7745 N N . CYS A 1 1012 ? 31.415 -11.388 -34.006 1.00 95.06 1012 CYS A N 1
ATOM 7746 C CA . CYS A 1 1012 ? 30.747 -10.100 -33.975 1.00 95.06 1012 CYS A CA 1
ATOM 7747 C C . CYS A 1 1012 ? 30.031 -9.986 -32.630 1.00 95.06 1012 CYS A C 1
ATOM 7749 O O . CYS A 1 1012 ? 29.078 -10.727 -32.368 1.00 95.06 1012 CYS A O 1
ATOM 7751 N N . GLU A 1 1013 ? 30.477 -9.053 -31.795 1.00 95.56 1013 GLU A N 1
ATOM 7752 C CA . GLU A 1 1013 ? 29.945 -8.855 -30.444 1.00 95.56 1013 GLU A CA 1
ATOM 7753 C C . GLU A 1 1013 ? 29.104 -7.578 -30.331 1.00 95.56 1013 GLU A C 1
ATOM 7755 O O . GLU A 1 1013 ? 28.195 -7.510 -29.507 1.00 95.56 1013 GLU A O 1
ATOM 7760 N N . TRP A 1 1014 ? 29.378 -6.568 -31.164 1.00 96.62 1014 TRP A N 1
ATOM 7761 C CA . TRP A 1 1014 ? 28.765 -5.240 -31.087 1.00 96.62 1014 TRP A CA 1
ATOM 7762 C C . TRP A 1 1014 ? 28.301 -4.737 -32.453 1.00 96.62 1014 TRP A C 1
ATOM 7764 O O . TRP A 1 1014 ? 28.829 -5.123 -33.497 1.00 96.62 1014 TRP A O 1
ATOM 7774 N N . PHE A 1 1015 ? 27.335 -3.821 -32.437 1.00 97.31 1015 PHE A N 1
ATOM 7775 C CA . PHE A 1 1015 ? 26.937 -3.026 -33.594 1.00 97.31 1015 PHE A CA 1
ATOM 7776 C C . PHE A 1 1015 ? 27.145 -1.536 -33.316 1.00 97.31 1015 PHE A C 1
ATOM 7778 O O . PHE A 1 1015 ? 27.163 -1.087 -32.165 1.00 97.31 1015 PHE A O 1
ATOM 7785 N N . PHE A 1 1016 ? 27.263 -0.753 -34.383 1.00 97.19 1016 PHE A N 1
ATOM 7786 C CA . PHE A 1 1016 ? 27.328 0.700 -34.296 1.00 97.19 1016 PHE A CA 1
ATOM 7787 C C . PHE A 1 1016 ? 26.670 1.372 -35.493 1.00 97.19 1016 PHE A C 1
ATOM 7789 O O . PHE A 1 1016 ? 26.439 0.762 -36.536 1.00 97.19 1016 PHE A O 1
ATOM 7796 N N . ILE A 1 1017 ? 26.370 2.652 -35.321 1.00 96.88 1017 ILE A N 1
ATOM 7797 C CA . ILE A 1 1017 ? 25.766 3.524 -36.315 1.00 96.88 1017 ILE A CA 1
ATOM 7798 C C . ILE A 1 1017 ? 26.696 4.708 -36.506 1.00 96.88 1017 ILE A C 1
ATOM 7800 O O . ILE A 1 1017 ? 27.020 5.387 -35.535 1.00 96.88 1017 ILE A O 1
ATOM 7804 N N . ALA A 1 1018 ? 27.101 4.972 -37.742 1.00 96.94 1018 ALA A N 1
ATOM 7805 C CA . ALA A 1 1018 ? 27.942 6.105 -38.105 1.00 96.94 1018 ALA A CA 1
ATOM 7806 C C . ALA A 1 1018 ? 27.246 7.048 -39.096 1.00 96.94 1018 ALA A C 1
ATOM 7808 O O . ALA A 1 1018 ? 26.275 6.674 -39.760 1.00 96.94 1018 ALA A O 1
ATOM 7809 N N . ASP A 1 1019 ? 27.767 8.270 -39.209 1.00 95.69 1019 ASP A N 1
ATOM 7810 C CA . ASP A 1 1019 ? 27.316 9.282 -40.176 1.00 95.69 1019 ASP A CA 1
ATOM 7811 C C . ASP A 1 1019 ? 27.960 9.154 -41.571 1.00 95.69 1019 ASP A C 1
ATOM 7813 O O . ASP A 1 1019 ? 27.579 9.884 -42.485 1.00 95.69 1019 ASP A O 1
ATOM 7817 N N . ALA A 1 1020 ? 28.894 8.214 -41.758 1.00 96.31 1020 ALA A N 1
ATOM 7818 C CA . ALA A 1 1020 ? 29.584 7.980 -43.024 1.00 96.31 1020 ALA A CA 1
ATOM 7819 C C . ALA A 1 1020 ? 29.831 6.488 -43.312 1.00 96.31 1020 ALA A C 1
ATOM 7821 O O . ALA A 1 1020 ? 29.948 5.657 -42.403 1.00 96.31 1020 ALA A O 1
ATOM 7822 N N . ALA A 1 1021 ? 29.967 6.158 -44.601 1.00 94.81 1021 ALA A N 1
ATOM 7823 C CA . ALA A 1 1021 ? 30.225 4.797 -45.077 1.00 94.81 1021 ALA A CA 1
ATOM 7824 C C . ALA A 1 1021 ? 31.592 4.240 -44.638 1.00 94.81 1021 ALA A C 1
ATOM 7826 O O . ALA A 1 1021 ? 31.723 3.034 -44.477 1.00 94.81 1021 ALA A O 1
ATOM 7827 N N . ASN A 1 1022 ? 32.581 5.112 -44.420 1.00 92.38 1022 ASN A N 1
ATOM 7828 C CA . ASN A 1 1022 ? 33.903 4.795 -43.878 1.00 92.38 1022 ASN A CA 1
ATOM 7829 C C . ASN A 1 1022 ? 34.340 5.937 -42.950 1.00 92.38 1022 ASN A C 1
ATOM 7831 O O . ASN A 1 1022 ? 34.070 7.100 -43.252 1.00 92.38 1022 ASN A O 1
ATOM 7835 N N . GLY A 1 1023 ? 35.023 5.630 -41.843 1.00 89.31 1023 GLY A N 1
ATOM 7836 C CA . GLY A 1 1023 ? 35.376 6.647 -40.843 1.00 89.31 1023 GLY A CA 1
ATOM 7837 C C . GLY A 1 1023 ? 34.127 7.292 -40.227 1.00 89.31 1023 GLY A C 1
ATOM 7838 O O . GLY A 1 1023 ? 33.204 6.574 -39.839 1.00 89.31 1023 GLY A O 1
ATOM 7839 N N . GLY A 1 1024 ? 34.085 8.624 -40.166 1.00 92.94 1024 GLY A N 1
ATOM 7840 C CA . GLY A 1 1024 ? 32.945 9.379 -39.632 1.00 92.94 1024 GLY A CA 1
ATOM 7841 C C . GLY A 1 1024 ? 32.818 9.331 -38.107 1.00 92.94 1024 GLY A C 1
ATOM 7842 O O . GLY A 1 1024 ? 33.660 8.763 -37.411 1.00 92.94 1024 GLY A O 1
ATOM 7843 N N . ASN A 1 1025 ? 31.757 9.945 -37.591 1.00 94.31 1025 ASN A N 1
ATOM 7844 C CA . ASN A 1 1025 ? 31.421 9.931 -36.171 1.00 94.31 1025 ASN A CA 1
ATOM 7845 C C . ASN A 1 1025 ? 30.487 8.760 -35.871 1.00 94.31 1025 ASN A C 1
ATOM 7847 O O . ASN A 1 1025 ? 29.471 8.573 -36.547 1.00 94.31 1025 ASN A O 1
ATOM 7851 N N . VAL A 1 1026 ? 30.783 8.008 -34.809 1.00 94.69 1026 VAL A N 1
ATOM 7852 C CA . VAL A 1 1026 ? 29.829 7.045 -34.251 1.00 94.69 1026 VAL A CA 1
ATOM 7853 C C . VAL A 1 1026 ? 28.712 7.822 -33.556 1.00 94.69 1026 VAL A C 1
ATOM 7855 O O . VAL A 1 1026 ? 28.953 8.641 -32.670 1.00 94.69 1026 VAL A O 1
ATOM 7858 N N . LEU A 1 1027 ? 27.477 7.577 -33.975 1.00 94.06 1027 LEU A N 1
ATOM 7859 C CA . LEU A 1 1027 ? 26.258 8.204 -33.470 1.00 94.06 1027 LEU A CA 1
ATOM 7860 C C . LEU A 1 1027 ? 25.617 7.378 -32.356 1.00 94.06 1027 LEU A C 1
ATOM 7862 O O . LEU A 1 1027 ? 25.063 7.936 -31.419 1.00 94.06 1027 LEU A O 1
ATOM 7866 N N . ALA A 1 1028 ? 25.669 6.054 -32.456 1.00 94.12 1028 ALA A N 1
ATOM 7867 C CA . ALA A 1 1028 ? 25.149 5.145 -31.442 1.00 94.12 1028 ALA A CA 1
ATOM 7868 C C . ALA A 1 1028 ? 25.816 3.777 -31.574 1.00 94.12 1028 ALA A C 1
ATOM 7870 O O . ALA A 1 1028 ? 26.280 3.412 -32.655 1.00 94.12 1028 ALA A O 1
ATOM 7871 N N . SER A 1 1029 ? 25.837 3.008 -30.496 1.00 94.75 1029 SER A N 1
ATOM 7872 C CA . SER A 1 1029 ? 26.399 1.656 -30.491 1.00 94.75 1029 SER A CA 1
ATOM 7873 C C . SER A 1 1029 ? 25.818 0.825 -29.367 1.00 94.75 1029 SER A C 1
ATOM 7875 O O . SER A 1 1029 ? 25.421 1.374 -28.341 1.00 94.75 1029 SER A O 1
ATOM 7877 N N . GLY A 1 1030 ? 25.825 -0.495 -29.526 1.00 94.38 1030 GLY A N 1
ATOM 7878 C CA . GLY A 1 1030 ? 25.413 -1.415 -28.476 1.00 94.38 1030 GLY A CA 1
ATOM 7879 C C . GLY A 1 1030 ? 25.926 -2.833 -28.670 1.00 94.38 1030 GLY A C 1
ATOM 7880 O O . GLY A 1 1030 ? 26.329 -3.195 -29.781 1.00 94.38 1030 GLY A O 1
ATOM 7881 N N . PRO A 1 1031 ? 25.910 -3.643 -27.600 1.00 94.88 1031 PRO A N 1
ATOM 7882 C CA . PRO A 1 1031 ? 26.180 -5.062 -27.725 1.00 94.88 1031 PRO A CA 1
ATOM 7883 C C . PRO A 1 1031 ? 25.095 -5.705 -28.589 1.00 94.88 1031 PRO A C 1
ATOM 7885 O O . PRO A 1 1031 ? 23.921 -5.321 -28.549 1.00 94.88 1031 PRO A O 1
ATOM 7888 N N . LEU A 1 1032 ? 25.483 -6.708 -29.368 1.00 95.81 1032 LEU A N 1
ATOM 7889 C CA . LEU A 1 1032 ? 24.519 -7.629 -29.944 1.00 95.81 1032 LEU A CA 1
ATOM 7890 C C . LEU A 1 1032 ? 23.925 -8.448 -28.802 1.00 95.81 1032 LEU A C 1
ATOM 7892 O O . LEU A 1 1032 ? 24.657 -9.044 -28.014 1.00 95.81 1032 LEU A O 1
ATOM 7896 N N . ASN A 1 1033 ? 22.596 -8.528 -28.735 1.00 94.25 1033 ASN A N 1
ATOM 7897 C CA . ASN A 1 1033 ? 21.925 -9.325 -27.701 1.00 94.25 1033 ASN A CA 1
ATOM 7898 C C . ASN A 1 1033 ? 22.343 -10.798 -27.779 1.00 94.25 1033 ASN A C 1
ATOM 7900 O O . ASN A 1 1033 ? 22.349 -11.507 -26.777 1.00 94.25 1033 ASN A O 1
ATOM 7904 N N . ARG A 1 1034 ? 22.709 -11.245 -28.984 1.00 92.69 1034 ARG A N 1
ATOM 7905 C CA . ARG A 1 1034 ? 23.314 -12.543 -29.248 1.00 92.69 1034 ARG A CA 1
ATOM 7906 C C . ARG A 1 1034 ? 24.519 -12.354 -30.177 1.00 92.69 1034 ARG A C 1
ATOM 7908 O O . ARG A 1 1034 ? 24.297 -12.103 -31.365 1.00 92.69 1034 ARG A O 1
ATOM 7915 N N . PRO A 1 1035 ? 25.759 -12.468 -29.669 1.00 93.50 1035 PRO A N 1
ATOM 7916 C CA . PRO A 1 1035 ? 26.956 -12.479 -30.504 1.00 93.50 1035 PRO A CA 1
ATOM 7917 C C . PRO A 1 1035 ? 26.892 -13.578 -31.570 1.00 93.50 1035 PRO A C 1
ATOM 7919 O O . PRO A 1 1035 ? 26.291 -14.635 -31.349 1.00 93.50 1035 PRO A O 1
ATOM 7922 N N . VAL A 1 1036 ? 27.500 -13.333 -32.731 1.00 93.88 1036 VAL A N 1
ATOM 7923 C CA . VAL A 1 1036 ? 27.512 -14.285 -33.854 1.00 93.88 1036 VAL A CA 1
ATOM 7924 C C . VAL A 1 1036 ? 28.915 -14.455 -34.425 1.00 93.88 1036 VAL A C 1
ATOM 7926 O O . VAL A 1 1036 ? 29.637 -13.480 -34.604 1.00 93.88 1036 VAL A O 1
ATOM 7929 N N . SER A 1 1037 ? 29.279 -15.688 -34.774 1.00 94.38 1037 SER A N 1
ATOM 7930 C CA . SER A 1 1037 ? 30.538 -15.999 -35.462 1.00 94.38 1037 SER A CA 1
ATOM 7931 C C . SER A 1 1037 ? 30.274 -16.218 -36.950 1.00 94.38 1037 SER A C 1
ATOM 7933 O O . SER A 1 1037 ? 29.613 -17.192 -37.322 1.00 94.38 1037 SER A O 1
ATOM 7935 N N . VAL A 1 1038 ? 30.788 -15.338 -37.809 1.00 94.81 1038 VAL A N 1
ATOM 7936 C CA . VAL A 1 1038 ? 30.529 -15.387 -39.260 1.00 94.81 1038 VAL A CA 1
ATOM 7937 C C . VAL A 1 1038 ? 31.732 -15.983 -39.989 1.00 94.81 1038 VAL A C 1
ATOM 7939 O O . VAL A 1 1038 ? 32.849 -15.464 -39.887 1.00 94.81 1038 VAL A O 1
ATOM 7942 N N . LYS A 1 1039 ? 31.498 -17.075 -40.727 1.00 94.38 1039 LYS A N 1
ATOM 7943 C CA . LYS A 1 1039 ? 32.525 -17.805 -41.485 1.00 94.38 1039 LYS A CA 1
ATOM 7944 C C . LYS A 1 1039 ? 32.369 -17.605 -42.989 1.00 94.38 1039 LYS A C 1
ATOM 7946 O O . LYS A 1 1039 ? 31.294 -17.250 -43.469 1.00 94.38 1039 LYS A O 1
ATOM 7951 N N . SER A 1 1040 ? 33.430 -17.879 -43.740 1.00 94.81 1040 SER A N 1
ATOM 7952 C CA . SER A 1 1040 ? 33.387 -17.869 -45.202 1.00 94.81 1040 SER A CA 1
ATOM 7953 C C . SER A 1 1040 ? 32.272 -18.776 -45.740 1.00 94.81 1040 SER A C 1
ATOM 7955 O O . SER A 1 1040 ? 32.098 -19.907 -45.282 1.00 94.81 1040 SER A O 1
ATOM 7957 N N . GLY A 1 1041 ? 31.502 -18.273 -46.706 1.00 91.69 1041 GLY A N 1
ATOM 7958 C CA . GLY A 1 1041 ? 30.362 -18.970 -47.304 1.00 91.69 1041 GLY A CA 1
ATOM 7959 C C . GLY A 1 1041 ? 29.042 -18.822 -46.539 1.00 91.69 1041 GLY A C 1
ATOM 7960 O O . GLY A 1 1041 ? 28.003 -19.228 -47.060 1.00 91.69 1041 GLY A O 1
ATOM 7961 N N . ASP A 1 1042 ? 29.043 -18.218 -45.346 1.00 93.44 1042 ASP A N 1
ATOM 7962 C CA . ASP A 1 1042 ? 27.806 -17.929 -44.623 1.00 93.44 1042 ASP A CA 1
ATOM 7963 C C . ASP A 1 1042 ? 26.996 -16.810 -45.300 1.00 93.44 1042 ASP A C 1
ATOM 7965 O O . ASP A 1 1042 ? 27.533 -15.832 -45.833 1.00 93.44 1042 ASP A O 1
ATOM 7969 N N . THR A 1 1043 ? 25.666 -16.923 -45.225 1.00 92.19 1043 THR A N 1
ATOM 7970 C CA . THR A 1 1043 ? 24.768 -15.803 -45.537 1.00 92.19 1043 THR A CA 1
ATOM 7971 C C . THR A 1 1043 ? 25.074 -14.632 -44.610 1.00 92.19 1043 THR A C 1
ATOM 7973 O O . THR A 1 1043 ? 25.298 -14.838 -43.419 1.00 92.19 1043 THR A O 1
ATOM 7976 N N . GLY A 1 1044 ? 25.066 -13.409 -45.137 1.00 91.12 1044 GLY A N 1
ATOM 7977 C CA . GLY A 1 1044 ? 25.382 -12.225 -44.344 1.00 91.12 1044 GLY A CA 1
ATOM 7978 C C . GLY A 1 1044 ? 24.480 -12.088 -43.105 1.00 91.12 1044 GLY A C 1
ATOM 7979 O O . GLY A 1 1044 ? 23.288 -12.420 -43.178 1.00 91.12 1044 GLY A O 1
ATOM 7980 N N . PRO A 1 1045 ? 25.008 -11.589 -41.973 1.00 95.94 1045 PRO A N 1
ATOM 7981 C CA . PRO A 1 1045 ? 24.194 -11.215 -40.826 1.00 95.94 1045 PRO A CA 1
ATOM 7982 C C . PRO A 1 1045 ? 23.067 -10.254 -41.197 1.00 95.94 1045 PRO A C 1
ATOM 7984 O O . PRO A 1 1045 ? 23.172 -9.487 -42.156 1.00 95.94 1045 PRO A O 1
ATOM 7987 N N . VAL A 1 1046 ? 21.982 -10.282 -40.429 1.00 96.12 1046 VAL A N 1
ATOM 7988 C CA . VAL A 1 1046 ? 20.808 -9.453 -40.711 1.00 96.12 1046 VAL A CA 1
ATOM 7989 C C . VAL A 1 1046 ? 20.124 -9.009 -39.431 1.00 96.12 1046 VAL A C 1
ATOM 7991 O O . VAL A 1 1046 ? 19.779 -9.837 -38.587 1.00 96.12 1046 VAL A O 1
ATOM 7994 N N . PHE A 1 1047 ? 19.870 -7.706 -39.306 1.00 96.81 1047 PHE A N 1
ATOM 7995 C CA . PHE A 1 1047 ? 18.794 -7.249 -38.433 1.00 96.81 1047 PHE A CA 1
ATOM 7996 C C . PHE A 1 1047 ? 17.501 -7.414 -39.213 1.00 96.81 1047 PHE A C 1
ATOM 7998 O O . PHE A 1 1047 ? 17.226 -6.641 -40.132 1.00 96.81 1047 PHE A O 1
ATOM 8005 N N . LEU A 1 1048 ? 16.725 -8.443 -38.876 1.00 95.25 1048 LEU A N 1
ATOM 8006 C CA . LEU A 1 1048 ? 15.370 -8.560 -39.404 1.00 95.25 1048 LEU A CA 1
ATOM 8007 C C . LEU A 1 1048 ? 14.565 -7.320 -39.021 1.00 95.25 1048 LEU A C 1
ATOM 8009 O O . LEU A 1 1048 ? 14.910 -6.622 -38.060 1.00 95.25 1048 LEU A O 1
ATOM 8013 N N . ARG A 1 1049 ? 13.502 -7.037 -39.773 1.00 93.00 1049 ARG A N 1
ATOM 8014 C CA . ARG A 1 1049 ? 12.510 -6.028 -39.386 1.00 93.00 1049 ARG A CA 1
ATOM 8015 C C . ARG A 1 1049 ? 12.225 -6.099 -37.876 1.00 93.00 1049 ARG A C 1
ATOM 8017 O O . ARG A 1 1049 ? 11.966 -7.173 -37.347 1.00 93.00 1049 ARG A O 1
ATOM 8024 N N . GLU A 1 1050 ? 12.251 -4.940 -37.223 1.00 92.56 1050 GLU A N 1
ATOM 8025 C CA . GLU A 1 1050 ? 12.013 -4.726 -35.790 1.00 92.56 1050 GLU A CA 1
ATOM 8026 C C . GLU A 1 1050 ? 13.031 -5.374 -34.826 1.00 92.56 1050 GLU A C 1
ATOM 8028 O O . GLU A 1 1050 ? 12.773 -5.392 -33.634 1.00 92.56 1050 GLU A O 1
ATOM 8033 N N . ASN A 1 1051 ? 14.199 -5.858 -35.269 1.00 93.38 1051 ASN A N 1
ATOM 8034 C CA . ASN A 1 1051 ? 15.222 -6.400 -34.352 1.00 93.38 1051 ASN A CA 1
ATOM 8035 C C . ASN A 1 1051 ? 16.271 -5.375 -33.879 1.00 93.38 1051 ASN A C 1
ATOM 8037 O O . ASN A 1 1051 ? 17.050 -5.680 -32.972 1.00 93.38 1051 ASN A O 1
ATOM 8041 N N . LEU A 1 1052 ? 16.322 -4.183 -34.480 1.00 95.06 1052 LEU A N 1
ATOM 8042 C CA . LEU A 1 1052 ? 17.162 -3.073 -34.030 1.00 95.06 1052 LEU A CA 1
ATOM 8043 C C . LEU A 1 1052 ? 16.279 -1.991 -33.404 1.00 95.06 1052 LEU A C 1
ATOM 8045 O O . LEU A 1 1052 ? 15.526 -1.327 -34.116 1.00 95.06 1052 LEU A O 1
ATOM 8049 N N . HIS A 1 1053 ? 16.364 -1.822 -32.085 1.00 93.44 1053 HIS A N 1
ATOM 8050 C CA . HIS A 1 1053 ? 15.526 -0.893 -31.322 1.00 93.44 1053 HIS A CA 1
ATOM 8051 C C . HIS A 1 1053 ? 16.259 0.406 -30.967 1.00 93.44 1053 HIS A C 1
ATOM 8053 O O . HIS A 1 1053 ? 17.439 0.391 -30.621 1.00 93.44 1053 HIS A O 1
ATOM 8059 N N . PHE A 1 1054 ? 15.518 1.513 -30.963 1.00 92.62 1054 PHE A N 1
ATOM 8060 C CA . PHE A 1 1054 ? 15.963 2.860 -30.612 1.00 92.62 1054 PHE A CA 1
ATOM 8061 C C . PHE A 1 1054 ? 15.025 3.461 -29.565 1.00 92.62 1054 PHE A C 1
ATOM 8063 O O . PHE A 1 1054 ? 13.811 3.490 -29.765 1.00 92.62 1054 PHE A O 1
ATOM 8070 N N . GLN A 1 1055 ? 15.586 3.964 -28.474 1.00 89.50 1055 GLN A N 1
ATOM 8071 C CA . GLN A 1 1055 ? 14.890 4.681 -27.404 1.00 89.50 1055 GLN A CA 1
ATOM 8072 C C . GLN A 1 1055 ? 15.666 5.962 -27.078 1.00 89.50 1055 GLN A C 1
ATOM 8074 O O . GLN A 1 1055 ? 16.857 6.042 -27.385 1.00 89.50 1055 GLN A O 1
ATOM 8079 N N . ILE A 1 1056 ? 15.021 6.960 -26.470 1.00 80.38 1056 ILE A N 1
ATOM 8080 C CA . ILE A 1 1056 ? 15.695 8.162 -25.953 1.00 80.38 1056 ILE A CA 1
ATOM 8081 C C . ILE A 1 1056 ? 15.308 8.453 -24.518 1.00 80.38 1056 ILE A C 1
ATOM 8083 O O . ILE A 1 1056 ? 14.162 8.122 -24.151 1.00 80.38 1056 ILE A O 1
#

Secondary structure (DSSP, 8-state):
-TTS-----S----PPEEEEGGGGT----TT-B-HHHHHHHHHHHHTSTT-EEEEEPPPSSS--EEESS-EE--SSSEEEEES-TTT-EEEESS-SEEES-S-SS---S-SEEE-TTT--EEE-B-TTSPBP--TTTSHHHHTT---S-----TT--------SSSTTSEEPEE-TTTEEEEETT-HHHH----SSS---SGGG-SEEEEEEEEEESSSS--EEEEEEEETTEEEEEEEEEETTEEEEEEEEE-TTSS-EEEEEEEEEPPSS-EEEEEEEEEETTTTEEEEEETTEE--EEEEEE-GGGS-PPPGGGHHHH--EEPPP-S--EEESSPSTTTHHHHTTS-----EEEEEEEEEES--B----TTPBP-BTT-PPP-HHHHH---TTT----SEEE-EE-SSSS-EEEEETT--EEEEEEEE---TTT-PPPPEEEEEEEEEEEEESSSSEEEEEEEE-SEEEEEEEEEEEESSEEEEEEE-TTS---EEEEES-EEEESSEEEEE-S--EEEEEEEEEEEESSEEEEEES-EEEEEEEEE--B-TT--EEEEEE--SSS---EEEEEEEE--TT-TT--SS-SEEEEPPTT-TT-EEEEEEEEE----SS-SEEEE-SS--TT---PEEEEEES-B--SSS-SEEE-SS-EEEEEE--GGGTTSBSEEEPP-S-S--EEEEEE-S-SSS-SSSEE-TTSEEEE-SSPPTTSEEEEEEEE-EETTSSS--EEEEEEE---SSTTEEEEEE---EEEEEEEB-TT-SSPEEEEEEEE-HHHHHHHHHHHHHS------SEEEEEEESSPPPSSSSS--SSEEEPPPEE-STTTBPPPBTTBEEBSS-EEE-----GGGGG--SBPPEEEEEESSSS--EEEEEEESPB-GGGGSS--EEE-TT-EEEEE---SSEE-HHHHHHHHHHHTT-S-----SEEEEEEESS---TTS----B--STT--PEEEESSTTTEEEESSSSSEEEESS-EEPPPPSS--EEEEEEEEESSSSS--EEEEEEEEEEEEE-TTPPPPEEEEEEEEE--

Radius of gyration: 35.27 Å; chains: 1; bounding box: 92×63×108 Å

Foldseek 3Di:
DPPPPDDDPQPPDLDQDEDELVVLPFDQDPPDASQNSLQVQLVVQQVHPNGYEYEYEFDPDPGAREHADEHENEHFQYEYDYPFAVRHEYEYQFANYEYYPLVVDPPPVPCWDQDPVPRDTDGQADPVRHGDDDPPPNCQFFVLDDDDDDDDDPVPDHQPQDPLPDTNWFHWHKFQAWKKWFFFLFLLLFQAQPPVASLGGQQNFQKKKKKFKKFFDPAWWAAWAWAWAAQLCGQAWTWGDDHFWIWIKGWFDALQLPFIKIKIKIWGDDPDGTMKMKMWMDHLPVLDIWIDIRQFTTDTDMWIAGRPRDDTDDSVCDSVRGRGTRGGAFITIMGYHYFDPNLVRVVPPVDRTIMTTAKIWMWRDDQWDDDDGGDGTAGPVRDDDGPCVRGNDDPDPDATTSWMWIDGDRPDDWTWIAHRVGRIITIDMHTDDNPPPRAGDAHEEYEYDRHEYEYPDQARRYENYEAEHYAEYEYENYEYDHHYLEPYAYDCGEAYEEYEYENYEFEHLHESYHAERQYAYEYEQYEHAEHNAEPDRHENHEYAYEHYEYDEYRLEHQAHYHYHAYDDHDAYYHHERYEYDHPPRQRDDQNENHEYEDHQPDQHHEDHYYLYEHDEHFQHENYEYEDPDQDPPRPHAHEYHAYNYHGYQNHAPYEYEYARYAEEHEDELQNAQEAVYHYDDDPDPDYHAAYEYQQDQDPHQHHWDAAQRYKYAHNDADAFFAGIKGFHHTAGRQDQGHTDIARPDGHHHPAAFAFFAAQGAWKHKWFFKDWPPDPGTWIFPGKGFALVLQLLLCCCQQAVPHDDAQQWKKKKKFDTADGSHDLDTDDFIWMWPIGGLACQQKPQFDPQKIWGQAKTKTDQGDDPVQLSGRFGWIKMFMHGHDDSGHTRMITTTHTDGSCVNPPIIMMTGTRRMMIGTHWDFRHFASVVSSLSVCVNRHHDDRDHAQKKFKFFFPFGAGSNRDPGHTFDDQQWWTQIGGRHPCQKDQGHDSSQKIWGQAKRFTAAGQAWRAKTFKMFIASDRPDHGTGIMHTTSDIDTHGHRGGTRMHGGGSYMYGD